Protein 3ERR (pdb70)

Foldseek 3Di:
DLVVCVVDVPLQVVLCQLQVFPADSVVLVVLVVVLVVLVVVLVVLVVVLVVLLVVLVVLLVVLLVLLVPDDPVQLCVLLVDPPDDPLLLLLQQLVCLQLPNPDSRSNVRSPLSPPPCNSVCSVVDDLCPGDVVSLVVCVVPAVPDPSLALVNNCVVGSNSSSSSSNSVSSSSSNVSCVVCVVSVVVSVVSVVVSVVSVVVNVVSVLSRFDRAAPPFQGDAQVRKFFDWWDDDDDDDPADFDFLVVLCVQQVFWDPCVCVVPNFQDTDTDALVVLVQVLLVVLLQVLLVVVVAAEEEDEQKDAPLLCQLVSCPPPVVVFWAADPPDRMIGAQDCCSVVLQPQQPDAAAQVVPKHWHWYKYKGATPCVVVPPPCRDDKAGHGIWIFTKIKIWHAQDPVRLVVVLVVQVVLLVVSCVQQVFIKTKIWGGSNHQDRQFHTKIFIWTDRVVVRGTHTFKIKTWRRQSSQVRRVAWYADPVGDIDGITMIMMTNGIPDNVVSRQLRNQQDNVSWGFGGPSSCVSSVDGTRHSD/DLVVCVVCVPLLVVLCVQQVFDADPVVLNVLVVVLVVLVVVLVVLVVVLVVLLVVLVVLLVVLLVLLVPQPCVLLCVLLVDDDADPLLLLLLQLVCLQVPNHDNDVVVSSVQSPPPCNSVDLSVDALVVGDPVSLVCCVVPAVPDPCLALVSVCVRGVNSSSSSSNSVSSSSSNVSCVVCVVSVVVSVVSVVVSVVSVVVNVLRVLRRFDRAAPVFFTDAQVRKAFDWWFDDDDDDPDDFDFLVVLQVVQVFWDPCVCVVPNFQATGTDDLVVLVQVLLVVLLQVLLVVVVAAEDEDEFKDAPLLCSLQSCPPVVVQFWAADPPDRMTGAQDCSSVVLQVQQPDAAAQVCPKHKHFYKYKGATPCPPPDPPPRDDKAGGGIWIFTKIKIKHALDPVTLVVVLVVQVVLLVVSCVQQVFIKTKIWHGSNYQHRQFHTKIWIFTDQVVVRDTHTWKIWTWRRQSSCVSRVAWYQDPVGDIDGITMIMMTSGMPDNVVSRQLRNQADPVSWGFGRPSSCVSSVDGTDHGD

Secondary structure (P-SEA, 3-state):
caaaaaacaaaaaaaaaaacccccaaaaaaaccaaaaaaaaaaaaaaaaaaaaaacaaaaaaaaaaaaaccaaaaaaaaacccccaaaaaaaaaaaaaacccccccccccccccccaaaaaaaacccccccaaaaaaaaacccccccccaaaaaaccaaaaaaaaaaaaaaaaaaaaaaaaaaaaaaaaaaaaaaaaaaccaaaaaacccccccccccccccccccccccccccccccccccaaaaaaacccccccccccccccbbbbccaaaaaaaaaaaaaaaaaaaacbbbbbbbccccaaaaaaacccccccccccccccccbbbbccaaaaaaaccccccccccccbbbbbbbbbbbbccccccccccccccccccccbbbbbbbbcccaaaaaaaaaaaaaaaaaaaaaaccccbbbbbccccccccccbbbbbbbbbcccccccccbbbbbbcaaaaaaabbbbbcccbbbbbbbbbbbbccccaaaaaaaaaaacccccbbbbcccccccccccccccc/caaaaaacaaaaaaaaaaaccccaaaaaaaaccaaaaaaaaaaaaaaaaaaaaaaccaaaaaaaaaaaaccaaaaaaaaacccccaaaaaaaaaaaaaaccccccaaaaaaaaaccaaaaaaaacccccccaaaaaaaaccccccccccccccccccccaaaaaaaaaaaaaaaaaaaaaaaaaaaaaaaaaaaaaaaaccaaaaaacccccccccccccccccccccccccccccccccccaaaaaaaaccccccccccccccccccccaaaaaaaaaaaaaaaaaaaaccbbbbbbccccaaaaaaacccccccccccccccccbbbbccaaaaaaacccccccccccccbbbbbbbbbbbcccccccccccccccccccccbbbbbbbcccaaaaaaaaaaaaaaaaaaaaaacccccccccccccccccccbbbbbbbbbcccccccccbbbbbbcaaaaaaabbbbbcccbbbbbbbbbbbbccccaaaaaaaaaaacccccbbbbcccccccccccccccc

Sequence (1054 aa):
DLKRLRQEPEVFHRAIREKGVALDLEALLAVDEQLHKQQEVIADKQMSVKEDLDKVEPAVIEAQNAVKSIKKQHLVEVRSMANPPAAVKLALESIALLLGESTTDWKQIRSIIMRENFIPTIVNFSAEEISDAIREKMKKNYMSNPSYNYEIVNRASLAAGPMVKWAIAQLNYADMLKRVEPLRNELQKLEDDAKDNQQKLEALLLQVPLPPWPGAPVGGEEANREIKRVGGPPEFSFPPLDHVALMEKNGWWEPRISQVSGSRSYALKGDLALYELALLRFAMDFMARRGFLPMTLPSYAREKAFLGTGHFPAYRDQVWAIAETDLYLTGTAEVVLNALHSGEILPYEALPLRYAGYAPAFRSEAGSFGKDVRGLMRVHQFHKVEQYVLTEASLEASDRAFQELLENAEEILRLLELPYRLVEVATGDMGPGKWRQVDIEVYLPSEGRYRETHSCSALLDWQARRANLRYRDPEGRVRYAYTLNNTALATPRILAMLLENHQLQDGRVRVPQALIPYMGKEVLEPGDLKRLRQEPEVFHRAIREKGVALDLEALLAVDEQLHKQQEVIADKQMSVKEDLDKVEPAVIEAQNAVKSIKKQHLVEVRSMANPPAAVKLALESIALLLGESTTDWKQIRSIIMRENFIPTIVNFSAEEISDAIREKMKKNYMSNPSYNYEIVNRASLAAGPMVKWAIAQLNYADMLKRVEPLRNELQKLEDDAKDNQQKLEALLLQVPLPPWPGAPVGGEEANREIKRVGGPPEFSFPPLDHVALMEKNGWWEPRISQVSGSRSYALKGDLALYELALLRFAMDFMARRGFLPMTLPSYAREKAFLGTGHFPAYRDQVWAIAETDLYLTGTAEVVLNALHSGEILPYEALPLRYAGYAPAFRSEAGSFGKDVRGLMRVHQFHKVEQYVLTEASLEASDRAFQELLENAEEILRLLELPYRLVEVATGDMGPGKWRQVDIEVYLPSEGRYRETHSCSALLDWQARRANLRYRDPEGRVRYAYTLNNTALATPRILAMLLENHQLQDGRVRVPQALIPYMGKEVLEPG

Organism: Thermus thermophilus (strain ATCC 27634 / DSM 579 / HB8) (NCBI:txid300852)

CATH classification: 1.20.920.60 (+1 more: 3.30.930.10)

Solvent-accessible surface area: 47550 Å² total; per-residue (Å²): 74,47,146,138,1,115,139,76,52,95,51,25,63,126,0,14,202,52,14,69,27,102,16,86,5,104,46,0,34,56,7,26,102,94,6,109,133,44,86,97,66,16,50,85,63,83,120,43,15,135,96,35,29,67,133,18,78,80,44,20,82,100,0,24,74,24,4,97,89,20,120,156,105,38,32,74,90,0,96,83,23,73,125,23,61,85,16,0,60,28,0,1,27,0,0,4,28,13,46,60,64,109,63,108,62,20,127,99,2,51,29,9,2,66,103,164,75,7,56,58,59,0,60,123,37,46,9,129,142,20,57,79,74,30,27,110,115,1,79,162,69,19,69,80,51,114,40,9,43,87,117,64,0,34,180,56,10,98,0,0,0,14,0,0,66,0,1,40,4,3,5,64,44,5,41,16,26,102,178,2,88,88,42,104,76,66,13,93,130,43,59,70,74,8,126,91,16,61,100,119,9,82,47,32,52,53,70,16,2,20,38,14,66,123,31,6,5,105,24,24,118,143,28,39,133,65,82,90,121,61,56,36,64,41,172,41,112,34,113,66,67,59,10,34,32,0,0,101,131,5,31,0,34,7,70,78,4,53,117,7,1,8,84,40,12,17,0,0,36,10,17,0,0,15,2,1,18,2,0,6,29,3,0,0,23,8,0,35,166,93,53,3,52,12,2,3,9,7,0,1,0,78,83,133,5,0,54,0,7,7,44,3,68,67,81,92,98,81,12,17,19,1,30,187,47,94,16,38,0,1,10,8,2,15,0,0,1,1,8,7,14,29,47,48,65,16,61,82,146,40,29,60,24,78,20,0,0,4,2,2,1,0,76,17,32,60,83,8,196,49,106,16,95,136,14,0,6,53,8,22,8,25,7,16,0,6,0,1,0,1,2,52,31,34,86,122,10,2,78,146,6,6,87,36,0,8,102,0,0,18,38,0,0,144,39,0,70,8,14,11,60,8,9,8,0,0,1,33,63,2,16,32,1,42,41,46,20,0,14,0,22,0,32,0,30,59,58,47,133,17,27,61,16,2,31,0,3,2,4,17,29,29,0,0,95,53,5,53,2,69,5,121,18,101,156,36,185,56,119,62,0,31,0,0,15,0,12,0,2,19,0,2,55,3,0,0,0,1,1,0,16,3,7,50,138,79,4,88,0,85,1,0,128,28,0,37,113,54,12,70,54,113,37,0,98,63,89,87,59,167,94,3,85,136,88,62,146,58,28,70,166,1,11,219,34,12,67,44,94,21,89,2,94,46,0,31,58,26,3,109,83,11,102,146,37,74,104,65,13,43,91,70,69,93,52,10,110,91,21,22,83,140,10,69,66,42,15,90,109,0,36,66,26,2,93,82,10,126,139,124,30,38,92,69,6,45,68,43,89,133,19,56,78,18,0,75,34,0,6,25,0,2,4,4,6,50,64,64,57,46,102,67,23,152,77,3,74,51,24,10,82,119,172,79,23,35,63,52,0,29,113,20,48,4,120,120,14,57,94,64,31,26,99,94,0,79,143,84,14,72,84,47,115,41,9,62,55,107,82,0,35,210,59,2,92,4,0,0,13,6,0,67,0,0,49,6,2,3,68,41,6,30,21,27,113,116,0,106,78,71,125,87,73,15,111,145,36,42,62,74,6,123,61,19,66,119,110,12,97,48,42,49,49,67,19,3,20,38,16,69,129,30,7,8,106,28,24,132,154,26,38,122,80,78,96,116,46,53,44,60,40,172,39,130,35,115,68,66,62,13,37,39,0,0,99,150,6,28,1,32,7,67,94,4,45,143,8,1,9,67,10,14,16,0,0,45,10,17,0,0,20,0,1,20,4,0,5,33,2,0,0,22,10,0,33,168,88,52,4,55,10,1,3,10,7,0,1,0,83,69,137,4,0,50,2,6,7,44,2,60,55,102,117,89,47,23,19,31,2,33,190,50,93,14,29,0,0,9,6,2,17,0,0,1,1,9,1,11,23,49,49,68,9,62,76,144,44,27,60,22,82,16,0,0,4,2,1,1,0,77,17,16,46,85,24,125,73,85,26,72,204,7,0,10,60,7,14,6,25,5,19,0,1,0,1,0,1,5,51,36,22,97,113,12,2,77,151,11,6,73,40,0,9,90,0,0,13,46,0,1,124,43,0,65,6,12,7,57,6,11,5,0,0,3,31,57,2,18,29,2,42,44,39,18,0,17,0,25,0,36,1,23,62,66,49,111,20,11,66,17,3,30,0,2,3,6,19,28,27,0,0,82,51,8,56,1,65,4,126,13,88,146,23,139,64,88,66,0,33,0,0,14,0,10,0,2,20,0,2,44,5,0,0,0,0,0,1,17,7,7,52,134,93,10,103,0,82,2,0,130,27,0,33,110,59,12,70,53,102,34,1,99,77,100

Nearest PDB structures (foldseek):
  3err-assembly1_A  TM=1.002E+00  e=4.263E-94  Mus musculus
  1ses-assembly1_A  TM=9.009E-01  e=6.800E-61  Thermus thermophilus
  1ser-assembly1_A  TM=9.810E-01  e=1.463E-56  Thermus thermophilus
  7tzb-assembly1_A  TM=8.431E-01  e=1.395E-31  Homo sapiens
  7tzb-assembly1_B  TM=8.310E-01  e=1.138E-31  Homo sapiens

Structure (mmCIF, N/CA/C/O backbone):
data_3ERR
#
_entry.id   3ERR
#
_cell.length_a   144.302
_cell.length_b   144.302
_cell.length_c   159.946
_cell.angle_alpha   90.00
_cell.angle_beta   90.00
_cell.angle_gamma   120.00
#
_symmetry.space_group_name_H-M   'H 3'
#
loop_
_entity.id
_entity.type
_entity.pdbx_description
1 polymer 'fusion protein of microtubule binding domain from mouse cytoplasmic dynein and seryl-tRNA synthetase from Thermus thermophilus'
2 non-polymer 'ADENOSINE MONOPHOSPHATE'
3 water water
#
loop_
_atom_site.group_PDB
_atom_site.id
_atom_site.type_symbol
_atom_site.label_atom_id
_atom_site.label_alt_id
_atom_site.label_comp_id
_atom_site.label_asym_id
_atom_site.label_entity_id
_atom_site.label_seq_id
_atom_site.pdbx_PDB_ins_code
_atom_site.Cartn_x
_atom_site.Cartn_y
_atom_site.Cartn_z
_atom_site.occupancy
_atom_site.B_iso_or_equiv
_atom_site.auth_seq_id
_atom_site.auth_comp_id
_atom_site.auth_asym_id
_atom_site.auth_atom_id
_atom_site.pdbx_PDB_model_num
ATOM 1 N N . ASP A 1 3 ? 63.798 -27.492 27.777 1.00 84.65 3 ASP A N 1
ATOM 2 C CA . ASP A 1 3 ? 64.884 -28.538 27.875 1.00 89.13 3 ASP A CA 1
ATOM 3 C C . ASP A 1 3 ? 65.328 -29.094 26.490 1.00 86.74 3 ASP A C 1
ATOM 4 O O . ASP A 1 3 ? 64.616 -29.914 25.878 1.00 86.33 3 ASP A O 1
ATOM 9 N N . LEU A 1 4 ? 66.487 -28.654 25.986 1.00 85.62 4 LEU A N 1
ATOM 10 C CA . LEU A 1 4 ? 66.851 -28.980 24.591 1.00 82.04 4 LEU A CA 1
ATOM 11 C C . LEU A 1 4 ? 66.768 -30.479 24.274 1.00 83.91 4 LEU A C 1
ATOM 12 O O . LEU A 1 4 ? 66.049 -30.877 23.359 1.00 81.22 4 LEU A O 1
ATOM 17 N N . LYS A 1 5 ? 67.501 -31.289 25.030 1.00 88.28 5 LYS A N 1
ATOM 18 C CA . LYS A 1 5 ? 67.504 -32.733 24.827 1.00 91.67 5 LYS A CA 1
ATOM 19 C C . LYS A 1 5 ? 66.088 -33.297 24.863 1.00 88.77 5 LYS A C 1
ATOM 20 O O . LYS A 1 5 ? 65.747 -34.195 24.094 1.00 88.51 5 LYS A O 1
ATOM 26 N N . ARG A 1 6 ? 65.267 -32.763 25.762 1.00 86.53 6 ARG A N 1
ATOM 27 C CA . ARG A 1 6 ? 63.886 -33.211 25.899 1.00 84.50 6 ARG A CA 1
ATOM 28 C C . ARG A 1 6 ? 63.045 -32.778 24.702 1.00 77.93 6 ARG A C 1
ATOM 29 O O . ARG A 1 6 ? 62.057 -33.426 24.359 1.00 78.48 6 ARG A O 1
ATOM 37 N N . LEU A 1 7 ? 63.446 -31.680 24.071 1.00 72.13 7 LEU A N 1
ATOM 38 C CA . LEU A 1 7 ? 62.732 -31.159 22.911 1.00 66.57 7 LEU A CA 1
ATOM 39 C C . LEU A 1 7 ? 62.962 -32.035 21.684 1.00 68.02 7 LEU A C 1
ATOM 40 O O . LEU A 1 7 ? 62.097 -32.141 20.814 1.00 65.65 7 LEU A O 1
ATOM 45 N N . ARG A 1 8 ? 64.133 -32.659 21.620 1.00 70.71 8 ARG A N 1
ATOM 46 C CA . ARG A 1 8 ? 64.479 -33.527 20.500 1.00 73.62 8 ARG A CA 1
ATOM 47 C C . ARG A 1 8 ? 63.799 -34.886 20.626 1.00 78.61 8 ARG A C 1
ATOM 48 O O . ARG A 1 8 ? 63.121 -35.339 19.703 1.00 81.33 8 ARG A O 1
ATOM 56 N N . GLN A 1 9 ? 63.985 -35.532 21.772 1.00 81.09 9 GLN A N 1
ATOM 57 C CA . GLN A 1 9 ? 63.389 -36.839 22.020 1.00 86.43 9 GLN A CA 1
ATOM 58 C C . GLN A 1 9 ? 61.866 -36.765 21.998 1.00 83.86 9 GLN A C 1
ATOM 59 O O . GLN A 1 9 ? 61.185 -37.790 21.990 1.00 88.32 9 GLN A O 1
ATOM 65 N N . GLU A 1 10 ? 61.338 -35.546 21.989 1.00 20.00 10 GLU A N 1
ATOM 66 C CA . GLU A 1 10 ? 59.896 -35.335 21.967 1.00 20.00 10 GLU A CA 1
ATOM 67 C C . GLU A 1 10 ? 59.515 -34.221 20.999 1.00 20.00 10 GLU A C 1
ATOM 68 O O . GLU A 1 10 ? 59.372 -33.063 21.394 1.00 65.06 10 GLU A O 1
ATOM 74 N N . PRO A 1 11 ? 59.353 -34.576 19.728 1.00 68.52 11 PRO A N 1
ATOM 75 C CA . PRO A 1 11 ? 58.986 -33.602 18.696 1.00 64.03 11 PRO A CA 1
ATOM 76 C C . PRO A 1 11 ? 57.474 -33.433 18.588 1.00 63.92 11 PRO A C 1
ATOM 77 O O . PRO A 1 11 ? 56.990 -32.316 18.410 1.00 60.03 11 PRO A O 1
ATOM 81 N N . GLU A 1 12 ? 56.742 -34.537 18.696 1.00 68.03 12 GLU A N 1
ATOM 82 C CA . GLU A 1 12 ? 55.287 -34.502 18.610 1.00 69.42 12 GLU A CA 1
ATOM 83 C C . GLU A 1 12 ? 54.685 -33.721 19.774 1.00 66.31 12 GLU A C 1
ATOM 84 O O . GLU A 1 12 ? 54.033 -32.696 19.574 1.00 64.77 12 GLU A O 1
ATOM 90 N N . VAL A 1 13 ? 54.907 -34.213 20.988 1.00 66.78 13 VAL A N 1
ATOM 91 C CA . VAL A 1 13 ? 54.386 -33.560 22.189 1.00 63.54 13 VAL A CA 1
ATOM 92 C C . VAL A 1 13 ? 54.515 -32.028 22.095 1.00 58.20 13 VAL A C 1
ATOM 93 O O . VAL A 1 13 ? 53.580 -31.294 22.440 1.00 55.67 13 VAL A O 1
ATOM 97 N N . PHE A 1 14 ? 55.664 -31.530 21.646 1.00 55.82 14 PHE A N 1
ATOM 98 C CA . PHE A 1 14 ? 55.828 -30.079 21.662 1.00 51.88 14 PHE A CA 1
ATOM 99 C C . PHE A 1 14 ? 55.113 -29.357 20.503 1.00 51.20 14 PHE A C 1
ATOM 100 O O . PHE A 1 14 ? 54.689 -28.186 20.674 1.00 48.09 14 PHE A O 1
ATOM 108 N N . HIS A 1 15 ? 54.979 -30.044 19.352 1.00 51.86 15 HIS A N 1
ATOM 109 C CA . HIS A 1 15 ? 54.236 -29.527 18.217 1.00 52.66 15 HIS A CA 1
ATOM 110 C C . HIS A 1 15 ? 52.767 -29.351 18.646 1.00 53.87 15 HIS A C 1
ATOM 111 O O . HIS A 1 15 ? 52.108 -28.357 18.307 1.00 54.21 15 HIS A O 1
ATOM 118 N N . ARG A 1 16 ? 52.246 -30.387 19.313 1.00 20.00 16 ARG A N 1
ATOM 119 C CA . ARG A 1 16 ? 50.858 -30.394 19.759 1.00 20.00 16 ARG A CA 1
ATOM 120 C C . ARG A 1 16 ? 50.613 -29.320 20.814 1.00 20.00 16 ARG A C 1
ATOM 121 O O . ARG A 1 16 ? 49.648 -28.593 20.737 1.00 50.68 16 ARG A O 1
ATOM 129 N N . ALA A 1 17 ? 51.569 -29.226 21.766 1.00 49.04 17 ALA A N 1
ATOM 130 C CA . ALA A 1 17 ? 51.497 -28.182 22.787 1.00 47.59 17 ALA A CA 1
ATOM 131 C C . ALA A 1 17 ? 51.459 -26.795 22.165 1.00 47.33 17 ALA A C 1
ATOM 132 O O . ALA A 1 17 ? 50.726 -25.928 22.618 1.00 48.93 17 ALA A O 1
ATOM 134 N N . ILE A 1 18 ? 52.280 -26.579 21.146 1.00 48.44 18 ILE A N 1
ATOM 135 C CA . ILE A 1 18 ? 52.404 -25.298 20.441 1.00 47.86 18 ILE A CA 1
ATOM 136 C C . ILE A 1 18 ? 51.147 -24.987 19.684 1.00 50.04 18 ILE A C 1
ATOM 137 O O . ILE A 1 18 ? 50.684 -23.866 19.741 1.00 50.93 18 ILE A O 1
ATOM 142 N N . ARG A 1 19 ? 50.599 -25.966 18.963 1.00 52.69 19 ARG A N 1
ATOM 143 C CA . ARG A 1 19 ? 49.309 -25.766 18.304 1.00 55.94 19 ARG A CA 1
ATOM 144 C C . ARG A 1 19 ? 48.185 -25.491 19.307 1.00 55.48 19 ARG A C 1
ATOM 145 O O . ARG A 1 19 ? 47.408 -24.546 19.124 1.00 57.66 19 ARG A O 1
ATOM 153 N N . GLU A 1 20 ? 48.073 -26.329 20.333 1.00 53.50 20 GLU A N 1
ATOM 154 C CA . GLU A 1 20 ? 47.050 -26.175 21.376 1.00 54.47 20 GLU A CA 1
ATOM 155 C C . GLU A 1 20 ? 47.032 -24.772 21.979 1.00 53.93 20 GLU A C 1
ATOM 156 O O . GLU A 1 20 ? 45.956 -24.204 22.145 1.00 54.72 20 GLU A O 1
ATOM 162 N N . LYS A 1 21 ? 48.209 -24.252 22.342 1.00 51.33 21 LYS A N 1
ATOM 163 C CA . LYS A 1 21 ? 48.285 -22.929 22.925 1.00 53.47 21 LYS A CA 1
ATOM 164 C C . LYS A 1 21 ? 48.270 -21.745 21.933 1.00 56.10 21 LYS A C 1
ATOM 165 O O . LYS A 1 21 ? 48.203 -20.602 22.379 1.00 58.32 21 LYS A O 1
ATOM 171 N N . GLY A 1 22 ? 48.282 -21.990 20.619 1.00 57.87 22 GLY A N 1
ATOM 172 C CA . GLY A 1 22 ? 48.271 -20.886 19.638 1.00 63.14 22 GLY A CA 1
ATOM 173 C C . GLY A 1 22 ? 49.594 -20.135 19.777 1.00 64.70 22 GLY A C 1
ATOM 174 O O . GLY A 1 22 ? 49.695 -18.924 19.630 1.00 68.22 22 GLY A O 1
ATOM 175 N N . VAL A 1 23 ? 50.643 -20.873 20.093 1.00 63.43 23 VAL A N 1
ATOM 176 C CA . VAL A 1 23 ? 51.966 -20.301 20.118 1.00 63.78 23 VAL A CA 1
ATOM 177 C C . VAL A 1 23 ? 52.611 -20.413 18.749 1.00 64.24 23 VAL A C 1
ATOM 178 O O . VAL A 1 23 ? 52.832 -21.494 18.296 1.00 64.43 23 VAL A O 1
ATOM 182 N N . ALA A 1 24 ? 52.925 -19.319 18.070 1.00 66.53 24 ALA A N 1
ATOM 183 C CA . ALA A 1 24 ? 53.745 -19.440 16.870 1.00 65.61 24 ALA A CA 1
ATOM 184 C C . ALA A 1 24 ? 55.196 -19.637 17.272 1.00 62.64 24 ALA A C 1
ATOM 185 O O . ALA A 1 24 ? 55.912 -18.677 17.579 1.00 62.97 24 ALA A O 1
ATOM 187 N N . LEU A 1 25 ? 55.624 -20.893 17.234 1.00 58.79 25 LEU A N 1
ATOM 188 C CA . LEU A 1 25 ? 56.977 -21.247 17.573 1.00 56.23 25 LEU A CA 1
ATOM 189 C C . LEU A 1 25 ? 57.377 -22.309 16.542 1.00 56.29 25 LEU A C 1
ATOM 190 O O . LEU A 1 25 ? 56.716 -23.357 16.452 1.00 53.93 25 LEU A O 1
ATOM 195 N N . ASP A 1 26 ? 58.417 -22.018 15.748 1.00 56.19 26 ASP A N 1
ATOM 196 C CA . ASP A 1 26 ? 58.963 -23.013 14.857 1.00 57.52 26 ASP A CA 1
ATOM 197 C C . ASP A 1 26 ? 60.073 -23.790 15.603 1.00 55.67 26 ASP A C 1
ATOM 198 O O . ASP A 1 26 ? 61.168 -23.281 15.814 1.00 54.46 26 ASP A O 1
ATOM 203 N N . LEU A 1 27 ? 59.766 -25.012 16.019 1.00 55.65 27 LEU A N 1
ATOM 204 C CA . LEU A 1 27 ? 60.651 -25.796 16.875 1.00 56.65 27 LEU A CA 1
ATOM 205 C C . LEU A 1 27 ? 61.904 -26.350 16.158 1.00 59.42 27 LEU A C 1
ATOM 206 O O . LEU A 1 27 ? 62.976 -26.472 16.770 1.00 59.91 27 LEU A O 1
ATOM 211 N N . GLU A 1 28 ? 61.774 -26.674 14.864 1.00 62.19 28 GLU A N 1
ATOM 212 C CA . GLU A 1 28 ? 62.946 -26.992 14.037 1.00 64.80 28 GLU A CA 1
ATOM 213 C C . GLU A 1 28 ? 63.917 -25.813 13.805 1.00 63.49 28 GLU A C 1
ATOM 214 O O . GLU A 1 28 ? 65.099 -26.044 13.637 1.00 64.14 28 GLU A O 1
ATOM 220 N N . ALA A 1 29 ? 63.405 -24.584 13.715 1.00 61.72 29 ALA A N 1
ATOM 221 C CA . ALA A 1 29 ? 64.262 -23.441 13.420 1.00 61.99 29 ALA A CA 1
ATOM 222 C C . ALA A 1 29 ? 65.019 -23.108 14.689 1.00 59.30 29 ALA A C 1
ATOM 223 O O . ALA A 1 29 ? 66.211 -22.739 14.658 1.00 60.80 29 ALA A O 1
ATOM 225 N N . LEU A 1 30 ? 64.327 -23.279 15.808 1.00 55.99 30 LEU A N 1
ATOM 226 C CA . LEU A 1 30 ? 64.949 -23.254 17.122 1.00 54.23 30 LEU A CA 1
ATOM 227 C C . LEU A 1 30 ? 66.138 -24.181 17.313 1.00 54.33 30 LEU A C 1
ATOM 228 O O . LEU A 1 30 ? 67.172 -23.791 17.820 1.00 54.49 30 LEU A O 1
ATOM 233 N N . LEU A 1 31 ? 65.913 -25.456 17.042 1.00 54.19 31 LEU A N 1
ATOM 234 C CA . LEU A 1 31 ? 66.938 -26.466 17.116 1.00 56.24 31 LEU A CA 1
ATOM 235 C C . LEU A 1 31 ? 68.022 -26.216 16.073 1.00 58.00 31 LEU A C 1
ATOM 236 O O . LEU A 1 31 ? 69.161 -26.482 16.334 1.00 59.75 31 LEU A O 1
ATOM 241 N N . ALA A 1 32 ? 67.664 -25.696 14.907 1.00 58.11 32 ALA A N 1
ATOM 242 C CA . ALA A 1 32 ? 68.683 -25.299 13.927 1.00 60.57 32 ALA A CA 1
ATOM 243 C C . ALA A 1 32 ? 69.474 -24.067 14.399 1.00 59.67 32 ALA A C 1
ATOM 244 O O . ALA A 1 32 ? 70.618 -23.960 14.098 1.00 62.85 32 ALA A O 1
ATOM 246 N N . VAL A 1 33 ? 68.889 -23.145 15.153 1.00 58.20 33 VAL A N 1
ATOM 247 C CA . VAL A 1 33 ? 69.728 -22.120 15.790 1.00 59.40 33 VAL A CA 1
ATOM 248 C C . VAL A 1 33 ? 70.721 -22.748 16.768 1.00 59.63 33 VAL A C 1
ATOM 249 O O . VAL A 1 33 ? 71.897 -22.386 16.802 1.00 62.16 33 VAL A O 1
ATOM 253 N N . ASP A 1 34 ? 70.263 -23.724 17.527 1.00 57.72 34 ASP A N 1
ATOM 254 C CA . ASP A 1 34 ? 71.110 -24.343 18.504 1.00 60.56 34 ASP A CA 1
ATOM 255 C C . ASP A 1 34 ? 72.306 -25.068 17.867 1.00 63.69 34 ASP A C 1
ATOM 256 O O . ASP A 1 34 ? 73.488 -24.872 18.263 1.00 66.68 34 ASP A O 1
ATOM 261 N N . GLU A 1 35 ? 72.014 -25.883 16.863 1.00 65.53 3260 GLU A N 1
ATOM 262 C CA . GLU A 1 35 ? 73.055 -26.476 16.051 1.00 64.85 3260 GLU A CA 1
ATOM 263 C C . GLU A 1 35 ? 74.032 -25.492 15.409 1.00 63.44 3260 GLU A C 1
ATOM 264 O O . GLU A 1 35 ? 75.231 -25.725 15.472 1.00 63.26 3260 GLU A O 1
ATOM 270 N N . GLN A 1 36 ? 73.550 -24.433 14.760 1.00 63.93 3261 GLN A N 1
ATOM 271 C CA . GLN A 1 36 ? 74.402 -23.379 14.140 1.00 62.97 3261 GLN A CA 1
ATOM 272 C C . GLN A 1 36 ? 75.296 -22.638 15.154 1.00 61.71 3261 GLN A C 1
ATOM 273 O O . GLN A 1 36 ? 76.502 -22.500 14.953 1.00 59.96 3261 GLN A O 1
ATOM 279 N N . LEU A 1 37 ? 74.697 -22.157 16.246 1.00 62.59 3262 LEU A N 1
ATOM 280 C CA . LEU A 1 37 ? 75.470 -21.632 17.374 1.00 62.11 3262 LEU A CA 1
ATOM 281 C C . LEU A 1 37 ? 76.621 -22.568 17.739 1.00 61.71 3262 LEU A C 1
ATOM 282 O O . LEU A 1 37 ? 77.778 -22.134 17.791 1.00 60.77 3262 LEU A O 1
ATOM 287 N N . HIS A 1 38 ? 76.307 -23.838 18.040 1.00 63.15 3263 HIS A N 1
ATOM 288 C CA . HIS A 1 38 ? 77.352 -24.788 18.438 1.00 62.43 3263 HIS A CA 1
ATOM 289 C C . HIS A 1 38 ? 78.490 -24.815 17.413 1.00 62.01 3263 HIS A C 1
ATOM 290 O O . HIS A 1 38 ? 79.652 -24.835 17.796 1.00 60.22 3263 HIS A O 1
ATOM 297 N N . LYS A 1 39 ? 78.176 -24.767 16.115 1.00 63.47 3264 LYS A N 1
ATOM 298 C CA . LYS A 1 39 ? 79.238 -24.751 15.097 1.00 64.38 3264 LYS A CA 1
ATOM 299 C C . LYS A 1 39 ? 80.042 -23.448 15.046 1.00 62.95 3264 LYS A C 1
ATOM 300 O O . LYS A 1 39 ? 81.246 -23.469 14.827 1.00 62.42 3264 LYS A O 1
ATOM 306 N N . GLN A 1 40 ? 79.362 -22.326 15.227 1.00 63.07 3265 GLN A N 1
ATOM 307 C CA . GLN A 1 40 ? 80.008 -21.037 15.376 1.00 61.37 3265 GLN A CA 1
ATOM 308 C C . GLN A 1 40 ? 80.983 -21.003 16.590 1.00 60.21 3265 GLN A C 1
ATOM 309 O O . GLN A 1 40 ? 82.043 -20.360 16.527 1.00 59.78 3265 GLN A O 1
ATOM 315 N N . GLN A 1 41 ? 80.648 -21.679 17.688 1.00 59.24 3266 GLN A N 1
ATOM 316 C CA . GLN A 1 41 ? 81.460 -21.582 18.902 1.00 57.86 3266 GLN A CA 1
ATOM 317 C C . GLN A 1 41 ? 82.763 -22.377 18.764 1.00 57.38 3266 GLN A C 1
ATOM 318 O O . GLN A 1 41 ? 83.820 -21.993 19.305 1.00 54.96 3266 GLN A O 1
ATOM 324 N N . GLU A 1 42 ? 82.715 -23.447 17.969 1.00 58.33 3267 GLU A N 1
ATOM 325 C CA . GLU A 1 42 ? 83.873 -24.329 17.862 1.00 57.90 3267 GLU A CA 1
ATOM 326 C C . GLU A 1 42 ? 84.866 -23.686 16.965 1.00 57.37 3267 GLU A C 1
ATOM 327 O O . GLU A 1 42 ? 86.079 -23.874 17.132 1.00 56.89 3267 GLU A O 1
ATOM 333 N N . VAL A 1 43 ? 84.359 -22.906 16.009 1.00 57.26 3268 VAL A N 1
ATOM 334 C CA . VAL A 1 43 ? 85.223 -22.243 15.028 1.00 55.52 3268 VAL A CA 1
ATOM 335 C C . VAL A 1 43 ? 85.890 -21.066 15.679 1.00 54.57 3268 VAL A C 1
ATOM 336 O O . VAL A 1 43 ? 87.058 -20.763 15.444 1.00 55.31 3268 VAL A O 1
ATOM 340 N N . ILE A 1 44 ? 85.119 -20.356 16.458 1.00 54.12 3269 ILE A N 1
ATOM 341 C CA . ILE A 1 44 ? 85.643 -19.262 17.235 1.00 54.01 3269 ILE A CA 1
ATOM 342 C C . ILE A 1 44 ? 86.777 -19.720 18.119 1.00 52.78 3269 ILE A C 1
ATOM 343 O O . ILE A 1 44 ? 87.752 -19.032 18.229 1.00 52.42 3269 ILE A O 1
ATOM 348 N N . ALA A 1 45 ? 86.634 -20.885 18.751 1.00 53.65 3270 ALA A N 1
ATOM 349 C CA . ALA A 1 45 ? 87.645 -21.461 19.625 1.00 53.28 3270 ALA A CA 1
ATOM 350 C C . ALA A 1 45 ? 88.931 -21.899 18.864 1.00 53.31 3270 ALA A C 1
ATOM 351 O O . ALA A 1 45 ? 90.026 -21.714 19.356 1.00 52.96 3270 ALA A O 1
ATOM 353 N N . ASP A 1 46 ? 88.813 -22.445 17.664 1.00 54.31 3271 ASP A N 1
ATOM 354 C CA . ASP A 1 46 ? 89.994 -22.778 16.914 1.00 54.96 3271 ASP A CA 1
ATOM 355 C C . ASP A 1 46 ? 90.704 -21.503 16.534 1.00 54.71 3271 ASP A C 1
ATOM 356 O O . ASP A 1 46 ? 91.920 -21.411 16.636 1.00 55.00 3271 ASP A O 1
ATOM 361 N N . LYS A 1 47 ? 89.942 -20.504 16.104 1.00 54.01 3272 LYS A N 1
ATOM 362 C CA . LYS A 1 47 ? 90.538 -19.273 15.690 1.00 52.34 3272 LYS A CA 1
ATOM 363 C C . LYS A 1 47 ? 91.131 -18.473 16.818 1.00 52.05 3272 LYS A C 1
ATOM 364 O O . LYS A 1 47 ? 92.152 -17.848 16.636 1.00 52.64 3272 LYS A O 1
ATOM 370 N N . GLN A 1 48 ? 90.489 -18.427 17.970 1.00 51.75 3273 GLN A N 1
ATOM 371 C CA . GLN A 1 48 ? 91.109 -17.805 19.134 1.00 51.55 3273 GLN A CA 1
ATOM 372 C C . GLN A 1 48 ? 92.472 -18.420 19.483 1.00 52.30 3273 GLN A C 1
ATOM 373 O O . GLN A 1 48 ? 93.380 -17.712 19.946 1.00 50.99 3273 GLN A O 1
ATOM 379 N N . MET A 1 49 ? 92.578 -19.743 19.284 1.00 53.51 3274 MET A N 1
ATOM 380 C CA . MET A 1 49 ? 93.782 -20.520 19.569 1.00 54.95 3274 MET A CA 1
ATOM 381 C C . MET A 1 49 ? 94.894 -20.139 18.620 1.00 55.07 3274 MET A C 1
ATOM 382 O O . MET A 1 49 ? 96.091 -20.062 18.999 1.00 55.25 3274 MET A O 1
ATOM 387 N N . SER A 1 50 ? 94.505 -19.947 17.365 1.00 53.97 3275 SER A N 1
ATOM 388 C CA . SER A 1 50 ? 95.438 -19.513 16.363 1.00 54.27 3275 SER A CA 1
ATOM 389 C C . SER A 1 50 ? 96.041 -18.133 16.727 1.00 52.46 3275 SER A C 1
ATOM 390 O O . SER A 1 50 ? 97.237 -17.978 16.813 1.00 53.16 3275 SER A O 1
ATOM 393 N N . VAL A 1 51 ? 95.212 -17.138 16.995 1.00 52.23 3276 VAL A N 1
ATOM 394 C CA . VAL A 1 51 ? 95.708 -15.843 17.503 1.00 51.37 3276 VAL A CA 1
ATOM 395 C C . VAL A 1 51 ? 96.549 -16.010 18.777 1.00 52.32 3276 VAL A C 1
ATOM 396 O O . VAL A 1 51 ? 97.512 -15.269 18.988 1.00 52.70 3276 VAL A O 1
ATOM 400 N N . LYS A 1 52 ? 96.160 -16.930 19.668 1.00 51.40 3277 LYS A N 1
ATOM 401 C CA . LYS A 1 52 ? 96.839 -17.019 20.933 1.00 50.98 3277 LYS A CA 1
ATOM 402 C C . LYS A 1 52 ? 98.216 -17.629 20.689 1.00 50.96 3277 LYS A C 1
ATOM 403 O O . LYS A 1 52 ? 99.196 -17.173 21.228 1.00 50.30 3277 LYS A O 1
ATOM 409 N N . GLU A 1 53 ? 98.309 -18.614 19.811 1.00 51.38 3278 GLU A N 1
ATOM 410 C CA . GLU A 1 53 ? 99.623 -19.091 19.461 1.00 53.23 3278 GLU A CA 1
ATOM 411 C C . GLU A 1 53 ? 100.565 -18.002 18.915 1.00 52.01 3278 GLU A C 1
ATOM 412 O O . GLU A 1 53 ? 101.739 -18.055 19.170 1.00 51.13 3278 GLU A O 1
ATOM 418 N N . ASP A 1 54 ? 100.048 -17.109 18.066 1.00 51.42 3279 ASP A N 1
ATOM 419 C CA . ASP A 1 54 ? 100.848 -16.095 17.436 1.00 52.16 3279 ASP A CA 1
ATOM 420 C C . ASP A 1 54 ? 101.445 -15.157 18.446 1.00 51.46 3279 ASP A C 1
ATOM 421 O O . ASP A 1 54 ? 102.635 -14.850 18.390 1.00 52.49 3279 ASP A O 1
ATOM 426 N N . LEU A 1 55 ? 100.621 -14.677 19.365 1.00 50.28 3280 LEU A N 1
ATOM 427 C CA . LEU A 1 55 ? 101.094 -13.695 20.310 1.00 49.30 3280 LEU A CA 1
ATOM 428 C C . LEU A 1 55 ? 101.981 -14.323 21.396 1.00 49.15 3280 LEU A C 1
ATOM 429 O O . LEU A 1 55 ? 102.768 -13.633 22.038 1.00 47.13 3280 LEU A O 1
ATOM 434 N N . ASP A 1 56 ? 101.801 -15.632 21.613 1.00 49.70 3281 ASP A N 1
ATOM 435 C CA . ASP A 1 56 ? 102.577 -16.386 22.592 1.00 50.67 3281 ASP A CA 1
ATOM 436 C C . ASP A 1 56 ? 104.025 -16.592 22.062 1.00 52.19 3281 ASP A C 1
ATOM 437 O O . ASP A 1 56 ? 104.954 -16.841 22.820 1.00 52.14 3281 ASP A O 1
ATOM 442 N N . LYS A 1 57 ? 104.174 -16.518 20.742 1.00 52.86 3282 LYS A N 1
ATOM 443 C CA . LYS A 1 57 ? 105.465 -16.591 20.090 1.00 54.50 3282 LYS A CA 1
ATOM 444 C C . LYS A 1 57 ? 106.334 -15.410 20.507 1.00 53.31 3282 LYS A C 1
ATOM 445 O O . LYS A 1 57 ? 107.518 -15.568 20.713 1.00 54.08 3282 LYS A O 1
ATOM 451 N N . VAL A 1 58 ? 105.766 -14.210 20.557 1.00 51.79 3283 VAL A N 1
ATOM 452 C CA . VAL A 1 58 ? 106.605 -13.024 20.675 1.00 51.20 3283 VAL A CA 1
ATOM 453 C C . VAL A 1 58 ? 106.645 -12.459 22.081 1.00 51.13 3283 VAL A C 1
ATOM 454 O O . VAL A 1 58 ? 107.375 -11.522 22.368 1.00 51.64 3283 VAL A O 1
ATOM 458 N N . GLU A 1 59 ? 105.846 -12.999 22.969 1.00 52.04 3284 GLU A N 1
ATOM 459 C CA . GLU A 1 59 ? 105.834 -12.460 24.316 1.00 53.72 3284 GLU A CA 1
ATOM 460 C C . GLU A 1 59 ? 107.083 -12.748 25.135 1.00 54.24 3284 GLU A C 1
ATOM 461 O O . GLU A 1 59 ? 107.551 -11.846 25.855 1.00 55.53 3284 GLU A O 1
ATOM 467 N N . PRO A 1 60 ? 107.630 -13.992 25.060 1.00 53.63 3285 PRO A N 1
ATOM 468 C CA . PRO A 1 60 ? 108.823 -14.272 25.856 1.00 55.20 3285 PRO A CA 1
ATOM 469 C C . PRO A 1 60 ? 110.037 -13.344 25.575 1.00 54.65 3285 PRO A C 1
ATOM 470 O O . PRO A 1 60 ? 110.727 -12.973 26.494 1.00 55.97 3285 PRO A O 1
ATOM 474 N N . ALA A 1 61 ? 110.283 -12.983 24.331 1.00 52.87 3286 ALA A N 1
ATOM 475 C CA . ALA A 1 61 ? 111.376 -12.039 23.994 1.00 52.86 3286 ALA A CA 1
ATOM 476 C C . ALA A 1 61 ? 111.213 -10.651 24.648 1.00 51.75 3286 ALA A C 1
ATOM 477 O O . ALA A 1 61 ? 112.211 -10.052 25.067 1.00 52.16 3286 ALA A O 1
ATOM 479 N N . VAL A 1 62 ? 109.978 -10.135 24.693 1.00 50.57 3287 VAL A N 1
ATOM 480 C CA . VAL A 1 62 ? 109.668 -8.907 25.466 1.00 50.03 3287 VAL A CA 1
ATOM 481 C C . VAL A 1 62 ? 109.991 -9.061 26.961 1.00 52.85 3287 VAL A C 1
ATOM 482 O O . VAL A 1 62 ? 110.632 -8.177 27.562 1.00 54.73 3287 VAL A O 1
ATOM 486 N N . ILE A 1 63 ? 109.633 -10.197 27.558 1.00 53.20 3288 ILE A N 1
ATOM 487 C CA . ILE A 1 63 ? 109.860 -10.345 28.959 1.00 56.03 3288 ILE A CA 1
ATOM 488 C C . ILE A 1 63 ? 111.326 -10.571 29.257 1.00 58.32 3288 ILE A C 1
ATOM 489 O O . ILE A 1 63 ? 111.806 -10.130 30.284 1.00 60.83 3288 ILE A O 1
ATOM 494 N N . GLU A 1 64 ? 112.022 -11.257 28.356 1.00 58.53 3289 GLU A N 1
ATOM 495 C CA . GLU A 1 64 ? 113.465 -11.436 28.457 1.00 61.11 3289 GLU A CA 1
ATOM 496 C C . GLU A 1 64 ? 114.200 -10.098 28.314 1.00 59.49 3289 GLU A C 1
ATOM 497 O O . GLU A 1 64 ? 115.051 -9.772 29.133 1.00 61.30 3289 GLU A O 1
ATOM 503 N N . ALA A 1 65 ? 113.854 -9.306 27.301 1.00 57.11 3290 ALA A N 1
ATOM 504 C CA . ALA A 1 65 ? 114.569 -8.014 27.075 1.00 55.23 3290 ALA A CA 1
ATOM 505 C C . ALA A 1 65 ? 114.302 -7.033 28.216 1.00 55.89 3290 ALA A C 1
ATOM 506 O O . ALA A 1 65 ? 115.196 -6.354 28.689 1.00 58.08 3290 ALA A O 1
ATOM 508 N N . GLN A 1 66 ? 113.071 -7.018 28.681 1.00 56.21 3291 GLN A N 1
ATOM 509 C CA . GLN A 1 66 ? 112.616 -6.155 29.742 1.00 57.31 3291 GLN A CA 1
ATOM 510 C C . GLN A 1 66 ? 113.411 -6.467 31.028 1.00 59.77 3291 GLN A C 1
ATOM 511 O O . GLN A 1 66 ? 113.882 -5.557 31.736 1.00 60.57 3291 GLN A O 1
ATOM 517 N N . ASN A 1 67 ? 113.604 -7.747 31.334 1.00 60.45 3292 ASN A N 1
ATOM 518 C CA . ASN A 1 67 ? 114.490 -8.092 32.476 1.00 63.01 3292 ASN A CA 1
ATOM 519 C C . ASN A 1 67 ? 115.949 -7.760 32.221 1.00 62.04 3292 ASN A C 1
ATOM 520 O O . ASN A 1 67 ? 116.641 -7.383 33.158 1.00 63.46 3292 ASN A O 1
ATOM 525 N N . ALA A 1 68 ? 116.428 -7.921 30.981 1.00 59.42 3293 ALA A N 1
ATOM 526 C CA . ALA A 1 68 ? 117.804 -7.508 30.616 1.00 60.56 3293 ALA A CA 1
ATOM 527 C C . ALA A 1 68 ? 118.054 -6.024 30.754 1.00 60.70 3293 ALA A C 1
ATOM 528 O O . ALA A 1 68 ? 119.161 -5.596 31.095 1.00 62.92 3293 ALA A O 1
ATOM 530 N N . VAL A 1 69 ? 117.078 -5.201 30.392 1.00 59.86 3294 VAL A N 1
ATOM 531 C CA . VAL A 1 69 ? 117.343 -3.782 30.477 1.00 59.64 3294 VAL A CA 1
ATOM 532 C C . VAL A 1 69 ? 117.443 -3.476 31.972 1.00 62.83 3294 VAL A C 1
ATOM 533 O O . VAL A 1 69 ? 118.399 -2.826 32.403 1.00 63.97 3294 VAL A O 1
ATOM 537 N N . LYS A 1 70 ? 116.480 -3.990 32.750 1.00 64.15 3295 LYS A N 1
ATOM 538 C CA . LYS A 1 70 ? 116.402 -3.731 34.199 1.00 69.65 3295 LYS A CA 1
ATOM 539 C C . LYS A 1 70 ? 117.647 -4.161 34.938 1.00 73.47 3295 LYS A C 1
ATOM 540 O O . LYS A 1 70 ? 117.959 -3.603 36.003 1.00 77.25 3295 LYS A O 1
ATOM 546 N N . SER A 1 71 ? 118.348 -5.159 34.402 1.00 73.70 3296 SER A N 1
ATOM 547 C CA . SER A 1 71 ? 119.498 -5.712 35.112 1.00 78.07 3296 SER A CA 1
ATOM 548 C C . SER A 1 71 ? 120.813 -5.017 34.698 1.00 77.13 3296 SER A C 1
ATOM 549 O O . SER A 1 71 ? 121.888 -5.326 35.214 1.00 79.71 3296 SER A O 1
ATOM 552 N N . ILE A 1 72 ? 120.721 -4.037 33.810 1.00 73.37 3297 ILE A N 1
ATOM 553 C CA . ILE A 1 72 ? 121.923 -3.260 33.473 1.00 73.71 3297 ILE A CA 1
ATOM 554 C C . ILE A 1 72 ? 122.425 -2.510 34.703 1.00 77.09 3297 ILE A C 1
ATOM 555 O O . ILE A 1 72 ? 121.659 -1.795 35.336 1.00 77.50 3297 ILE A O 1
ATOM 560 N N . LYS A 1 73 ? 123.703 -2.678 35.027 1.00 80.23 3298 LYS A N 1
ATOM 561 C CA . LYS A 1 73 ? 124.296 -2.008 36.177 1.00 84.74 3298 LYS A CA 1
ATOM 562 C C . LYS A 1 73 ? 124.309 -0.495 35.984 1.00 84.85 3298 LYS A C 1
ATOM 563 O O . LYS A 1 73 ? 124.080 0.002 34.882 1.00 82.58 3298 LYS A O 1
ATOM 569 N N . LYS A 1 74 ? 124.578 0.232 37.064 1.00 88.41 3299 LYS A N 1
ATOM 570 C CA . LYS A 1 74 ? 124.618 1.689 37.015 1.00 89.73 3299 LYS A CA 1
ATOM 571 C C . LYS A 1 74 ? 125.892 2.185 36.339 1.00 89.02 3299 LYS A C 1
ATOM 572 O O . LYS A 1 74 ? 125.877 3.189 35.626 1.00 87.10 3299 LYS A O 1
ATOM 578 N N . GLN A 1 75 ? 126.992 1.476 36.566 1.00 91.94 3300 GLN A N 1
ATOM 579 C CA . GLN A 1 75 ? 128.276 1.844 35.982 1.00 92.08 3300 GLN A CA 1
ATOM 580 C C . GLN A 1 75 ? 128.226 1.793 34.458 1.00 87.85 3300 GLN A C 1
ATOM 581 O O . GLN A 1 75 ? 128.994 2.474 33.779 1.00 86.50 3300 GLN A O 1
ATOM 587 N N . HIS A 1 76 ? 127.316 0.982 33.928 1.00 85.96 3301 HIS A N 1
ATOM 588 C CA . HIS A 1 76 ? 127.164 0.838 32.470 1.00 82.89 3301 HIS A CA 1
ATOM 589 C C . HIS A 1 76 ? 126.282 1.904 31.800 1.00 80.41 3301 HIS A C 1
ATOM 590 O O . HIS A 1 76 ? 126.618 2.399 30.723 1.00 77.98 3301 HIS A O 1
ATOM 597 N N . LEU A 1 77 ? 125.170 2.240 32.447 1.00 81.02 3302 LEU A N 1
ATOM 598 C CA . LEU A 1 77 ? 124.406 3.437 32.123 1.00 81.47 3302 LEU A CA 1
ATOM 599 C C . LEU A 1 77 ? 125.254 4.728 32.153 1.00 84.34 3302 LEU A C 1
ATOM 600 O O . LEU A 1 77 ? 124.999 5.668 31.375 1.00 83.29 3302 LEU A O 1
ATOM 605 N N . VAL A 1 78 ? 126.256 4.780 33.041 1.00 88.33 3303 VAL A N 1
ATOM 606 C CA . VAL A 1 78 ? 127.186 5.930 33.117 1.00 90.97 3303 VAL A CA 1
ATOM 607 C C . VAL A 1 78 ? 128.190 6.042 31.935 1.00 90.41 3303 VAL A C 1
ATOM 608 O O . VAL A 1 78 ? 128.406 7.140 31.404 1.00 89.30 3303 VAL A O 1
ATOM 612 N N . GLU A 1 79 ? 128.808 4.919 31.549 1.00 90.98 3304 GLU A N 1
ATOM 613 C CA . GLU A 1 79 ? 129.725 4.923 30.404 1.00 91.57 3304 GLU A CA 1
ATOM 614 C C . GLU A 1 79 ? 128.983 4.926 29.067 1.00 89.90 3304 GLU A C 1
ATOM 615 O O . GLU A 1 79 ? 129.576 4.745 27.996 1.00 89.66 3304 GLU A O 1
ATOM 621 N N . VAL A 1 80 ? 127.679 5.139 29.113 1.00 89.76 3305 VAL A N 1
ATOM 622 C CA . VAL A 1 80 ? 127.008 5.536 27.888 1.00 88.57 3305 VAL A CA 1
ATOM 623 C C . VAL A 1 80 ? 126.663 7.005 28.028 1.00 90.46 3305 VAL A C 1
ATOM 624 O O . VAL A 1 80 ? 126.805 7.779 27.069 1.00 90.39 3305 VAL A O 1
ATOM 628 N N . ARG A 1 81 ? 126.227 7.397 29.224 1.00 92.65 3306 ARG A N 1
ATOM 629 C CA . ARG A 1 81 ? 125.899 8.801 29.445 1.00 94.89 3306 ARG A CA 1
ATOM 630 C C . ARG A 1 81 ? 127.177 9.646 29.366 1.00 96.89 3306 ARG A C 1
ATOM 631 O O . ARG A 1 81 ? 127.126 10.853 29.080 1.00 97.80 3306 ARG A O 1
ATOM 639 N N . SER A 1 82 ? 128.319 8.989 29.586 1.00 97.74 3307 SER A N 1
ATOM 640 C CA . SER A 1 82 ? 129.637 9.657 29.557 1.00 99.61 3307 SER A CA 1
ATOM 641 C C . SER A 1 82 ? 130.065 10.142 28.184 1.00 98.59 3307 SER A C 1
ATOM 642 O O . SER A 1 82 ? 130.812 11.115 28.078 1.00 100.16 3307 SER A O 1
ATOM 645 N N . MET A 1 83 ? 129.668 9.418 27.145 1.00 95.97 3308 MET A N 1
ATOM 646 C CA . MET A 1 83 ? 130.134 9.734 25.792 1.00 95.69 3308 MET A CA 1
ATOM 647 C C . MET A 1 83 ? 129.492 11.016 25.244 1.00 95.52 3308 MET A C 1
ATOM 648 O O . MET A 1 83 ? 128.286 11.216 25.367 1.00 94.86 3308 MET A O 1
ATOM 653 N N . ALA A 1 84 ? 130.326 11.952 24.756 1.00 20.00 3309 ALA A N 1
ATOM 654 C CA . ALA A 1 84 ? 129.884 13.040 23.891 1.00 20.00 3309 ALA A CA 1
ATOM 655 C C . ALA A 1 84 ? 129.795 12.587 22.438 1.00 20.00 3309 ALA A C 1
ATOM 656 O O . ALA A 1 84 ? 129.001 13.030 21.622 1.00 96.93 3309 ALA A O 1
ATOM 658 N N . ASN A 1 85 ? 130.600 11.490 22.164 1.00 95.51 3310 ASN A N 1
ATOM 659 C CA . ASN A 1 85 ? 131.195 10.987 20.915 1.00 95.24 3310 ASN A CA 1
ATOM 660 C C . ASN A 1 85 ? 130.900 9.494 20.531 1.00 92.60 3310 ASN A C 1
ATOM 661 O O . ASN A 1 85 ? 131.785 8.813 19.993 1.00 92.75 3310 ASN A O 1
ATOM 666 N N . PRO A 1 86 ? 129.677 8.980 20.812 1.00 90.38 3311 PRO A N 1
ATOM 667 C CA . PRO A 1 86 ? 129.356 7.538 20.790 1.00 87.72 3311 PRO A CA 1
ATOM 668 C C . PRO A 1 86 ? 129.920 6.716 19.618 1.00 86.90 3311 PRO A C 1
ATOM 669 O O . PRO A 1 86 ? 129.977 7.218 18.482 1.00 88.54 3311 PRO A O 1
ATOM 673 N N . PRO A 1 87 ? 130.319 5.455 19.882 1.00 85.13 3312 PRO A N 1
ATOM 674 C CA . PRO A 1 87 ? 130.526 4.476 18.804 1.00 84.62 3312 PRO A CA 1
ATOM 675 C C . PRO A 1 87 ? 129.259 4.324 17.966 1.00 82.58 3312 PRO A C 1
ATOM 676 O O . PRO A 1 87 ? 128.150 4.410 18.484 1.00 80.47 3312 PRO A O 1
ATOM 680 N N . ALA A 1 88 ? 129.423 4.107 16.672 1.00 83.08 3313 ALA A N 1
ATOM 681 C CA . ALA A 1 88 ? 128.291 4.203 15.761 1.00 81.99 3313 ALA A CA 1
ATOM 682 C C . ALA A 1 88 ? 127.249 3.134 16.061 1.00 79.43 3313 ALA A C 1
ATOM 683 O O . ALA A 1 88 ? 126.040 3.372 15.938 1.00 78.05 3313 ALA A O 1
ATOM 685 N N . ALA A 1 89 ? 127.707 1.956 16.468 1.00 78.07 3314 ALA A N 1
ATOM 686 C CA . ALA A 1 89 ? 126.755 0.904 16.721 1.00 75.26 3314 ALA A CA 1
ATOM 687 C C . ALA A 1 89 ? 126.070 1.189 18.039 1.00 72.24 3314 ALA A C 1
ATOM 688 O O . ALA A 1 89 ? 124.942 0.762 18.241 1.00 70.70 3314 ALA A O 1
ATOM 690 N N . VAL A 1 90 ? 126.735 1.941 18.914 1.00 70.74 3315 VAL A N 1
ATOM 691 C CA . VAL A 1 90 ? 126.137 2.288 20.208 1.00 68.26 3315 VAL A CA 1
ATOM 692 C C . VAL A 1 90 ? 125.137 3.419 20.067 1.00 67.99 3315 VAL A C 1
ATOM 693 O O . VAL A 1 90 ? 124.118 3.449 20.771 1.00 67.89 3315 VAL A O 1
ATOM 697 N N . LYS A 1 91 ? 125.436 4.348 19.165 1.00 67.77 3316 LYS A N 1
ATOM 698 C CA . LYS A 1 91 ? 124.570 5.509 18.946 1.00 67.63 3316 LYS A CA 1
ATOM 699 C C . LYS A 1 91 ? 123.291 5.099 18.258 1.00 65.46 3316 LYS A C 1
ATOM 700 O O . LYS A 1 91 ? 122.222 5.617 18.577 1.00 64.05 3316 LYS A O 1
ATOM 706 N N . LEU A 1 92 ? 123.415 4.181 17.302 1.00 65.11 3317 LEU A N 1
ATOM 707 C CA . LEU A 1 92 ? 122.249 3.536 16.681 1.00 64.57 3317 LEU A CA 1
ATOM 708 C C . LEU A 1 92 ? 121.255 2.999 17.696 1.00 61.16 3317 LEU A C 1
ATOM 709 O O . LEU A 1 92 ? 120.079 3.297 17.641 1.00 60.54 3317 LEU A O 1
ATOM 714 N N . ALA A 1 93 ? 121.745 2.172 18.605 1.00 60.39 3318 ALA A N 1
ATOM 715 C CA . ALA A 1 93 ? 120.947 1.634 19.732 1.00 57.97 3318 ALA A CA 1
ATOM 716 C C . ALA A 1 93 ? 120.126 2.693 20.510 1.00 57.61 3318 ALA A C 1
ATOM 717 O O . ALA A 1 93 ? 118.888 2.531 20.688 1.00 56.70 3318 ALA A O 1
ATOM 719 N N . LEU A 1 94 ? 120.787 3.768 20.965 1.00 57.86 3319 LEU A N 1
ATOM 720 C CA . LEU A 1 94 ? 120.065 4.772 21.747 1.00 57.29 3319 LEU A CA 1
ATOM 721 C C . LEU A 1 94 ? 119.058 5.520 20.931 1.00 56.78 3319 LEU A C 1
ATOM 722 O O . LEU A 1 94 ? 117.902 5.677 21.360 1.00 56.21 3319 LEU A O 1
ATOM 727 N N . GLU A 1 95 ? 119.457 5.934 19.736 1.00 56.15 3320 GLU A N 1
ATOM 728 C CA . GLU A 1 95 ? 118.495 6.518 18.798 1.00 57.51 3320 GLU A CA 1
ATOM 729 C C . GLU A 1 95 ? 117.189 5.706 18.627 1.00 56.35 3320 GLU A C 1
ATOM 730 O O . GLU A 1 95 ? 116.102 6.311 18.517 1.00 55.62 3320 GLU A O 1
ATOM 736 N N . SER A 1 96 ? 117.271 4.356 18.657 1.00 54.66 3321 SER A N 1
ATOM 737 C CA . SER A 1 96 ? 116.079 3.543 18.377 1.00 54.74 3321 SER A CA 1
ATOM 738 C C . SER A 1 96 ? 115.165 3.559 19.579 1.00 54.89 3321 SER A C 1
ATOM 739 O O . SER A 1 96 ? 113.936 3.607 19.457 1.00 55.11 3321 SER A O 1
ATOM 742 N N . ILE A 1 97 ? 115.779 3.534 20.751 1.00 55.01 3322 ILE A N 1
ATOM 743 C CA . ILE A 1 97 ? 115.068 3.689 22.021 1.00 56.13 3322 ILE A CA 1
ATOM 744 C C . ILE A 1 97 ? 114.409 5.053 22.089 1.00 57.96 3322 ILE A C 1
ATOM 745 O O . ILE A 1 97 ? 113.241 5.143 22.437 1.00 59.83 3322 ILE A O 1
ATOM 750 N N . ALA A 1 98 ? 115.101 6.107 21.699 1.00 58.67 3323 ALA A N 1
ATOM 751 C CA . ALA A 1 98 ? 114.491 7.422 21.724 1.00 61.66 3323 ALA A CA 1
ATOM 752 C C . ALA A 1 98 ? 113.312 7.521 20.739 1.00 62.85 3323 ALA A C 1
ATOM 753 O O . ALA A 1 98 ? 112.248 8.069 21.081 1.00 65.31 3323 ALA A O 1
ATOM 755 N N . LEU A 1 99 ? 113.527 7.009 19.518 1.00 62.93 3324 LEU A N 1
ATOM 756 C CA . LEU A 1 99 ? 112.487 6.808 18.487 1.00 63.75 3324 LEU A CA 1
ATOM 757 C C . LEU A 1 99 ? 111.258 6.079 19.008 1.00 62.69 3324 LEU A C 1
ATOM 758 O O . LEU A 1 99 ? 110.160 6.571 18.941 1.00 65.40 3324 LEU A O 1
ATOM 763 N N . LEU A 1 100 ? 111.451 4.923 19.588 1.00 60.53 3325 LEU A N 1
ATOM 764 C CA . LEU A 1 100 ? 110.349 4.158 20.127 1.00 59.56 3325 LEU A CA 1
ATOM 765 C C . LEU A 1 100 ? 109.647 4.854 21.285 1.00 61.53 3325 LEU A C 1
ATOM 766 O O . LEU A 1 100 ? 108.422 4.799 21.362 1.00 62.34 3325 LEU A O 1
ATOM 771 N N . LEU A 1 101 ? 110.403 5.471 22.194 1.00 62.57 3326 LEU A N 1
ATOM 772 C CA . LEU A 1 101 ? 109.773 6.112 23.351 1.00 65.35 3326 LEU A CA 1
ATOM 773 C C . LEU A 1 101 ? 108.892 7.314 22.983 1.00 68.66 3326 LEU A C 1
ATOM 774 O O . LEU A 1 101 ? 108.316 7.954 23.853 1.00 71.86 3326 LEU A O 1
ATOM 779 N N . GLY A 1 102 ? 108.798 7.633 21.703 1.00 70.05 3327 GLY A N 1
ATOM 780 C CA . GLY A 1 102 ? 108.193 8.909 21.246 1.00 73.98 3327 GLY A CA 1
ATOM 781 C C . GLY A 1 102 ? 109.015 10.185 21.496 1.00 77.05 3327 GLY A C 1
ATOM 782 O O . GLY A 1 102 ? 108.454 11.297 21.612 1.00 80.22 3327 GLY A O 1
ATOM 783 N N . GLU A 1 103 ? 110.335 10.058 21.593 1.00 75.84 3328 GLU A N 1
ATOM 784 C CA . GLU A 1 103 ? 111.117 11.258 21.798 1.00 78.80 3328 GLU A CA 1
ATOM 785 C C . GLU A 1 103 ? 110.909 12.132 20.561 1.00 82.69 3328 GLU A C 1
ATOM 786 O O . GLU A 1 103 ? 110.658 11.609 19.466 1.00 82.51 3328 GLU A O 1
ATOM 792 N N . SER A 1 104 ? 111.010 13.454 20.729 1.00 87.26 3329 SER A N 1
ATOM 793 C CA . SER A 1 104 ? 110.940 14.371 19.587 1.00 91.31 3329 SER A CA 1
ATOM 794 C C . SER A 1 104 ? 112.229 15.155 19.301 1.00 92.78 3329 SER A C 1
ATOM 795 O O . SER A 1 104 ? 112.218 16.310 18.868 1.00 96.72 3329 SER A O 1
ATOM 798 N N . THR A 1 105 ? 113.355 14.496 19.554 1.00 89.84 3330 THR A N 1
ATOM 799 C CA . THR A 1 105 ? 114.646 15.131 19.474 1.00 90.24 3330 THR A CA 1
ATOM 800 C C . THR A 1 105 ? 115.578 13.952 19.119 1.00 86.41 3330 THR A C 1
ATOM 801 O O . THR A 1 105 ? 115.512 12.895 19.747 1.00 82.38 3330 THR A O 1
ATOM 805 N N . THR A 1 106 ? 116.405 14.153 18.118 1.00 86.79 3331 THR A N 1
ATOM 806 C CA . THR A 1 106 ? 117.448 13.191 17.780 1.00 84.22 3331 THR A CA 1
ATOM 807 C C . THR A 1 106 ? 118.866 13.652 18.171 1.00 85.48 3331 THR A C 1
ATOM 808 O O . THR A 1 106 ? 119.863 13.033 17.801 1.00 87.63 3331 THR A O 1
ATOM 812 N N . ASP A 1 107 ? 118.930 14.742 18.928 1.00 84.48 3332 ASP A N 1
ATOM 813 C CA . ASP A 1 107 ? 120.144 15.173 19.612 1.00 82.67 3332 ASP A CA 1
ATOM 814 C C . ASP A 1 107 ? 120.695 14.078 20.521 1.00 78.87 3332 ASP A C 1
ATOM 815 O O . ASP A 1 107 ? 120.017 13.626 21.444 1.00 75.57 3332 ASP A O 1
ATOM 820 N N . TRP A 1 108 ? 121.928 13.659 20.255 1.00 76.53 3333 TRP A N 1
ATOM 821 C CA . TRP A 1 108 ? 122.553 12.672 21.026 1.00 72.53 3333 TRP A CA 1
ATOM 822 C C . TRP A 1 108 ? 122.703 13.040 22.486 1.00 74.54 3333 TRP A C 1
ATOM 823 O O . TRP A 1 108 ? 122.314 12.251 23.378 1.00 73.27 3333 TRP A O 1
ATOM 834 N N . LYS A 1 109 ? 123.294 14.209 22.702 1.00 77.68 3334 LYS A N 1
ATOM 835 C CA . LYS A 1 109 ? 123.375 14.724 24.059 1.00 80.61 3334 LYS A CA 1
ATOM 836 C C . LYS A 1 109 ? 122.021 14.600 24.704 1.00 81.58 3334 LYS A C 1
ATOM 837 O O . LYS A 1 109 ? 121.922 14.204 25.843 1.00 81.16 3334 LYS A O 1
ATOM 843 N N . GLN A 1 110 ? 120.983 14.952 23.969 1.00 84.31 3335 GLN A N 1
ATOM 844 C CA . GLN A 1 110 ? 119.649 15.030 24.537 1.00 87.81 3335 GLN A CA 1
ATOM 845 C C . GLN A 1 110 ? 119.138 13.670 24.889 1.00 86.59 3335 GLN A C 1
ATOM 846 O O . GLN A 1 110 ? 118.449 13.529 25.883 1.00 88.83 3335 GLN A O 1
ATOM 852 N N . ILE A 1 111 ? 119.490 12.653 24.101 1.00 84.75 3336 ILE A N 1
ATOM 853 C CA . ILE A 1 111 ? 118.913 11.342 24.284 1.00 82.75 3336 ILE A CA 1
ATOM 854 C C . ILE A 1 111 ? 119.752 10.421 25.205 1.00 81.47 3336 ILE A C 1
ATOM 855 O O . ILE A 1 111 ? 119.203 9.511 25.811 1.00 79.28 3336 ILE A O 1
ATOM 860 N N . ARG A 1 112 ? 121.042 10.673 25.284 1.00 82.35 3337 ARG A N 1
ATOM 861 C CA . ARG A 1 112 ? 121.899 9.941 26.164 1.00 81.48 3337 ARG A CA 1
ATOM 862 C C . ARG A 1 112 ? 121.406 10.171 27.553 1.00 85.05 3337 ARG A C 1
ATOM 863 O O . ARG A 1 112 ? 121.884 9.564 28.481 1.00 85.83 3337 ARG A O 1
ATOM 871 N N . SER A 1 113 ? 120.454 11.070 27.707 1.00 88.41 3338 SER A N 1
ATOM 872 C CA . SER A 1 113 ? 119.977 11.442 29.020 1.00 91.22 3338 SER A CA 1
ATOM 873 C C . SER A 1 113 ? 118.859 10.653 29.639 1.00 90.79 3338 SER A C 1
ATOM 874 O O . SER A 1 113 ? 118.901 10.278 30.792 1.00 91.47 3338 SER A O 1
ATOM 877 N N . ILE A 1 114 ? 117.833 10.428 28.849 1.00 89.88 3339 ILE A N 1
ATOM 878 C CA . ILE A 1 114 ? 116.700 9.646 29.289 1.00 91.24 3339 ILE A CA 1
ATOM 879 C C . ILE A 1 114 ? 117.079 8.293 29.858 1.00 88.98 3339 ILE A C 1
ATOM 880 O O . ILE A 1 114 ? 116.310 7.666 30.544 1.00 89.41 3339 ILE A O 1
ATOM 885 N N . ILE A 1 115 ? 118.277 7.852 29.564 1.00 87.60 3340 ILE A N 1
ATOM 886 C CA . ILE A 1 115 ? 118.723 6.572 30.018 1.00 86.35 3340 ILE A CA 1
ATOM 887 C C . ILE A 1 115 ? 118.775 6.553 31.535 1.00 89.12 3340 ILE A C 1
ATOM 888 O O . ILE A 1 115 ? 118.545 5.537 32.143 1.00 88.68 3340 ILE A O 1
ATOM 893 N N . MET A 1 116 ? 119.047 7.700 32.145 1.00 20.00 3341 MET A N 1
ATOM 894 C CA . MET A 1 116 ? 119.208 7.734 33.593 1.00 20.00 3341 MET A CA 1
ATOM 895 C C . MET A 1 116 ? 118.072 8.504 34.257 1.00 20.00 3341 MET A C 1
ATOM 896 O O . MET A 1 116 ? 118.135 8.788 35.463 1.00 100.71 3341 MET A O 1
ATOM 901 N N . ARG A 1 117 ? 117.036 8.795 33.549 1.00 98.70 3342 ARG A N 1
ATOM 902 C CA . ARG A 1 117 ? 115.737 9.191 34.043 1.00 101.03 3342 ARG A CA 1
ATOM 903 C C . ARG A 1 117 ? 115.392 8.166 35.109 1.00 101.39 3342 ARG A C 1
ATOM 904 O O . ARG A 1 117 ? 115.442 6.971 34.906 1.00 97.82 3342 ARG A O 1
ATOM 912 N N . GLU A 1 118 ? 114.978 8.673 36.245 1.00 105.62 3343 GLU A N 1
ATOM 913 C CA . GLU A 1 118 ? 114.255 7.949 37.248 1.00 107.10 3343 GLU A CA 1
ATOM 914 C C . GLU A 1 118 ? 113.073 7.231 36.635 1.00 103.97 3343 GLU A C 1
ATOM 915 O O . GLU A 1 118 ? 112.654 6.207 37.136 1.00 102.92 3343 GLU A O 1
ATOM 921 N N . ASN A 1 119 ? 112.521 7.751 35.554 1.00 102.51 3344 ASN A N 1
ATOM 922 C CA . ASN A 1 119 ? 111.335 7.114 35.003 1.00 99.61 3344 ASN A CA 1
ATOM 923 C C . ASN A 1 119 ? 111.589 6.264 33.771 1.00 93.78 3344 ASN A C 1
ATOM 924 O O . ASN A 1 119 ? 110.680 5.701 33.194 1.00 91.93 3344 ASN A O 1
ATOM 929 N N . PHE A 1 120 ? 112.837 6.171 33.373 1.00 90.75 3345 PHE A N 1
ATOM 930 C CA . PHE A 1 120 ? 113.163 5.434 32.158 1.00 85.82 3345 PHE A CA 1
ATOM 931 C C . PHE A 1 120 ? 112.731 3.972 32.111 1.00 83.26 3345 PHE A C 1
ATOM 932 O O . PHE A 1 120 ? 111.930 3.579 31.262 1.00 81.39 3345 PHE A O 1
ATOM 940 N N . ILE A 1 121 ? 113.266 3.173 33.027 1.00 83.80 3346 ILE A N 1
ATOM 941 C CA . ILE A 1 121 ? 112.855 1.781 33.174 1.00 81.69 3346 ILE A CA 1
ATOM 942 C C . ILE A 1 121 ? 111.349 1.670 33.386 1.00 81.59 3346 ILE A C 1
ATOM 943 O O . ILE A 1 121 ? 110.682 0.851 32.752 1.00 79.85 3346 ILE A O 1
ATOM 948 N N . PRO A 1 122 ? 110.819 2.497 34.280 1.00 84.04 3347 PRO A N 1
ATOM 949 C CA . PRO A 1 122 ? 109.384 2.492 34.581 1.00 84.89 3347 PRO A CA 1
ATOM 950 C C . PRO A 1 122 ? 108.540 2.672 33.324 1.00 82.55 3347 PRO A C 1
ATOM 951 O O . PRO A 1 122 ? 107.433 2.138 33.243 1.00 81.55 3347 PRO A O 1
ATOM 955 N N . THR A 1 123 ? 109.062 3.418 32.356 1.00 82.32 3348 THR A N 1
ATOM 956 C CA . THR A 1 123 ? 108.354 3.662 31.118 1.00 80.32 3348 THR A CA 1
ATOM 957 C C . THR A 1 123 ? 108.617 2.513 30.179 1.00 76.19 3348 THR A C 1
ATOM 958 O O . THR A 1 123 ? 107.736 2.061 29.477 1.00 74.80 3348 THR A O 1
ATOM 962 N N . ILE A 1 124 ? 109.832 2.014 30.203 1.00 74.59 3349 ILE A N 1
ATOM 963 C CA . ILE A 1 124 ? 110.167 0.832 29.451 1.00 72.15 3349 ILE A CA 1
ATOM 964 C C . ILE A 1 124 ? 109.333 -0.377 29.845 1.00 72.77 3349 ILE A C 1
ATOM 965 O O . ILE A 1 124 ? 108.835 -1.099 29.008 1.00 70.73 3349 ILE A O 1
ATOM 970 N N . VAL A 1 125 ? 109.193 -0.593 31.141 1.00 76.33 3350 VAL A N 1
ATOM 971 C CA . VAL A 1 125 ? 108.376 -1.700 31.643 1.00 77.73 3350 VAL A CA 1
ATOM 972 C C . VAL A 1 125 ? 106.925 -1.510 31.209 1.00 77.92 3350 VAL A C 1
ATOM 973 O O . VAL A 1 125 ? 106.283 -2.431 30.692 1.00 76.74 3350 VAL A O 1
ATOM 977 N N . ASN A 1 126 ? 106.396 -0.318 31.461 1.00 80.17 3351 ASN A N 1
ATOM 978 C CA . ASN A 1 126 ? 104.992 -0.054 31.175 1.00 80.66 3351 ASN A CA 1
ATOM 979 C C . ASN A 1 126 ? 104.726 -0.019 29.686 1.00 77.49 3351 ASN A C 1
ATOM 980 O O . ASN A 1 126 ? 103.592 -0.208 29.264 1.00 76.84 3351 ASN A O 1
ATOM 985 N N . PHE A 1 127 ? 105.771 0.143 28.891 1.00 75.96 3352 PHE A N 1
ATOM 986 C CA . PHE A 1 127 ? 105.647 0.229 27.442 1.00 73.57 3352 PHE A CA 1
ATOM 987 C C . PHE A 1 127 ? 104.774 -0.830 26.817 1.00 71.35 3352 PHE A C 1
ATOM 988 O O . PHE A 1 127 ? 104.806 -1.969 27.205 1.00 69.93 3352 PHE A O 1
ATOM 996 N N . SER A 1 128 ? 103.993 -0.436 25.833 1.00 71.08 3353 SER A N 1
ATOM 997 C CA . SER A 1 128 ? 103.129 -1.346 25.139 1.00 69.51 3353 SER A CA 1
ATOM 998 C C . SER A 1 128 ? 103.388 -1.233 23.671 1.00 68.59 3353 SER A C 1
ATOM 999 O O . SER A 1 128 ? 103.394 -0.169 23.115 1.00 70.17 3353 SER A O 1
ATOM 1002 N N . ALA A 1 129 ? 103.587 -2.360 23.038 1.00 66.22 3354 ALA A N 1
ATOM 1003 C CA . ALA A 1 129 ? 103.897 -2.389 21.644 1.00 65.61 3354 ALA A CA 1
ATOM 1004 C C . ALA A 1 129 ? 102.677 -2.151 20.789 1.00 67.43 3354 ALA A C 1
ATOM 1005 O O . ALA A 1 129 ? 102.771 -2.072 19.589 1.00 67.49 3354 ALA A O 1
ATOM 1007 N N . GLU A 1 130 ? 101.520 -2.064 21.406 1.00 69.13 3355 GLU A N 1
ATOM 1008 C CA . GLU A 1 130 ? 100.311 -1.886 20.642 1.00 71.37 3355 GLU A CA 1
ATOM 1009 C C . GLU A 1 130 ? 100.211 -0.398 20.362 1.00 73.83 3355 GLU A C 1
ATOM 1010 O O . GLU A 1 130 ? 99.483 0.039 19.501 1.00 73.78 3355 GLU A O 1
ATOM 1016 N N . GLU A 1 131 ? 101.018 0.348 21.097 1.00 74.86 3356 GLU A N 1
ATOM 1017 C CA . GLU A 1 131 ? 101.046 1.778 21.056 1.00 77.79 3356 GLU A CA 1
ATOM 1018 C C . GLU A 1 131 ? 102.124 2.255 20.135 1.00 77.63 3356 GLU A C 1
ATOM 1019 O O . GLU A 1 131 ? 102.544 3.373 20.227 1.00 80.56 3356 GLU A O 1
ATOM 1025 N N . ILE A 1 132 ? 102.600 1.411 19.252 1.00 74.64 3357 ILE A N 1
ATOM 1026 C CA . ILE A 1 132 ? 103.581 1.879 18.318 1.00 74.57 3357 ILE A CA 1
ATOM 1027 C C . ILE A 1 132 ? 102.902 2.169 17.024 1.00 76.64 3357 ILE A C 1
ATOM 1028 O O . ILE A 1 132 ? 102.169 1.352 16.500 1.00 76.29 3357 ILE A O 1
ATOM 1033 N N . SER A 1 133 ? 103.163 3.344 16.495 1.00 78.98 3358 SER A N 1
ATOM 1034 C CA . SER A 1 133 ? 102.537 3.727 15.225 1.00 81.53 3358 SER A CA 1
ATOM 1035 C C . SER A 1 133 ? 103.166 3.005 14.033 1.00 81.01 3358 SER A C 1
ATOM 1036 O O . SER A 1 133 ? 104.199 2.364 14.148 1.00 77.71 3358 SER A O 1
ATOM 1039 N N . ASP A 1 134 ? 102.557 3.114 12.863 1.00 83.57 3359 ASP A N 1
ATOM 1040 C CA . ASP A 1 134 ? 103.125 2.380 11.751 1.00 83.65 3359 ASP A CA 1
ATOM 1041 C C . ASP A 1 134 ? 104.303 3.170 11.214 1.00 84.49 3359 ASP A C 1
ATOM 1042 O O . ASP A 1 134 ? 105.329 2.598 10.853 1.00 83.78 3359 ASP A O 1
ATOM 1047 N N . ALA A 1 135 ? 104.163 4.489 11.244 1.00 85.99 3360 ALA A N 1
ATOM 1048 C CA . ALA A 1 135 ? 105.269 5.400 10.976 1.00 86.61 3360 ALA A CA 1
ATOM 1049 C C . ALA A 1 135 ? 106.539 5.097 11.772 1.00 82.56 3360 ALA A C 1
ATOM 1050 O O . ALA A 1 135 ? 107.628 5.111 11.221 1.00 83.59 3360 ALA A O 1
ATOM 1052 N N . ILE A 1 136 ? 106.432 4.875 13.071 1.00 78.93 3361 ILE A N 1
ATOM 1053 C CA . ILE A 1 136 ? 107.638 4.586 13.835 1.00 75.12 3361 ILE A CA 1
ATOM 1054 C C . ILE A 1 136 ? 108.123 3.168 13.464 1.00 71.86 3361 ILE A C 1
ATOM 1055 O O . ILE A 1 136 ? 109.316 2.905 13.297 1.00 69.30 3361 ILE A O 1
ATOM 1060 N N . ARG A 1 137 ? 107.146 2.297 13.240 1.00 71.87 3362 ARG A N 1
ATOM 1061 C CA . ARG A 1 137 ? 107.341 0.912 12.822 1.00 69.98 3362 ARG A CA 1
ATOM 1062 C C . ARG A 1 137 ? 108.185 0.853 11.537 1.00 71.75 3362 ARG A C 1
ATOM 1063 O O . ARG A 1 137 ? 109.192 0.132 11.478 1.00 70.28 3362 ARG A O 1
ATOM 1071 N N . GLU A 1 138 ? 107.805 1.649 10.531 1.00 73.81 3363 GLU A N 1
ATOM 1072 C CA . GLU A 1 138 ? 108.463 1.608 9.236 1.00 76.43 3363 GLU A CA 1
ATOM 1073 C C . GLU A 1 138 ? 109.794 2.344 9.302 1.00 76.69 3363 GLU A C 1
ATOM 1074 O O . GLU A 1 138 ? 110.717 2.071 8.528 1.00 78.19 3363 GLU A O 1
ATOM 1080 N N . LYS A 1 139 ? 109.865 3.338 10.179 1.00 75.71 3364 LYS A N 1
ATOM 1081 C CA . LYS A 1 139 ? 111.071 4.128 10.355 1.00 75.36 3364 LYS A CA 1
ATOM 1082 C C . LYS A 1 139 ? 112.097 3.228 11.059 1.00 71.77 3364 LYS A C 1
ATOM 1083 O O . LYS A 1 139 ? 113.286 3.266 10.769 1.00 70.89 3364 LYS A O 1
ATOM 1089 N N . MET A 1 140 ? 111.612 2.389 11.961 1.00 69.05 3365 MET A N 1
ATOM 1090 C CA . MET A 1 140 ? 112.478 1.416 12.616 1.00 68.91 3365 MET A CA 1
ATOM 1091 C C . MET A 1 140 ? 113.095 0.391 11.614 1.00 69.31 3365 MET A C 1
ATOM 1092 O O . MET A 1 140 ? 114.275 0.037 11.700 1.00 67.90 3365 MET A O 1
ATOM 1097 N N . LYS A 1 141 ? 112.300 -0.052 10.646 1.00 71.54 3366 LYS A N 1
ATOM 1098 C CA . LYS A 1 141 ? 112.792 -1.002 9.652 1.00 73.48 3366 LYS A CA 1
ATOM 1099 C C . LYS A 1 141 ? 113.713 -0.368 8.665 1.00 76.03 3366 LYS A C 1
ATOM 1100 O O . LYS A 1 141 ? 114.742 -0.929 8.323 1.00 77.29 3366 LYS A O 1
ATOM 1106 N N . LYS A 1 142 ? 113.355 0.811 8.197 1.00 78.28 3367 LYS A N 1
ATOM 1107 C CA . LYS A 1 142 ? 114.198 1.534 7.258 1.00 81.34 3367 LYS A CA 1
ATOM 1108 C C . LYS A 1 142 ? 115.568 1.977 7.809 1.00 80.77 3367 LYS A C 1
ATOM 1109 O O . LYS A 1 142 ? 116.620 1.749 7.183 1.00 82.39 3367 LYS A O 1
ATOM 1115 N N . ASN A 1 143 ? 115.579 2.683 8.954 1.00 20.00 3368 ASN A N 1
ATOM 1116 C CA . ASN A 1 143 ? 116.819 3.243 9.479 1.00 20.00 3368 ASN A CA 1
ATOM 1117 C C . ASN A 1 143 ? 117.693 2.184 10.143 1.00 20.00 3368 ASN A C 1
ATOM 1118 O O . ASN A 1 143 ? 118.846 2.051 9.830 1.00 75.38 3368 ASN A O 1
ATOM 1123 N N . TYR A 1 144 ? 117.085 1.364 11.023 1.00 70.46 3369 TYR A N 1
ATOM 1124 C CA . TYR A 1 144 ? 117.765 0.506 11.999 1.00 67.75 3369 TYR A CA 1
ATOM 1125 C C . TYR A 1 144 ? 117.793 -1.031 11.809 1.00 66.89 3369 TYR A C 1
ATOM 1126 O O . TYR A 1 144 ? 118.834 -1.662 11.930 1.00 67.56 3369 TYR A O 1
ATOM 1135 N N . MET A 1 145 ? 116.666 -1.648 11.531 1.00 65.36 3370 MET A N 1
ATOM 1136 C CA . MET A 1 145 ? 116.732 -3.088 11.239 1.00 65.84 3370 MET A CA 1
ATOM 1137 C C . MET A 1 145 ? 117.617 -3.361 9.998 1.00 68.84 3370 MET A C 1
ATOM 1138 O O . MET A 1 145 ? 118.389 -4.321 9.965 1.00 70.15 3370 MET A O 1
ATOM 1143 N N . SER A 1 146 ? 117.546 -2.474 9.017 1.00 70.46 3371 SER A N 1
ATOM 1144 C CA . S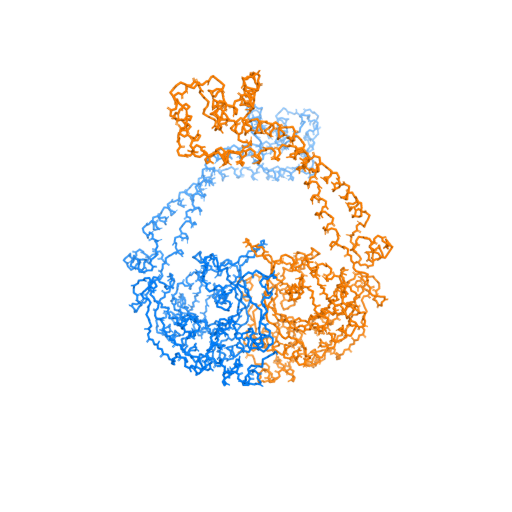ER A 1 146 ? 118.258 -2.646 7.762 1.00 73.90 3371 SER A CA 1
ATOM 1145 C C . SER A 1 146 ? 119.747 -2.354 7.843 1.00 75.18 3371 SER A C 1
ATOM 1146 O O . SER A 1 146 ? 120.422 -2.358 6.819 1.00 78.53 3371 SER A O 1
ATOM 1149 N N . ASN A 1 147 ? 120.248 -2.037 9.039 1.00 72.43 3372 ASN A N 1
ATOM 1150 C CA . ASN A 1 147 ? 121.671 -1.744 9.251 1.00 72.97 3372 ASN A CA 1
ATOM 1151 C C . ASN A 1 147 ? 122.341 -2.968 9.819 1.00 72.80 3372 ASN A C 1
ATOM 1152 O O . ASN A 1 147 ? 121.839 -3.557 10.787 1.00 70.36 3372 ASN A O 1
ATOM 1157 N N . PRO A 1 148 ? 123.468 -3.364 9.225 1.00 75.61 3373 PRO A N 1
ATOM 1158 C CA . PRO A 1 148 ? 124.165 -4.572 9.637 1.00 76.48 3373 PRO A CA 1
ATOM 1159 C C . PRO A 1 148 ? 124.683 -4.501 11.073 1.00 74.57 3373 PRO A C 1
ATOM 1160 O O . PRO A 1 148 ? 124.738 -5.535 11.765 1.00 72.78 3373 PRO A O 1
ATOM 1164 N N . SER A 1 149 ? 125.056 -3.291 11.518 1.00 74.39 3374 SER A N 1
ATOM 1165 C CA . SER A 1 149 ? 125.481 -3.110 12.905 1.00 72.88 3374 SER A CA 1
ATOM 1166 C C . SER A 1 149 ? 124.341 -3.028 13.942 1.00 70.01 3374 SER A C 1
ATOM 1167 O O . SER A 1 149 ? 124.584 -3.108 15.141 1.00 69.31 3374 SER A O 1
ATOM 1170 N N . TYR A 1 150 ? 123.097 -2.905 13.496 1.00 68.58 3375 TYR A N 1
ATOM 1171 C CA . TYR A 1 150 ? 122.023 -2.752 14.437 1.00 66.65 3375 TYR A CA 1
ATOM 1172 C C . TYR A 1 150 ? 121.671 -4.099 14.992 1.00 68.31 3375 TYR A C 1
ATOM 1173 O O . TYR A 1 150 ? 120.655 -4.718 14.621 1.00 68.56 3375 TYR A O 1
ATOM 1182 N N . ASN A 1 151 ? 122.494 -4.568 15.908 1.00 70.46 3376 ASN A N 1
ATOM 1183 C CA . ASN A 1 151 ? 122.460 -5.991 16.214 1.00 72.60 3376 ASN A CA 1
ATOM 1184 C C . ASN A 1 151 ? 122.921 -6.226 17.658 1.00 71.83 3376 ASN A C 1
ATOM 1185 O O . ASN A 1 151 ? 123.832 -5.524 18.151 1.00 72.60 3376 ASN A O 1
ATOM 1190 N N . TYR A 1 152 ? 122.261 -7.149 18.353 1.00 70.63 3377 TYR A N 1
ATOM 1191 C CA . TYR A 1 152 ? 122.618 -7.508 19.728 1.00 70.66 3377 TYR A CA 1
ATOM 1192 C C . TYR A 1 152 ? 124.051 -8.015 19.843 1.00 73.51 3377 TYR A C 1
ATOM 1193 O O . TYR A 1 152 ? 124.792 -7.628 20.742 1.00 74.22 3377 TYR A O 1
ATOM 1202 N N . GLU A 1 153 ? 124.414 -8.911 18.931 1.00 75.76 3378 GLU A N 1
ATOM 1203 C CA . GLU A 1 153 ? 125.747 -9.477 18.867 1.00 78.84 3378 GLU A CA 1
ATOM 1204 C C . GLU A 1 153 ? 126.723 -8.321 18.639 1.00 78.76 3378 GLU A C 1
ATOM 1205 O O . GLU A 1 153 ? 127.649 -8.132 19.423 1.00 79.75 3378 GLU A O 1
ATOM 1211 N N . ILE A 1 154 ? 126.518 -7.530 17.588 1.00 77.30 3379 ILE A N 1
ATOM 1212 C CA . ILE A 1 154 ? 127.475 -6.459 17.313 1.00 77.13 3379 ILE A CA 1
ATOM 1213 C C . ILE A 1 154 ? 127.448 -5.332 18.360 1.00 75.58 3379 ILE A C 1
ATOM 1214 O O . ILE A 1 154 ? 128.503 -4.900 18.792 1.00 76.90 3379 ILE A O 1
ATOM 1219 N N . VAL A 1 155 ? 126.260 -4.852 18.759 1.00 73.20 3380 VAL A N 1
ATOM 1220 C CA . VAL A 1 155 ? 126.158 -3.742 19.744 1.00 71.02 3380 VAL A CA 1
ATOM 1221 C C . VAL A 1 155 ? 126.618 -4.176 21.162 1.00 72.54 3380 VAL A C 1
ATOM 1222 O O . VAL A 1 155 ? 127.297 -3.422 21.876 1.00 73.15 3380 VAL A O 1
ATOM 1226 N N . ASN A 1 156 ? 126.265 -5.394 21.563 1.00 72.73 3381 ASN A N 1
ATOM 1227 C CA . ASN A 1 156 ? 126.678 -5.900 22.881 1.00 73.88 3381 ASN A CA 1
ATOM 1228 C C . ASN A 1 156 ? 128.186 -6.043 23.098 1.00 77.26 3381 ASN A C 1
ATOM 1229 O O . ASN A 1 156 ? 128.667 -5.965 24.248 1.00 78.03 3381 ASN A O 1
ATOM 1234 N N . ARG A 1 157 ? 128.939 -6.241 22.012 1.00 79.40 3382 ARG A N 1
ATOM 1235 C CA . ARG A 1 157 ? 130.403 -6.202 22.104 1.00 83.36 3382 ARG A CA 1
ATOM 1236 C C . ARG A 1 157 ? 130.900 -4.827 22.513 1.00 82.23 3382 ARG A C 1
ATOM 1237 O O . ARG A 1 157 ? 131.922 -4.713 23.183 1.00 84.93 3382 ARG A O 1
ATOM 1245 N N . ALA A 1 158 ? 130.187 -3.780 22.093 1.00 79.29 3383 ALA A N 1
ATOM 1246 C CA . ALA A 1 158 ? 130.634 -2.389 22.337 1.00 78.35 3383 ALA A CA 1
ATOM 1247 C C . ALA A 1 158 ? 130.114 -1.746 23.629 1.00 76.64 3383 ALA A C 1
ATOM 1248 O O . ALA A 1 158 ? 130.725 -0.808 24.152 1.00 77.65 3383 ALA A O 1
ATOM 1250 N N . SER A 1 159 ? 128.960 -2.206 24.100 1.00 74.39 3384 SER A N 1
ATOM 1251 C CA . SER A 1 159 ? 128.365 -1.703 25.332 1.00 73.27 3384 SER A CA 1
ATOM 1252 C C . SER A 1 159 ? 127.418 -2.787 25.789 1.00 71.75 3384 SER A C 1
ATOM 1253 O O . SER A 1 159 ? 126.631 -3.295 24.995 1.00 69.38 3384 SER A O 1
ATOM 1256 N N . LEU A 1 160 ? 127.498 -3.095 27.081 1.00 72.38 3385 LEU A N 1
ATOM 1257 C CA . LEU A 1 160 ? 126.574 -3.961 27.790 1.00 71.37 3385 LEU A CA 1
ATOM 1258 C C . LEU A 1 160 ? 125.409 -3.165 28.346 1.00 69.23 3385 LEU A C 1
ATOM 1259 O O . LEU A 1 160 ? 124.551 -3.730 29.028 1.00 69.12 3385 LEU A O 1
ATOM 1264 N N . ALA A 1 161 ? 125.391 -1.856 28.084 1.00 66.90 3386 ALA A N 1
ATOM 1265 C CA . ALA A 1 161 ? 124.179 -1.073 28.315 1.00 65.54 3386 ALA A CA 1
ATOM 1266 C C . ALA A 1 161 ? 123.347 -1.041 27.024 1.00 63.28 3386 ALA A C 1
ATOM 1267 O O . ALA A 1 161 ? 122.135 -1.267 27.044 1.00 63.35 3386 ALA A O 1
ATOM 1269 N N . ALA A 1 162 ? 123.980 -0.778 25.892 1.00 62.11 3387 ALA A N 1
ATOM 1270 C CA . ALA A 1 162 ? 123.227 -0.658 24.661 1.00 60.09 3387 ALA A CA 1
ATOM 1271 C C . ALA A 1 162 ? 122.817 -2.021 24.111 1.00 59.87 3387 ALA A C 1
ATOM 1272 O O . ALA A 1 162 ? 121.875 -2.099 23.349 1.00 59.17 3387 ALA A O 1
ATOM 1274 N N . GLY A 1 163 ? 123.510 -3.083 24.492 1.00 60.57 3388 GLY A N 1
ATOM 1275 C CA . GLY A 1 163 ? 123.185 -4.416 24.001 1.00 61.33 3388 GLY A CA 1
ATOM 1276 C C . GLY A 1 163 ? 121.765 -4.891 24.332 1.00 60.76 3388 GLY A C 1
ATOM 1277 O O . GLY A 1 163 ? 121.035 -5.376 23.444 1.00 58.31 3388 GLY A O 1
ATOM 1278 N N . PRO A 1 164 ? 121.406 -4.848 25.636 1.00 61.25 3389 PRO A N 1
ATOM 1279 C CA . PRO A 1 164 ? 120.070 -5.059 26.161 1.00 60.63 3389 PRO A CA 1
ATOM 1280 C C . PRO A 1 164 ? 119.012 -4.218 25.481 1.00 58.87 3389 PRO A C 1
ATOM 1281 O O . PRO A 1 164 ? 117.985 -4.736 25.096 1.00 58.70 3389 PRO A O 1
ATOM 1285 N N . MET A 1 165 ? 119.270 -2.933 25.314 1.00 59.35 3390 MET A N 1
ATOM 1286 C CA . MET A 1 165 ? 118.299 -2.011 24.709 1.00 57.78 3390 MET A CA 1
ATOM 1287 C C . MET A 1 165 ? 117.995 -2.334 23.266 1.00 55.82 3390 MET A C 1
ATOM 1288 O O . MET A 1 165 ? 116.868 -2.202 22.818 1.00 53.94 3390 MET A O 1
ATOM 1293 N N . VAL A 1 166 ? 119.005 -2.758 22.528 1.00 56.19 3391 VAL A N 1
ATOM 1294 C CA . VAL A 1 166 ? 118.770 -3.182 21.170 1.00 56.81 3391 VAL A CA 1
ATOM 1295 C C . VAL A 1 166 ? 117.944 -4.483 21.224 1.00 56.67 3391 VAL A C 1
ATOM 1296 O O . VAL A 1 166 ? 117.072 -4.712 20.368 1.00 56.78 3391 VAL A O 1
ATOM 1300 N N . LYS A 1 167 ? 118.229 -5.329 22.225 1.00 56.50 3392 LYS A N 1
ATOM 1301 C CA . LYS A 1 167 ? 117.458 -6.589 22.453 1.00 56.27 3392 LYS A CA 1
ATOM 1302 C C . LYS A 1 167 ? 115.977 -6.229 22.673 1.00 53.21 3392 LYS A C 1
ATOM 1303 O O . LYS A 1 167 ? 115.099 -6.794 22.044 1.00 52.19 3392 LYS A O 1
ATOM 1309 N N . TRP A 1 168 ? 115.739 -5.243 23.541 1.00 52.16 3393 TRP A N 1
ATOM 1310 C CA . TRP A 1 168 ? 114.409 -4.828 23.906 1.00 50.56 3393 TRP A CA 1
ATOM 1311 C C . TRP A 1 168 ? 113.658 -4.182 22.720 1.00 50.07 3393 TRP A C 1
ATOM 1312 O O . TRP A 1 168 ? 112.504 -4.559 22.411 1.00 51.40 3393 TRP A O 1
ATOM 1323 N N . ALA A 1 169 ? 114.295 -3.234 22.042 1.00 48.98 3394 ALA A N 1
ATOM 1324 C CA . ALA A 1 169 ? 113.740 -2.660 20.859 1.00 49.31 3394 ALA A CA 1
ATOM 1325 C C . ALA A 1 169 ? 113.358 -3.676 19.773 1.00 48.95 3394 ALA A C 1
ATOM 1326 O O . ALA A 1 169 ? 112.392 -3.503 19.073 1.00 49.59 3394 ALA A O 1
ATOM 1328 N N . ILE A 1 170 ? 114.160 -4.694 19.582 1.00 49.48 3395 ILE A N 1
ATOM 1329 C CA . ILE A 1 170 ? 113.886 -5.666 18.554 1.00 50.11 3395 ILE A CA 1
ATOM 1330 C C . ILE A 1 170 ? 112.672 -6.524 18.941 1.00 49.90 3395 ILE A C 1
ATOM 1331 O O . ILE A 1 170 ? 111.806 -6.780 18.099 1.00 49.86 3395 ILE A O 1
ATOM 1336 N N . ALA A 1 171 ? 112.594 -6.923 20.221 1.00 49.29 3396 ALA A N 1
ATOM 1337 C CA . ALA A 1 171 ? 111.450 -7.727 20.733 1.00 48.23 3396 ALA A CA 1
ATOM 1338 C C . ALA A 1 171 ? 110.159 -6.953 20.582 1.00 48.36 3396 ALA A C 1
ATOM 1339 O O . ALA A 1 171 ? 109.116 -7.510 20.181 1.00 48.57 3396 ALA A O 1
ATOM 1341 N N . GLN A 1 172 ? 110.219 -5.645 20.872 1.00 49.05 3397 GLN A N 1
ATOM 1342 C CA . GLN A 1 172 ? 109.039 -4.811 20.730 1.00 49.68 3397 GLN A CA 1
ATOM 1343 C C . GLN A 1 172 ? 108.595 -4.759 19.280 1.00 49.63 3397 GLN A C 1
ATOM 1344 O O . GLN A 1 172 ? 107.438 -5.015 18.981 1.00 50.60 3397 GLN A O 1
ATOM 1350 N N . LEU A 1 173 ? 109.511 -4.423 18.383 1.00 50.15 3398 LEU A N 1
ATOM 1351 C CA . LEU A 1 173 ? 109.248 -4.372 16.939 1.00 50.81 3398 LEU A CA 1
ATOM 1352 C C . LEU A 1 173 ? 108.622 -5.680 16.503 1.00 50.62 3398 LEU A C 1
ATOM 1353 O O . LEU A 1 173 ? 107.644 -5.673 15.770 1.00 52.05 3398 LEU A O 1
ATOM 1358 N N . ASN A 1 174 ? 109.188 -6.803 16.931 1.00 49.58 3399 ASN A N 1
ATOM 1359 C CA . ASN A 1 174 ? 108.642 -8.110 16.555 1.00 51.23 3399 ASN A CA 1
ATOM 1360 C C . ASN A 1 174 ? 107.213 -8.345 17.068 1.00 50.14 3399 ASN A C 1
ATOM 1361 O O . ASN A 1 174 ? 106.364 -8.784 16.325 1.00 51.12 3399 ASN A O 1
ATOM 1366 N N . TYR A 1 175 ? 106.983 -8.104 18.357 1.00 50.41 3400 TYR A N 1
ATOM 1367 C CA . TYR A 1 175 ? 105.643 -8.014 18.905 1.00 50.72 3400 TYR A CA 1
ATOM 1368 C C . TYR A 1 175 ? 104.745 -7.101 18.046 1.00 51.39 3400 TYR A C 1
ATOM 1369 O O . TYR A 1 175 ? 103.715 -7.540 17.546 1.00 52.28 3400 TYR A O 1
ATOM 1378 N N . ALA A 1 176 ? 105.134 -5.850 17.872 1.00 52.60 3401 ALA A N 1
ATOM 1379 C CA . ALA A 1 176 ? 104.394 -4.928 16.945 1.00 54.21 3401 ALA A CA 1
ATOM 1380 C C . ALA A 1 176 ? 104.126 -5.519 15.565 1.00 54.59 3401 ALA A C 1
ATOM 1381 O O . ALA A 1 176 ? 103.058 -5.316 14.993 1.00 56.89 3401 ALA A O 1
ATOM 1383 N N . ASP A 1 177 ? 105.071 -6.262 15.009 1.00 54.51 3402 ASP A N 1
ATOM 1384 C CA . ASP A 1 177 ? 104.826 -6.785 13.669 1.00 55.79 3402 ASP A CA 1
ATOM 1385 C C . ASP A 1 177 ? 103.838 -7.958 13.765 1.00 55.34 3402 ASP A C 1
ATOM 1386 O O . ASP A 1 177 ? 103.106 -8.246 12.791 1.00 54.27 3402 ASP A O 1
ATOM 1391 N N . MET A 1 178 ? 103.892 -8.663 14.896 1.00 20.00 3403 MET A N 1
ATOM 1392 C CA . MET A 1 178 ? 102.934 -9.740 15.114 1.00 20.00 3403 MET A CA 1
ATOM 1393 C C . MET A 1 178 ? 101.526 -9.194 15.321 1.00 20.00 3403 MET A C 1
ATOM 1394 O O . MET A 1 178 ? 100.603 -9.718 14.707 1.00 52.84 3403 MET A O 1
ATOM 1399 N N . LEU A 1 179 ? 101.350 -8.196 16.158 1.00 51.85 3404 LEU A N 1
ATOM 1400 C CA . LEU A 1 179 ? 100.075 -7.530 16.265 1.00 53.54 3404 LEU A CA 1
ATOM 1401 C C . LEU A 1 179 ? 99.496 -7.243 14.883 1.00 56.16 3404 LEU A C 1
ATOM 1402 O O . LEU A 1 179 ? 98.331 -7.585 14.581 1.00 56.65 3404 LEU A O 1
ATOM 1407 N N . LYS A 1 180 ? 100.323 -6.619 14.044 1.00 58.05 3405 LYS A N 1
ATOM 1408 C CA . LYS A 1 180 ? 99.923 -6.228 12.707 1.00 62.03 3405 LYS A CA 1
ATOM 1409 C C . LYS A 1 180 ? 99.440 -7.471 11.951 1.00 62.74 3405 LYS A C 1
ATOM 1410 O O . LYS A 1 180 ? 98.388 -7.458 11.344 1.00 63.73 3405 LYS A O 1
ATOM 1416 N N . ARG A 1 181 ? 100.195 -8.555 12.022 1.00 62.64 3406 ARG A N 1
ATOM 1417 C CA . ARG A 1 181 ? 99.843 -9.765 11.279 1.00 65.77 3406 ARG A CA 1
ATOM 1418 C C . ARG A 1 181 ? 98.459 -10.339 11.695 1.00 64.71 3406 ARG A C 1
ATOM 1419 O O . ARG A 1 181 ? 97.687 -10.867 10.893 1.00 65.89 3406 ARG A O 1
ATOM 1427 N N . VAL A 1 182 ? 98.164 -10.164 12.963 1.00 62.79 3407 VAL A N 1
ATOM 1428 C CA . VAL A 1 182 ? 97.123 -10.905 13.662 1.00 62.93 3407 VAL A CA 1
ATOM 1429 C C . VAL A 1 182 ? 95.807 -10.176 13.568 1.00 63.76 3407 VAL A C 1
ATOM 1430 O O . VAL A 1 182 ? 94.746 -10.752 13.733 1.00 64.64 3407 VAL A O 1
ATOM 1434 N N . GLU A 1 183 ? 95.926 -8.895 13.269 1.00 65.22 3408 GLU A N 1
ATOM 1435 C CA . GLU A 1 183 ? 94.821 -7.966 13.118 1.00 66.69 3408 GLU A CA 1
ATOM 1436 C C . GLU A 1 183 ? 93.650 -8.469 12.254 1.00 67.07 3408 GLU A C 1
ATOM 1437 O O . GLU A 1 183 ? 92.517 -8.311 12.644 1.00 67.36 3408 GLU A O 1
ATOM 1443 N N . PRO A 1 184 ? 93.922 -8.996 11.053 1.00 67.91 3409 PRO A N 1
ATOM 1444 C CA . PRO A 1 184 ? 92.783 -9.429 10.220 1.00 69.57 3409 PRO A CA 1
ATOM 1445 C C . PRO A 1 184 ? 92.051 -10.644 10.778 1.00 67.81 3409 PRO A C 1
ATOM 1446 O O . PRO A 1 184 ? 90.842 -10.804 10.528 1.00 68.91 3409 PRO A O 1
ATOM 1450 N N . LEU A 1 185 ? 92.780 -11.519 11.471 1.00 65.57 3410 LEU A N 1
ATOM 1451 C CA . LEU A 1 185 ? 92.152 -12.640 12.149 1.00 63.97 3410 LEU A CA 1
ATOM 1452 C C . LEU A 1 185 ? 91.382 -12.094 13.361 1.00 62.98 3410 LEU A C 1
ATOM 1453 O O . LEU A 1 185 ? 90.263 -12.519 13.662 1.00 62.44 3410 LEU A O 1
ATOM 1458 N N . ARG A 1 186 ? 91.979 -11.141 14.056 1.00 62.01 3411 ARG A N 1
ATOM 1459 C CA . ARG A 1 186 ? 91.310 -10.531 15.182 1.00 62.41 3411 ARG A CA 1
ATOM 1460 C C . ARG A 1 186 ? 90.019 -9.774 14.851 1.00 64.52 3411 ARG A C 1
ATOM 1461 O O . ARG A 1 186 ? 89.063 -9.811 15.607 1.00 64.92 3411 ARG A O 1
ATOM 1469 N N . ASN A 1 187 ? 90.000 -9.092 13.712 1.00 66.79 3412 ASN A N 1
ATOM 1470 C CA . ASN A 1 187 ? 88.824 -8.394 13.234 1.00 69.21 3412 ASN A CA 1
ATOM 1471 C C . ASN A 1 187 ? 87.765 -9.375 12.834 1.00 69.24 3412 ASN A C 1
ATOM 1472 O O . ASN A 1 187 ? 86.588 -9.173 13.124 1.00 70.51 3412 ASN A O 1
ATOM 1477 N N . GLU A 1 188 ? 88.181 -10.421 12.128 1.00 68.04 3413 GLU A N 1
ATOM 1478 C CA . GLU A 1 188 ? 87.265 -11.475 11.799 1.00 68.66 3413 GLU A CA 1
ATOM 1479 C C . GLU A 1 188 ? 86.616 -12.084 13.063 1.00 65.91 3413 GLU A C 1
ATOM 1480 O O . GLU A 1 188 ? 85.399 -12.154 13.169 1.00 65.14 3413 GLU A O 1
ATOM 1486 N N . LEU A 1 189 ? 87.474 -12.561 13.978 1.00 63.07 3414 LEU A N 1
ATOM 1487 C CA . LEU A 1 189 ? 87.053 -13.125 15.235 1.00 61.42 3414 LEU A CA 1
ATOM 1488 C C . LEU A 1 189 ? 86.061 -12.217 15.891 1.00 62.99 3414 LEU A C 1
ATOM 1489 O O . LEU A 1 189 ? 85.156 -12.685 16.576 1.00 62.57 3414 LEU A O 1
ATOM 1494 N N . GLN A 1 190 ? 86.241 -10.918 15.689 1.00 64.24 3415 GLN A N 1
ATOM 1495 C CA . GLN A 1 190 ? 85.335 -9.970 16.294 1.00 66.51 3415 GLN A CA 1
ATOM 1496 C C . GLN A 1 190 ? 83.938 -10.106 15.716 1.00 68.25 3415 GLN A C 1
ATOM 1497 O O . GLN A 1 190 ? 82.964 -10.094 16.455 1.00 69.13 3415 GLN A O 1
ATOM 1503 N N . LYS A 1 191 ? 83.830 -10.243 14.401 1.00 68.94 3416 LYS A N 1
ATOM 1504 C CA . LYS A 1 191 ? 82.516 -10.407 13.775 1.00 71.66 3416 LYS A CA 1
ATOM 1505 C C . LYS A 1 191 ? 81.854 -11.729 14.214 1.00 69.20 3416 LYS A C 1
ATOM 1506 O O . LYS A 1 191 ? 80.690 -11.738 14.620 1.00 70.20 3416 LYS A O 1
ATOM 1512 N N . LEU A 1 192 ? 82.612 -12.825 14.128 1.00 65.57 3417 LEU A N 1
ATOM 1513 C CA . LEU A 1 192 ? 82.133 -14.137 14.527 1.00 63.58 3417 LEU A CA 1
ATOM 1514 C C . LEU A 1 192 ? 81.601 -14.084 15.932 1.00 63.21 3417 LEU A C 1
ATOM 1515 O O . LEU A 1 192 ? 80.465 -14.484 16.183 1.00 63.81 3417 LEU A O 1
ATOM 1520 N N . GLU A 1 193 ? 82.415 -13.579 16.847 1.00 61.99 3418 GLU A N 1
ATOM 1521 C CA . GLU A 1 193 ? 82.000 -13.413 18.227 1.00 63.26 3418 GLU A CA 1
ATOM 1522 C C . GLU A 1 193 ? 80.670 -12.668 18.398 1.00 66.35 3418 GLU A C 1
ATOM 1523 O O . GLU A 1 193 ? 79.903 -12.981 19.316 1.00 66.54 3418 GLU A O 1
ATOM 1529 N N . ASP A 1 194 ? 80.413 -11.691 17.528 1.00 68.58 3419 ASP A N 1
ATOM 1530 C CA . ASP A 1 194 ? 79.188 -10.906 17.582 1.00 73.07 3419 ASP A CA 1
ATOM 1531 C C . ASP A 1 194 ? 78.008 -11.579 16.871 1.00 74.15 3419 ASP A C 1
ATOM 1532 O O . ASP A 1 194 ? 76.877 -11.421 17.299 1.00 75.59 3419 ASP A O 1
ATOM 1537 N N . ASP A 1 195 ? 78.276 -12.273 15.763 1.00 72.91 3420 ASP A N 1
ATOM 1538 C CA . ASP A 1 195 ? 77.302 -13.192 15.197 1.00 73.53 3420 ASP A CA 1
ATOM 1539 C C . ASP A 1 195 ? 76.859 -14.182 16.271 1.00 70.48 3420 ASP A C 1
ATOM 1540 O O . ASP A 1 195 ? 75.672 -14.380 16.480 1.00 72.66 3420 ASP A O 1
ATOM 1545 N N . ALA A 1 196 ? 77.816 -14.779 16.964 1.00 66.84 3421 ALA A N 1
ATOM 1546 C CA . ALA A 1 196 ? 77.514 -15.805 17.976 1.00 64.92 3421 ALA A CA 1
ATOM 1547 C C . ALA A 1 196 ? 76.657 -15.303 19.137 1.00 66.24 3421 ALA A C 1
ATOM 1548 O O . ALA A 1 196 ? 75.716 -15.972 19.518 1.00 66.73 3421 ALA A O 1
ATOM 1550 N N . LYS A 1 197 ? 76.967 -14.117 19.662 1.00 67.29 3422 LYS A N 1
ATOM 1551 C CA . LYS A 1 197 ? 76.228 -13.499 20.772 1.00 69.40 3422 LYS A CA 1
ATOM 1552 C C . LYS A 1 197 ? 74.821 -13.238 20.355 1.00 71.47 3422 LYS A C 1
ATOM 1553 O O . LYS A 1 197 ? 73.873 -13.371 21.138 1.00 72.41 3422 LYS A O 1
ATOM 1559 N N . ASP A 1 198 ? 74.701 -12.815 19.108 1.00 71.83 3423 ASP A N 1
ATOM 1560 C CA . ASP A 1 198 ? 73.401 -12.550 18.518 1.00 74.40 3423 ASP A CA 1
ATOM 1561 C C . ASP A 1 198 ? 72.595 -13.820 18.346 1.00 72.80 3423 ASP A C 1
ATOM 1562 O O . ASP A 1 198 ? 71.408 -13.812 18.545 1.00 75.23 3423 ASP A O 1
ATOM 1567 N N . ASN A 1 199 ? 73.252 -14.921 18.002 1.00 69.57 3424 ASN A N 1
ATOM 1568 C CA . ASN A 1 199 ? 72.611 -16.235 17.949 1.00 68.49 3424 ASN A CA 1
ATOM 1569 C C . ASN A 1 199 ? 72.211 -16.782 19.311 1.00 67.52 3424 ASN A C 1
ATOM 1570 O O . ASN A 1 199 ? 71.208 -17.452 19.446 1.00 69.83 3424 ASN A O 1
ATOM 1575 N N . GLN A 1 200 ? 72.985 -16.487 20.325 1.00 65.99 3425 GLN A N 1
ATOM 1576 C CA . GLN A 1 200 ? 72.677 -16.952 21.652 1.00 66.70 3425 GLN A CA 1
ATOM 1577 C C . GLN A 1 200 ? 71.429 -16.201 22.163 1.00 69.39 3425 GLN A C 1
ATOM 1578 O O . GLN A 1 200 ? 70.582 -16.779 22.851 1.00 69.24 3425 GLN A O 1
ATOM 1584 N N . GLN A 1 201 ? 71.287 -14.933 21.778 1.00 70.45 3426 GLN A N 1
ATOM 1585 C CA . GLN A 1 201 ? 70.139 -14.158 22.213 1.00 74.24 3426 GLN A CA 1
ATOM 1586 C C . GLN A 1 201 ? 68.899 -14.484 21.384 1.00 75.38 3426 GLN A C 1
ATOM 1587 O O . GLN A 1 201 ? 67.763 -14.340 21.862 1.00 76.74 3426 GLN A O 1
ATOM 1593 N N . LYS A 1 202 ? 69.123 -14.914 20.145 1.00 72.82 3427 LYS A N 1
ATOM 1594 C CA . LYS A 1 202 ? 68.039 -15.354 19.297 1.00 73.94 3427 LYS A CA 1
ATOM 1595 C C . LYS A 1 202 ? 67.515 -16.690 19.786 1.00 71.87 3427 LYS A C 1
ATOM 1596 O O . LYS A 1 202 ? 66.345 -16.934 19.763 1.00 74.89 3427 LYS A O 1
ATOM 1602 N N . LEU A 1 203 ? 68.397 -17.559 20.225 1.00 68.93 94 LEU A N 1
ATOM 1603 C CA . LEU A 1 203 ? 68.007 -18.830 20.791 1.00 68.49 94 LEU A CA 1
ATOM 1604 C C . LEU A 1 203 ? 67.363 -18.651 22.144 1.00 72.28 94 LEU A C 1
ATOM 1605 O O . LEU A 1 203 ? 66.238 -19.072 22.352 1.00 73.76 94 LEU A O 1
ATOM 1610 N N . GLU A 1 204 ? 68.058 -18.013 23.081 1.00 60.60 95 GLU A N 1
ATOM 1611 C CA . GLU A 1 204 ? 67.499 -17.871 24.408 1.00 62.66 95 GLU A CA 1
ATOM 1612 C C . GLU A 1 204 ? 66.057 -17.340 24.313 1.00 62.04 95 GLU A C 1
ATOM 1613 O O . GLU A 1 204 ? 65.217 -17.636 25.167 1.00 60.55 95 GLU A O 1
ATOM 1619 N N . ALA A 1 205 ? 65.757 -16.571 23.262 1.00 63.93 96 ALA A N 1
ATOM 1620 C CA . ALA A 1 205 ? 64.433 -15.938 23.180 1.00 62.33 96 ALA A CA 1
ATOM 1621 C C . ALA A 1 205 ? 63.453 -16.893 22.492 1.00 61.18 96 ALA A C 1
ATOM 1622 O O . ALA A 1 205 ? 62.270 -16.851 22.783 1.00 59.20 96 ALA A O 1
ATOM 1624 N N . LEU A 1 206 ? 63.924 -17.778 21.614 1.00 62.92 97 LEU A N 1
ATOM 1625 C CA . LEU A 1 206 ? 63.029 -18.890 21.210 1.00 61.99 97 LEU A CA 1
ATOM 1626 C C . LEU A 1 206 ? 62.671 -19.770 22.395 1.00 61.37 97 LEU A C 1
ATOM 1627 O O . LEU A 1 206 ? 61.516 -20.180 22.551 1.00 60.91 97 LEU A O 1
ATOM 1632 N N . LEU A 1 207 ? 63.662 -20.057 23.242 1.00 61.95 98 LEU A N 1
ATOM 1633 C CA . LEU A 1 207 ? 63.482 -21.002 24.335 1.00 59.84 98 LEU A CA 1
ATOM 1634 C C . LEU A 1 207 ? 62.460 -20.526 25.308 1.00 57.19 98 LEU A C 1
ATOM 1635 O O . LEU A 1 207 ? 61.764 -21.311 25.912 1.00 54.28 98 LEU A O 1
ATOM 1640 N N . LEU A 1 208 ? 62.386 -19.217 25.456 1.00 57.40 99 LEU A N 1
ATOM 1641 C CA . LEU A 1 208 ? 61.556 -18.649 26.445 1.00 55.22 99 LEU A CA 1
ATOM 1642 C C . LEU A 1 208 ? 60.120 -18.581 25.943 1.00 54.02 99 LEU A C 1
ATOM 1643 O O . LEU A 1 208 ? 59.254 -18.010 26.622 1.00 52.25 99 LEU A O 1
ATOM 1648 N N . GLN A 1 209 ? 59.911 -19.082 24.737 1.00 53.97 100 GLN A N 1
ATOM 1649 C CA . GLN A 1 209 ? 58.614 -19.203 24.116 1.00 54.44 100 GLN A CA 1
ATOM 1650 C C . GLN A 1 209 ? 58.031 -20.611 24.205 1.00 53.27 100 GLN A C 1
ATOM 1651 O O . GLN A 1 209 ? 56.834 -20.785 23.934 1.00 53.07 100 GLN A O 1
ATOM 1657 N N . VAL A 1 210 ? 58.873 -21.617 24.459 1.00 51.84 101 VAL A N 1
ATOM 1658 C CA . VAL A 1 210 ? 58.388 -22.978 24.5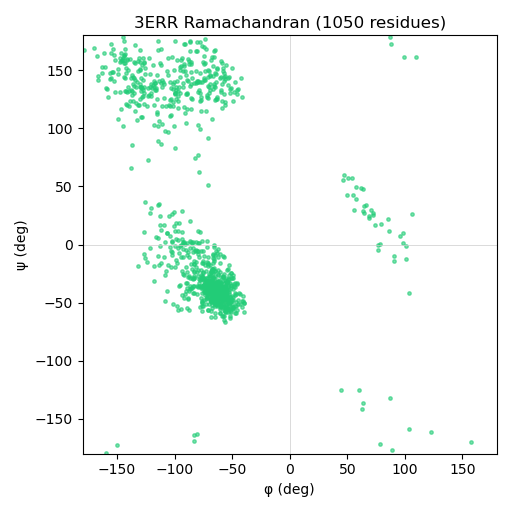82 1.00 50.01 101 VAL A CA 1
ATOM 1659 C C . VAL A 1 210 ? 57.296 -23.127 25.653 1.00 47.86 101 VAL A C 1
ATOM 1660 O O . VAL A 1 210 ? 57.463 -22.723 26.817 1.00 47.31 101 VAL A O 1
ATOM 1664 N N . PRO A 1 211 ? 56.124 -23.626 25.232 1.00 46.23 102 PRO A N 1
ATOM 1665 C CA . PRO A 1 211 ? 54.973 -23.789 26.090 1.00 43.89 102 PRO A CA 1
ATOM 1666 C C . PRO A 1 211 ? 55.092 -25.054 26.905 1.00 44.15 102 PRO A C 1
ATOM 1667 O O . PRO A 1 211 ? 55.697 -26.041 26.445 1.00 45.67 102 PRO A O 1
ATOM 1671 N N . LEU A 1 212 ? 54.529 -25.048 28.104 1.00 42.62 103 LEU A N 1
ATOM 1672 C CA . LEU A 1 212 ? 54.245 -26.330 28.788 1.00 44.13 103 LEU A CA 1
ATOM 1673 C C . LEU A 1 212 ? 53.113 -27.086 28.046 1.00 44.41 103 LEU A C 1
ATOM 1674 O O . LEU A 1 212 ? 52.099 -26.447 27.671 1.00 44.56 103 LEU A O 1
ATOM 1679 N N . PRO A 1 213 ? 53.237 -28.430 27.863 1.00 45.45 104 PRO A N 1
ATOM 1680 C CA . PRO A 1 213 ? 52.010 -29.135 27.458 1.00 45.96 104 PRO A CA 1
ATOM 1681 C C . PRO A 1 213 ? 50.882 -28.968 28.506 1.00 46.02 104 PRO A C 1
ATOM 1682 O O . PRO A 1 213 ? 51.109 -29.068 29.703 1.00 46.38 104 PRO A O 1
ATOM 1686 N N . PRO A 1 214 ? 49.676 -28.593 28.041 1.00 45.46 105 PRO A N 1
ATOM 1687 C CA . PRO A 1 214 ? 48.558 -28.345 28.957 1.00 43.95 105 PRO A CA 1
ATOM 1688 C C . PRO A 1 214 ? 47.979 -29.658 29.488 1.00 45.28 105 PRO A C 1
ATOM 1689 O O . PRO A 1 214 ? 48.062 -30.676 28.807 1.00 47.10 105 PRO A O 1
ATOM 1693 N N . TRP A 1 215 ? 47.308 -29.612 30.640 1.00 45.51 106 TRP A N 1
ATOM 1694 C CA . TRP A 1 215 ? 46.605 -30.756 31.195 1.00 47.75 106 TRP A CA 1
ATOM 1695 C C . TRP A 1 215 ? 45.551 -31.314 30.215 1.00 49.51 106 TRP A C 1
ATOM 1696 O O . TRP A 1 215 ? 44.957 -30.550 29.442 1.00 50.30 106 TRP A O 1
ATOM 1707 N N . PRO A 1 216 ? 45.371 -32.652 30.190 1.00 50.30 107 PRO A N 1
ATOM 1708 C CA . PRO A 1 216 ? 44.522 -33.309 29.154 1.00 51.56 107 PRO A CA 1
ATOM 1709 C C . PRO A 1 216 ? 43.050 -32.938 29.305 1.00 50.54 107 PRO A C 1
ATOM 1710 O O . PRO A 1 216 ? 42.300 -33.041 28.362 1.00 52.31 107 PRO A O 1
ATOM 1714 N N . GLY A 1 217 ? 42.662 -32.495 30.481 1.00 49.58 108 GLY A N 1
ATOM 1715 C CA . GLY A 1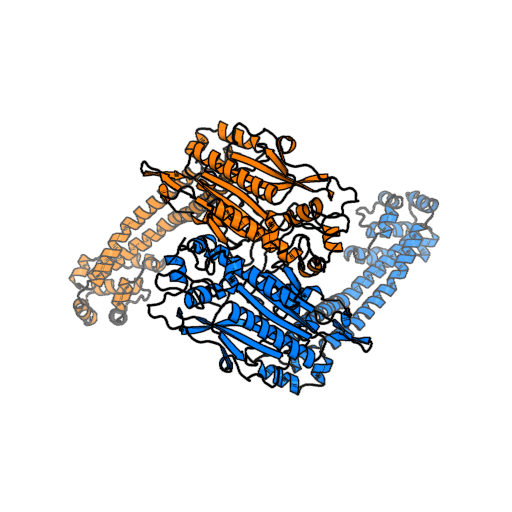 217 ? 41.307 -32.070 30.769 1.00 49.00 108 GLY A CA 1
ATOM 1716 C C . GLY A 1 217 ? 40.943 -30.667 30.363 1.00 48.33 108 GLY A C 1
ATOM 1717 O O . GLY A 1 217 ? 39.782 -30.300 30.484 1.00 47.94 108 GLY A O 1
ATOM 1718 N N . ALA A 1 218 ? 41.906 -29.875 29.873 1.00 46.22 109 ALA A N 1
ATOM 1719 C CA . ALA A 1 218 ? 41.577 -28.499 29.532 1.00 45.85 109 ALA A CA 1
ATOM 1720 C C . ALA A 1 218 ? 40.880 -28.419 28.181 1.00 45.41 109 ALA A C 1
ATOM 1721 O O . ALA A 1 218 ? 41.200 -29.138 27.271 1.00 46.55 109 ALA A O 1
ATOM 1723 N N . PRO A 1 219 ? 39.867 -27.561 28.062 1.00 44.90 110 PRO A N 1
ATOM 1724 C CA . PRO A 1 219 ? 39.258 -27.327 26.743 1.00 44.76 110 PRO A CA 1
ATOM 1725 C C . PRO A 1 219 ? 40.325 -26.928 25.695 1.00 43.32 110 PRO A C 1
ATOM 1726 O O . PRO A 1 219 ? 41.217 -26.145 26.009 1.00 42.20 110 PRO A O 1
ATOM 1730 N N . VAL A 1 220 ? 40.175 -27.387 24.461 1.00 43.55 111 VAL A N 1
ATOM 1731 C CA . VAL A 1 220 ? 41.144 -27.100 23.414 1.00 44.17 111 VAL A CA 1
ATOM 1732 C C . VAL A 1 220 ? 40.569 -25.998 22.463 1.00 44.81 111 VAL A C 1
ATOM 1733 O O . VAL A 1 220 ? 39.616 -26.229 21.771 1.00 45.96 111 VAL A O 1
ATOM 1737 N N . GLY A 1 221 ? 41.140 -24.797 22.488 1.00 44.64 112 GLY A N 1
ATOM 1738 C CA . GLY A 1 221 ? 40.711 -23.706 21.621 1.00 44.66 112 GLY A CA 1
ATOM 1739 C C . GLY A 1 221 ? 41.112 -22.379 22.229 1.00 44.37 112 GLY A C 1
ATOM 1740 O O . GLY A 1 221 ? 41.837 -22.320 23.209 1.00 43.61 112 GLY A O 1
ATOM 1741 N N . GLY A 1 222 ? 40.610 -21.287 21.672 1.00 45.86 113 GLY A N 1
ATOM 1742 C CA . GLY A 1 222 ? 40.864 -19.997 22.242 1.00 44.67 113 GLY A CA 1
ATOM 1743 C C . GLY A 1 222 ? 39.914 -19.798 23.394 1.00 46.80 113 GLY A C 1
ATOM 1744 O O . GLY A 1 222 ? 39.314 -20.750 23.885 1.00 46.95 113 GLY A O 1
ATOM 1745 N N . GLU A 1 223 ? 39.767 -18.545 23.800 1.00 46.51 114 GLU A N 1
ATOM 1746 C CA . GLU A 1 223 ? 38.876 -18.117 24.836 1.00 48.44 114 GLU A CA 1
ATOM 1747 C C . GLU A 1 223 ? 37.387 -18.556 24.668 1.00 48.70 114 GLU A C 1
ATOM 1748 O O . GLU A 1 223 ? 36.665 -18.820 25.649 1.00 47.95 114 GLU A O 1
ATOM 1754 N N . GLU A 1 224 ? 36.944 -18.663 23.432 1.00 49.85 115 GLU A N 1
ATOM 1755 C CA . GLU A 1 224 ? 35.583 -19.042 23.135 1.00 52.16 115 GLU A CA 1
ATOM 1756 C C . GLU A 1 224 ? 35.304 -20.503 23.553 1.00 50.95 115 GLU A C 1
ATOM 1757 O O . GLU A 1 224 ? 34.172 -20.934 23.593 1.00 51.77 115 GLU A O 1
ATOM 1763 N N . ALA A 1 225 ? 36.365 -21.236 23.881 1.00 49.29 116 ALA A N 1
ATOM 1764 C CA . ALA A 1 225 ? 36.269 -22.606 24.394 1.00 47.95 116 ALA A CA 1
ATOM 1765 C C . ALA A 1 225 ? 36.304 -22.691 25.913 1.00 46.94 116 ALA A C 1
ATOM 1766 O O . ALA A 1 225 ? 36.192 -23.781 26.487 1.00 48.44 116 ALA A O 1
ATOM 1768 N N . ASN A 1 226 ? 36.444 -21.552 26.594 1.00 44.51 117 ASN A N 1
ATOM 1769 C CA . ASN A 1 226 ? 36.362 -21.560 28.026 1.00 43.22 117 ASN A CA 1
ATOM 1770 C C . ASN A 1 226 ? 34.997 -22.060 28.471 1.00 45.14 117 ASN A C 1
ATOM 1771 O O . ASN A 1 226 ? 33.985 -21.713 27.861 1.00 45.02 117 ASN A O 1
ATOM 1776 N N . ARG A 1 227 ? 34.925 -22.819 29.553 1.00 45.91 118 ARG A N 1
ATOM 1777 C CA . ARG A 1 227 ? 33.604 -23.309 29.939 1.00 48.05 118 ARG A CA 1
ATOM 1778 C C . ARG A 1 227 ? 33.355 -23.345 31.458 1.00 47.69 118 ARG A C 1
ATOM 1779 O O . ARG A 1 227 ? 34.207 -23.794 32.231 1.00 47.34 118 ARG A O 1
ATOM 1787 N N . GLU A 1 228 ? 32.204 -22.822 31.868 1.00 48.00 119 GLU A N 1
ATOM 1788 C CA . GLU A 1 228 ? 31.755 -22.884 33.269 1.00 48.90 119 GLU A CA 1
ATOM 1789 C C . GLU A 1 228 ? 31.680 -24.305 33.729 1.00 49.81 119 GLU A C 1
ATOM 1790 O O . GLU A 1 228 ? 31.062 -25.083 33.066 1.00 49.83 119 GLU A O 1
ATOM 1796 N N . ILE A 1 229 ? 32.289 -24.610 34.871 1.00 50.57 120 ILE A N 1
ATOM 1797 C CA . ILE A 1 229 ? 32.185 -25.930 35.492 1.00 51.45 120 ILE A CA 1
ATOM 1798 C C . ILE A 1 229 ? 31.344 -25.957 36.777 1.00 52.38 120 ILE A C 1
ATOM 1799 O O . ILE A 1 229 ? 30.949 -27.017 37.228 1.00 53.49 120 ILE A O 1
ATOM 1804 N N . LYS A 1 230 ? 30.992 -24.798 37.313 1.00 51.12 121 LYS A N 1
ATOM 1805 C CA . LYS A 1 230 ? 30.318 -24.766 38.610 1.00 52.58 121 LYS A CA 1
ATOM 1806 C C . LYS A 1 230 ? 29.686 -23.374 38.743 1.00 50.80 121 LYS A C 1
ATOM 1807 O O . LYS A 1 230 ? 30.163 -22.426 38.140 1.00 48.00 121 LYS A O 1
ATOM 1813 N N . ARG A 1 231 ? 28.607 -23.252 39.509 1.00 50.88 122 ARG A N 1
ATOM 1814 C CA . ARG A 1 231 ? 28.235 -21.959 40.020 1.00 50.29 122 ARG A CA 1
ATOM 1815 C C . ARG A 1 231 ? 27.676 -22.119 41.407 1.00 51.69 122 ARG A C 1
ATOM 1816 O O . ARG A 1 231 ? 27.051 -23.144 41.703 1.00 51.57 122 ARG A O 1
ATOM 1824 N N . VAL A 1 232 ? 27.958 -21.138 42.257 1.00 51.79 123 VAL A N 1
ATOM 1825 C CA . VAL A 1 232 ? 27.494 -21.197 43.659 1.00 55.78 123 VAL A CA 1
ATOM 1826 C C . VAL A 1 232 ? 26.849 -19.851 43.996 1.00 56.99 123 VAL A C 1
ATOM 1827 O O . VAL A 1 232 ? 27.458 -18.774 43.805 1.00 55.91 123 VAL A O 1
ATOM 1831 N N . GLY A 1 233 ? 25.561 -19.914 44.364 1.00 60.59 124 GLY A N 1
ATOM 1832 C CA . GLY A 1 233 ? 24.675 -18.737 44.549 1.00 63.48 124 GLY A CA 1
ATOM 1833 C C . GLY A 1 233 ? 24.239 -18.265 43.162 1.00 65.02 124 GLY A C 1
ATOM 1834 O O . GLY A 1 233 ? 24.485 -18.881 42.109 1.00 65.76 124 GLY A O 1
ATOM 1835 N N . GLY A 1 234 ? 23.578 -17.108 43.169 1.00 66.00 125 GLY A N 1
ATOM 1836 C CA . GLY A 1 234 ? 22.893 -16.702 41.955 1.00 68.16 125 GLY A CA 1
ATOM 1837 C C . GLY A 1 234 ? 23.026 -15.203 41.844 1.00 67.52 125 GLY A C 1
ATOM 1838 O O . GLY A 1 234 ? 23.532 -14.533 42.785 1.00 67.37 125 GLY A O 1
ATOM 1839 N N . PRO A 1 235 ? 22.532 -14.643 40.719 1.00 68.23 126 PRO A N 1
ATOM 1840 C CA . PRO A 1 235 ? 22.094 -13.261 40.565 1.00 68.64 126 PRO A CA 1
ATOM 1841 C C . PRO A 1 235 ? 21.136 -12.800 41.673 1.00 70.39 126 PRO A C 1
ATOM 1842 O O . PRO A 1 235 ? 20.130 -13.435 41.905 1.00 73.78 126 PRO A O 1
ATOM 1846 N N . PRO A 1 236 ? 21.473 -11.726 42.382 1.00 69.83 127 PRO A N 1
ATOM 1847 C CA . PRO A 1 236 ? 20.494 -11.255 43.350 1.00 72.32 127 PRO A CA 1
ATOM 1848 C C . PRO A 1 236 ? 19.174 -10.914 42.626 1.00 76.07 127 PRO A C 1
ATOM 1849 O O . PRO A 1 236 ? 19.174 -10.636 41.423 1.00 75.05 127 PRO A O 1
ATOM 1853 N N . GLU A 1 237 ? 18.050 -10.930 43.330 1.00 80.50 128 GLU A N 1
ATOM 1854 C CA . GLU A 1 237 ? 16.886 -10.215 42.808 1.00 83.88 128 GLU A CA 1
ATOM 1855 C C . GLU A 1 237 ? 16.531 -9.064 43.756 1.00 84.49 128 GLU A C 1
ATOM 1856 O O . GLU A 1 237 ? 16.407 -9.243 44.981 1.00 86.13 128 GLU A O 1
ATOM 1862 N N . PHE A 1 238 ? 16.452 -7.853 43.224 1.00 83.56 129 PHE A N 1
ATOM 1863 C CA . PHE A 1 238 ? 16.052 -6.737 44.049 1.00 83.42 129 PHE A CA 1
ATOM 1864 C C . PHE A 1 238 ? 14.591 -6.454 43.761 1.00 86.48 129 PHE A C 1
ATOM 1865 O O . PHE A 1 238 ? 14.114 -6.686 42.651 1.00 87.15 129 PHE A O 1
ATOM 1873 N N . SER A 1 239 ? 13.914 -5.945 44.771 1.00 87.79 130 SER A N 1
ATOM 1874 C CA . SER A 1 239 ? 12.547 -5.533 44.661 1.00 91.58 130 SER A CA 1
ATOM 1875 C C . SER A 1 239 ? 12.530 -4.056 44.428 1.00 91.64 130 SER A C 1
ATOM 1876 O O . SER A 1 239 ? 11.485 -3.481 44.228 1.00 95.76 130 SER A O 1
ATOM 1879 N N . PHE A 1 240 ? 13.701 -3.443 44.434 1.00 88.17 131 PHE A N 1
ATOM 1880 C CA . PHE A 1 240 ? 13.824 -2.059 44.064 1.00 86.31 131 PHE A CA 1
ATOM 1881 C C . PHE A 1 240 ? 14.634 -2.024 42.811 1.00 83.76 131 PHE A C 1
ATOM 1882 O O . PHE A 1 240 ? 15.103 -3.019 42.354 1.00 82.27 131 PHE A O 1
ATOM 1890 N N . PRO A 1 241 ? 14.794 -0.863 42.244 1.00 82.87 132 PRO A N 1
ATOM 1891 C CA . PRO A 1 241 ? 15.600 -0.729 41.049 1.00 80.76 132 PRO A CA 1
ATOM 1892 C C . PRO A 1 241 ? 17.042 -0.432 41.429 1.00 77.45 132 PRO A C 1
ATOM 1893 O O . PRO A 1 241 ? 17.340 0.624 41.965 1.00 76.40 132 PRO A O 1
ATOM 1897 N N . PRO A 1 242 ? 17.912 -1.384 41.146 1.00 73.25 133 PRO A N 1
ATOM 1898 C CA . PRO A 1 242 ? 19.269 -1.389 41.644 1.00 70.12 133 PRO A CA 1
ATOM 1899 C C . PRO A 1 242 ? 20.163 -0.465 40.904 1.00 67.77 133 PRO A C 1
ATOM 1900 O O . PRO A 1 242 ? 19.991 -0.251 39.740 1.00 68.96 133 PRO A O 1
ATOM 1904 N N . LEU A 1 243 ? 21.115 0.080 41.634 1.00 63.75 134 LEU A N 1
ATOM 1905 C CA . LEU A 1 243 ? 22.137 0.968 41.131 1.00 61.63 134 LEU A CA 1
ATOM 1906 C C . LEU A 1 243 ? 23.375 0.168 40.804 1.00 58.58 134 LEU A C 1
ATOM 1907 O O . LEU A 1 243 ? 23.630 -0.939 41.309 1.00 56.90 134 LEU A O 1
ATOM 1912 N N . ASP A 1 244 ? 24.195 0.768 39.944 1.00 57.66 135 ASP A N 1
ATOM 1913 C CA . ASP A 1 244 ? 25.472 0.196 39.632 1.00 55.43 135 ASP A CA 1
ATOM 1914 C C . ASP A 1 244 ? 26.468 0.800 40.643 1.00 53.60 135 ASP A C 1
ATOM 1915 O O . ASP A 1 244 ? 26.124 1.715 41.425 1.00 54.15 135 ASP A O 1
ATOM 1920 N N . HIS A 1 245 ? 27.688 0.303 40.656 1.00 49.93 136 HIS A N 1
ATOM 1921 C CA . HIS A 1 245 ? 28.569 0.644 41.754 1.00 46.76 136 HIS A CA 1
ATOM 1922 C C . HIS A 1 245 ? 28.995 2.087 41.741 1.00 46.27 136 HIS A C 1
ATOM 1923 O O . HIS A 1 245 ? 29.221 2.668 42.795 1.00 44.90 136 HIS A O 1
ATOM 1930 N N . VAL A 1 246 ? 29.023 2.687 40.570 1.00 46.82 137 VAL A N 1
ATOM 1931 C CA . VAL A 1 246 ? 29.494 4.035 40.448 1.00 47.92 137 VAL A CA 1
ATOM 1932 C C . VAL A 1 246 ? 28.434 4.902 41.101 1.00 49.18 137 VAL A C 1
ATOM 1933 O O . VAL A 1 246 ? 28.715 5.714 42.006 1.00 48.22 137 VAL A O 1
ATOM 1937 N N . ALA A 1 247 ? 27.196 4.669 40.671 1.00 50.15 138 ALA A N 1
ATOM 1938 C CA . ALA A 1 247 ? 26.055 5.395 41.177 1.00 51.75 138 ALA A CA 1
ATOM 1939 C C . ALA A 1 247 ? 25.937 5.228 42.708 1.00 50.64 138 ALA A C 1
ATOM 1940 O O . ALA A 1 247 ? 25.642 6.191 43.416 1.00 52.34 138 ALA A O 1
ATOM 1942 N N . LEU A 1 248 ? 26.189 4.026 43.225 1.00 49.18 139 LEU A N 1
ATOM 1943 C CA . LEU A 1 248 ? 26.188 3.831 44.689 1.00 48.75 139 LEU A CA 1
ATOM 1944 C C . LEU A 1 248 ? 27.244 4.682 45.416 1.00 48.01 139 LEU A C 1
ATOM 1945 O O . LEU A 1 248 ? 26.998 5.240 46.514 1.00 49.67 139 LEU A O 1
ATOM 1950 N N . MET A 1 249 ? 28.431 4.757 44.832 1.00 45.90 140 MET A N 1
ATOM 1951 C CA . MET A 1 249 ? 29.526 5.515 45.426 1.00 45.68 140 MET A CA 1
ATOM 1952 C C . MET A 1 249 ? 29.181 7.000 45.362 1.00 48.06 140 MET A C 1
ATOM 1953 O O . MET A 1 249 ? 29.391 7.722 46.308 1.00 48.37 140 MET A O 1
ATOM 1958 N N . GLU A 1 250 ? 28.632 7.447 44.253 1.00 51.35 141 GLU A N 1
ATOM 1959 C CA . GLU A 1 250 ? 28.076 8.812 44.196 1.00 55.87 141 GLU A CA 1
ATOM 1960 C C . GLU A 1 250 ? 26.993 9.130 45.230 1.00 57.57 141 GLU A C 1
ATOM 1961 O O . GLU A 1 250 ? 27.161 9.994 46.113 1.00 57.44 141 GLU A O 1
ATOM 1967 N N . LYS A 1 251 ? 25.864 8.455 45.125 1.00 58.91 142 LYS A N 1
ATOM 1968 C CA . LYS A 1 251 ? 24.838 8.683 46.127 1.00 60.12 142 LYS A CA 1
ATOM 1969 C C . LYS A 1 251 ? 25.496 8.836 47.522 1.00 58.63 142 LYS A C 1
ATOM 1970 O O . LYS A 1 251 ? 25.235 9.809 48.239 1.00 58.53 142 LYS A O 1
ATOM 1976 N N . ASN A 1 252 ? 26.363 7.895 47.895 1.00 55.69 143 ASN A N 1
ATOM 1977 C CA . ASN A 1 252 ? 26.959 7.882 49.245 1.00 54.00 143 ASN A CA 1
ATOM 1978 C C . ASN A 1 252 ? 28.205 8.691 49.555 1.00 52.58 143 ASN A C 1
ATOM 1979 O O . ASN A 1 252 ? 28.731 8.658 50.688 1.00 52.43 143 ASN A O 1
ATOM 1984 N N . GLY A 1 253 ? 28.705 9.440 48.593 1.00 52.21 144 GLY A N 1
ATOM 1985 C CA . GLY A 1 253 ? 29.918 10.215 48.885 1.00 50.46 144 GLY A CA 1
ATOM 1986 C C . GLY A 1 253 ? 31.170 9.363 49.037 1.00 48.43 144 GLY A C 1
ATOM 1987 O O . GLY A 1 253 ? 32.061 9.751 49.786 1.00 47.44 144 GLY A O 1
ATOM 1988 N N . TRP A 1 254 ? 31.248 8.209 48.352 1.00 46.29 145 TRP A N 1
ATOM 1989 C CA . TRP A 1 254 ? 32.364 7.294 48.612 1.00 43.26 145 TRP A CA 1
ATOM 1990 C C . TRP A 1 254 ? 33.434 7.361 47.552 1.00 42.63 145 TRP A C 1
ATOM 1991 O O . TRP A 1 254 ? 34.424 6.626 47.584 1.00 38.90 145 TRP A O 1
ATOM 2002 N N . TRP A 1 255 ? 33.253 8.247 46.607 1.00 44.21 146 TRP A N 1
ATOM 2003 C CA . TRP A 1 255 ? 34.379 8.424 45.813 1.00 45.68 146 TRP A CA 1
ATOM 2004 C C . TRP A 1 255 ? 34.709 9.784 45.275 1.00 46.10 146 TRP A C 1
ATOM 2005 O O . TRP A 1 255 ? 33.916 10.749 45.308 1.00 45.73 146 TRP A O 1
ATOM 2016 N N . GLU A 1 256 ? 35.973 9.852 44.916 1.00 45.17 147 GLU A N 1
ATOM 2017 C CA . GLU A 1 256 ? 36.547 11.090 44.571 1.00 45.85 147 GLU A CA 1
ATOM 2018 C C . GLU A 1 256 ? 36.861 11.071 43.081 1.00 45.65 147 GLU A C 1
ATOM 2019 O O . GLU A 1 256 ? 37.964 10.752 42.661 1.00 42.80 147 GLU A O 1
ATOM 2025 N N . PRO A 1 257 ? 35.853 11.446 42.275 1.00 47.12 148 PRO A N 1
ATOM 2026 C CA . PRO A 1 257 ? 35.973 11.624 40.835 1.00 49.05 148 PRO A CA 1
ATOM 2027 C C . PRO A 1 257 ? 37.126 12.549 40.372 1.00 50.01 148 PRO A C 1
ATOM 2028 O O . PRO A 1 257 ? 37.721 12.346 39.285 1.00 50.41 148 PRO A O 1
ATOM 2032 N N . ARG A 1 258 ? 37.427 13.561 41.171 1.00 50.12 149 ARG A N 1
ATOM 2033 C CA . ARG A 1 258 ? 38.476 14.511 40.842 1.00 50.97 149 ARG A CA 1
ATOM 2034 C C . ARG A 1 258 ? 39.833 13.869 40.611 1.00 48.76 149 ARG A C 1
ATOM 2035 O O . ARG A 1 258 ? 40.772 14.527 40.181 1.00 49.26 149 ARG A O 1
ATOM 2043 N N . ILE A 1 259 ? 39.969 12.598 40.947 1.00 46.03 150 ILE A N 1
ATOM 2044 C CA . ILE A 1 259 ? 41.267 11.952 40.831 1.00 43.94 150 ILE A CA 1
ATOM 2045 C C . ILE A 1 259 ? 41.683 11.910 39.330 1.00 45.75 150 ILE A C 1
ATOM 2046 O O . ILE A 1 259 ? 42.869 11.969 38.984 1.00 46.31 150 ILE A O 1
ATOM 2051 N N . SER A 1 260 ? 40.736 11.793 38.416 1.00 45.49 151 SER A N 1
ATOM 2052 C CA . SER A 1 260 ? 41.195 11.666 37.032 1.00 48.12 151 SER A CA 1
ATOM 2053 C C . SER A 1 260 ? 41.890 12.966 36.538 1.00 49.66 151 SER A C 1
ATOM 2054 O O . SER A 1 260 ? 42.596 12.953 35.545 1.00 50.78 151 SER A O 1
ATOM 2057 N N . GLN A 1 261 ? 41.723 14.078 37.231 1.00 49.55 152 GLN A N 1
ATOM 2058 C CA . GLN A 1 261 ? 42.393 15.292 36.780 1.00 52.55 152 GLN A CA 1
ATOM 2059 C C . GLN A 1 261 ? 43.806 15.328 37.366 1.00 50.68 152 GLN A C 1
ATOM 2060 O O . GLN A 1 261 ? 44.745 15.845 36.770 1.00 52.23 152 GLN A O 1
ATOM 2066 N N . VAL A 1 262 ? 43.956 14.717 38.517 1.00 47.29 153 VAL A N 1
ATOM 2067 C CA . VAL A 1 262 ? 45.240 14.656 39.180 1.00 46.19 153 VAL A CA 1
ATOM 2068 C C . VAL A 1 262 ? 46.142 13.611 38.511 1.00 45.09 153 VAL A C 1
ATOM 2069 O O . VAL A 1 262 ? 47.307 13.912 38.182 1.00 45.62 153 VAL A O 1
ATOM 2073 N N . SER A 1 263 ? 45.576 12.424 38.244 1.00 43.52 154 SER A N 1
ATOM 2074 C CA . SER A 1 263 ? 46.350 11.226 37.927 1.00 41.29 154 SER A CA 1
ATOM 2075 C C . SER A 1 263 ? 46.076 10.579 36.584 1.00 42.76 154 SER A C 1
ATOM 2076 O O . SER A 1 263 ? 46.673 9.524 36.265 1.00 41.93 154 SER A O 1
ATOM 2079 N N . GLY A 1 264 ? 45.102 11.129 35.842 1.00 43.63 155 GLY A N 1
ATOM 2080 C CA . GLY A 1 264 ? 44.707 10.601 34.539 1.00 45.16 155 GLY A CA 1
ATOM 2081 C C . GLY A 1 264 ? 43.629 9.552 34.668 1.00 45.41 155 GLY A C 1
ATOM 2082 O O . GLY A 1 264 ? 43.232 9.213 35.784 1.00 46.44 155 GLY A O 1
ATOM 2083 N N . SER A 1 265 ? 43.225 8.957 33.568 1.00 45.98 156 SER A N 1
ATOM 2084 C CA . SER A 1 265 ? 42.198 7.907 33.579 1.00 45.94 156 SER A CA 1
ATOM 2085 C C . SER A 1 265 ? 42.678 6.572 34.155 1.00 44.02 156 SER A C 1
ATOM 2086 O O . SER A 1 265 ? 43.887 6.416 34.448 1.00 43.67 156 SER A O 1
ATOM 2089 N N . ARG A 1 266 ? 41.715 5.662 34.417 1.00 42.52 157 ARG A N 1
ATOM 2090 C CA . ARG A 1 266 ? 41.938 4.399 35.095 1.00 39.93 157 ARG A CA 1
ATOM 2091 C C . ARG A 1 266 ? 42.539 4.581 36.469 1.00 39.90 157 ARG A C 1
ATOM 2092 O O . ARG A 1 266 ? 43.355 3.793 36.949 1.00 37.71 157 ARG A O 1
ATOM 2100 N N . SER A 1 267 ? 42.069 5.615 37.158 1.00 39.72 158 SER A N 1
ATOM 2101 C CA . SER A 1 267 ? 42.516 5.886 38.516 1.00 39.34 158 SER A CA 1
ATOM 2102 C C . SER A 1 267 ? 41.272 5.878 39.392 1.00 38.50 158 SER A C 1
ATOM 2103 O O . SER A 1 267 ? 40.147 6.078 38.902 1.00 39.49 158 SER A O 1
ATOM 2106 N N . TYR A 1 268 ? 41.466 5.699 40.679 1.00 35.67 159 TYR A N 1
ATOM 2107 C CA . TYR A 1 268 ? 40.344 5.764 41.596 1.00 36.71 159 TYR A CA 1
ATOM 2108 C C . TYR A 1 268 ? 40.794 6.289 42.955 1.00 35.95 159 TYR A C 1
ATOM 2109 O O . TYR A 1 268 ? 41.953 6.125 43.314 1.00 35.04 159 TYR A O 1
ATOM 2118 N N . ALA A 1 269 ? 39.901 6.956 43.699 1.00 35.93 160 ALA A N 1
ATOM 2119 C CA . ALA A 1 269 ? 40.246 7.373 45.071 1.00 36.64 160 ALA A CA 1
ATOM 2120 C C . ALA A 1 269 ? 38.980 7.204 45.938 1.00 37.90 160 ALA A C 1
ATOM 2121 O O . ALA A 1 269 ? 37.909 7.770 45.605 1.00 40.35 160 ALA A O 1
ATOM 2123 N N . LEU A 1 270 ? 39.051 6.394 46.983 1.00 36.60 161 LEU A N 1
ATOM 2124 C CA . LEU A 1 270 ? 37.868 6.085 47.801 1.00 36.77 161 LEU A CA 1
ATOM 2125 C C . LEU A 1 270 ? 37.868 7.060 48.989 1.00 37.25 161 LEU A C 1
ATOM 2126 O O . LEU A 1 270 ? 38.957 7.524 49.374 1.00 36.53 161 LEU A O 1
ATOM 2131 N N . LYS A 1 271 ? 36.692 7.340 49.546 1.00 37.07 162 LYS A N 1
ATOM 2132 C CA . LYS A 1 271 ? 36.457 8.272 50.637 1.00 39.41 162 LYS A CA 1
ATOM 2133 C C . LYS A 1 271 ? 35.621 7.644 51.744 1.00 39.64 162 LYS A C 1
ATOM 2134 O O . LYS A 1 271 ? 34.826 6.803 51.491 1.00 41.16 162 LYS A O 1
ATOM 2140 N N . GLY A 1 272 ? 35.798 8.071 52.975 1.00 39.51 163 GLY A N 1
ATOM 2141 C CA . GLY A 1 272 ? 34.849 7.715 54.050 1.00 38.99 163 GLY A CA 1
ATOM 2142 C C . GLY A 1 272 ? 34.827 6.218 54.288 1.00 38.82 163 GLY A C 1
ATOM 2143 O O . GLY A 1 272 ? 35.834 5.590 54.215 1.00 38.74 163 GLY A O 1
ATOM 2144 N N . ASP A 1 273 ? 33.668 5.641 54.554 1.00 39.82 164 ASP A N 1
ATOM 2145 C CA . ASP A 1 273 ? 33.568 4.223 54.915 1.00 40.07 164 ASP A CA 1
ATOM 2146 C C . ASP A 1 273 ? 34.046 3.226 53.840 1.00 38.97 164 ASP A C 1
ATOM 2147 O O . ASP A 1 273 ? 34.507 2.183 54.203 1.00 38.36 164 ASP A O 1
ATOM 2152 N N . LEU A 1 274 ? 33.887 3.538 52.544 1.00 37.27 165 LEU A N 1
ATOM 2153 C CA . LEU A 1 274 ? 34.435 2.719 51.452 1.00 36.36 165 LEU A CA 1
ATOM 2154 C C . LEU A 1 274 ? 36.005 2.604 51.467 1.00 34.97 165 LEU A C 1
ATOM 2155 O O . LEU A 1 274 ? 36.555 1.539 51.182 1.00 34.05 165 LEU A O 1
ATOM 2160 N N . ALA A 1 275 ? 36.710 3.676 51.804 1.00 33.93 166 ALA A N 1
ATOM 2161 C CA . ALA A 1 275 ? 38.178 3.625 51.929 1.00 33.21 166 ALA A CA 1
ATOM 2162 C C . ALA A 1 275 ? 38.548 2.704 53.053 1.00 34.05 166 ALA A C 1
ATOM 2163 O O . ALA A 1 275 ? 39.399 1.864 52.940 1.00 34.53 166 ALA A O 1
ATOM 2165 N N . LEU A 1 276 ? 37.894 2.889 54.182 1.00 36.09 167 LEU A N 1
ATOM 2166 C CA . LEU A 1 276 ? 38.101 2.010 55.340 1.00 35.90 167 LEU A CA 1
ATOM 2167 C C . LEU A 1 276 ? 37.737 0.559 54.964 1.00 36.64 167 LEU A C 1
ATOM 2168 O O . LEU A 1 276 ? 38.409 -0.381 55.393 1.00 36.40 167 LEU A O 1
ATOM 2173 N N . TYR A 1 277 ? 36.679 0.379 54.158 1.00 36.13 168 TYR A N 1
ATOM 2174 C CA . TYR A 1 277 ? 36.240 -0.982 53.707 1.00 37.61 168 TYR A CA 1
ATOM 2175 C C . TYR A 1 277 ? 37.357 -1.686 52.843 1.00 36.62 168 TYR A C 1
ATOM 2176 O O . TYR A 1 277 ? 37.681 -2.850 53.044 1.00 35.46 168 TYR A O 1
ATOM 2185 N N . GLU A 1 278 ? 38.005 -0.926 51.962 1.00 35.25 169 GLU A N 1
ATOM 2186 C CA . GLU A 1 278 ? 39.044 -1.484 51.137 1.00 34.87 169 GLU A CA 1
ATOM 2187 C C . GLU A 1 278 ? 40.136 -2.055 52.024 1.00 36.09 169 GLU A C 1
ATOM 2188 O O . GLU A 1 278 ? 40.527 -3.224 51.863 1.00 36.24 169 GLU A O 1
ATOM 2194 N N . LEU A 1 279 ? 40.630 -1.262 52.984 1.00 34.80 170 LEU A N 1
ATOM 2195 C CA . LEU A 1 279 ? 41.665 -1.798 53.878 1.00 35.10 170 LEU A CA 1
ATOM 2196 C C . LEU A 1 279 ? 41.181 -2.914 54.787 1.00 34.77 170 LEU A C 1
ATOM 2197 O O . LEU A 1 279 ? 41.973 -3.807 55.107 1.00 34.02 170 LEU A O 1
ATOM 2202 N N . ALA A 1 280 ? 39.903 -2.858 55.210 1.00 34.17 171 ALA A N 1
ATOM 2203 C CA . ALA A 1 280 ? 39.314 -3.959 55.993 1.00 35.88 171 ALA A CA 1
ATOM 2204 C C . ALA A 1 280 ? 39.416 -5.255 55.156 1.00 36.98 171 ALA A C 1
ATOM 2205 O O . ALA A 1 280 ? 39.873 -6.283 55.631 1.00 39.09 171 ALA A O 1
ATOM 2207 N N . LEU A 1 281 ? 39.026 -5.177 53.889 1.00 35.18 172 LEU A N 1
ATOM 2208 C CA . LEU A 1 281 ? 39.055 -6.335 53.002 1.00 36.34 172 LEU A CA 1
ATOM 2209 C C . LEU A 1 281 ? 40.467 -6.925 52.853 1.00 35.94 172 LEU A C 1
ATOM 2210 O O . LEU A 1 281 ? 40.640 -8.127 52.773 1.00 37.19 172 LEU A O 1
ATOM 2215 N N . LEU A 1 282 ? 41.486 -6.099 52.771 1.00 35.92 173 LEU A N 1
ATOM 2216 C CA . LEU A 1 282 ? 42.820 -6.673 52.587 1.00 35.69 173 LEU A CA 1
ATOM 2217 C C . LEU A 1 282 ? 43.256 -7.384 53.847 1.00 37.03 173 LEU A C 1
ATOM 2218 O O . LEU A 1 282 ? 43.761 -8.482 53.836 1.00 37.21 173 LEU A O 1
ATOM 2223 N N . ARG A 1 283 ? 42.966 -6.791 54.974 1.00 37.40 174 ARG A N 1
ATOM 2224 C CA . ARG A 1 283 ? 43.334 -7.497 56.189 1.00 40.43 174 ARG A CA 1
ATOM 2225 C C . ARG A 1 283 ? 42.493 -8.697 56.473 1.00 40.27 174 ARG A C 1
ATOM 2226 O O . ARG A 1 283 ? 42.985 -9.654 56.934 1.00 42.88 174 ARG A O 1
ATOM 2234 N N . PHE A 1 284 ? 41.217 -8.659 56.183 1.00 39.74 175 PHE A N 1
ATOM 2235 C CA . PHE A 1 284 ? 40.423 -9.827 56.342 1.00 41.34 175 PHE A CA 1
ATOM 2236 C C . PHE A 1 284 ? 41.030 -10.984 55.530 1.00 42.18 175 PHE A C 1
ATOM 2237 O O . PHE A 1 284 ? 41.085 -12.120 56.000 1.00 45.09 175 PHE A O 1
ATOM 2245 N N . ALA A 1 285 ? 41.466 -10.703 54.305 1.00 41.18 176 ALA A N 1
ATOM 2246 C CA . ALA A 1 285 ? 41.978 -11.728 53.360 1.00 41.33 176 ALA A CA 1
ATOM 2247 C C . ALA A 1 285 ? 43.318 -12.286 53.837 1.00 41.93 176 ALA A C 1
ATOM 2248 O O . ALA A 1 285 ? 43.547 -13.479 53.750 1.00 43.69 176 ALA A O 1
ATOM 2250 N N . MET A 1 286 ? 44.182 -11.427 54.380 1.00 42.26 177 MET A N 1
ATOM 2251 C CA . MET A 1 286 ? 45.451 -11.855 55.030 1.00 42.57 177 MET A CA 1
ATOM 2252 C C . MET A 1 286 ? 45.279 -12.708 56.266 1.00 44.29 177 MET A C 1
ATOM 2253 O O . MET A 1 286 ? 45.983 -13.696 56.419 1.00 45.21 177 MET A O 1
ATOM 2258 N N . ASP A 1 287 ? 44.387 -12.320 57.177 1.00 44.37 178 ASP A N 1
ATOM 2259 C CA . ASP A 1 287 ? 44.044 -13.198 58.303 1.00 45.92 178 ASP A CA 1
ATOM 2260 C C . ASP A 1 287 ? 43.507 -14.517 57.798 1.00 46.77 178 ASP A C 1
ATOM 2261 O O . ASP A 1 287 ? 43.862 -15.604 58.324 1.00 48.88 178 ASP A O 1
ATOM 2266 N N . PHE A 1 288 ? 42.600 -14.443 56.825 1.00 45.45 179 PHE A N 1
ATOM 2267 C CA . PHE A 1 288 ? 42.012 -15.677 56.320 1.00 46.74 179 PHE A CA 1
ATOM 2268 C C . PHE A 1 288 ? 43.164 -16.621 55.863 1.00 46.96 179 PHE A C 1
ATOM 2269 O O . PHE A 1 288 ? 43.241 -17.773 56.248 1.00 48.07 179 PHE A O 1
ATOM 2277 N N . MET A 1 289 ? 44.039 -16.109 55.007 1.00 44.97 180 MET A N 1
ATOM 2278 C CA . MET A 1 289 ? 45.070 -16.914 54.427 1.00 45.22 180 MET A CA 1
ATOM 2279 C C . MET A 1 289 ? 46.036 -17.436 55.510 1.00 47.13 180 MET A C 1
ATOM 2280 O O . MET A 1 289 ? 46.543 -18.548 55.408 1.00 46.56 180 MET A O 1
ATOM 2285 N N . ALA A 1 290 ? 46.295 -16.622 56.529 1.00 47.69 181 ALA A N 1
ATOM 2286 C CA . ALA A 1 290 ? 47.132 -17.028 57.721 1.00 50.95 181 ALA A CA 1
ATOM 2287 C C . ALA A 1 290 ? 46.564 -18.155 58.585 1.00 54.19 181 ALA A C 1
ATOM 2288 O O . ALA A 1 290 ? 47.332 -18.959 59.158 1.00 57.30 181 ALA A O 1
ATOM 2290 N N . ARG A 1 291 ? 45.234 -18.216 58.693 1.00 55.23 182 ARG A N 1
ATOM 2291 C CA . ARG A 1 291 ? 44.552 -19.259 59.462 1.00 57.72 182 ARG A CA 1
ATOM 2292 C C . ARG A 1 291 ? 44.674 -20.529 58.655 1.00 58.16 182 ARG A C 1
ATOM 2293 O O . ARG A 1 291 ? 44.662 -21.630 59.196 1.00 59.48 182 ARG A O 1
ATOM 2301 N N . ARG A 1 292 ? 44.754 -20.364 57.340 1.00 55.45 183 ARG A N 1
ATOM 2302 C CA . ARG A 1 292 ? 44.883 -21.493 56.414 1.00 55.97 183 ARG A CA 1
ATOM 2303 C C . ARG A 1 292 ? 46.312 -22.087 56.292 1.00 55.82 183 ARG A C 1
ATOM 2304 O O . ARG A 1 292 ? 46.589 -22.895 55.439 1.00 55.80 183 ARG A O 1
ATOM 2312 N N . GLY A 1 293 ? 47.214 -21.709 57.184 1.00 56.74 184 GLY A N 1
ATOM 2313 C CA . GLY A 1 293 ? 48.602 -22.159 57.089 1.00 57.61 184 GLY A CA 1
ATOM 2314 C C . GLY A 1 293 ? 49.394 -21.583 55.913 1.00 56.11 184 GLY A C 1
ATOM 2315 O O . GLY A 1 293 ? 50.294 -22.234 55.446 1.00 58.77 184 GLY A O 1
ATOM 2316 N N . PHE A 1 294 ? 49.036 -20.418 55.370 1.00 51.92 185 PHE A N 1
ATOM 2317 C CA . PHE A 1 294 ? 49.877 -19.771 54.340 1.00 50.33 185 PHE A CA 1
ATOM 2318 C C . PHE A 1 294 ? 50.618 -18.676 55.096 1.00 50.26 185 PHE A C 1
ATOM 2319 O O . PHE A 1 294 ? 50.020 -18.014 55.942 1.00 49.67 185 PHE A O 1
ATOM 2327 N N . LEU A 1 295 ? 51.908 -18.506 54.827 1.00 50.73 186 LEU A N 1
ATOM 2328 C CA . LEU A 1 295 ? 52.701 -17.484 55.514 1.00 50.16 186 LEU A CA 1
ATOM 2329 C C . LEU A 1 295 ? 52.448 -16.027 54.961 1.00 47.61 186 LEU A C 1
ATOM 2330 O O . LEU A 1 295 ? 52.770 -15.708 53.801 1.00 45.65 186 LEU A O 1
ATOM 2335 N N . PRO A 1 296 ? 51.876 -15.145 55.828 1.00 46.72 187 PRO A N 1
ATOM 2336 C CA . PRO A 1 296 ? 51.668 -13.751 55.422 1.00 44.23 187 PRO A CA 1
ATOM 2337 C C . PRO A 1 296 ? 52.996 -13.022 55.015 1.00 44.26 187 PRO A C 1
ATOM 2338 O O . PRO A 1 296 ? 54.025 -13.188 55.629 1.00 44.49 187 PRO A O 1
ATOM 2342 N N . MET A 1 297 ? 52.953 -12.237 53.954 1.00 42.49 188 MET A N 1
ATOM 2343 C CA . MET A 1 297 ? 54.070 -11.360 53.618 1.00 42.70 188 MET A CA 1
ATOM 2344 C C . MET A 1 297 ? 53.606 -10.015 53.070 1.00 40.80 188 MET A C 1
ATOM 2345 O O . MET A 1 297 ? 52.610 -9.953 52.369 1.00 40.31 188 MET A O 1
ATOM 2350 N N . THR A 1 298 ? 54.353 -8.945 53.330 1.00 39.93 189 THR A N 1
ATOM 2351 C CA . THR A 1 298 ? 54.097 -7.700 52.638 1.00 38.28 189 THR A CA 1
ATOM 2352 C C . THR A 1 298 ? 55.324 -7.385 51.791 1.00 39.98 189 THR A C 1
ATOM 2353 O O . THR A 1 298 ? 56.442 -7.456 52.286 1.00 41.00 189 THR A O 1
ATOM 2357 N N . LEU A 1 299 ? 55.147 -7.026 50.513 1.00 38.29 190 LEU A N 1
ATOM 2358 C CA . LEU A 1 299 ? 56.276 -7.027 49.578 1.00 37.49 190 LEU A CA 1
ATOM 2359 C C . LEU A 1 299 ? 56.308 -5.723 48.808 1.00 36.80 190 LEU A C 1
ATOM 2360 O O . LEU A 1 299 ? 55.302 -5.030 48.740 1.00 35.57 190 LEU A O 1
ATOM 2365 N N . PRO A 1 300 ? 57.472 -5.352 48.264 1.00 36.67 191 PRO A N 1
ATOM 2366 C CA . PRO A 1 300 ? 57.512 -4.239 47.367 1.00 36.53 191 PRO A CA 1
ATOM 2367 C C . PRO A 1 300 ? 56.759 -4.571 46.061 1.00 37.22 191 PRO A C 1
ATOM 2368 O O . PRO A 1 300 ? 56.541 -5.740 45.719 1.00 38.57 191 PRO A O 1
ATOM 2372 N N . SER A 1 301 ? 56.389 -3.531 45.324 1.00 35.89 192 SER A N 1
ATOM 2373 C CA . SER A 1 301 ? 55.778 -3.641 44.049 1.00 33.72 192 SER A CA 1
ATOM 2374 C C . SER A 1 301 ? 56.699 -3.414 42.905 1.00 35.36 192 SER A C 1
ATOM 2375 O O . SER A 1 301 ? 56.243 -2.942 41.894 1.00 37.33 192 SER A O 1
ATOM 2378 N N . TYR A 1 302 ? 57.980 -3.675 43.039 1.00 36.37 193 TYR A N 1
ATOM 2379 C CA . TYR A 1 302 ? 58.895 -3.503 41.937 1.00 38.99 193 TYR A CA 1
ATOM 2380 C C . TYR A 1 302 ? 59.959 -4.598 42.050 1.00 40.66 193 TYR A C 1
ATOM 2381 O O . TYR A 1 302 ? 60.189 -5.150 43.134 1.00 38.17 193 TYR A O 1
ATOM 2390 N N . ALA A 1 303 ? 60.627 -4.885 40.916 1.00 41.71 194 ALA A N 1
ATOM 2391 C CA . ALA A 1 303 ? 61.535 -6.001 40.818 1.00 42.58 194 ALA A CA 1
ATOM 2392 C C . ALA A 1 303 ? 62.374 -5.711 39.637 1.00 45.60 194 ALA A C 1
ATOM 2393 O O . ALA A 1 303 ? 62.029 -4.854 38.839 1.00 46.02 194 ALA A O 1
ATOM 2395 N N . ARG A 1 304 ? 63.490 -6.425 39.506 1.00 47.99 195 ARG A N 1
ATOM 2396 C CA . ARG A 1 304 ? 64.290 -6.342 38.288 1.00 49.07 195 ARG A CA 1
ATOM 2397 C C . ARG A 1 304 ? 63.799 -7.308 37.231 1.00 48.27 195 ARG A C 1
ATOM 2398 O O . ARG A 1 304 ? 62.878 -8.138 37.488 1.00 46.75 195 ARG A O 1
ATOM 2406 N N . GLU A 1 305 ? 64.278 -7.113 36.026 1.00 47.74 196 GLU A N 1
ATOM 2407 C CA . GLU A 1 305 ? 63.870 -7.891 34.894 1.00 49.63 196 GLU A CA 1
ATOM 2408 C C . GLU A 1 305 ? 63.884 -9.374 35.170 1.00 49.28 196 GLU A C 1
ATOM 2409 O O . GLU A 1 305 ? 62.959 -10.050 34.757 1.00 47.35 196 GLU A O 1
ATOM 2415 N N . LYS A 1 306 ? 64.924 -9.867 35.865 1.00 51.28 197 LYS A N 1
ATOM 2416 C CA . LYS A 1 306 ? 65.136 -11.311 36.059 1.00 52.62 197 LYS A CA 1
ATOM 2417 C C . LYS A 1 306 ? 63.916 -11.978 36.681 1.00 50.59 197 LYS A C 1
ATOM 2418 O O . LYS A 1 306 ? 63.594 -13.106 36.361 1.00 51.62 197 LYS A O 1
ATOM 2424 N N . ALA A 1 307 ? 63.187 -11.272 37.523 1.00 48.09 198 ALA A N 1
ATOM 2425 C CA . ALA A 1 307 ? 62.109 -11.930 38.232 1.00 46.25 198 ALA A CA 1
ATOM 2426 C C . ALA A 1 307 ? 60.867 -11.974 37.367 1.00 44.84 198 ALA A C 1
ATOM 2427 O O . ALA A 1 307 ? 60.062 -12.872 37.530 1.00 44.74 198 ALA A O 1
ATOM 2429 N N . PHE A 1 308 ? 60.686 -11.008 36.458 1.00 44.73 199 PHE A N 1
ATOM 2430 C CA . PHE A 1 308 ? 59.602 -11.069 35.410 1.00 44.33 199 PHE A CA 1
ATOM 2431 C C . PHE A 1 308 ? 59.892 -12.141 34.365 1.00 44.94 199 PHE A C 1
ATOM 2432 O O . PHE A 1 308 ? 58.984 -12.790 33.903 1.00 45.11 199 PHE A O 1
ATOM 2440 N N . LEU A 1 309 ? 61.164 -12.316 34.026 1.00 46.01 200 LEU A N 1
ATOM 2441 C CA . LEU A 1 309 ? 61.609 -13.418 33.185 1.00 47.09 200 LEU A CA 1
ATOM 2442 C C . LEU A 1 309 ? 61.287 -14.791 33.768 1.00 46.92 200 LEU A C 1
ATOM 2443 O O . LEU A 1 309 ? 60.888 -15.660 33.038 1.00 47.16 200 LEU A O 1
ATOM 2448 N N . GLY A 1 310 ? 61.369 -14.948 35.087 1.00 47.42 201 GLY A N 1
ATOM 2449 C CA . GLY A 1 310 ? 61.244 -16.243 35.745 1.00 47.09 201 GLY A CA 1
ATOM 2450 C C . GLY A 1 310 ? 59.828 -16.695 35.876 1.00 47.08 201 GLY A C 1
ATOM 2451 O O . GLY A 1 310 ? 59.552 -17.878 35.865 1.00 48.08 201 GLY A O 1
ATOM 2452 N N . THR A 1 311 ? 58.902 -15.753 36.050 1.00 46.84 202 THR A N 1
ATOM 2453 C CA . THR A 1 311 ? 57.467 -16.102 36.060 1.00 44.42 202 THR A CA 1
ATOM 2454 C C . THR A 1 311 ? 56.843 -16.256 34.694 1.00 43.01 202 THR A C 1
ATOM 2455 O O . THR A 1 311 ? 55.787 -16.834 34.584 1.00 41.82 202 THR A O 1
ATOM 2459 N N . GLY A 1 312 ? 57.470 -15.704 33.665 1.00 44.00 203 GLY A N 1
ATOM 2460 C CA . GLY A 1 312 ? 56.878 -15.710 32.337 1.00 44.22 203 GLY A CA 1
ATOM 2461 C C . GLY A 1 312 ? 56.175 -14.397 31.973 1.00 44.49 203 GLY A C 1
ATOM 2462 O O . GLY A 1 312 ? 55.652 -14.258 30.856 1.00 45.44 203 GLY A O 1
ATOM 2463 N N . HIS A 1 313 ? 56.197 -13.404 32.866 1.00 43.97 204 HIS A N 1
ATOM 2464 C CA . HIS A 1 313 ? 55.573 -12.095 32.560 1.00 43.79 204 HIS A CA 1
ATOM 2465 C C . HIS A 1 313 ? 56.335 -11.411 31.469 1.00 45.62 204 HIS A C 1
ATOM 2466 O O . HIS A 1 313 ? 55.723 -10.832 30.571 1.00 45.78 204 HIS A O 1
ATOM 2473 N N . PHE A 1 314 ? 57.662 -11.545 31.508 1.00 46.03 205 PHE A N 1
ATOM 2474 C CA . PHE A 1 314 ? 58.509 -11.162 30.389 1.00 48.27 205 PHE A CA 1
ATOM 2475 C C . PHE A 1 314 ? 59.001 -12.422 29.679 1.00 50.13 205 PHE A C 1
ATOM 2476 O O . PHE A 1 314 ? 59.304 -13.422 30.302 1.00 50.82 205 PHE A O 1
ATOM 2484 N N . PRO A 1 315 ? 59.155 -12.362 28.371 1.00 52.56 206 PRO A N 1
ATOM 2485 C CA . PRO A 1 315 ? 58.917 -11.216 27.497 1.00 54.45 206 PRO A CA 1
ATOM 2486 C C . PRO A 1 315 ? 57.472 -11.177 26.987 1.00 54.93 206 PRO A C 1
ATOM 2487 O O . PRO A 1 315 ? 57.060 -10.159 26.430 1.00 56.17 206 PRO A O 1
ATOM 2491 N N . ALA A 1 316 ? 56.700 -12.231 27.228 1.00 54.72 207 ALA A N 1
ATOM 2492 C CA . ALA A 1 316 ? 55.345 -12.324 26.672 1.00 56.78 207 ALA A CA 1
ATOM 2493 C C . ALA A 1 316 ? 54.342 -11.161 26.978 1.00 57.02 207 ALA A C 1
ATOM 2494 O O . ALA A 1 316 ? 53.550 -10.740 26.104 1.00 58.53 207 ALA A O 1
ATOM 2496 N N . TYR A 1 317 ? 54.349 -10.675 28.218 1.00 55.89 208 TYR A N 1
ATOM 2497 C CA . TYR A 1 317 ? 53.328 -9.755 28.705 1.00 53.43 208 TYR A CA 1
ATOM 2498 C C . TYR A 1 317 ? 54.013 -8.494 29.142 1.00 52.71 208 TYR A C 1
ATOM 2499 O O . TYR A 1 317 ? 53.596 -7.815 30.050 1.00 51.59 208 TYR A O 1
ATOM 2508 N N . ARG A 1 318 ? 55.141 -8.234 28.527 1.00 52.94 209 ARG A N 1
ATOM 2509 C CA . ARG A 1 318 ? 55.903 -7.051 28.770 1.00 53.57 209 ARG A CA 1
ATOM 2510 C C . ARG A 1 318 ? 55.100 -5.768 28.639 1.00 52.54 209 ARG A C 1
ATOM 2511 O O . ARG A 1 318 ? 55.440 -4.731 29.202 1.00 51.99 209 ARG A O 1
ATOM 2519 N N . ASP A 1 319 ? 54.045 -5.780 27.858 1.00 53.16 210 ASP A N 1
ATOM 2520 C CA . ASP A 1 319 ? 53.459 -4.477 27.568 1.00 54.52 210 ASP A CA 1
ATOM 2521 C C . ASP A 1 319 ? 52.427 -4.074 28.644 1.00 52.19 210 ASP A C 1
ATOM 2522 O O . ASP A 1 319 ? 52.015 -2.909 28.709 1.00 52.90 210 ASP A O 1
ATOM 2527 N N . GLN A 1 320 ? 52.081 -5.035 29.496 1.00 49.52 211 GLN A N 1
ATOM 2528 C CA . GLN A 1 320 ? 51.248 -4.812 30.675 1.00 48.83 211 GLN A CA 1
ATOM 2529 C C . GLN A 1 320 ? 51.971 -4.224 31.880 1.00 46.50 211 GLN A C 1
ATOM 2530 O O . GLN A 1 320 ? 51.344 -3.966 32.868 1.00 45.41 211 GLN A O 1
ATOM 2536 N N . VAL A 1 321 ? 53.271 -3.949 31.746 1.00 45.73 212 VAL A N 1
ATOM 2537 C CA . VAL A 1 321 ? 54.114 -3.599 32.851 1.00 43.79 212 VAL A CA 1
ATOM 2538 C C . VAL A 1 321 ? 54.653 -2.194 32.665 1.00 44.81 212 VAL A C 1
ATOM 2539 O O . VAL A 1 321 ? 55.035 -1.793 31.575 1.00 45.46 212 VAL A O 1
ATOM 2543 N N . TRP A 1 322 ? 54.560 -1.411 33.742 1.00 43.79 213 TRP A N 1
ATOM 2544 C CA . TRP A 1 322 ? 55.114 -0.083 33.826 1.00 43.79 213 TRP A CA 1
ATOM 2545 C C . TRP A 1 322 ? 56.593 -0.187 34.236 1.00 44.62 213 TRP A C 1
ATOM 2546 O O . TRP A 1 322 ? 56.897 -0.797 35.231 1.00 45.05 213 TRP A O 1
ATOM 2557 N N . ALA A 1 323 ? 57.508 0.397 33.468 1.00 46.12 214 ALA A N 1
ATOM 2558 C CA . ALA A 1 323 ? 58.902 0.516 33.863 1.00 48.09 214 ALA A CA 1
ATOM 2559 C C . ALA A 1 323 ? 59.099 1.789 34.728 1.00 49.23 214 ALA A C 1
ATOM 2560 O O . ALA A 1 323 ? 58.337 2.746 34.626 1.00 49.16 214 ALA A O 1
ATOM 2562 N N . ILE A 1 324 ? 60.125 1.785 35.568 1.00 49.76 215 ILE A N 1
ATOM 2563 C CA . ILE A 1 324 ? 60.494 2.967 36.326 1.00 50.50 215 ILE A CA 1
ATOM 2564 C C . ILE A 1 324 ? 61.729 3.517 35.580 1.00 52.90 215 ILE A C 1
ATOM 2565 O O . ILE A 1 324 ? 62.798 2.881 35.552 1.00 54.03 215 ILE A O 1
ATOM 2570 N N . ALA A 1 325 ? 61.520 4.682 34.945 1.00 54.77 216 ALA A N 1
ATOM 2571 C CA . ALA A 1 325 ? 62.493 5.367 34.071 1.00 57.58 216 ALA A CA 1
ATOM 2572 C C . ALA A 1 325 ? 63.794 5.640 34.782 1.00 60.12 216 ALA A C 1
ATOM 2573 O O . ALA A 1 325 ? 63.817 5.975 35.997 1.00 59.56 216 ALA A O 1
ATOM 2575 N N . GLU A 1 326 ? 64.903 5.496 34.036 1.00 64.21 217 GLU A N 1
ATOM 2576 C CA . GLU A 1 326 ? 66.202 5.851 34.567 1.00 66.97 217 GLU A CA 1
ATOM 2577 C C . GLU A 1 326 ? 66.549 4.939 35.745 1.00 65.25 217 GLU A C 1
ATOM 2578 O O . GLU A 1 326 ? 67.248 5.342 36.686 1.00 66.38 217 GLU A O 1
ATOM 2584 N N . THR A 1 327 ? 65.969 3.728 35.694 1.00 62.68 218 THR A N 1
ATOM 2585 C CA . THR A 1 327 ? 66.045 2.678 36.683 1.00 59.83 218 THR A CA 1
ATOM 2586 C C . THR A 1 327 ? 66.086 1.315 35.932 1.00 59.08 218 THR A C 1
ATOM 2587 O O . THR A 1 327 ? 65.624 1.213 34.761 1.00 59.69 218 THR A O 1
ATOM 2591 N N . ASP A 1 328 ? 66.627 0.256 36.562 1.00 58.54 219 ASP A N 1
ATOM 2592 C CA . ASP A 1 328 ? 66.393 -1.101 36.005 1.00 58.62 219 ASP A CA 1
ATOM 2593 C C . ASP A 1 328 ? 65.218 -1.838 36.601 1.00 56.12 219 ASP A C 1
ATOM 2594 O O . ASP A 1 328 ? 65.238 -3.070 36.670 1.00 55.23 219 ASP A O 1
ATOM 2599 N N . LEU A 1 329 ? 64.204 -1.101 37.062 1.00 52.63 220 LEU A N 1
ATOM 2600 C CA . LEU A 1 329 ? 63.162 -1.673 37.830 1.00 49.62 220 LEU A CA 1
ATOM 2601 C C . LEU A 1 329 ? 61.821 -1.507 37.114 1.00 47.52 220 LEU A C 1
ATOM 2602 O O . LEU A 1 329 ? 61.621 -0.574 36.353 1.00 46.59 220 LEU A O 1
ATOM 2607 N N . TYR A 1 330 ? 60.898 -2.403 37.412 1.00 45.01 221 TYR A N 1
ATOM 2608 C CA . TYR A 1 330 ? 59.620 -2.419 36.783 1.00 43.36 221 TYR A CA 1
ATOM 2609 C C . TYR A 1 330 ? 58.664 -2.638 37.893 1.00 42.43 221 TYR A C 1
ATOM 2610 O O . TYR A 1 330 ? 58.997 -3.317 38.869 1.00 43.53 221 TYR A O 1
ATOM 2619 N N . LEU A 1 331 ? 57.483 -2.015 37.803 1.00 40.83 222 LEU A N 1
ATOM 2620 C CA . LEU A 1 331 ? 56.466 -2.199 38.815 1.00 38.06 222 LEU A CA 1
ATOM 2621 C C . LEU A 1 331 ? 55.833 -3.521 38.430 1.00 38.34 222 LEU A C 1
ATOM 2622 O O . LEU A 1 331 ? 55.634 -3.793 37.218 1.00 39.16 222 LEU A O 1
ATOM 2627 N N . THR A 1 332 ? 55.529 -4.332 39.444 1.00 37.23 223 THR A N 1
ATOM 2628 C CA . THR A 1 332 ? 54.930 -5.645 39.300 1.00 36.52 223 THR A CA 1
ATOM 2629 C C . THR A 1 332 ? 53.407 -5.509 39.305 1.00 35.97 223 THR A C 1
ATOM 2630 O O . THR A 1 332 ? 52.851 -4.722 40.093 1.00 33.43 223 THR A O 1
ATOM 2634 N N . GLY A 1 333 ? 52.752 -6.321 38.451 1.00 36.30 224 GLY A N 1
ATOM 2635 C CA . GLY A 1 333 ? 51.325 -6.437 38.367 1.00 35.55 224 GLY A CA 1
ATOM 2636 C C . GLY A 1 333 ? 50.746 -7.363 39.438 1.00 36.71 224 GLY A C 1
ATOM 2637 O O . GLY A 1 333 ? 49.515 -7.376 39.672 1.00 36.72 224 GLY A O 1
ATOM 2638 N N . THR A 1 334 ? 51.598 -8.147 40.066 1.00 34.79 225 THR A N 1
ATOM 2639 C CA . THR A 1 334 ? 51.143 -9.121 41.065 1.00 36.24 225 THR A CA 1
ATOM 2640 C C . THR A 1 334 ? 52.372 -9.482 41.925 1.00 36.57 225 THR A C 1
ATOM 2641 O O . THR A 1 334 ? 53.506 -9.398 41.475 1.00 36.37 225 THR A O 1
ATOM 2645 N N . ALA A 1 335 ? 52.128 -9.868 43.165 1.00 37.34 226 ALA A N 1
ATOM 2646 C CA . ALA A 1 335 ? 53.192 -10.224 44.093 1.00 38.53 226 ALA A CA 1
ATOM 2647 C C . ALA A 1 335 ? 53.783 -11.523 43.683 1.00 39.71 226 ALA A C 1
ATOM 2648 O O . ALA A 1 335 ? 54.823 -11.868 44.129 1.00 42.11 226 ALA A O 1
ATOM 2650 N N . GLU A 1 336 ? 53.113 -12.268 42.818 1.00 40.27 227 GLU A N 1
ATOM 2651 C CA . GLU A 1 336 ? 53.722 -13.515 42.323 1.00 40.68 227 GLU A CA 1
ATOM 2652 C C . GLU A 1 336 ? 55.118 -13.323 41.758 1.00 40.03 227 GLU A C 1
ATOM 2653 O O . GLU A 1 336 ? 55.942 -14.209 41.841 1.00 42.66 227 GLU A O 1
ATOM 2659 N N . VAL A 1 337 ? 55.413 -12.164 41.207 1.00 38.71 228 VAL A N 1
ATOM 2660 C CA . VAL A 1 337 ? 56.736 -11.927 40.593 1.00 38.82 228 VAL A CA 1
ATOM 2661 C C . VAL A 1 337 ? 57.862 -11.855 41.606 1.00 40.80 228 VAL A C 1
ATOM 2662 O O . VAL A 1 337 ? 59.047 -12.343 41.381 1.00 41.42 228 VAL A O 1
ATOM 2666 N N . VAL A 1 338 ? 57.524 -11.246 42.750 1.00 40.47 229 VAL A N 1
ATOM 2667 C CA . VAL A 1 338 ? 58.484 -11.153 43.814 1.00 42.23 229 VAL A CA 1
ATOM 2668 C C . VAL A 1 338 ? 58.604 -12.510 44.494 1.00 42.18 229 VAL A C 1
ATOM 2669 O O . VAL A 1 338 ? 59.666 -13.022 44.677 1.00 43.99 229 VAL A O 1
ATOM 2673 N N . LEU A 1 339 ? 57.476 -13.043 44.900 1.00 42.27 230 LEU A N 1
ATOM 2674 C CA . LEU A 1 339 ? 57.367 -14.374 45.525 1.00 42.32 230 LEU A CA 1
ATOM 2675 C C . LEU A 1 339 ? 58.105 -15.461 44.721 1.00 44.01 230 LEU A C 1
ATOM 2676 O O . LEU A 1 339 ? 58.961 -16.228 45.267 1.00 44.49 230 LEU A O 1
ATOM 2681 N N . ASN A 1 340 ? 57.766 -15.555 43.435 1.00 41.40 231 ASN A N 1
ATOM 2682 C CA . ASN A 1 340 ? 58.463 -16.532 42.598 1.00 44.19 231 ASN A CA 1
ATOM 2683 C C . ASN A 1 340 ? 59.977 -16.353 42.631 1.00 45.94 231 ASN A C 1
ATOM 2684 O O . ASN A 1 340 ? 60.723 -17.358 42.591 1.00 49.18 231 ASN A O 1
ATOM 2689 N N . ALA A 1 341 ? 60.452 -15.101 42.709 1.00 44.14 232 ALA A N 1
ATOM 2690 C CA . ALA A 1 341 ? 61.887 -14.849 42.609 1.00 44.59 232 ALA A CA 1
ATOM 2691 C C . ALA A 1 341 ? 62.646 -15.042 43.933 1.00 47.09 232 ALA A C 1
ATOM 2692 O O . ALA A 1 341 ? 63.859 -15.153 43.927 1.00 48.00 232 ALA A O 1
ATOM 2694 N N . LEU A 1 342 ? 61.962 -15.068 45.073 1.00 46.59 233 LEU A N 1
ATOM 2695 C CA . LEU A 1 342 ? 62.714 -15.054 46.360 1.00 48.41 233 LEU A CA 1
ATOM 2696 C C . LEU A 1 342 ? 63.773 -16.135 46.450 1.00 50.91 233 LEU A C 1
ATOM 2697 O O . LEU A 1 342 ? 64.871 -15.882 46.911 1.00 53.23 233 LEU A O 1
ATOM 2702 N N . HIS A 1 343 ? 63.432 -17.334 46.000 1.00 51.89 234 HIS A N 1
ATOM 2703 C CA . HIS A 1 343 ? 64.313 -18.512 46.078 1.00 54.79 234 HIS A CA 1
ATOM 2704 C C . HIS A 1 343 ? 65.087 -18.921 44.857 1.00 55.31 234 HIS A C 1
ATOM 2705 O O . HIS A 1 343 ? 65.586 -20.021 44.852 1.00 55.10 234 HIS A O 1
ATOM 2712 N N . SER A 1 344 ? 65.133 -18.086 43.820 1.00 55.43 235 SER A N 1
ATOM 2713 C CA . SER A 1 344 ? 65.947 -18.409 42.646 1.00 59.08 235 SER A CA 1
ATOM 2714 C C . SER A 1 344 ? 67.351 -18.759 43.112 1.00 61.55 235 SER A C 1
ATOM 2715 O O . SER A 1 344 ? 67.908 -18.054 43.940 1.00 61.92 235 SER A O 1
ATOM 2718 N N . GLY A 1 345 ? 67.915 -19.841 42.573 1.00 63.60 236 GLY A N 1
ATOM 2719 C CA . GLY A 1 345 ? 69.315 -20.173 42.765 1.00 65.63 236 GLY A CA 1
ATOM 2720 C C . GLY A 1 345 ? 69.578 -21.059 43.966 1.00 67.78 236 GLY A C 1
ATOM 2721 O O . GLY A 1 345 ? 70.685 -21.529 44.128 1.00 69.50 236 GLY A O 1
ATOM 2722 N N . GLU A 1 346 ? 68.563 -21.267 44.807 1.00 66.90 237 GLU A N 1
ATOM 2723 C CA . GLU A 1 346 ? 68.662 -22.108 45.998 1.00 69.49 237 GLU A CA 1
ATOM 2724 C C . GLU A 1 346 ? 68.238 -23.537 45.733 1.00 70.09 237 GLU A C 1
ATOM 2725 O O . GLU A 1 346 ? 67.351 -23.801 44.901 1.00 68.14 237 GLU A O 1
ATOM 2731 N N . ILE A 1 347 ? 68.852 -24.462 46.474 1.00 73.19 238 ILE A N 1
ATOM 2732 C CA . ILE A 1 347 ? 68.324 -25.818 46.579 1.00 74.35 238 ILE A CA 1
ATOM 2733 C C . ILE A 1 347 ? 67.587 -25.929 47.908 1.00 73.46 238 ILE A C 1
ATOM 2734 O O . ILE A 1 347 ? 68.195 -26.116 48.929 1.00 76.05 238 ILE A O 1
ATOM 2739 N N . LEU A 1 348 ? 66.274 -25.860 47.875 1.00 20.00 239 LEU A N 1
ATOM 2740 C CA . LEU A 1 348 ? 65.417 -26.076 49.035 1.00 20.00 239 LEU A CA 1
ATOM 2741 C C . LEU A 1 348 ? 65.496 -27.519 49.520 1.00 20.00 239 LEU A C 1
ATOM 2742 O O . LEU A 1 348 ? 65.443 -28.473 48.743 1.00 75.99 239 LEU A O 1
ATOM 2747 N N . PRO A 1 349 ? 65.556 -27.699 50.881 1.00 76.94 240 PRO A N 1
ATOM 2748 C CA . PRO A 1 349 ? 65.431 -2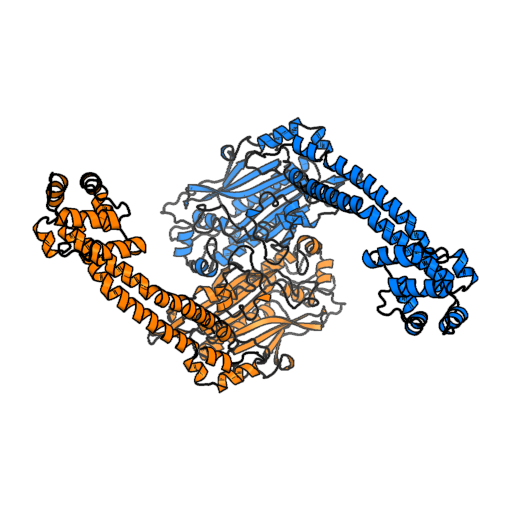9.035 51.457 1.00 79.67 240 PRO A CA 1
ATOM 2749 C C . PRO A 1 349 ? 63.993 -29.540 51.257 1.00 78.80 240 PRO A C 1
ATOM 2750 O O . PRO A 1 349 ? 63.037 -28.823 51.532 1.00 75.94 240 PRO A O 1
ATOM 2754 N N . TYR A 1 350 ? 63.853 -30.770 50.789 1.00 80.72 241 TYR A N 1
ATOM 2755 C CA . TYR A 1 350 ? 62.545 -31.346 50.554 1.00 80.42 241 TYR A CA 1
ATOM 2756 C C . TYR A 1 350 ? 61.579 -31.167 51.754 1.00 80.13 241 TYR A C 1
ATOM 2757 O O . TYR A 1 350 ? 60.350 -30.995 51.568 1.00 77.86 241 TYR A O 1
ATOM 2766 N N . GLU A 1 351 ? 62.117 -31.239 52.976 1.00 82.82 242 GLU A N 1
ATOM 2767 C CA . GLU A 1 351 ? 61.280 -31.099 54.178 1.00 83.16 242 GLU A CA 1
ATOM 2768 C C . GLU A 1 351 ? 60.603 -29.735 54.296 1.00 79.54 242 GLU A C 1
ATOM 2769 O O . GLU A 1 351 ? 59.601 -29.584 55.018 1.00 79.09 242 GLU A O 1
ATOM 2775 N N . ALA A 1 352 ? 61.158 -28.729 53.619 1.00 76.73 243 ALA A N 1
ATOM 2776 C CA . ALA A 1 352 ? 60.532 -27.424 53.628 1.00 72.35 243 ALA A CA 1
ATOM 2777 C C . ALA A 1 352 ? 59.271 -27.477 52.809 1.00 69.61 243 ALA A C 1
ATOM 2778 O O . ALA A 1 352 ? 58.438 -26.598 52.947 1.00 67.27 243 ALA A O 1
ATOM 2780 N N . LEU A 1 353 ? 59.118 -28.506 51.969 1.00 69.80 244 LEU A N 1
ATOM 2781 C CA . LEU A 1 353 ? 58.029 -28.504 50.988 1.00 67.33 244 LEU A CA 1
ATOM 2782 C C . LEU A 1 353 ? 56.616 -28.862 51.539 1.00 66.91 244 LEU A C 1
ATOM 2783 O O . LEU A 1 353 ? 56.478 -29.698 52.402 1.00 69.44 244 LEU A O 1
ATOM 2788 N N . PRO A 1 354 ? 55.560 -28.166 51.082 1.00 64.31 245 PRO A N 1
ATOM 2789 C CA . PRO A 1 354 ? 55.568 -27.052 50.155 1.00 60.40 245 PRO A CA 1
ATOM 2790 C C . PRO A 1 354 ? 55.609 -25.692 50.849 1.00 58.56 245 PRO A C 1
ATOM 2791 O O . PRO A 1 354 ? 55.238 -25.546 52.018 1.00 58.06 245 PRO A O 1
ATOM 2795 N N . LEU A 1 355 ? 56.026 -24.694 50.080 1.00 56.27 246 LEU A N 1
ATOM 2796 C CA . LEU A 1 355 ? 56.050 -23.315 50.510 1.00 53.96 246 LEU A CA 1
ATOM 2797 C C . LEU A 1 355 ? 54.687 -22.719 50.244 1.00 51.75 246 LEU A C 1
ATOM 2798 O O . LEU A 1 355 ? 54.172 -22.790 49.109 1.00 49.58 246 LEU A O 1
ATOM 2803 N N . ARG A 1 356 ? 54.080 -22.140 51.273 1.00 50.99 247 ARG A N 1
ATOM 2804 C CA . ARG A 1 356 ? 52.777 -21.537 51.070 1.00 49.81 247 ARG A CA 1
ATOM 2805 C C . ARG A 1 356 ? 52.735 -20.142 51.575 1.00 48.73 247 ARG A C 1
ATOM 2806 O O . ARG A 1 356 ? 52.722 -19.907 52.796 1.00 48.94 247 ARG A O 1
ATOM 2814 N N . TYR A 1 357 ? 52.663 -19.229 50.600 1.00 46.48 248 TYR A N 1
ATOM 2815 C CA . TYR A 1 357 ? 52.811 -17.821 50.834 1.00 45.00 248 TYR A CA 1
ATOM 2816 C C . TYR A 1 357 ? 51.524 -17.067 50.482 1.00 43.33 248 TYR A C 1
ATOM 2817 O O . TYR A 1 357 ? 50.893 -17.368 49.445 1.00 40.18 248 TYR A O 1
ATOM 2826 N N . ALA A 1 358 ? 51.171 -16.081 51.341 1.00 41.60 249 ALA A N 1
ATOM 2827 C CA . ALA A 1 358 ? 50.112 -15.156 51.048 1.00 39.92 249 ALA A CA 1
ATOM 2828 C C . ALA A 1 358 ? 50.761 -13.788 51.005 1.00 39.36 249 ALA A C 1
ATOM 2829 O O . ALA A 1 358 ? 51.081 -13.196 52.036 1.00 39.52 249 ALA A O 1
ATOM 2831 N N . GLY A 1 359 ? 50.972 -13.294 49.801 1.00 39.39 250 GLY A N 1
ATOM 2832 C CA . GLY A 1 359 ? 51.755 -12.097 49.589 1.00 37.26 250 GLY A CA 1
ATOM 2833 C C . GLY A 1 359 ? 50.894 -10.900 49.273 1.00 36.32 250 GLY A C 1
ATOM 2834 O O . GLY A 1 359 ? 50.189 -10.912 48.288 1.00 36.40 250 GLY A O 1
ATOM 2835 N N . TYR A 1 360 ? 50.966 -9.853 50.105 1.00 36.15 251 TYR A N 1
ATOM 2836 C CA . TYR A 1 360 ? 50.308 -8.614 49.850 1.00 34.87 251 TYR A CA 1
ATOM 2837 C C . TYR A 1 360 ? 51.285 -7.599 49.200 1.00 34.75 251 TYR A C 1
ATOM 2838 O O . TYR A 1 360 ? 52.386 -7.417 49.701 1.00 34.40 251 TYR A O 1
ATOM 2847 N N . ALA A 1 361 ? 50.872 -6.924 48.114 1.00 32.56 252 ALA A N 1
ATOM 2848 C CA . ALA A 1 361 ? 51.664 -5.810 47.566 1.00 32.42 252 ALA A CA 1
ATOM 2849 C C . ALA A 1 361 ? 50.665 -4.923 46.811 1.00 31.48 252 ALA A C 1
ATOM 2850 O O . ALA A 1 361 ? 49.690 -5.441 46.312 1.00 28.46 252 ALA A O 1
ATOM 2852 N N . PRO A 1 362 ? 50.830 -3.582 46.854 1.00 30.78 253 PRO A N 1
ATOM 2853 C CA . PRO A 1 362 ? 50.161 -2.819 45.825 1.00 31.53 253 PRO A CA 1
ATOM 2854 C C . PRO A 1 362 ? 50.488 -3.423 44.416 1.00 32.74 253 PRO A C 1
ATOM 2855 O O . PRO A 1 362 ? 51.632 -3.974 44.187 1.00 34.81 253 PRO A O 1
ATOM 2859 N N . ALA A 1 363 ? 49.576 -3.259 43.462 1.00 31.52 254 ALA A N 1
ATOM 2860 C CA . ALA A 1 363 ? 49.788 -3.827 42.097 1.00 31.58 254 ALA A CA 1
ATOM 2861 C C . ALA A 1 363 ? 49.585 -2.803 40.992 1.00 31.77 254 ALA A C 1
ATOM 2862 O O . ALA A 1 363 ? 48.758 -1.893 41.127 1.00 32.42 254 ALA A O 1
ATOM 2864 N N . PHE A 1 364 ? 50.402 -2.894 39.938 1.00 32.79 255 PHE A N 1
ATOM 2865 C CA . PHE A 1 364 ? 50.407 -1.878 38.888 1.00 34.41 255 PHE A CA 1
ATOM 2866 C C . PHE A 1 364 ? 50.278 -2.525 37.549 1.00 35.90 255 PHE A C 1
ATOM 2867 O O . PHE A 1 364 ? 51.002 -3.458 37.308 1.00 38.29 255 PHE A O 1
ATOM 2875 N N . ARG A 1 365 ? 49.421 -1.979 36.670 1.00 36.01 256 ARG A N 1
ATOM 2876 C CA . ARG A 1 365 ? 49.194 -2.478 35.337 1.00 36.00 256 ARG A CA 1
ATOM 2877 C C . ARG A 1 365 ? 49.158 -1.331 34.333 1.00 37.62 256 ARG A C 1
ATOM 2878 O O . ARG A 1 365 ? 48.436 -0.365 34.553 1.00 36.91 256 ARG A O 1
ATOM 2886 N N . SER A 1 366 ? 49.905 -1.420 33.233 1.00 35.96 257 SER A N 1
ATOM 2887 C CA . SER A 1 366 ? 49.786 -0.377 32.240 1.00 39.19 257 SER A CA 1
ATOM 2888 C C . SER A 1 366 ? 48.358 -0.314 31.592 1.00 39.76 257 SER A C 1
ATOM 2889 O O . SER A 1 366 ? 47.912 0.756 31.214 1.00 40.77 257 SER A O 1
ATOM 2892 N N . GLU A 1 367 ? 47.685 -1.450 31.447 1.00 41.35 258 GLU A N 1
ATOM 2893 C CA . GLU A 1 367 ? 46.365 -1.515 30.781 1.00 44.02 258 GLU A CA 1
ATOM 2894 C C . GLU A 1 367 ? 46.466 -0.930 29.390 1.00 47.93 258 GLU A C 1
ATOM 2895 O O . GLU A 1 367 ? 45.493 -0.389 28.892 1.00 49.03 258 GLU A O 1
ATOM 2901 N N . ALA A 1 368 ? 47.659 -1.039 28.774 1.00 49.39 259 ALA A N 1
ATOM 2902 C CA . ALA A 1 368 ? 47.876 -0.712 27.373 1.00 53.58 259 ALA A CA 1
ATOM 2903 C C . ALA A 1 368 ? 47.059 -1.670 26.502 1.00 53.31 259 ALA A C 1
ATOM 2904 O O . ALA A 1 368 ? 46.954 -2.823 26.807 1.00 54.96 259 ALA A O 1
ATOM 2906 N N . GLY A 1 369 ? 46.424 -1.292 25.423 1.00 54.71 260 GLY A N 1
ATOM 2907 C CA . GLY A 1 369 ? 45.650 -2.440 24.836 1.00 52.58 260 GLY A CA 1
ATOM 2908 C C . GLY A 1 369 ? 44.324 -2.873 25.487 1.00 51.02 260 GLY A C 1
ATOM 2909 O O . GLY A 1 369 ? 43.639 -3.777 24.998 1.00 50.26 260 GLY A O 1
ATOM 2910 N N . SER A 1 370 ? 43.926 -2.191 26.572 1.00 48.89 261 SER A N 1
ATOM 2911 C CA . SER A 1 370 ? 42.589 -2.291 27.117 1.00 47.92 261 SER A CA 1
ATOM 2912 C C . SER A 1 370 ? 41.580 -1.269 26.644 1.00 47.89 261 SER A C 1
ATOM 2913 O O . SER A 1 370 ? 40.513 -1.161 27.236 1.00 47.95 261 SER A O 1
ATOM 2916 N N . PHE A 1 371 ? 41.894 -0.496 25.620 1.00 48.41 262 PHE A N 1
ATOM 2917 C CA . PHE A 1 371 ? 40.962 0.506 25.174 1.00 49.62 262 PHE A CA 1
ATOM 2918 C C . PHE A 1 371 ? 39.536 -0.026 25.078 1.00 50.37 262 PHE A C 1
ATOM 2919 O O . PHE A 1 371 ? 39.307 -1.113 24.532 1.00 48.25 262 PHE A O 1
ATOM 2927 N N . GLY A 1 372 ? 38.594 0.748 25.599 1.00 50.59 263 GLY A N 1
ATOM 2928 C CA . GLY A 1 372 ? 37.180 0.447 25.476 1.00 53.09 263 GLY A CA 1
ATOM 2929 C C . GLY A 1 372 ? 36.663 -0.630 26.430 1.00 52.04 263 GLY A C 1
ATOM 2930 O O . GLY A 1 372 ? 35.490 -1.018 26.354 1.00 53.10 263 GLY A O 1
ATOM 2931 N N . LYS A 1 373 ? 37.559 -1.159 27.256 1.00 50.07 264 LYS A N 1
ATOM 2932 C CA . LYS A 1 373 ? 37.218 -2.159 28.246 1.00 50.55 264 LYS A CA 1
ATOM 2933 C C . LYS A 1 373 ? 37.046 -1.506 29.616 1.00 49.26 264 LYS A C 1
ATOM 2934 O O . LYS A 1 373 ? 37.929 -0.782 30.068 1.00 45.37 264 LYS A O 1
ATOM 2940 N N . ASP A 1 374 ? 35.896 -1.718 30.244 1.00 49.86 265 ASP A N 1
ATOM 2941 C CA . ASP A 1 374 ? 35.703 -1.259 31.608 1.00 50.08 265 ASP A CA 1
ATOM 2942 C C . ASP A 1 374 ? 36.141 0.163 31.809 1.00 52.10 265 ASP A C 1
ATOM 2943 O O . ASP A 1 374 ? 37.042 0.426 32.614 1.00 50.91 265 ASP A O 1
ATOM 2948 N N . VAL A 1 375 ? 35.541 1.095 31.089 1.00 55.63 266 VAL A N 1
ATOM 2949 C CA . VAL A 1 375 ? 36.099 2.442 31.077 1.00 57.88 266 VAL A CA 1
ATOM 2950 C C . VAL A 1 375 ? 35.776 3.216 32.367 1.00 58.42 266 VAL A C 1
ATOM 2951 O O . VAL A 1 375 ? 36.487 4.158 32.714 1.00 59.06 266 VAL A O 1
ATOM 2955 N N . ARG A 1 376 ? 34.810 2.718 33.132 1.00 58.54 267 ARG A N 1
ATOM 2956 C CA . ARG A 1 376 ? 34.251 3.452 34.258 1.00 59.91 267 ARG A CA 1
ATOM 2957 C C . ARG A 1 376 ? 34.207 2.647 35.563 1.00 57.19 267 ARG A C 1
ATOM 2958 O O . ARG A 1 376 ? 33.889 1.426 35.598 1.00 59.01 267 ARG A O 1
ATOM 2966 N N . GLY A 1 377 ? 34.614 3.314 36.625 1.00 53.25 268 GLY A N 1
ATOM 2967 C CA . GLY A 1 377 ? 34.571 2.741 37.942 1.00 49.36 268 GLY A CA 1
ATOM 2968 C C . GLY A 1 377 ? 35.763 1.923 38.399 1.00 46.03 268 GLY A C 1
ATOM 2969 O O . GLY A 1 377 ? 36.919 2.327 38.206 1.00 46.02 268 GLY A O 1
ATOM 2970 N N . LEU A 1 378 ? 35.490 0.739 38.955 1.00 42.45 269 LEU A N 1
ATOM 2971 C CA . LEU A 1 378 ? 36.512 0.077 39.790 1.00 40.85 269 LEU A CA 1
ATOM 2972 C C . LEU A 1 378 ? 36.978 -1.240 39.210 1.00 38.85 269 LEU A C 1
ATOM 2973 O O . LEU A 1 378 ? 37.770 -1.920 39.798 1.00 38.15 269 LEU A O 1
ATOM 2978 N N . MET A 1 379 ? 36.541 -1.553 38.023 1.00 37.46 270 MET A N 1
ATOM 2979 C CA . MET A 1 379 ? 36.867 -2.811 37.429 1.00 37.32 270 MET A CA 1
ATOM 2980 C C . MET A 1 379 ? 38.279 -2.919 36.925 1.00 36.60 270 MET A C 1
ATOM 2981 O O . MET A 1 379 ? 38.889 -3.928 37.045 1.00 34.80 270 MET A O 1
ATOM 2986 N N . ARG A 1 380 ? 38.779 -1.869 36.333 1.00 37.12 271 ARG A N 1
ATOM 2987 C CA . ARG A 1 380 ? 40.028 -1.950 35.650 1.00 35.67 271 ARG A CA 1
ATOM 2988 C C . ARG A 1 380 ? 40.756 -0.650 35.839 1.00 35.65 271 ARG A C 1
ATOM 2989 O O . ARG A 1 380 ? 40.456 0.303 35.201 1.00 37.84 271 ARG A O 1
ATOM 2997 N N . VAL A 1 381 ? 41.720 -0.647 36.737 1.00 34.95 272 VAL A N 1
ATOM 2998 C CA . VAL A 1 381 ? 42.474 0.535 37.090 1.00 34.06 272 VAL A CA 1
ATOM 2999 C C . VAL A 1 381 ? 43.947 0.237 37.030 1.00 33.96 272 VAL A C 1
ATOM 3000 O O . VAL A 1 381 ? 44.322 -0.887 36.940 1.00 34.83 272 VAL A O 1
ATOM 3004 N N . HIS A 1 382 ? 44.763 1.268 37.076 1.00 34.20 273 HIS A N 1
ATOM 3005 C CA . HIS A 1 382 ? 46.196 1.137 36.966 1.00 35.82 273 HIS A CA 1
ATOM 3006 C C . HIS A 1 382 ? 46.895 0.585 38.185 1.00 35.12 273 HIS A C 1
ATOM 3007 O O . HIS A 1 382 ? 47.833 -0.102 38.058 1.00 37.60 273 HIS A O 1
ATOM 3014 N N . GLN A 1 383 ? 46.418 0.898 39.366 1.00 35.01 274 GLN A N 1
ATOM 3015 C CA . GLN A 1 383 ? 47.090 0.522 40.575 1.00 33.91 274 GLN A CA 1
ATOM 3016 C C . GLN A 1 383 ? 46.003 0.052 41.522 1.00 33.91 274 GLN A C 1
ATOM 3017 O O . GLN A 1 383 ? 44.975 0.686 41.600 1.00 34.02 274 GLN A O 1
ATOM 3023 N N . PHE A 1 384 ? 46.200 -1.087 42.179 1.00 33.08 275 PHE A N 1
ATOM 3024 C CA . PHE A 1 384 ? 45.193 -1.636 43.040 1.00 32.98 275 PHE A CA 1
ATOM 3025 C C . PHE A 1 384 ? 45.931 -2.582 43.956 1.00 32.70 275 PHE A C 1
ATOM 3026 O O . PHE A 1 384 ? 47.111 -2.668 43.842 1.00 34.16 275 PHE A O 1
ATOM 3034 N N . HIS A 1 385 ? 45.262 -3.256 44.872 1.00 31.18 276 HIS A N 1
ATOM 3035 C CA . HIS A 1 385 ? 45.894 -3.923 45.985 1.00 32.24 276 HIS A CA 1
ATOM 3036 C C . HIS A 1 385 ? 45.464 -5.366 45.879 1.00 33.35 276 HIS A C 1
ATOM 3037 O O . HIS A 1 385 ? 44.296 -5.624 45.678 1.00 34.73 276 HIS A O 1
ATOM 3044 N N . LYS A 1 386 ? 46.381 -6.299 46.031 1.00 33.89 277 LYS A N 1
ATOM 3045 C CA . LYS A 1 386 ? 46.050 -7.688 45.958 1.00 34.88 277 LYS A CA 1
ATOM 3046 C C . LYS A 1 386 ? 46.770 -8.502 47.048 1.00 34.69 277 LYS A C 1
ATOM 3047 O O . LYS A 1 386 ? 47.927 -8.240 47.353 1.00 33.87 277 LYS A O 1
ATOM 3053 N N . VAL A 1 387 ? 46.093 -9.517 47.592 1.00 34.72 278 VAL A N 1
ATOM 3054 C CA . VAL A 1 387 ? 46.731 -10.630 48.302 1.00 34.29 278 VAL A CA 1
ATOM 3055 C C . VAL A 1 387 ? 46.751 -11.907 47.428 1.00 36.70 278 VAL A C 1
ATOM 3056 O O . VAL A 1 387 ? 45.705 -12.376 46.971 1.00 35.71 278 VAL A O 1
ATOM 3060 N N . GLU A 1 388 ? 47.941 -12.467 47.224 1.00 37.85 279 GLU A N 1
ATOM 3061 C CA . GLU A 1 388 ? 48.183 -13.531 46.287 1.00 39.97 279 GLU A CA 1
ATOM 3062 C C . GLU A 1 388 ? 48.491 -14.782 47.051 1.00 40.18 279 GLU A C 1
ATOM 3063 O O . GLU A 1 388 ? 49.311 -14.758 47.947 1.00 42.66 279 GLU A O 1
ATOM 3069 N N . GLN A 1 389 ? 47.907 -15.891 46.645 1.00 40.10 280 GLN A N 1
ATOM 3070 C CA . GLN A 1 389 ? 48.356 -17.220 47.120 1.00 41.30 280 GLN A CA 1
ATOM 3071 C C . GLN A 1 389 ? 49.464 -17.798 46.187 1.00 41.51 280 GLN A C 1
ATOM 3072 O O . GLN A 1 389 ? 49.346 -17.751 44.992 1.00 42.12 280 GLN A O 1
ATOM 3078 N N . TYR A 1 390 ? 50.561 -18.259 46.741 1.00 42.51 281 TYR A N 1
ATOM 3079 C CA . TYR A 1 390 ? 51.650 -18.752 45.936 1.00 42.56 281 TYR A CA 1
ATOM 3080 C C . TYR A 1 390 ? 52.108 -20.001 46.592 1.00 44.81 281 TYR A C 1
ATOM 3081 O O . TYR A 1 390 ? 52.317 -20.042 47.812 1.00 44.53 281 TYR A O 1
ATOM 3090 N N . VAL A 1 391 ? 52.199 -21.048 45.776 1.00 45.92 282 VAL A N 1
ATOM 3091 C CA . VAL A 1 391 ? 52.577 -22.328 46.262 1.00 48.01 282 VAL A CA 1
ATOM 3092 C C . VAL A 1 391 ? 53.750 -22.925 45.461 1.00 49.02 282 VAL A C 1
ATOM 3093 O O . VAL A 1 391 ? 53.711 -23.010 44.251 1.00 48.97 282 VAL A O 1
ATOM 3097 N N . LEU A 1 392 ? 54.778 -23.333 46.172 1.00 50.88 283 LEU A N 1
ATOM 3098 C CA . LEU A 1 392 ? 55.866 -24.103 45.601 1.00 52.83 283 LEU A CA 1
ATOM 3099 C C . LEU A 1 392 ? 55.815 -25.532 46.193 1.00 54.72 283 LEU A C 1
ATOM 3100 O O . LEU A 1 392 ? 55.641 -25.722 47.412 1.00 55.73 283 LEU A O 1
ATOM 3105 N N . THR A 1 393 ? 56.046 -26.524 45.338 1.00 56.13 284 THR A N 1
ATOM 3106 C CA . THR A 1 393 ? 55.650 -27.875 45.615 1.00 57.77 284 THR A CA 1
ATOM 3107 C C . THR A 1 393 ? 56.724 -28.818 45.075 1.00 59.18 284 THR A C 1
ATOM 3108 O O . THR A 1 393 ? 57.483 -28.474 44.182 1.00 58.33 284 THR A O 1
ATOM 3112 N N . GLU A 1 394 ? 56.824 -30.013 45.619 1.00 60.99 285 GLU A N 1
ATOM 3113 C CA . GLU A 1 394 ? 57.705 -30.990 45.003 1.00 62.75 285 GLU A CA 1
ATOM 3114 C C . GLU A 1 394 ? 57.163 -31.368 43.608 1.00 61.77 285 GLU A C 1
ATOM 3115 O O . GLU A 1 394 ? 56.011 -31.045 43.238 1.00 60.00 285 GLU A O 1
ATOM 3121 N N . ALA A 1 395 ? 57.989 -32.033 42.828 1.00 62.10 286 ALA A N 1
ATOM 3122 C CA . ALA A 1 395 ? 57.611 -32.373 41.477 1.00 60.63 286 ALA A CA 1
ATOM 3123 C C . ALA A 1 395 ? 56.672 -33.573 41.342 1.00 61.43 286 ALA A C 1
ATOM 3124 O O . ALA A 1 395 ? 57.053 -34.537 40.709 1.00 62.15 286 ALA A O 1
ATOM 3126 N N . SER A 1 396 ? 55.446 -33.531 41.881 1.00 60.14 287 SER A N 1
ATOM 3127 C CA . SER A 1 396 ? 54.469 -34.547 41.457 1.00 61.30 287 SER A CA 1
ATOM 3128 C C . SER A 1 396 ? 53.108 -33.969 41.031 1.00 59.12 287 SER A C 1
ATOM 3129 O O . SER A 1 396 ? 52.713 -32.922 41.521 1.00 56.67 287 SER A O 1
ATOM 3132 N N . LEU A 1 397 ? 52.398 -34.620 40.112 1.00 58.91 288 LEU A N 1
ATOM 3133 C CA . LEU A 1 397 ? 51.017 -34.194 39.854 1.00 58.92 288 LEU A CA 1
ATOM 3134 C C . LEU A 1 397 ? 50.097 -34.204 41.101 1.00 59.25 288 LEU A C 1
ATOM 3135 O O . LEU A 1 397 ? 49.160 -33.391 41.225 1.00 56.28 288 LEU A O 1
ATOM 3140 N N . GLU A 1 398 ? 50.329 -35.198 41.954 1.00 62.45 289 GLU A N 1
ATOM 3141 C CA . GLU A 1 398 ? 49.581 -35.423 43.179 1.00 64.37 289 GLU A CA 1
ATOM 3142 C C . GLU A 1 398 ? 49.707 -34.227 44.106 1.00 62.39 289 GLU A C 1
ATOM 3143 O O . GLU A 1 398 ? 48.695 -33.608 44.488 1.00 62.26 289 GLU A O 1
ATOM 3149 N N . ALA A 1 399 ? 50.939 -33.892 44.484 1.00 61.39 290 ALA A N 1
ATOM 3150 C CA . ALA A 1 399 ? 51.186 -32.663 45.238 1.00 60.24 290 ALA A CA 1
ATOM 3151 C C . ALA A 1 399 ? 50.550 -31.437 44.586 1.00 56.76 290 ALA A C 1
ATOM 3152 O O . ALA A 1 399 ? 49.915 -30.608 45.250 1.00 56.57 290 ALA A O 1
ATOM 3154 N N . SER A 1 400 ? 50.784 -31.286 43.293 1.00 55.05 291 SER A N 1
ATOM 3155 C CA . SER A 1 400 ? 50.279 -30.130 42.556 1.00 52.75 291 SER A CA 1
ATOM 3156 C C . SER A 1 400 ? 48.753 -30.132 42.394 1.00 51.98 291 SER A C 1
ATOM 3157 O O . SER A 1 400 ? 48.124 -29.072 42.462 1.00 50.64 291 SER A O 1
ATOM 3160 N N . ASP A 1 401 ? 48.144 -31.309 42.218 1.00 53.14 292 ASP A N 1
ATOM 3161 C CA . ASP A 1 401 ? 46.672 -31.389 42.102 1.00 53.26 292 ASP A CA 1
ATOM 3162 C C . ASP A 1 401 ? 46.021 -30.946 43.416 1.00 52.85 292 ASP A C 1
ATOM 3163 O O . ASP A 1 401 ? 44.983 -30.301 43.425 1.00 50.45 292 ASP A O 1
ATOM 3168 N N . ARG A 1 402 ? 46.667 -31.349 44.505 1.00 55.20 293 ARG A N 1
ATOM 3169 C CA . ARG A 1 402 ? 46.331 -31.055 45.888 1.00 57.48 293 ARG A CA 1
ATOM 3170 C C . ARG A 1 402 ? 46.425 -29.568 46.185 1.00 55.33 293 ARG A C 1
ATOM 3171 O O . ARG A 1 402 ? 45.491 -28.934 46.735 1.00 55.54 293 ARG A O 1
ATOM 3179 N N . ALA A 1 403 ? 47.549 -28.967 45.842 1.00 53.91 294 ALA A N 1
ATOM 3180 C CA . ALA A 1 403 ? 47.678 -27.546 46.184 1.00 50.41 294 ALA A CA 1
ATOM 3181 C C . ALA A 1 403 ? 46.703 -26.726 45.289 1.00 49.02 294 ALA A C 1
ATOM 3182 O O . ALA A 1 403 ? 46.149 -25.741 45.728 1.00 47.62 294 ALA A O 1
ATOM 3184 N N . PHE A 1 404 ? 46.488 -27.140 44.045 1.00 48.72 295 PHE A N 1
ATOM 3185 C CA . PHE A 1 404 ? 45.527 -26.445 43.157 1.00 47.66 295 PHE A CA 1
ATOM 3186 C C . PHE A 1 404 ? 44.118 -26.483 43.786 1.00 49.10 295 PHE A C 1
ATOM 3187 O O . PHE A 1 404 ? 43.396 -25.491 43.799 1.00 48.11 295 PHE A O 1
ATOM 3195 N N . GLN A 1 405 ? 43.717 -27.629 44.318 1.00 52.16 296 GLN A N 1
ATOM 3196 C CA . GLN A 1 405 ? 42.416 -27.740 44.999 1.00 53.90 296 GLN A CA 1
ATOM 3197 C C . GLN A 1 405 ? 42.333 -26.794 46.184 1.00 52.43 296 GLN A C 1
ATOM 3198 O O . GLN A 1 405 ? 41.349 -26.093 46.373 1.00 52.77 296 GLN A O 1
ATOM 3204 N N . GLU A 1 406 ? 43.347 -26.797 47.014 1.00 52.29 297 GLU A N 1
ATOM 3205 C CA . GLU A 1 406 ? 43.363 -25.902 48.162 1.00 52.63 297 GLU A CA 1
ATOM 3206 C C . GLU A 1 406 ? 43.295 -24.426 47.778 1.00 49.29 297 GLU A C 1
ATOM 3207 O O . GLU A 1 406 ? 42.566 -23.667 48.399 1.00 49.34 297 GLU A O 1
ATOM 3213 N N . LEU A 1 407 ? 44.082 -24.018 46.787 1.00 46.76 298 LEU A N 1
ATOM 3214 C CA . LEU A 1 407 ? 44.112 -22.660 46.333 1.00 44.94 298 LEU A CA 1
ATOM 3215 C C . LEU A 1 407 ? 42.719 -22.252 45.855 1.00 44.12 298 LEU A C 1
ATOM 3216 O O . LEU A 1 407 ? 42.274 -21.161 46.109 1.00 42.85 298 LEU A O 1
ATOM 3221 N N . LEU A 1 408 ? 42.037 -23.131 45.147 1.00 44.29 299 LEU A N 1
ATOM 3222 C CA . LEU A 1 408 ? 40.712 -22.832 44.653 1.00 44.50 299 LEU A CA 1
ATOM 3223 C C . LEU A 1 408 ? 39.641 -22.731 45.810 1.00 46.03 299 LEU A C 1
ATOM 3224 O O . LEU A 1 408 ? 38.867 -21.739 45.905 1.00 44.49 299 LEU A O 1
ATOM 3229 N N . GLU A 1 409 ? 39.647 -23.702 46.723 1.00 47.22 300 GLU A N 1
ATOM 3230 C CA . GLU A 1 409 ? 38.752 -23.706 47.893 1.00 49.08 300 GLU A CA 1
ATOM 3231 C C . GLU A 1 409 ? 38.934 -22.477 48.802 1.00 47.59 300 GLU A C 1
ATOM 3232 O O . GLU A 1 409 ? 37.971 -21.938 49.383 1.00 47.28 300 GLU A O 1
ATOM 3238 N N . ASN A 1 410 ? 40.179 -22.053 48.941 1.00 46.05 301 ASN A N 1
ATOM 3239 C CA . ASN A 1 410 ? 40.515 -20.837 49.669 1.00 44.60 301 ASN A CA 1
ATOM 3240 C C . ASN A 1 410 ? 39.771 -19.629 49.008 1.00 43.15 301 ASN A C 1
ATOM 3241 O O . ASN A 1 410 ? 39.090 -18.875 49.693 1.00 43.77 301 ASN A O 1
ATOM 3246 N N . ALA A 1 411 ? 39.882 -19.451 47.690 1.00 40.72 302 ALA A N 1
ATOM 3247 C CA . ALA A 1 411 ? 39.221 -18.304 47.082 1.00 41.00 302 ALA A CA 1
ATOM 3248 C C . ALA A 1 411 ? 37.713 -18.389 47.191 1.00 42.62 302 ALA A C 1
ATOM 3249 O O . ALA A 1 411 ? 37.062 -17.396 47.441 1.00 44.92 302 ALA A O 1
ATOM 3251 N N . GLU A 1 412 ? 37.170 -19.587 47.028 1.00 44.74 303 GLU A N 1
ATOM 3252 C CA . GLU A 1 412 ? 35.759 -19.862 47.209 1.00 46.79 303 GLU A CA 1
ATOM 3253 C C . GLU A 1 412 ? 35.202 -19.613 48.608 1.00 47.64 303 GLU A C 1
ATOM 3254 O O . GLU A 1 412 ? 34.044 -19.167 48.747 1.00 49.46 303 GLU A O 1
ATOM 3260 N N . GLU A 1 413 ? 35.965 -20.006 49.623 1.00 46.83 304 GLU A N 1
ATOM 3261 C CA . GLU A 1 413 ? 35.572 -19.819 51.012 1.00 47.66 304 GLU A CA 1
ATOM 3262 C C . GLU A 1 413 ? 35.601 -18.324 51.354 1.00 46.84 304 GLU A C 1
ATOM 3263 O O . GLU A 1 413 ? 34.700 -17.807 52.007 1.00 48.16 304 GLU A O 1
ATOM 3269 N N . ILE A 1 414 ? 36.619 -17.629 50.883 1.00 44.50 305 ILE A N 1
ATOM 3270 C CA . ILE A 1 414 ? 36.619 -16.183 50.937 1.00 43.56 305 ILE A CA 1
ATOM 3271 C C . ILE A 1 414 ? 35.375 -15.493 50.296 1.00 43.35 305 ILE A C 1
ATOM 3272 O O . ILE A 1 414 ? 34.830 -14.553 50.860 1.00 43.26 305 ILE A O 1
ATOM 3277 N N . LEU A 1 415 ? 34.959 -15.946 49.116 1.00 43.12 306 LEU A N 1
ATOM 3278 C CA . LEU A 1 415 ? 33.754 -15.421 48.447 1.00 42.62 306 LEU A CA 1
ATOM 3279 C C . LEU A 1 415 ? 32.425 -15.788 49.148 1.00 45.78 306 LEU A C 1
ATOM 3280 O O . LEU A 1 415 ? 31.440 -15.009 49.118 1.00 46.99 306 LEU A O 1
ATOM 3285 N N . ARG A 1 416 ? 32.390 -16.983 49.749 1.00 47.02 307 ARG A N 1
ATOM 3286 C CA . ARG A 1 416 ? 31.292 -17.404 50.591 1.00 47.72 307 ARG A CA 1
ATOM 3287 C C . ARG A 1 416 ? 31.174 -16.494 51.827 1.00 48.78 307 ARG A C 1
ATOM 3288 O O . ARG A 1 416 ? 30.088 -16.003 52.140 1.00 50.01 307 ARG A O 1
ATOM 3296 N N . LEU A 1 417 ? 32.269 -16.326 52.570 1.00 47.74 308 LEU A N 1
ATOM 3297 C CA . LEU A 1 417 ? 32.374 -15.346 53.656 1.00 47.79 308 LEU A CA 1
ATOM 3298 C C . LEU A 1 417 ? 32.009 -13.892 53.240 1.00 46.70 308 LEU A C 1
ATOM 3299 O O . LEU A 1 417 ? 31.440 -13.139 54.020 1.00 48.64 308 LEU A O 1
ATOM 3304 N N . LEU A 1 418 ? 32.334 -13.498 52.018 1.00 44.81 309 LEU A N 1
ATOM 3305 C CA . LEU A 1 418 ? 31.949 -12.193 51.484 1.00 44.03 309 LEU A CA 1
ATOM 3306 C C . LEU A 1 418 ? 30.472 -12.227 50.996 1.00 46.26 309 LEU A C 1
ATOM 3307 O O . LEU A 1 418 ? 29.875 -11.181 50.669 1.00 46.74 309 LEU A O 1
ATOM 3312 N N . GLU A 1 419 ? 29.862 -13.410 51.023 1.00 47.45 310 GLU A N 1
ATOM 3313 C CA . GLU A 1 419 ? 28.465 -13.601 50.650 1.00 47.87 310 GLU A CA 1
ATOM 3314 C C . GLU A 1 419 ? 28.218 -13.127 49.244 1.00 46.71 310 GLU A C 1
ATOM 3315 O O . GLU A 1 419 ? 27.303 -12.375 48.977 1.00 46.45 310 GLU A O 1
ATOM 3321 N N . LEU A 1 420 ? 29.063 -13.580 48.324 1.00 45.57 311 LEU A N 1
ATOM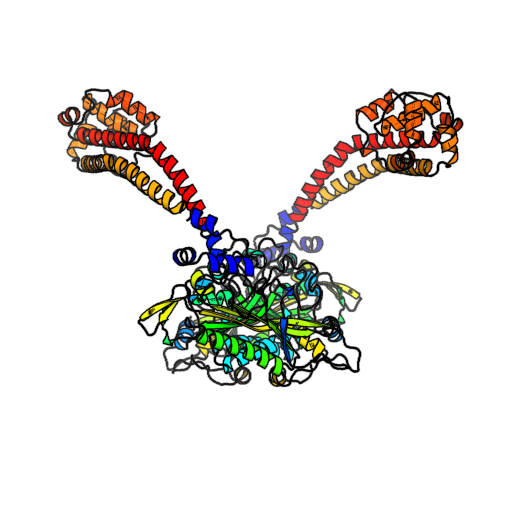 3322 C CA . LEU A 1 420 ? 28.925 -13.203 46.904 1.00 45.10 311 LEU A CA 1
ATOM 3323 C C . LEU A 1 420 ? 28.666 -14.441 46.047 1.00 46.52 311 LEU A C 1
ATOM 3324 O O . LEU A 1 420 ? 29.230 -15.498 46.323 1.00 47.34 311 LEU A O 1
ATOM 3329 N N . PRO A 1 421 ? 27.778 -14.319 45.031 1.00 48.51 312 PRO A N 1
ATOM 3330 C CA . PRO A 1 421 ? 27.554 -15.423 44.121 1.00 49.05 312 PRO A CA 1
ATOM 3331 C C . PRO A 1 421 ? 28.658 -15.461 43.034 1.00 47.44 312 PRO A C 1
ATOM 3332 O O . PRO A 1 421 ? 29.075 -14.442 42.476 1.00 46.20 312 PRO A O 1
ATOM 3336 N N . TYR A 1 422 ? 29.114 -16.663 42.719 1.00 46.52 313 TYR A N 1
ATOM 3337 C CA . TYR A 1 422 ? 30.203 -16.822 41.818 1.00 43.16 313 TYR A CA 1
ATOM 3338 C C . TYR A 1 422 ? 30.063 -18.084 40.923 1.00 43.86 313 TYR A C 1
ATOM 3339 O O . TYR A 1 422 ? 29.108 -18.859 41.064 1.00 43.62 313 TYR A O 1
ATOM 3348 N N . ARG A 1 423 ? 31.039 -18.278 40.021 1.00 41.63 314 ARG A N 1
ATOM 3349 C CA . ARG A 1 423 ? 31.105 -19.512 39.233 1.00 42.46 314 ARG A CA 1
ATOM 3350 C C . ARG A 1 423 ? 32.558 -19.838 38.950 1.00 41.69 314 ARG A C 1
ATOM 3351 O O . ARG A 1 423 ? 33.424 -18.944 39.089 1.00 39.73 314 ARG A O 1
ATOM 3359 N N . LEU A 1 424 ? 32.840 -21.106 38.603 1.00 42.14 315 LEU A N 1
ATOM 3360 C CA . LEU A 1 424 ? 34.161 -21.508 38.127 1.00 42.08 315 LEU A CA 1
ATOM 3361 C C . LEU A 1 424 ? 34.136 -21.706 36.629 1.00 42.38 315 LEU A C 1
ATOM 3362 O O . LEU A 1 424 ? 33.178 -22.290 36.114 1.00 42.55 315 LEU A O 1
ATOM 3367 N N . VAL A 1 425 ? 35.208 -21.262 35.963 1.00 41.07 316 VAL A N 1
ATOM 3368 C CA . VAL A 1 425 ? 35.393 -21.404 34.527 1.00 41.43 316 VAL A CA 1
ATOM 3369 C C . VAL A 1 425 ? 36.706 -22.118 34.216 1.00 42.12 316 VAL A C 1
ATOM 3370 O O . VAL A 1 425 ? 37.774 -21.662 34.611 1.00 39.47 316 VAL A O 1
ATOM 3374 N N . GLU A 1 426 ? 36.612 -23.267 33.546 1.00 43.52 317 GLU A N 1
ATOM 3375 C CA . GLU A 1 426 ? 37.795 -23.933 32.967 1.00 44.40 317 GLU A CA 1
ATOM 3376 C C . GLU A 1 426 ? 38.293 -23.159 31.790 1.00 42.38 317 GLU A C 1
ATOM 3377 O O . GLU A 1 426 ? 37.556 -22.948 30.824 1.00 42.79 317 GLU A O 1
ATOM 3383 N N . VAL A 1 427 ? 39.566 -22.822 31.823 1.00 40.63 318 VAL A N 1
ATOM 3384 C CA . VAL A 1 427 ? 40.156 -22.039 30.768 1.00 39.27 318 VAL A CA 1
ATOM 3385 C C . VAL A 1 427 ? 40.781 -22.940 29.688 1.00 39.78 318 VAL A C 1
ATOM 3386 O O . VAL A 1 427 ? 41.435 -23.928 29.989 1.00 40.00 318 VAL A O 1
ATOM 3390 N N . ALA A 1 428 ? 40.590 -22.553 28.439 1.00 39.16 319 ALA A N 1
ATOM 3391 C CA . ALA A 1 428 ? 41.056 -23.287 27.316 1.00 40.72 319 ALA A CA 1
ATOM 3392 C C . ALA A 1 428 ? 42.582 -23.177 27.116 1.00 41.34 319 ALA A C 1
ATOM 3393 O O . ALA A 1 428 ? 43.240 -22.228 27.574 1.00 40.91 319 ALA A O 1
ATOM 3395 N N . THR A 1 429 ? 43.143 -24.170 26.453 1.00 43.01 320 THR A N 1
ATOM 3396 C CA . THR A 1 429 ? 44.569 -24.245 26.182 1.00 43.89 320 THR A CA 1
ATOM 3397 C C . THR A 1 429 ? 45.066 -22.968 25.501 1.00 44.98 320 THR A C 1
ATOM 3398 O O . THR A 1 429 ? 46.181 -22.484 25.776 1.00 45.15 320 THR A O 1
ATOM 3402 N N . GLY A 1 430 ? 44.238 -22.392 24.632 1.00 45.98 321 GLY A N 1
ATOM 3403 C CA . GLY A 1 430 ? 44.654 -21.181 23.870 1.00 46.00 321 GLY A CA 1
ATOM 3404 C C . GLY A 1 430 ? 44.448 -19.863 24.610 1.00 45.07 321 GLY A C 1
ATOM 3405 O O . GLY A 1 430 ? 44.723 -18.798 24.073 1.00 45.52 321 GLY A O 1
ATOM 3406 N N . ASP A 1 431 ? 43.962 -19.921 25.839 1.00 44.88 322 ASP A N 1
ATOM 3407 C CA . ASP A 1 431 ? 43.646 -18.716 26.615 1.00 44.99 322 ASP A CA 1
ATOM 3408 C C . ASP A 1 431 ? 44.388 -18.790 27.955 1.00 44.34 322 ASP A C 1
ATOM 3409 O O . ASP A 1 431 ? 44.424 -17.842 28.736 1.00 44.05 322 ASP A O 1
ATOM 3414 N N . MET A 1 432 ? 44.930 -19.952 28.239 1.00 44.72 323 MET A N 1
ATOM 3415 C CA . MET A 1 432 ? 45.607 -20.278 29.498 1.00 44.71 323 MET A CA 1
ATOM 3416 C C . MET A 1 432 ? 46.972 -19.523 29.655 1.00 44.48 323 MET A C 1
ATOM 3417 O O . MET A 1 432 ? 47.400 -19.257 30.760 1.00 43.29 323 MET A O 1
ATOM 3422 N N . GLY A 1 433 ? 47.666 -19.267 28.546 1.00 43.87 324 GLY A N 1
ATOM 3423 C CA . GLY A 1 433 ? 49.014 -18.774 28.620 1.00 44.99 324 GLY A CA 1
ATOM 3424 C C . GLY A 1 433 ? 49.990 -19.917 28.423 1.00 46.62 324 GLY A C 1
ATOM 3425 O O . GLY A 1 433 ? 49.624 -21.084 28.560 1.00 46.87 324 GLY A O 1
ATOM 3426 N N . PRO A 1 434 ? 51.253 -19.593 28.088 1.00 46.96 325 PRO A N 1
ATOM 3427 C CA . PRO A 1 434 ? 52.177 -20.627 27.605 1.00 47.09 325 PRO A CA 1
ATOM 3428 C C . PRO A 1 434 ? 52.708 -21.525 28.721 1.00 46.18 325 PRO A C 1
ATOM 3429 O O . PRO A 1 434 ? 52.993 -22.708 28.495 1.00 47.78 325 PRO A O 1
ATOM 3433 N N . GLY A 1 435 ? 52.768 -21.012 29.936 1.00 44.56 326 GLY A N 1
ATOM 3434 C CA . GLY A 1 435 ? 53.393 -21.796 30.993 1.00 44.36 326 GLY A CA 1
ATOM 3435 C C . GLY A 1 435 ? 52.428 -22.662 31.809 1.00 42.64 326 GLY A C 1
ATOM 3436 O O . GLY A 1 435 ? 52.845 -23.335 32.746 1.00 42.51 326 GLY A O 1
ATOM 3437 N N . LYS A 1 436 ? 51.150 -22.642 31.452 1.00 40.24 327 LYS A N 1
ATOM 3438 C CA . LYS A 1 436 ? 50.126 -23.235 32.285 1.00 39.97 327 LYS A CA 1
ATOM 3439 C C . LYS A 1 436 ? 49.874 -24.699 32.006 1.00 41.52 327 LYS A C 1
ATOM 3440 O O . LYS A 1 436 ? 49.823 -25.134 30.860 1.00 39.87 327 LYS A O 1
ATOM 3446 N N . TRP A 1 437 ? 49.653 -25.432 33.082 1.00 42.00 328 TRP A N 1
ATOM 3447 C CA . TRP A 1 437 ? 49.105 -26.762 33.020 1.00 42.57 328 TRP A CA 1
ATOM 3448 C C . TRP A 1 437 ? 47.580 -26.663 33.032 1.00 42.62 328 TRP A C 1
ATOM 3449 O O . TRP A 1 437 ? 46.930 -27.203 32.124 1.00 44.00 328 TRP A O 1
ATOM 3460 N N . ARG A 1 438 ? 47.018 -26.010 34.071 1.00 41.81 329 ARG A N 1
ATOM 3461 C CA . ARG A 1 438 ? 45.566 -25.851 34.284 1.00 42.73 329 ARG A CA 1
ATOM 3462 C C . ARG A 1 438 ? 45.396 -24.411 34.712 1.00 41.85 329 ARG A C 1
ATOM 3463 O O . ARG A 1 438 ? 46.230 -23.901 35.382 1.00 40.32 329 ARG A O 1
ATOM 3471 N N . GLN A 1 439 ? 44.287 -23.769 34.326 1.00 43.25 330 GLN A N 1
ATOM 3472 C CA . GLN A 1 439 ? 43.854 -22.501 34.923 1.00 41.66 330 GLN A CA 1
ATOM 3473 C C . GLN A 1 439 ? 42.344 -22.605 35.133 1.00 41.35 330 GLN A C 1
ATOM 3474 O O . GLN A 1 439 ? 41.634 -23.037 34.270 1.00 42.03 330 GLN A O 1
ATOM 3480 N N . VAL A 1 440 ? 41.859 -22.249 36.307 1.00 41.62 331 VAL A N 1
ATOM 3481 C CA . VAL A 1 440 ? 40.453 -22.048 36.531 1.00 39.79 331 VAL A CA 1
ATOM 3482 C C . VAL A 1 440 ? 40.240 -20.592 37.045 1.00 39.80 331 VAL A C 1
ATOM 3483 O O . VAL A 1 440 ? 40.860 -20.145 38.007 1.00 38.89 331 VAL A O 1
ATOM 3487 N N . ASP A 1 441 ? 39.329 -19.866 36.414 1.00 40.70 332 ASP A N 1
ATOM 3488 C CA . ASP A 1 441 ? 38.974 -18.530 36.837 1.00 39.93 332 ASP A CA 1
ATOM 3489 C C . ASP A 1 441 ? 37.742 -18.568 37.701 1.00 40.64 332 ASP A C 1
ATOM 3490 O O . ASP A 1 441 ? 36.773 -19.207 37.340 1.00 42.60 332 ASP A O 1
ATOM 3495 N N . ILE A 1 442 ? 37.744 -17.824 38.808 1.00 39.25 333 ILE A N 1
ATOM 3496 C CA . ILE A 1 442 ? 36.559 -17.589 39.558 1.00 39.23 333 ILE A CA 1
ATOM 3497 C C . ILE A 1 442 ? 36.000 -16.240 39.203 1.00 39.45 333 ILE A C 1
ATOM 3498 O O . ILE A 1 442 ? 36.761 -15.251 39.090 1.00 40.83 333 ILE A O 1
ATOM 3503 N N . GLU A 1 443 ? 34.683 -16.197 39.014 1.00 40.26 334 GLU A N 1
ATOM 3504 C CA . GLU A 1 443 ? 33.998 -14.996 38.583 1.00 40.21 334 GLU A CA 1
ATOM 3505 C C . GLU A 1 443 ? 32.840 -14.643 39.496 1.00 40.59 334 GLU A C 1
ATOM 3506 O O . GLU A 1 443 ? 32.165 -15.553 39.932 1.00 42.62 334 GLU A O 1
ATOM 3512 N N . VAL A 1 444 ? 32.611 -13.350 39.769 1.00 39.23 335 VAL A N 1
ATOM 3513 C CA . VAL A 1 444 ? 31.514 -12.911 40.602 1.00 40.33 335 VAL A CA 1
ATOM 3514 C C . VAL A 1 444 ? 30.393 -12.198 39.799 1.00 42.53 335 VAL A C 1
ATOM 3515 O O . VAL A 1 444 ? 30.641 -11.398 38.871 1.00 42.29 335 VAL A O 1
ATOM 3519 N N . TYR A 1 445 ? 29.152 -12.507 40.124 1.00 43.72 336 TYR A N 1
ATOM 3520 C CA . TYR A 1 445 ? 28.091 -11.893 39.393 1.00 45.37 336 TYR A CA 1
ATOM 3521 C C . TYR A 1 445 ? 28.051 -10.367 39.590 1.00 45.56 336 TYR A C 1
ATOM 3522 O O . TYR A 1 445 ? 27.944 -9.830 40.740 1.00 46.41 336 TYR A O 1
ATOM 3531 N N . LEU A 1 446 ? 28.077 -9.644 38.475 1.00 45.90 337 LEU A N 1
ATOM 3532 C CA . LEU A 1 446 ? 27.960 -8.172 38.536 1.00 45.34 337 LEU A CA 1
ATOM 3533 C C . LEU A 1 446 ? 26.615 -7.661 37.851 1.00 46.66 337 LEU A C 1
ATOM 3534 O O . LEU A 1 446 ? 26.522 -7.520 36.626 1.00 45.51 337 LEU A O 1
ATOM 3539 N N . PRO A 1 447 ? 25.618 -7.317 38.681 1.00 46.82 338 PRO A N 1
ATOM 3540 C CA . PRO A 1 447 ? 24.291 -7.021 38.171 1.00 49.83 338 PRO A CA 1
ATOM 3541 C C . PRO A 1 447 ? 24.284 -5.933 37.124 1.00 50.97 338 PRO A C 1
ATOM 3542 O O . PRO A 1 447 ? 23.592 -6.092 36.129 1.00 52.29 338 PRO A O 1
ATOM 3546 N N . SER A 1 448 ? 25.037 -4.844 37.316 1.00 50.29 339 SER A N 1
ATOM 3547 C CA . SER A 1 448 ? 25.033 -3.730 36.342 1.00 51.23 339 SER A CA 1
ATOM 3548 C C . SER A 1 448 ? 25.451 -4.170 34.912 1.00 51.78 339 SER A C 1
ATOM 3549 O O . SER A 1 448 ? 24.973 -3.597 33.939 1.00 52.28 339 SER A O 1
ATOM 3552 N N . GLU A 1 449 ? 26.269 -5.208 34.783 1.00 50.64 340 GLU A N 1
ATOM 3553 C CA . GLU A 1 449 ? 26.598 -5.718 33.436 1.00 52.76 340 GLU A CA 1
ATOM 3554 C C . GLU A 1 449 ? 25.878 -7.001 33.095 1.00 54.69 340 GLU A C 1
ATOM 3555 O O . GLU A 1 449 ? 25.997 -7.544 31.962 1.00 55.53 340 GLU A O 1
ATOM 3561 N N . GLY A 1 450 ? 25.097 -7.494 34.057 1.00 55.89 341 GLY A N 1
ATOM 3562 C CA . GLY A 1 450 ? 24.287 -8.674 33.773 1.00 56.61 341 GLY A CA 1
ATOM 3563 C C . GLY A 1 450 ? 25.202 -9.837 33.482 1.00 55.29 341 GLY A C 1
ATOM 3564 O O . GLY A 1 450 ? 24.827 -10.736 32.789 1.00 56.62 341 GLY A O 1
ATOM 3565 N N . ARG A 1 451 ? 26.406 -9.875 34.037 1.00 52.91 342 ARG A N 1
ATOM 3566 C CA . ARG A 1 451 ? 27.215 -11.084 33.826 1.00 51.17 342 ARG A CA 1
ATOM 3567 C C . ARG A 1 451 ? 28.213 -11.318 34.947 1.00 47.80 342 ARG A C 1
ATOM 3568 O O . ARG A 1 451 ? 28.431 -10.419 35.804 1.00 46.42 342 ARG A O 1
ATOM 3576 N N . TYR A 1 452 ? 28.810 -12.515 34.966 1.00 44.80 343 TYR A N 1
ATOM 3577 C CA . TYR A 1 452 ? 29.951 -12.780 35.863 1.00 43.29 343 TYR A CA 1
ATOM 3578 C C . TYR A 1 452 ? 31.231 -12.099 35.355 1.00 43.69 343 TYR A C 1
ATOM 3579 O O . TYR A 1 452 ? 31.471 -12.068 34.136 1.00 43.86 343 TYR A O 1
ATOM 3588 N N . ARG A 1 453 ? 32.053 -11.594 36.297 1.00 42.25 344 ARG A N 1
ATOM 3589 C CA . ARG A 1 453 ? 33.334 -10.951 36.039 1.00 40.52 344 ARG A CA 1
ATOM 3590 C C . ARG A 1 453 ? 34.465 -11.571 36.929 1.00 38.64 344 ARG A C 1
ATOM 3591 O O . ARG A 1 453 ? 34.295 -11.812 38.111 1.00 36.54 344 ARG A O 1
ATOM 3599 N N . GLU A 1 454 ? 35.594 -11.896 36.308 1.00 39.46 345 GLU A N 1
ATOM 3600 C CA . GLU A 1 454 ? 36.665 -12.609 37.031 1.00 39.79 345 GLU A CA 1
ATOM 3601 C C . GLU A 1 454 ? 37.131 -11.777 38.220 1.00 39.30 345 GLU A C 1
ATOM 3602 O O . GLU A 1 454 ? 37.208 -10.552 38.136 1.00 40.04 345 GLU A O 1
ATOM 3608 N N . THR A 1 455 ? 37.466 -12.483 39.281 1.00 38.99 346 THR A N 1
ATOM 3609 C CA . THR A 1 455 ? 38.057 -11.957 40.473 1.00 37.43 346 THR A CA 1
ATOM 3610 C C . THR A 1 455 ? 39.266 -12.776 40.895 1.00 37.78 346 THR A C 1
ATOM 3611 O O . THR A 1 455 ? 40.050 -12.322 41.663 1.00 38.34 346 THR A O 1
ATOM 3615 N N . HIS A 1 456 ? 39.390 -13.993 40.401 1.00 39.13 347 HIS A N 1
ATOM 3616 C CA . HIS A 1 456 ? 40.495 -14.882 40.717 1.00 38.52 347 HIS A CA 1
ATOM 3617 C C . HIS A 1 456 ? 40.919 -15.714 39.536 1.00 39.49 347 HIS A C 1
ATOM 3618 O O . HIS A 1 456 ? 40.113 -16.165 38.795 1.00 40.82 347 HIS A O 1
ATOM 3625 N N . SER A 1 457 ? 42.199 -15.960 39.399 1.00 39.71 348 SER A N 1
ATOM 3626 C CA . SER A 1 457 ? 42.662 -16.952 38.475 1.00 41.00 348 SER A CA 1
ATOM 3627 C C . SER A 1 457 ? 43.640 -17.897 39.112 1.00 40.85 348 SER A C 1
ATOM 3628 O O . SER A 1 457 ? 44.675 -17.510 39.559 1.00 39.77 348 SER A O 1
ATOM 3631 N N . CYS A 1 458 ? 43.274 -19.157 39.109 1.00 41.34 349 CYS A N 1
ATOM 3632 C CA . CYS A 1 458 ? 44.011 -20.213 39.718 1.00 42.16 349 CYS A CA 1
ATOM 3633 C C . CYS A 1 458 ? 44.741 -21.009 38.671 1.00 43.13 349 CYS A C 1
ATOM 3634 O O . CYS A 1 458 ? 44.163 -21.497 37.753 1.00 42.97 349 CYS A O 1
ATOM 3637 N N . SER A 1 459 ? 46.034 -21.135 38.846 1.00 42.43 350 SER A N 1
ATOM 3638 C CA . SER A 1 459 ? 46.935 -21.652 37.803 1.00 41.12 350 SER A CA 1
ATOM 3639 C C . SER A 1 459 ? 47.867 -22.687 38.435 1.00 41.26 350 SER A C 1
ATOM 3640 O O . SER A 1 459 ? 48.419 -22.436 39.502 1.00 40.56 350 SER A O 1
ATOM 3643 N N . ALA A 1 460 ? 48.072 -23.822 37.765 1.00 40.82 351 ALA A N 1
ATOM 3644 C CA . ALA A 1 460 ? 49.196 -24.710 38.090 1.00 42.31 351 ALA A CA 1
ATOM 3645 C C . ALA A 1 460 ? 50.157 -24.595 36.932 1.00 42.01 351 ALA A C 1
ATOM 3646 O O . ALA A 1 460 ? 49.716 -24.584 35.789 1.00 42.58 351 ALA A O 1
ATOM 3648 N N . LEU A 1 461 ? 51.455 -24.563 37.181 1.00 42.15 352 LEU A N 1
ATOM 3649 C CA . LEU A 1 461 ? 52.437 -24.357 36.074 1.00 41.92 352 LEU A CA 1
ATOM 3650 C C . LEU A 1 461 ? 53.287 -25.610 35.804 1.00 43.71 352 LEU A C 1
ATOM 3651 O O . LEU A 1 461 ? 53.965 -25.672 34.780 1.00 43.70 352 LEU A O 1
ATOM 3656 N N . LEU A 1 462 ? 53.313 -26.570 36.734 1.00 43.95 353 LEU A N 1
ATOM 3657 C CA . LEU A 1 462 ? 54.352 -27.590 36.923 1.00 44.84 353 LEU A CA 1
ATOM 3658 C C . LEU A 1 462 ? 55.728 -27.034 37.221 1.00 45.39 353 LEU A C 1
ATOM 3659 O O . LEU A 1 462 ? 55.903 -26.203 38.159 1.00 44.53 353 LEU A O 1
ATOM 3664 N N . ASP A 1 463 ? 56.712 -27.424 36.429 1.00 46.62 354 ASP A N 1
ATOM 3665 C CA . ASP A 1 463 ? 58.037 -26.812 36.543 1.00 48.62 354 ASP A CA 1
ATOM 3666 C C . ASP A 1 463 ? 58.430 -25.746 35.492 1.00 48.43 354 ASP A C 1
ATOM 3667 O O . ASP A 1 463 ? 59.625 -25.566 35.195 1.00 50.74 354 ASP A O 1
ATOM 3672 N N . TRP A 1 464 ? 57.463 -25.062 34.910 1.00 45.34 355 TRP A N 1
ATOM 3673 C CA . TRP A 1 464 ? 57.788 -24.210 33.790 1.00 44.60 355 TRP A CA 1
ATOM 3674 C C . TRP A 1 464 ? 58.354 -22.880 34.298 1.00 44.23 355 TRP A C 1
ATOM 3675 O O . TRP A 1 464 ? 59.322 -22.385 33.791 1.00 44.65 355 TRP A O 1
ATOM 3686 N N . GLN A 1 465 ? 57.760 -22.297 35.335 1.00 45.34 356 GLN A N 1
ATOM 3687 C CA . GLN A 1 465 ? 58.432 -21.170 36.068 1.00 45.29 356 GLN A CA 1
ATOM 3688 C C . GLN A 1 465 ? 59.711 -21.620 36.772 1.00 47.86 356 GLN A C 1
ATOM 3689 O O . GLN A 1 465 ? 60.761 -20.944 36.728 1.00 49.60 356 GLN A O 1
ATOM 3695 N N . ALA A 1 466 ? 59.646 -22.785 37.405 1.00 49.20 357 ALA A N 1
ATOM 3696 C CA . ALA A 1 466 ? 60.788 -23.292 38.137 1.00 50.96 357 ALA A CA 1
ATOM 3697 C C . ALA A 1 466 ? 62.036 -23.334 37.254 1.00 53.50 357 ALA A C 1
ATOM 3698 O O . ALA A 1 466 ? 63.092 -22.897 37.692 1.00 54.49 357 ALA A O 1
ATOM 3700 N N . ARG A 1 467 ? 61.938 -23.865 36.035 1.00 54.29 358 ARG A N 1
ATOM 3701 C CA . ARG A 1 467 ? 63.101 -23.905 35.126 1.00 56.96 358 ARG A CA 1
ATOM 3702 C C . ARG A 1 467 ? 63.631 -22.535 34.668 1.00 56.69 358 ARG A C 1
ATOM 3703 O O . ARG A 1 467 ? 64.812 -22.414 34.348 1.00 60.09 358 ARG A O 1
ATOM 3711 N N . ARG A 1 468 ? 62.760 -21.526 34.638 1.00 53.59 359 ARG A N 1
ATOM 3712 C CA . ARG A 1 468 ? 63.058 -20.174 34.152 1.00 51.87 359 ARG A CA 1
ATOM 3713 C C . ARG A 1 468 ? 63.657 -19.313 35.267 1.00 50.53 359 ARG A C 1
ATOM 3714 O O . ARG A 1 468 ? 64.579 -18.523 35.033 1.00 51.04 359 ARG A O 1
ATOM 3722 N N . ALA A 1 469 ? 63.137 -19.504 36.481 1.00 48.62 360 ALA A N 1
ATOM 3723 C CA . ALA A 1 469 ? 63.616 -18.844 37.687 1.00 48.00 360 ALA A CA 1
ATOM 3724 C C . ALA A 1 469 ? 64.671 -19.683 38.488 1.00 51.33 360 ALA A C 1
ATOM 3725 O O . ALA A 1 469 ? 65.205 -19.222 39.511 1.00 52.81 360 ALA A O 1
ATOM 3727 N N . ASN A 1 470 ? 65.012 -20.874 38.005 1.00 51.90 361 ASN A N 1
ATOM 3728 C CA . ASN A 1 470 ? 65.953 -21.724 38.697 1.00 54.45 361 ASN A CA 1
ATOM 3729 C C . ASN A 1 470 ? 65.474 -21.937 40.148 1.00 53.88 361 ASN A C 1
ATOM 3730 O O . ASN A 1 470 ? 66.192 -21.664 41.121 1.00 54.60 361 ASN A O 1
ATOM 3735 N N . LEU A 1 471 ? 64.270 -22.456 40.272 1.00 52.76 362 LEU A N 1
ATOM 3736 C CA . LEU A 1 471 ? 63.752 -22.918 41.549 1.00 53.40 362 LEU A CA 1
ATOM 3737 C C . LEU A 1 471 ? 63.867 -24.453 41.585 1.00 56.65 362 LEU A C 1
ATOM 3738 O O . LEU A 1 471 ? 63.330 -25.181 40.716 1.00 56.82 362 LEU A O 1
ATOM 3743 N N . ARG A 1 472 ? 64.639 -24.940 42.554 1.00 59.56 363 ARG A N 1
ATOM 3744 C CA . ARG A 1 472 ? 65.051 -26.366 42.634 1.00 62.13 363 ARG A CA 1
ATOM 3745 C C . ARG A 1 472 ? 64.874 -26.843 44.075 1.00 63.49 363 ARG A C 1
ATOM 3746 O O . ARG A 1 472 ? 64.894 -26.038 44.977 1.00 63.23 363 ARG A O 1
ATOM 3754 N N . TYR A 1 473 ? 64.727 -28.141 44.296 1.00 65.96 364 TYR A N 1
ATOM 3755 C CA . TYR A 1 473 ? 64.740 -28.695 45.661 1.00 67.85 364 TYR A CA 1
ATOM 3756 C C . TYR A 1 473 ? 65.453 -30.082 45.715 1.00 72.56 364 TYR A C 1
ATOM 3757 O O . TYR A 1 473 ? 65.634 -30.729 44.670 1.00 73.68 364 TYR A O 1
ATOM 3766 N N . ARG A 1 474 ? 65.841 -30.566 46.904 1.00 76.40 365 ARG A N 1
ATOM 3767 C CA . ARG A 1 474 ? 66.512 -31.925 46.980 1.00 82.16 365 ARG A CA 1
ATOM 3768 C C . ARG A 1 474 ? 65.433 -32.977 47.346 1.00 82.87 365 ARG A C 1
ATOM 3769 O O . ARG A 1 474 ? 64.788 -32.842 48.385 1.00 84.13 365 ARG A O 1
ATOM 3777 N N . ASP A 1 475 ? 65.283 -34.005 46.523 1.00 84.42 366 ASP A N 1
ATOM 3778 C CA . ASP A 1 475 ? 64.293 -35.013 46.829 1.00 86.36 366 ASP A CA 1
ATOM 3779 C C . ASP A 1 475 ? 64.803 -36.027 47.857 1.00 91.11 366 ASP A C 1
ATOM 3780 O O . ASP A 1 475 ? 66.050 -36.081 48.169 1.00 93.42 366 ASP A O 1
ATOM 3785 N N . PRO A 1 476 ? 63.856 -36.824 48.400 1.00 92.55 367 PRO A N 1
ATOM 3786 C CA . PRO A 1 476 ? 64.144 -37.777 49.486 1.00 96.88 367 PRO A CA 1
ATOM 3787 C C . PRO A 1 476 ? 65.245 -38.795 49.090 1.00 101.19 367 PRO A C 1
ATOM 3788 O O . PRO A 1 476 ? 65.964 -39.314 49.956 1.00 103.94 367 PRO A O 1
ATOM 3792 N N . GLU A 1 477 ? 65.351 -39.047 47.778 1.00 101.08 368 GLU A N 1
ATOM 3793 C CA . GLU A 1 477 ? 66.352 -39.906 47.164 1.00 105.00 368 GLU A CA 1
ATOM 3794 C C . GLU A 1 477 ? 67.761 -39.300 47.125 1.00 105.89 368 GLU A C 1
ATOM 3795 O O . GLU A 1 477 ? 68.753 -40.035 46.898 1.00 108.70 368 GLU A O 1
ATOM 3801 N N . GLY A 1 478 ? 67.826 -37.974 47.296 1.00 102.97 369 GLY A N 1
ATOM 3802 C CA . GLY A 1 478 ? 69.086 -37.220 47.258 1.00 103.85 369 GLY A CA 1
ATOM 3803 C C . GLY A 1 478 ? 69.630 -36.475 45.914 1.00 101.95 369 GLY A C 1
ATOM 3804 O O . GLY A 1 478 ? 70.583 -35.710 45.855 1.00 102.93 369 GLY A O 1
ATOM 3805 N N . ARG A 1 479 ? 68.724 -36.509 44.946 1.00 98.86 370 ARG A N 1
ATOM 3806 C CA . ARG A 1 479 ? 68.823 -35.681 43.751 1.00 95.73 370 ARG A CA 1
ATOM 3807 C C . ARG A 1 479 ? 68.065 -34.337 43.755 1.00 90.04 370 ARG A C 1
ATOM 3808 O O . ARG A 1 479 ? 67.054 -34.160 44.407 1.00 89.28 370 ARG A O 1
ATOM 3816 N N . VAL A 1 480 ? 68.586 -33.405 42.979 1.00 20.00 371 VAL A N 1
ATOM 3817 C CA . VAL A 1 480 ? 68.030 -32.089 42.828 1.00 20.00 371 VAL A CA 1
ATOM 3818 C C . VAL A 1 480 ? 67.169 -32.010 41.580 1.00 20.00 371 VAL A C 1
ATOM 3819 O O . VAL A 1 480 ? 67.604 -32.351 40.497 1.00 80.16 371 VAL A O 1
ATOM 3823 N N . ARG A 1 481 ? 65.944 -31.546 41.761 1.00 75.12 372 ARG A N 1
ATOM 3824 C CA . ARG A 1 481 ? 64.950 -31.452 40.724 1.00 71.53 372 ARG A CA 1
ATOM 3825 C C . ARG A 1 481 ? 64.355 -30.067 40.748 1.00 67.87 372 ARG A C 1
ATOM 3826 O O . ARG A 1 481 ? 64.406 -29.389 41.742 1.00 67.67 372 ARG A O 1
ATOM 3834 N N . TYR A 1 482 ? 63.733 -29.658 39.666 1.00 64.61 373 TYR A N 1
ATOM 3835 C CA . TYR A 1 482 ? 63.027 -28.411 39.673 1.00 60.99 373 TYR A CA 1
ATOM 3836 C C . TYR A 1 482 ? 61.690 -28.621 40.329 1.00 59.38 373 TYR A C 1
ATOM 3837 O O . TYR A 1 482 ? 61.073 -29.616 40.112 1.00 59.42 373 TYR A O 1
ATOM 3846 N N . ALA A 1 483 ? 61.261 -27.658 41.128 1.00 56.82 374 ALA A N 1
ATOM 3847 C CA . ALA A 1 483 ? 60.003 -27.678 41.853 1.00 54.22 374 ALA A CA 1
ATOM 3848 C C . ALA A 1 483 ? 58.852 -27.425 40.888 1.00 51.60 374 ALA A C 1
ATOM 3849 O O . ALA A 1 483 ? 59.094 -26.945 39.775 1.00 51.19 374 ALA A O 1
ATOM 3851 N N . TYR A 1 484 ? 57.621 -27.761 41.302 1.00 49.50 375 TYR A N 1
ATOM 3852 C CA . TYR A 1 484 ? 56.381 -27.221 40.703 1.00 47.64 375 TYR A CA 1
ATOM 3853 C C . TYR A 1 484 ? 55.912 -25.948 41.418 1.00 46.74 375 TYR A C 1
ATOM 3854 O O . TYR A 1 484 ? 56.145 -25.786 42.613 1.00 47.37 375 TYR A O 1
ATOM 3863 N N . THR A 1 485 ? 55.253 -25.044 40.688 1.00 45.70 376 THR A N 1
ATOM 3864 C CA . THR A 1 485 ? 54.654 -23.875 41.289 1.00 44.18 376 THR A CA 1
ATOM 3865 C C . THR A 1 485 ? 53.161 -23.772 40.904 1.00 43.98 376 THR A C 1
ATOM 3866 O O . THR A 1 485 ? 52.735 -24.343 39.925 1.00 43.57 376 THR A O 1
ATOM 3870 N N . LEU A 1 486 ? 52.382 -23.076 41.735 1.00 43.18 377 LEU A N 1
ATOM 3871 C CA . LEU A 1 486 ? 51.020 -22.647 41.443 1.00 41.82 377 LEU A CA 1
ATOM 3872 C C . LEU A 1 486 ? 50.801 -21.269 42.085 1.00 41.84 377 LEU A C 1
ATOM 3873 O O . LEU A 1 486 ? 51.575 -20.848 42.960 1.00 42.85 377 LEU A O 1
ATOM 3878 N N . ASN A 1 487 ? 49.760 -20.569 41.647 1.00 41.17 378 ASN A N 1
ATOM 3879 C CA . ASN A 1 487 ? 49.327 -19.343 42.298 1.00 40.16 378 ASN A CA 1
ATOM 3880 C C . ASN A 1 487 ? 47.847 -19.118 42.110 1.00 38.82 378 ASN A C 1
ATOM 3881 O O . ASN A 1 487 ? 47.257 -19.624 41.179 1.00 39.71 378 ASN A O 1
ATOM 3886 N N . ASN A 1 488 ? 47.248 -18.316 42.981 1.00 37.80 379 ASN A N 1
ATOM 3887 C CA . ASN A 1 488 ? 45.852 -17.885 42.763 1.00 38.00 379 ASN A CA 1
ATOM 3888 C C . ASN A 1 488 ? 45.664 -16.566 43.487 1.00 36.38 379 ASN A C 1
ATOM 3889 O O . ASN A 1 488 ? 46.326 -16.358 44.473 1.00 37.25 379 ASN A O 1
ATOM 3894 N N . THR A 1 489 ? 44.811 -15.657 43.015 1.00 36.55 380 THR A N 1
ATOM 3895 C CA . THR A 1 489 ? 44.456 -14.498 43.873 1.00 37.32 380 THR A CA 1
ATOM 3896 C C . THR A 1 489 ? 43.838 -15.017 45.217 1.00 38.52 380 THR A C 1
ATOM 3897 O O . THR A 1 489 ? 43.177 -16.104 45.235 1.00 39.71 380 THR A O 1
ATOM 3901 N N . ALA A 1 490 ? 44.015 -14.291 46.330 1.00 37.09 381 ALA A N 1
ATOM 3902 C CA . ALA A 1 490 ? 43.130 -14.486 47.512 1.00 36.83 381 ALA A CA 1
ATOM 3903 C C . ALA A 1 490 ? 42.084 -13.416 47.433 1.00 36.78 381 ALA A C 1
ATOM 3904 O O . ALA A 1 490 ? 40.912 -13.694 47.499 1.00 38.38 381 ALA A O 1
ATOM 3906 N N . LEU A 1 491 ? 42.492 -12.167 47.306 1.00 36.12 382 LEU A N 1
ATOM 3907 C CA . LEU A 1 491 ? 41.530 -11.111 47.236 1.00 36.07 382 LEU A CA 1
ATOM 3908 C C . LEU A 1 491 ? 42.188 -9.896 46.611 1.00 35.70 382 LEU A C 1
ATOM 3909 O O . LEU A 1 491 ? 43.319 -9.569 47.000 1.00 35.16 382 LEU A O 1
ATOM 3914 N N . ALA A 1 492 ? 41.507 -9.224 45.661 1.00 33.46 383 ALA A N 1
ATOM 3915 C CA . ALA A 1 492 ? 42.047 -7.964 45.111 1.00 33.15 383 ALA A CA 1
ATOM 3916 C C . ALA A 1 492 ? 40.979 -6.855 45.224 1.00 34.37 383 ALA A C 1
ATOM 3917 O O . ALA A 1 492 ? 39.798 -7.098 44.924 1.00 34.21 383 ALA A O 1
ATOM 3919 N N . THR A 1 493 ? 41.382 -5.654 45.660 1.00 34.10 384 THR A N 1
ATOM 3920 C CA . THR A 1 493 ? 40.476 -4.500 45.616 1.00 33.87 384 THR A CA 1
ATOM 3921 C C . THR A 1 493 ? 41.093 -3.580 44.563 1.00 33.68 384 THR A C 1
ATOM 3922 O O . THR A 1 493 ? 42.241 -3.647 44.289 1.00 30.69 384 THR A O 1
ATOM 3926 N N . PRO A 1 494 ? 40.300 -2.725 43.923 1.00 34.53 385 PRO A N 1
ATOM 3927 C CA . PRO A 1 494 ? 38.918 -2.429 44.263 1.00 34.75 385 PRO A CA 1
ATOM 3928 C C . PRO A 1 494 ? 37.876 -3.148 43.439 1.00 35.83 385 PRO A C 1
ATOM 3929 O O . PRO A 1 494 ? 36.698 -2.863 43.625 1.00 37.09 385 PRO A O 1
ATOM 3933 N N . ARG A 1 495 ? 38.264 -4.045 42.544 1.00 34.78 386 ARG A N 1
ATOM 3934 C CA . ARG A 1 495 ? 37.272 -4.694 41.745 1.00 35.36 386 ARG A CA 1
ATOM 3935 C C . ARG A 1 495 ? 36.290 -5.472 42.596 1.00 35.90 386 ARG A C 1
ATOM 3936 O O . ARG A 1 495 ? 35.123 -5.460 42.301 1.00 36.45 386 ARG A O 1
ATOM 3944 N N . ILE A 1 496 ? 36.717 -6.194 43.637 1.00 35.62 387 ILE A N 1
ATOM 3945 C CA . ILE A 1 496 ? 35.684 -6.889 44.436 1.00 35.76 387 ILE A CA 1
ATOM 3946 C C . ILE A 1 496 ? 34.666 -5.876 45.073 1.00 36.51 387 ILE A C 1
ATOM 3947 O O . ILE A 1 496 ? 33.506 -6.198 45.344 1.00 37.19 387 ILE A O 1
ATOM 3952 N N . LEU A 1 497 ? 35.086 -4.628 45.251 1.00 35.92 388 LEU A N 1
ATOM 3953 C CA . LEU A 1 497 ? 34.204 -3.600 45.799 1.00 36.38 388 LEU A CA 1
ATOM 3954 C C . LEU A 1 497 ? 33.104 -3.333 44.834 1.00 38.97 388 LEU A C 1
ATOM 3955 O O . LEU A 1 497 ? 31.974 -3.059 45.269 1.00 42.37 388 LEU A O 1
ATOM 3960 N N . ALA A 1 498 ? 33.356 -3.475 43.521 1.00 38.33 389 ALA A N 1
ATOM 3961 C CA . ALA A 1 498 ? 32.262 -3.291 42.591 1.00 40.95 389 ALA A CA 1
ATOM 3962 C C . ALA A 1 498 ? 31.127 -4.328 42.842 1.00 42.37 389 ALA A C 1
ATOM 3963 O O . ALA A 1 498 ? 29.912 -4.010 42.748 1.00 43.22 389 ALA A O 1
ATOM 3965 N N . MET A 1 499 ? 31.551 -5.556 43.147 1.00 40.94 390 MET A N 1
ATOM 3966 C CA . MET A 1 499 ? 30.624 -6.623 43.283 1.00 42.56 390 MET A CA 1
ATOM 3967 C C . MET A 1 499 ? 29.936 -6.522 44.590 1.00 41.61 390 MET A C 1
ATOM 3968 O O . MET A 1 499 ? 28.753 -6.836 44.702 1.00 44.49 390 MET A O 1
ATOM 3973 N N . LEU A 1 500 ? 30.668 -6.112 45.591 1.00 39.88 391 LEU A N 1
ATOM 3974 C CA . LEU A 1 500 ? 30.087 -5.982 46.937 1.00 40.60 391 LEU A CA 1
ATOM 3975 C C . LEU A 1 500 ? 29.078 -4.829 46.969 1.00 41.58 391 LEU A C 1
ATOM 3976 O O . LEU A 1 500 ? 28.010 -4.987 47.431 1.00 44.96 391 LEU A O 1
ATOM 3981 N N . LEU A 1 501 ? 29.424 -3.657 46.482 1.00 41.69 392 LEU A N 1
ATOM 3982 C CA . LEU A 1 501 ? 28.460 -2.580 46.388 1.00 43.21 392 LEU A CA 1
ATOM 3983 C C . LEU A 1 501 ? 27.163 -2.968 45.714 1.00 45.05 392 LEU A C 1
ATOM 3984 O O . LEU A 1 501 ? 26.083 -2.725 46.251 1.00 47.17 392 LEU A O 1
ATOM 3989 N N . GLU A 1 502 ? 27.234 -3.568 44.535 1.00 45.38 393 GLU A N 1
ATOM 3990 C CA . GLU A 1 502 ? 26.009 -3.888 43.783 1.00 44.92 393 GLU A CA 1
ATOM 3991 C C . GLU A 1 502 ? 25.215 -5.062 44.348 1.00 46.23 393 GLU A C 1
ATOM 3992 O O . GLU A 1 502 ? 23.956 -5.038 44.336 1.00 47.86 393 GLU A O 1
ATOM 3998 N N . ASN A 1 503 ? 25.905 -6.114 44.801 1.00 44.41 394 ASN A N 1
ATOM 3999 C CA . ASN A 1 503 ? 25.171 -7.262 45.446 1.00 46.59 394 ASN A CA 1
ATOM 4000 C C . ASN A 1 503 ? 24.542 -6.998 46.826 1.00 48.40 394 ASN A C 1
ATOM 4001 O O . ASN A 1 503 ? 23.538 -7.578 47.213 1.00 50.54 394 ASN A O 1
ATOM 4006 N N . HIS A 1 504 ? 25.174 -6.131 47.598 1.00 49.20 395 HIS A N 1
ATOM 4007 C CA . HIS A 1 504 ? 24.750 -5.866 49.000 1.00 50.20 395 HIS A CA 1
ATOM 4008 C C . HIS A 1 504 ? 24.182 -4.432 49.182 1.00 51.90 395 HIS A C 1
ATOM 4009 O O . HIS A 1 504 ? 23.931 -3.988 50.343 1.00 53.14 395 HIS A O 1
ATOM 4016 N N . GLN A 1 505 ? 23.835 -3.785 48.069 1.00 53.64 396 GLN A N 1
ATOM 4017 C CA . GLN A 1 505 ? 23.065 -2.535 48.127 1.00 56.41 396 GLN A CA 1
ATOM 4018 C C . GLN A 1 505 ? 21.626 -2.745 48.697 1.00 58.34 396 GLN A C 1
ATOM 4019 O O . GLN A 1 505 ? 20.965 -3.736 48.379 1.00 60.52 396 GLN A O 1
ATOM 4025 N N . LEU A 1 506 ? 21.253 -1.837 49.550 1.00 60.23 397 LEU A N 1
ATOM 4026 C CA . LEU A 1 506 ? 19.982 -1.907 50.177 1.00 63.89 397 LEU A CA 1
ATOM 4027 C C . LEU A 1 506 ? 19.067 -0.930 49.408 1.00 66.79 397 LEU A C 1
ATOM 4028 O O . LEU A 1 506 ? 19.538 -0.266 48.456 1.00 64.85 397 LEU A O 1
ATOM 4033 N N . GLN A 1 507 ? 17.764 -0.896 49.771 1.00 70.50 398 GLN A N 1
ATOM 4034 C CA . GLN A 1 507 ? 16.751 -0.158 49.013 1.00 73.99 398 GLN A CA 1
ATOM 4035 C C . GLN A 1 507 ? 16.897 1.366 49.084 1.00 74.20 398 GLN A C 1
ATOM 4036 O O . GLN A 1 507 ? 16.636 2.063 48.104 1.00 75.39 398 GLN A O 1
ATOM 4042 N N . ASP A 1 508 ? 17.396 1.857 50.216 1.00 74.08 399 ASP A N 1
ATOM 4043 C CA . ASP A 1 508 ? 17.618 3.285 50.417 1.00 75.12 399 ASP A CA 1
ATOM 4044 C C . ASP A 1 508 ? 19.002 3.728 49.884 1.00 72.85 399 ASP A C 1
ATOM 4045 O O . ASP A 1 508 ? 19.532 4.792 50.279 1.00 73.72 399 ASP A O 1
ATOM 4050 N N . GLY A 1 509 ? 19.612 2.934 48.990 1.00 70.69 400 GLY A N 1
ATOM 4051 C CA . GLY A 1 509 ? 20.925 3.279 48.437 1.00 66.75 400 GLY A CA 1
ATOM 4052 C C . GLY A 1 509 ? 22.105 3.046 49.342 1.00 62.96 400 GLY A C 1
ATOM 4053 O O . GLY A 1 509 ? 23.290 3.205 48.910 1.00 61.43 400 GLY A O 1
ATOM 4054 N N . ARG A 1 510 ? 21.831 2.648 50.586 1.00 61.42 401 ARG A N 1
ATOM 4055 C CA . ARG A 1 510 ? 22.942 2.259 51.484 1.00 59.04 401 ARG A CA 1
ATOM 4056 C C . ARG A 1 510 ? 23.442 0.853 51.156 1.00 55.59 401 ARG A C 1
ATOM 4057 O O . ARG A 1 510 ? 22.871 0.124 50.368 1.00 56.22 401 ARG A O 1
ATOM 4065 N N . VAL A 1 511 ? 24.501 0.437 51.802 1.00 54.00 402 VAL A N 1
ATOM 4066 C CA . VAL A 1 511 ? 25.152 -0.832 51.435 1.00 52.22 402 VAL A CA 1
ATOM 4067 C C . VAL A 1 511 ? 25.467 -1.669 52.667 1.00 52.10 402 VAL A C 1
ATOM 4068 O O . VAL A 1 511 ? 26.182 -1.229 53.499 1.00 51.41 402 VAL A O 1
ATOM 4072 N N . ARG A 1 512 ? 24.933 -2.887 52.730 1.00 53.68 403 ARG A N 1
ATOM 4073 C CA . ARG A 1 512 ? 25.233 -3.848 53.785 1.00 54.89 403 ARG A CA 1
ATOM 4074 C C . ARG A 1 512 ? 26.697 -4.346 53.866 1.00 52.01 403 ARG A C 1
ATOM 4075 O O . ARG A 1 512 ? 27.352 -4.519 52.850 1.00 51.19 403 ARG A O 1
ATOM 4083 N N . VAL A 1 513 ? 27.194 -4.631 55.059 1.00 51.81 404 VAL A N 1
ATOM 4084 C CA . VAL A 1 513 ? 28.528 -5.285 55.210 1.00 49.80 404 VAL A CA 1
ATOM 4085 C C . VAL A 1 513 ? 28.305 -6.753 55.492 1.00 51.26 404 VAL A C 1
ATOM 4086 O O . VAL A 1 513 ? 27.452 -7.066 56.309 1.00 52.62 404 VAL A O 1
ATOM 4090 N N . PRO A 1 514 ? 29.040 -7.690 54.819 1.00 50.24 405 PRO A N 1
ATOM 4091 C CA . PRO A 1 514 ? 28.744 -9.109 55.130 1.00 50.88 405 PRO A CA 1
ATOM 4092 C C . PRO A 1 514 ? 29.189 -9.538 56.542 1.00 52.42 405 PRO A C 1
ATOM 4093 O O . PRO A 1 514 ? 30.148 -8.992 57.055 1.00 50.85 405 PRO A O 1
ATOM 4097 N N . GLN A 1 515 ? 28.496 -10.493 57.169 1.00 56.55 406 GLN A N 1
ATOM 4098 C CA . GLN A 1 515 ? 28.779 -10.891 58.564 1.00 58.97 406 GLN A CA 1
ATOM 4099 C C . GLN A 1 515 ? 30.284 -11.039 58.889 1.00 57.38 406 GLN A C 1
ATOM 4100 O O . GLN A 1 515 ? 30.724 -10.609 59.937 1.00 57.28 406 GLN A O 1
ATOM 4106 N N . ALA A 1 516 ? 31.062 -11.643 58.005 1.00 56.47 407 ALA A N 1
ATOM 4107 C CA . ALA A 1 516 ? 32.502 -11.831 58.257 1.00 55.95 407 ALA A CA 1
ATOM 4108 C C . ALA A 1 516 ? 33.327 -10.534 58.280 1.00 54.40 407 ALA A C 1
ATOM 4109 O O . ALA A 1 516 ? 34.466 -10.460 58.802 1.00 55.08 407 ALA A O 1
ATOM 4111 N N . LEU A 1 517 ? 32.780 -9.506 57.665 1.00 52.60 408 LEU A N 1
ATOM 4112 C CA . LEU A 1 517 ? 33.437 -8.214 57.697 1.00 49.42 408 LEU A CA 1
ATOM 4113 C C . LEU A 1 517 ? 32.983 -7.277 58.831 1.00 50.16 408 LEU A C 1
ATOM 4114 O O . LEU A 1 517 ? 33.651 -6.266 59.121 1.00 50.47 408 LEU A O 1
ATOM 4119 N N . ILE A 1 518 ? 31.913 -7.632 59.520 1.00 50.63 409 ILE A N 1
ATOM 4120 C CA . ILE A 1 518 ? 31.453 -6.763 60.610 1.00 53.22 409 ILE A CA 1
ATOM 4121 C C . ILE A 1 518 ? 32.538 -6.512 61.728 1.00 54.01 409 ILE A C 1
ATOM 4122 O O . ILE A 1 518 ? 32.820 -5.345 62.120 1.00 54.17 409 ILE A O 1
ATOM 4127 N N . PRO A 1 519 ? 33.214 -7.581 62.190 1.00 55.29 410 PRO A N 1
ATOM 4128 C CA . PRO A 1 519 ? 34.322 -7.334 63.168 1.00 55.43 410 PRO A CA 1
ATOM 4129 C C . PRO A 1 519 ? 35.371 -6.362 62.607 1.00 53.20 410 PRO A C 1
ATOM 4130 O O . PRO A 1 519 ? 36.004 -5.631 63.346 1.00 52.78 410 PRO A O 1
ATOM 4134 N N . TYR A 1 520 ? 35.561 -6.351 61.295 1.00 51.80 411 TYR A N 1
ATOM 4135 C CA . TYR A 1 520 ? 36.567 -5.467 60.724 1.00 49.19 411 TYR A CA 1
ATOM 4136 C C . TYR A 1 520 ? 36.071 -4.029 60.576 1.00 49.80 411 TYR A C 1
ATOM 4137 O O . TYR A 1 520 ? 36.877 -3.117 60.508 1.00 51.03 411 TYR A O 1
ATOM 4146 N N . MET A 1 521 ? 34.759 -3.820 60.502 1.00 51.36 412 MET A N 1
ATOM 4147 C CA . MET A 1 521 ? 34.205 -2.515 60.118 1.00 50.06 412 MET A CA 1
ATOM 4148 C C . MET A 1 521 ? 33.545 -1.762 61.276 1.00 51.79 412 MET A C 1
ATOM 4149 O O . MET A 1 521 ? 33.500 -0.538 61.282 1.00 50.71 412 MET A O 1
ATOM 4154 N N . GLY A 1 522 ? 33.062 -2.508 62.265 1.00 54.91 413 GLY A N 1
ATOM 4155 C CA . GLY A 1 522 ? 32.470 -1.917 63.485 1.00 56.65 413 GLY A CA 1
ATOM 4156 C C . GLY A 1 522 ? 30.987 -1.595 63.276 1.00 58.95 413 GLY A C 1
ATOM 4157 O O . GLY A 1 522 ? 30.414 -0.760 63.954 1.00 59.80 413 GLY A O 1
ATOM 4158 N N . LYS A 1 523 ? 30.363 -2.254 62.310 1.00 59.14 414 LYS A N 1
ATOM 4159 C CA . LYS A 1 523 ? 29.054 -1.854 61.865 1.00 59.72 414 LYS A CA 1
ATOM 4160 C C . LYS A 1 523 ? 28.609 -2.825 60.787 1.00 59.60 414 LYS A C 1
ATOM 4161 O O . LYS A 1 523 ? 29.400 -3.598 60.264 1.00 59.05 414 LYS A O 1
ATOM 4167 N N . GLU A 1 524 ? 27.342 -2.772 60.444 1.00 60.12 415 GLU A N 1
ATOM 4168 C CA . GLU A 1 524 ? 26.765 -3.769 59.602 1.00 60.67 415 GLU A CA 1
ATOM 4169 C C . GLU A 1 524 ? 26.373 -3.101 58.287 1.00 59.10 415 GLU A C 1
ATOM 4170 O O . GLU A 1 524 ? 25.873 -3.763 57.411 1.00 58.58 415 GLU A O 1
ATOM 4176 N N . VAL A 1 525 ? 26.437 -1.773 58.238 1.00 57.83 416 VAL A N 1
ATOM 4177 C CA . VAL A 1 525 ? 26.022 -1.022 57.055 1.00 57.16 416 VAL A CA 1
ATOM 4178 C C . VAL A 1 525 ? 27.008 0.124 56.880 1.00 56.40 416 VAL A C 1
ATOM 4179 O O . VAL A 1 525 ? 27.354 0.862 57.840 1.00 54.68 416 VAL A O 1
ATOM 4183 N N . LEU A 1 526 ? 27.500 0.261 55.647 1.00 54.78 417 LEU A N 1
ATOM 4184 C CA . LEU A 1 526 ? 28.363 1.406 55.313 1.00 54.45 417 LEU A CA 1
ATOM 4185 C C . LEU A 1 526 ? 27.568 2.709 55.479 1.00 57.78 417 LEU A C 1
ATOM 4186 O O . LEU A 1 526 ? 26.506 2.850 54.881 1.00 60.53 417 LEU A O 1
ATOM 4191 N N . GLU A 1 527 ? 28.087 3.634 56.279 1.00 59.44 418 GLU A N 1
ATOM 4192 C CA . GLU A 1 527 ? 27.421 4.911 56.508 1.00 61.87 418 GLU A CA 1
ATOM 4193 C C . GLU A 1 527 ? 27.478 5.792 55.264 1.00 61.53 418 GLU A C 1
ATOM 4194 O O . GLU A 1 527 ? 28.519 5.901 54.616 1.00 59.13 418 GLU A O 1
ATOM 4200 N N . PRO A 1 528 ? 26.353 6.418 54.936 1.00 63.40 419 PRO A N 1
ATOM 4201 C CA . PRO A 1 528 ? 26.272 7.294 53.763 1.00 63.99 419 PRO A CA 1
ATOM 4202 C C . PRO A 1 528 ? 27.053 8.588 53.968 1.00 63.64 419 PRO A C 1
ATOM 4203 O O . PRO A 1 528 ? 26.511 9.674 53.759 1.00 66.57 419 PRO A O 1
ATOM 4207 N N . GLY A 1 529 ? 28.313 8.467 54.373 1.00 63.32 420 GLY A N 1
ATOM 4208 C CA . GLY A 1 529 ? 29.155 9.627 54.601 1.00 61.81 420 GLY A CA 1
ATOM 4209 C C . GLY A 1 529 ? 28.598 10.883 53.962 1.00 62.45 420 GLY A C 1
ATOM 4210 O O . GLY A 1 529 ? 27.683 11.511 54.496 1.00 61.35 420 GLY A O 1
ATOM 4211 N N . ASP B 1 3 ? 53.254 36.424 43.130 1.00 111.46 3 ASP B N 1
ATOM 4212 C CA . ASP B 1 3 ? 52.741 37.775 42.941 1.00 117.44 3 ASP B CA 1
ATOM 4213 C C . ASP B 1 3 ? 53.855 38.737 42.542 1.00 114.46 3 ASP B C 1
ATOM 4214 O O . ASP B 1 3 ? 54.761 39.014 43.328 1.00 109.90 3 ASP B O 1
ATOM 4219 N N . LEU B 1 4 ? 53.781 39.245 41.316 1.00 118.04 4 LEU B N 1
ATOM 4220 C CA . LEU B 1 4 ? 54.782 40.177 40.811 1.00 116.34 4 LEU B CA 1
ATOM 4221 C C . LEU B 1 4 ? 54.712 41.512 41.544 1.00 122.14 4 LEU B C 1
ATOM 4222 O O . LEU B 1 4 ? 55.666 41.915 42.211 1.00 119.94 4 LEU B O 1
ATOM 4227 N N . LYS B 1 5 ? 53.579 42.193 41.417 1.00 130.95 5 LYS B N 1
ATOM 4228 C CA . LYS B 1 5 ? 53.383 43.484 42.067 1.00 138.35 5 LYS B CA 1
ATOM 4229 C C . LYS B 1 5 ? 53.698 43.404 43.557 1.00 135.66 5 LYS B C 1
ATOM 4230 O O . LYS B 1 5 ? 54.599 44.085 44.048 1.00 131.70 5 LYS B O 1
ATOM 4236 N N . ARG B 1 6 ? 52.951 42.569 44.271 1.00 138.71 6 ARG B N 1
ATOM 4237 C CA . ARG B 1 6 ? 53.149 42.399 45.705 1.00 136.34 6 ARG B CA 1
ATOM 4238 C C . ARG B 1 6 ? 54.609 42.103 46.030 1.00 126.90 6 ARG B C 1
ATOM 4239 O O . ARG B 1 6 ? 55.177 42.675 46.960 1.00 127.01 6 ARG B O 1
ATOM 4247 N N . LEU B 1 7 ? 55.212 41.206 45.256 1.00 119.86 7 LEU B N 1
ATOM 4248 C CA . LEU B 1 7 ? 56.606 40.832 45.460 1.00 112.70 7 LEU B CA 1
ATOM 4249 C C . LEU B 1 7 ? 57.518 42.053 45.408 1.00 116.65 7 LEU B C 1
ATOM 4250 O O . LEU B 1 7 ? 58.238 42.343 46.363 1.00 119.11 7 LEU B O 1
ATOM 4255 N N . ARG B 1 8 ? 57.463 42.766 44.299 1.00 117.76 8 ARG B N 1
ATOM 4256 C CA . ARG B 1 8 ? 58.286 43.956 44.120 1.00 122.40 8 ARG B CA 1
ATOM 4257 C C . ARG B 1 8 ? 57.991 44.997 45.195 1.00 127.96 8 ARG B C 1
ATOM 4258 O O . ARG B 1 8 ? 58.892 45.696 45.660 1.00 129.70 8 ARG B O 1
ATOM 4266 N N . GLN B 1 9 ? 56.745 45.094 45.572 1.00 131.76 9 GLN B N 1
ATOM 4267 C CA . GLN B 1 9 ? 56.329 46.049 46.592 1.00 139.03 9 GLN B CA 1
ATOM 4268 C C . GLN B 1 9 ? 57.148 45.885 47.868 1.00 136.07 9 GLN B C 1
ATOM 4269 O O . GLN B 1 9 ? 57.234 46.803 48.684 1.00 143.70 9 GLN B O 1
ATOM 4275 N N . GLU B 1 10 ? 57.748 44.711 48.033 1.00 125.34 10 GLU B N 1
ATOM 4276 C CA . GLU B 1 10 ? 58.560 44.424 49.210 1.00 122.07 10 GLU B CA 1
ATOM 4277 C C . GLU B 1 10 ? 59.838 43.683 48.831 1.00 113.19 10 GLU B C 1
ATOM 4278 O O . GLU B 1 10 ? 60.024 42.522 49.195 1.00 108.63 10 GLU B O 1
ATOM 4284 N N . PRO B 1 11 ? 60.714 44.361 48.098 1.00 112.08 11 PRO B N 1
ATOM 4285 C CA . PRO B 1 11 ? 61.983 43.766 47.667 1.00 104.92 11 PRO B CA 1
ATOM 4286 C C . PRO B 1 11 ? 62.875 43.414 48.852 1.00 102.51 11 PRO B C 1
ATOM 4287 O O . PRO B 1 11 ? 63.919 42.787 48.674 1.00 96.82 11 PRO B O 1
ATOM 4291 N N . GLU B 1 12 ? 62.462 43.816 50.050 1.00 107.91 12 GLU B N 1
ATOM 4292 C CA . GLU B 1 12 ? 63.229 43.539 51.258 1.00 107.04 12 GLU B CA 1
ATOM 4293 C C . GLU B 1 12 ? 62.709 42.294 51.968 1.00 99.31 12 GLU B C 1
ATOM 4294 O O . GLU B 1 12 ? 63.482 41.523 52.537 1.00 93.76 12 GLU B O 1
ATOM 4300 N N . VAL B 1 13 ? 61.394 42.103 51.929 1.00 99.38 13 VAL B N 1
ATOM 4301 C CA . VAL B 1 13 ? 60.768 40.951 52.567 1.00 93.79 13 VAL B CA 1
ATOM 4302 C C . VAL B 1 13 ? 61.213 39.648 51.910 1.00 86.64 13 VAL B C 1
ATOM 4303 O O . VAL B 1 13 ? 61.588 38.694 52.592 1.00 83.18 13 VAL B O 1
ATOM 4307 N N . PHE B 1 14 ? 61.167 39.616 50.582 1.00 85.05 14 PHE B N 1
ATOM 4308 C CA . PHE B 1 14 ? 61.566 38.432 49.831 1.00 79.63 14 PHE B CA 1
ATOM 4309 C C . PHE B 1 14 ? 63.067 38.188 49.943 1.00 78.41 14 PHE B C 1
ATOM 4310 O O . PHE B 1 14 ? 63.513 37.047 50.060 1.00 74.45 14 PHE B O 1
ATOM 4318 N N . HIS B 1 15 ? 63.841 39.268 49.906 1.00 82.00 15 HIS B N 1
ATOM 4319 C CA . HIS B 1 15 ? 65.293 39.173 50.005 1.00 84.13 15 HIS B CA 1
ATOM 4320 C C . HIS B 1 15 ? 65.714 38.560 51.336 1.00 82.30 15 HIS B C 1
ATOM 4321 O O . HIS B 1 15 ? 66.690 37.813 51.406 1.00 80.91 15 HIS B O 1
ATOM 4328 N N . ARG B 1 16 ? 64.972 38.881 52.391 1.00 83.88 16 ARG B N 1
ATOM 4329 C CA . ARG B 1 16 ? 65.264 38.360 53.721 1.00 82.32 16 ARG B CA 1
ATOM 4330 C C . ARG B 1 16 ? 64.874 36.890 53.833 1.00 76.21 16 ARG B C 1
ATOM 4331 O O . ARG B 1 16 ? 65.549 36.108 54.501 1.00 75.13 16 ARG B O 1
ATOM 4339 N N . ALA B 1 17 ? 63.780 36.522 53.174 1.00 72.98 17 ALA B N 1
ATOM 4340 C CA . ALA B 1 17 ? 63.305 35.162 53.194 1.00 69.33 17 ALA B CA 1
ATOM 4341 C C . ALA B 1 17 ? 64.294 34.270 52.510 1.00 67.60 17 ALA B C 1
ATOM 4342 O O . ALA B 1 17 ? 64.508 33.155 52.922 1.00 66.77 17 ALA B O 1
ATOM 4344 N N . ILE B 1 18 ? 64.900 34.786 51.458 1.00 68.54 18 ILE B N 1
ATOM 4345 C CA . ILE B 1 18 ? 65.866 34.043 50.687 1.00 69.29 18 ILE B CA 1
ATOM 4346 C C . ILE B 1 18 ? 67.136 33.741 51.451 1.00 72.23 18 ILE B C 1
ATOM 4347 O O . ILE B 1 18 ? 67.583 32.612 51.454 1.00 72.35 18 ILE B O 1
ATOM 4352 N N . ARG B 1 19 ? 67.742 34.726 52.097 1.00 75.07 19 ARG B N 1
ATOM 4353 C CA . ARG B 1 19 ? 68.889 34.343 52.952 1.00 79.45 19 ARG B CA 1
ATOM 4354 C C . ARG B 1 19 ? 68.515 33.488 54.176 1.00 77.86 19 ARG B C 1
ATOM 4355 O O . ARG B 1 19 ? 69.265 32.589 54.554 1.00 79.81 19 ARG B O 1
ATOM 4363 N N . GLU B 1 20 ? 67.344 33.750 54.760 1.00 75.41 20 GLU B N 1
ATOM 4364 C CA . GLU B 1 20 ? 66.916 33.026 55.950 1.00 74.57 20 GLU B CA 1
ATOM 4365 C C . GLU B 1 20 ? 66.780 31.560 55.643 1.00 74.00 20 GLU B C 1
ATOM 4366 O O . GLU B 1 20 ? 67.225 30.717 56.422 1.00 74.80 20 GLU B O 1
ATOM 4372 N N . LYS B 1 21 ? 66.231 31.258 54.472 1.00 72.78 21 LYS B N 1
ATOM 4373 C CA . LYS B 1 21 ? 66.046 29.872 54.103 1.00 74.32 21 LYS B CA 1
ATOM 4374 C C . LYS B 1 21 ? 67.256 29.202 53.421 1.00 78.78 21 LYS B C 1
ATOM 4375 O O . LYS B 1 21 ? 67.240 28.001 53.174 1.00 81.55 21 LYS B O 1
ATOM 4381 N N . GLY B 1 22 ? 68.326 29.965 53.180 1.00 81.34 22 GLY B N 1
ATOM 4382 C CA . GLY B 1 22 ? 69.571 29.402 52.627 1.00 87.69 22 GLY B CA 1
ATOM 4383 C C . GLY B 1 22 ? 69.386 29.035 51.169 1.00 89.40 22 GLY B C 1
ATOM 4384 O O . GLY B 1 22 ? 70.053 28.140 50.628 1.00 95.02 22 GLY B O 1
ATOM 4385 N N . VAL B 1 23 ? 68.471 29.744 50.554 1.00 85.73 23 VAL B N 1
ATOM 4386 C CA . VAL B 1 23 ? 68.046 29.419 49.206 1.00 87.12 23 VAL B CA 1
ATOM 4387 C C . VAL B 1 23 ? 68.818 30.256 48.165 1.00 89.35 23 VAL B C 1
ATOM 4388 O O . VAL B 1 23 ? 69.242 31.384 48.449 1.00 88.71 23 VAL B O 1
ATOM 4392 N N . ALA B 1 24 ? 69.028 29.710 46.936 1.00 93.19 24 ALA B N 1
ATOM 4393 C CA . ALA B 1 24 ? 69.831 30.388 45.905 1.00 96.33 24 ALA B CA 1
ATOM 4394 C C . ALA B 1 24 ? 68.779 30.844 44.866 1.00 93.57 24 ALA B C 1
ATOM 4395 O O . ALA B 1 24 ? 68.345 30.088 43.979 1.00 96.22 24 ALA B O 1
ATOM 4397 N N . LEU B 1 25 ? 68.388 32.103 44.971 1.00 89.07 25 LEU B N 1
ATOM 4398 C CA . LEU B 1 25 ? 67.580 32.715 43.953 1.00 86.66 25 LEU B CA 1
ATOM 4399 C C . LEU B 1 25 ? 67.923 34.194 43.820 1.00 87.03 25 LEU B C 1
ATOM 4400 O O . LEU B 1 25 ? 67.752 34.972 44.763 1.00 85.82 25 LEU B O 1
ATOM 4405 N N . ASP B 1 26 ? 68.427 34.567 42.644 1.00 89.90 26 ASP B N 1
ATOM 4406 C CA . ASP B 1 26 ? 68.690 35.965 42.339 1.00 91.61 26 ASP B CA 1
ATOM 4407 C C . ASP B 1 26 ? 67.383 36.628 41.942 1.00 88.02 26 ASP B C 1
ATOM 4408 O O . ASP B 1 26 ? 66.904 36.440 40.810 1.00 87.48 26 ASP B O 1
ATOM 4413 N N . LEU B 1 27 ? 66.821 37.393 42.884 1.00 85.99 27 LEU B N 1
ATOM 4414 C CA . LEU B 1 27 ? 65.537 38.082 42.722 1.00 84.42 27 LEU B CA 1
ATOM 4415 C C . LEU B 1 27 ? 65.554 39.242 41.695 1.00 87.88 27 LEU B C 1
ATOM 4416 O O . LEU B 1 27 ? 64.511 39.628 41.147 1.00 87.60 27 LEU B O 1
ATOM 4421 N N . GLU B 1 28 ? 66.742 39.782 41.446 1.00 91.66 28 GLU B N 1
ATOM 4422 C CA . GLU B 1 28 ? 66.902 40.872 40.490 1.00 96.07 28 GLU B CA 1
ATOM 4423 C C . GLU B 1 28 ? 66.748 40.369 39.059 1.00 94.73 28 GLU B C 1
ATOM 4424 O O . GLU B 1 28 ? 66.037 40.968 38.252 1.00 96.26 28 GLU B O 1
ATOM 4430 N N . ALA B 1 29 ? 67.419 39.263 38.751 1.00 92.86 29 ALA B N 1
ATOM 4431 C CA . ALA B 1 29 ? 67.353 38.672 37.420 1.00 92.77 29 ALA B CA 1
ATOM 4432 C C . ALA B 1 29 ? 65.920 38.293 37.060 1.00 88.68 29 ALA B C 1
ATOM 4433 O O . ALA B 1 29 ? 65.456 38.565 35.953 1.00 89.45 29 ALA B O 1
ATOM 4435 N N . LEU B 1 30 ? 65.225 37.665 38.002 1.00 84.99 30 LEU B N 1
ATOM 4436 C CA . LEU B 1 30 ? 63.842 37.256 37.788 1.00 83.33 30 LEU B CA 1
ATOM 4437 C C . LEU B 1 30 ? 62.969 38.452 37.428 1.00 85.45 30 LEU B C 1
ATOM 4438 O O . LEU B 1 30 ? 62.185 38.399 36.480 1.00 87.00 30 LEU B O 1
ATOM 4443 N N . LEU B 1 31 ? 63.112 39.531 38.191 1.00 86.83 31 LEU B N 1
ATOM 4444 C CA . LEU B 1 31 ? 62.350 40.749 37.943 1.00 90.49 31 LEU B CA 1
ATOM 4445 C C . LEU B 1 31 ? 62.690 41.331 36.576 1.00 93.77 31 LEU B C 1
ATOM 4446 O O . LEU B 1 31 ? 61.806 41.763 35.837 1.00 95.91 31 LEU B O 1
ATOM 4451 N N . ALA B 1 32 ? 63.978 41.336 36.245 1.00 94.21 32 ALA B N 1
ATOM 4452 C CA . ALA B 1 32 ? 64.435 41.847 34.959 1.00 97.63 32 ALA B CA 1
ATOM 4453 C C . ALA B 1 32 ? 63.789 41.078 33.813 1.00 95.18 32 ALA B C 1
ATOM 4454 O O . ALA B 1 32 ? 63.391 41.663 32.806 1.00 98.10 32 ALA B O 1
ATOM 4456 N N . VAL B 1 33 ? 63.686 39.762 33.974 1.00 91.04 33 VAL B N 1
ATOM 4457 C CA . VAL B 1 33 ? 63.071 38.912 32.963 1.00 89.73 33 VAL B CA 1
ATOM 4458 C C . VAL B 1 33 ? 61.581 39.214 32.839 1.00 89.93 33 VAL B C 1
ATOM 4459 O O . VAL B 1 33 ? 61.035 39.252 31.736 1.00 91.96 33 VAL B O 1
ATOM 4463 N N . ASP B 1 34 ? 60.931 39.429 33.978 1.00 87.89 34 ASP B N 1
ATOM 4464 C CA . ASP B 1 34 ? 59.508 39.746 33.998 1.00 89.03 34 ASP B CA 1
ATOM 4465 C C . ASP B 1 34 ? 59.241 41.075 33.302 1.00 93.68 34 ASP B C 1
ATOM 4466 O O . ASP B 1 34 ? 58.339 41.183 32.471 1.00 96.42 34 ASP B O 1
ATOM 4471 N N . GLU B 1 35 ? 60.034 42.086 33.645 1.00 155.58 3260 GLU B N 1
ATOM 4472 C CA . GLU B 1 35 ? 59.899 43.405 33.039 1.00 155.55 3260 GLU B CA 1
ATOM 4473 C C . GLU B 1 35 ? 60.244 43.353 31.555 1.00 149.71 3260 GLU B C 1
ATOM 4474 O O . GLU B 1 35 ? 59.565 43.963 30.728 1.00 148.07 3260 GLU B O 1
ATOM 4480 N N . GLN B 1 36 ? 61.302 42.621 31.225 1.00 146.34 3261 GLN B N 1
ATOM 4481 C CA . GLN B 1 36 ? 61.729 42.472 29.840 1.00 140.51 3261 GLN B CA 1
ATOM 4482 C C . GLN B 1 36 ? 60.689 41.699 29.036 1.00 134.01 3261 GLN B C 1
ATOM 4483 O O . GLN B 1 36 ? 60.421 42.020 27.878 1.00 130.71 3261 GLN B O 1
ATOM 4489 N N . LEU B 1 37 ? 60.105 40.681 29.659 1.00 131.87 3262 LEU B N 1
ATOM 4490 C CA . LEU B 1 37 ? 59.081 39.872 29.010 1.00 125.95 3262 LEU B CA 1
ATOM 4491 C C . LEU B 1 37 ? 57.880 40.728 28.626 1.00 125.73 3262 LEU B C 1
ATOM 4492 O O . LEU B 1 37 ? 57.289 40.545 27.562 1.00 121.44 3262 LEU B O 1
ATOM 4497 N N . HIS B 1 38 ? 57.525 41.664 29.500 1.00 130.66 3263 HIS B N 1
ATOM 4498 C CA . HIS B 1 38 ? 56.405 42.563 29.247 1.00 131.52 3263 HIS B CA 1
ATOM 4499 C C . HIS B 1 38 ? 56.628 43.378 27.977 1.00 129.49 3263 HIS B C 1
ATOM 4500 O O . HIS B 1 38 ? 55.674 43.782 27.313 1.00 128.02 3263 HIS B O 1
ATOM 4507 N N . LYS B 1 39 ? 57.893 43.616 27.647 1.00 129.84 3264 LYS B N 1
ATOM 4508 C CA . LYS B 1 39 ? 58.245 44.387 26.450 1.00 128.68 3264 LYS B CA 1
ATOM 4509 C C . LYS B 1 39 ? 58.065 43.559 25.201 1.00 122.36 3264 LYS B C 1
ATOM 4510 O O . LYS B 1 39 ? 57.472 44.023 24.228 1.00 120.48 3264 LYS B O 1
ATOM 4516 N N . GLN B 1 40 ? 58.610 42.346 25.217 1.00 119.80 3265 GLN B N 1
ATOM 4517 C CA . GLN B 1 40 ? 58.474 41.435 24.085 1.00 114.22 3265 GLN B CA 1
ATOM 4518 C C . GLN B 1 40 ? 57.008 41.187 23.785 1.00 111.77 3265 GLN B C 1
ATOM 4519 O O . GLN B 1 40 ? 56.629 40.986 22.634 1.00 107.74 3265 GLN B O 1
ATOM 4525 N N . GLN B 1 41 ? 56.191 41.184 24.838 1.00 114.81 3266 GLN B N 1
ATOM 4526 C CA . GLN B 1 41 ? 54.756 40.937 24.719 1.00 113.67 3266 GLN B CA 1
ATOM 4527 C C . GLN B 1 41 ? 53.987 42.065 24.050 1.00 114.78 3266 GLN B C 1
ATOM 4528 O O . GLN B 1 41 ? 52.962 41.827 23.405 1.00 112.05 3266 GLN B O 1
ATOM 4534 N N . GLU B 1 42 ? 54.476 43.289 24.224 1.00 119.43 3267 GLU B N 1
ATOM 4535 C CA . GLU B 1 42 ? 53.925 44.432 23.523 1.00 121.19 3267 GLU B CA 1
ATOM 4536 C C . GLU B 1 42 ? 54.407 44.412 22.089 1.00 117.32 3267 GLU B C 1
ATOM 4537 O O . GLU B 1 42 ? 53.602 44.486 21.157 1.00 114.72 3267 GLU B O 1
ATOM 4543 N N . VAL B 1 43 ? 55.724 44.321 21.918 1.00 117.55 3268 VAL B N 1
ATOM 4544 C CA . VAL B 1 43 ? 56.326 44.212 20.588 1.00 113.97 3268 VAL B CA 1
ATOM 4545 C C . VAL B 1 43 ? 55.584 43.180 19.733 1.00 108.29 3268 VAL B C 1
ATOM 4546 O O . VAL B 1 43 ? 55.483 43.327 18.515 1.00 105.35 3268 VAL B O 1
ATOM 4550 N N . ILE B 1 44 ? 55.065 42.143 20.386 1.00 107.04 3269 ILE B N 1
ATOM 4551 C CA . ILE B 1 44 ? 54.305 41.092 19.714 1.00 102.55 3269 ILE B CA 1
ATOM 4552 C C . ILE B 1 44 ? 52.809 41.433 19.547 1.00 102.95 3269 ILE B C 1
ATOM 4553 O O . ILE B 1 44 ? 52.211 41.113 18.516 1.00 99.50 3269 ILE B O 1
ATOM 4558 N N . ALA B 1 45 ? 52.213 42.094 20.541 1.00 107.66 3270 ALA B N 1
ATOM 4559 C CA . ALA B 1 45 ? 50.842 42.609 20.416 1.00 109.31 3270 ALA B CA 1
ATOM 4560 C C . ALA B 1 45 ? 50.693 43.476 19.163 1.00 108.75 3270 ALA B C 1
ATOM 4561 O O . ALA B 1 45 ? 49.788 43.270 18.349 1.00 105.84 3270 ALA B O 1
ATOM 4563 N N . ASP B 1 46 ? 51.622 44.420 19.022 1.00 111.79 3271 ASP B N 1
ATOM 4564 C CA . ASP B 1 46 ? 51.644 45.393 17.940 1.00 112.63 3271 ASP B CA 1
ATOM 4565 C C . ASP B 1 46 ? 51.748 44.765 16.580 1.00 108.11 3271 ASP B C 1
ATOM 4566 O O . ASP B 1 46 ? 50.895 44.988 15.725 1.00 106.80 3271 ASP B O 1
ATOM 4571 N N . LYS B 1 47 ? 52.816 43.998 16.380 1.00 106.85 3272 LYS B N 1
ATOM 4572 C CA . LYS B 1 47 ? 53.097 43.362 15.094 1.00 103.11 3272 LYS B CA 1
ATOM 4573 C C . LYS B 1 47 ? 51.978 42.416 14.667 1.00 100.00 3272 LYS B C 1
ATOM 4574 O O . LYS B 1 47 ? 51.653 42.346 13.489 1.00 97.26 3272 LYS B O 1
ATOM 4580 N N . GLN B 1 48 ? 51.395 41.690 15.620 1.00 101.37 3273 GLN B N 1
ATOM 4581 C CA . GLN B 1 48 ? 50.201 40.880 15.343 1.00 99.71 3273 GLN B CA 1
ATOM 4582 C C . GLN B 1 48 ? 49.057 41.775 14.855 1.00 101.24 3273 GLN B C 1
ATOM 4583 O O . GLN B 1 48 ? 48.314 41.404 13.944 1.00 98.74 3273 GLN B O 1
ATOM 4589 N N . MET B 1 49 ? 48.923 42.952 15.460 1.00 105.99 3274 MET B N 1
ATOM 4590 C CA . MET B 1 49 ? 47.884 43.881 15.059 1.00 108.56 3274 MET B CA 1
ATOM 4591 C C . MET B 1 49 ? 48.133 44.442 13.672 1.00 107.15 3274 MET B C 1
ATOM 4592 O O . MET B 1 49 ? 47.229 44.455 12.843 1.00 105.74 3274 MET B O 1
ATOM 4597 N N . SER B 1 50 ? 49.352 44.910 13.423 1.00 108.27 3275 SER B N 1
ATOM 4598 C CA . SER B 1 50 ? 49.739 45.378 12.094 1.00 107.16 3275 SER B CA 1
ATOM 4599 C C . SER B 1 50 ? 49.426 44.354 10.977 1.00 102.78 3275 SER B C 1
ATOM 4600 O O . SER B 1 50 ? 49.253 44.737 9.810 1.00 101.79 3275 SER B O 1
ATOM 4603 N N . VAL B 1 51 ? 49.353 43.069 11.340 1.00 100.75 3276 VAL B N 1
ATOM 4604 C CA . VAL B 1 51 ? 49.053 41.982 10.396 1.00 96.93 3276 VAL B CA 1
ATOM 4605 C C . VAL B 1 51 ? 47.558 41.641 10.230 1.00 96.54 3276 VAL B C 1
ATOM 4606 O O . VAL B 1 51 ? 47.138 41.253 9.136 1.00 93.72 3276 VAL B O 1
ATOM 4610 N N . LYS B 1 52 ? 46.755 41.774 11.291 1.00 99.46 3277 LYS B N 1
ATOM 4611 C CA . LYS B 1 52 ? 45.297 41.632 11.146 1.00 99.90 3277 LYS B CA 1
ATOM 4612 C C . LYS B 1 52 ? 44.732 42.757 10.272 1.00 100.84 3277 LYS B C 1
ATOM 4613 O O . LYS B 1 52 ? 43.843 42.528 9.441 1.00 99.60 3277 LYS B O 1
ATOM 4619 N N . GLU B 1 53 ? 45.251 43.967 10.473 1.00 103.67 3278 GLU B N 1
ATOM 4620 C CA . GLU B 1 53 ? 44.835 45.141 9.721 1.00 105.78 3278 GLU B CA 1
ATOM 4621 C C . GLU B 1 53 ? 45.009 44.933 8.217 1.00 102.57 3278 GLU B C 1
ATOM 4622 O O . GLU B 1 53 ? 44.150 45.307 7.405 1.00 102.03 3278 GLU B O 1
ATOM 4628 N N . ASP B 1 54 ? 46.146 44.341 7.864 1.00 100.62 3279 ASP B N 1
ATOM 4629 C CA . ASP B 1 54 ? 46.505 44.038 6.481 1.00 97.97 3279 ASP B CA 1
ATOM 4630 C C . ASP B 1 54 ? 45.674 42.898 5.883 1.00 94.96 3279 ASP B C 1
ATOM 4631 O O . ASP B 1 54 ? 45.279 42.966 4.728 1.00 93.34 3279 ASP B O 1
ATOM 4636 N N . LEU B 1 55 ? 45.391 41.863 6.666 1.00 94.96 3280 LEU B N 1
ATOM 4637 C CA . LEU B 1 55 ? 44.495 40.810 6.198 1.00 93.29 3280 LEU B CA 1
ATOM 4638 C C . LEU B 1 55 ? 43.010 41.197 6.313 1.00 95.50 3280 LEU B C 1
ATOM 4639 O O . LEU B 1 55 ? 42.147 40.471 5.810 1.00 94.02 3280 LEU B O 1
ATOM 4644 N N . ASP B 1 56 ? 42.737 42.336 6.969 1.00 99.39 3281 ASP B N 1
ATOM 4645 C CA . ASP B 1 56 ? 41.381 42.915 7.123 1.00 102.57 3281 ASP B CA 1
ATOM 4646 C C . ASP B 1 56 ? 40.889 43.749 5.939 1.00 102.91 3281 ASP B C 1
ATOM 4647 O O . ASP B 1 56 ? 39.676 43.894 5.723 1.00 104.28 3281 ASP B O 1
ATOM 4652 N N . LYS B 1 57 ? 41.833 44.332 5.208 1.00 102.30 3282 LYS B N 1
ATOM 4653 C CA . LYS B 1 57 ? 41.524 45.011 3.961 1.00 102.25 3282 LYS B CA 1
ATOM 4654 C C . LYS B 1 57 ? 41.091 44.004 2.887 1.00 98.81 3282 LYS B C 1
ATOM 4655 O O . LYS B 1 57 ? 40.206 44.295 2.076 1.00 98.81 3282 LYS B O 1
ATOM 4661 N N . VAL B 1 58 ? 41.712 42.822 2.881 1.00 96.01 3283 VAL B N 1
ATOM 4662 C CA . VAL B 1 58 ? 41.467 41.843 1.807 1.00 93.44 3283 VAL B CA 1
ATOM 4663 C C . VAL B 1 58 ? 40.533 40.654 2.125 1.00 92.56 3283 VAL B C 1
ATOM 4664 O O . VAL B 1 58 ? 40.152 39.911 1.214 1.00 90.40 3283 VAL B O 1
ATOM 4668 N N . GLU B 1 59 ? 40.167 40.494 3.401 1.00 94.75 3284 GLU B N 1
ATOM 4669 C CA . GLU B 1 59 ? 39.287 39.408 3.888 1.00 94.90 3284 GLU B CA 1
ATOM 4670 C C . GLU B 1 59 ? 37.809 39.640 3.546 1.00 96.10 3284 GLU B C 1
ATOM 4671 O O . GLU B 1 59 ? 37.147 38.757 3.005 1.00 94.77 3284 GLU B O 1
ATOM 4677 N N . PRO B 1 60 ? 37.282 40.837 3.867 1.00 98.78 3285 PRO B N 1
ATOM 4678 C CA . PRO B 1 60 ? 35.847 41.046 3.645 1.00 100.80 3285 PRO B CA 1
ATOM 4679 C C . PRO B 1 60 ? 35.464 40.924 2.162 1.00 98.34 3285 PRO B C 1
ATOM 4680 O O . PRO B 1 60 ? 34.407 40.378 1.849 1.00 99.03 3285 PRO B O 1
ATOM 4684 N N . ALA B 1 61 ? 36.322 41.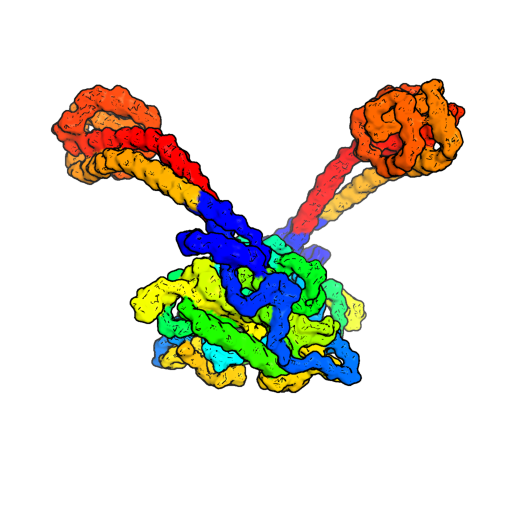407 1.262 1.00 95.72 3286 ALA B N 1
ATOM 4685 C CA . ALA B 1 61 ? 36.023 41.356 -0.169 1.00 93.48 3286 ALA B CA 1
ATOM 4686 C C . ALA B 1 61 ? 36.014 39.925 -0.711 1.00 90.22 3286 ALA B C 1
ATOM 4687 O O . ALA B 1 61 ? 35.270 39.626 -1.650 1.00 90.07 3286 ALA B O 1
ATOM 4689 N N . VAL B 1 62 ? 36.835 39.045 -0.123 1.00 88.06 3287 VAL B N 1
ATOM 4690 C CA . VAL B 1 62 ? 36.934 37.633 -0.563 1.00 84.88 3287 VAL B CA 1
ATOM 4691 C C . VAL B 1 62 ? 35.692 36.848 -0.146 1.00 86.68 3287 VAL B C 1
ATOM 4692 O O . VAL B 1 62 ? 35.218 36.003 -0.914 1.00 85.74 3287 VAL B O 1
ATOM 4696 N N . ILE B 1 63 ? 35.155 37.169 1.045 1.00 89.35 3288 ILE B N 1
ATOM 4697 C CA . ILE B 1 63 ? 33.909 36.574 1.574 1.00 91.84 3288 ILE B CA 1
ATOM 4698 C C . ILE B 1 63 ? 32.658 36.974 0.777 1.00 93.91 3288 ILE B C 1
ATOM 4699 O O . ILE B 1 63 ? 31.901 36.097 0.329 1.00 94.55 3288 ILE B O 1
ATOM 4704 N N . GLU B 1 64 ? 32.439 38.284 0.620 1.00 94.82 3289 GLU B N 1
ATOM 4705 C CA . GLU B 1 64 ? 31.389 38.818 -0.251 1.00 96.44 3289 GLU B CA 1
ATOM 4706 C C . GLU B 1 64 ? 31.370 38.154 -1.631 1.00 93.36 3289 GLU B C 1
ATOM 4707 O O . GLU B 1 64 ? 30.313 37.696 -2.081 1.00 94.20 3289 GLU B O 1
ATOM 4713 N N . ALA B 1 65 ? 32.534 38.136 -2.298 1.00 89.57 3290 ALA B N 1
ATOM 4714 C CA . ALA B 1 65 ? 32.713 37.470 -3.618 1.00 86.89 3290 ALA B CA 1
ATOM 4715 C C . ALA B 1 65 ? 32.397 35.962 -3.564 1.00 86.10 3290 ALA B C 1
ATOM 4716 O O . ALA B 1 65 ? 31.719 35.427 -4.446 1.00 85.83 3290 ALA B O 1
ATOM 4718 N N . GLN B 1 66 ? 32.891 35.298 -2.520 1.00 85.66 3291 GLN B N 1
ATOM 4719 C CA . GLN B 1 66 ? 32.537 33.911 -2.223 1.00 86.50 3291 GLN B CA 1
ATOM 4720 C C . GLN B 1 66 ? 31.009 33.717 -2.059 1.00 90.21 3291 GLN B C 1
ATOM 4721 O O . GLN B 1 66 ? 30.462 32.703 -2.489 1.00 90.87 3291 GLN B O 1
ATOM 4727 N N . ASN B 1 67 ? 30.334 34.679 -1.431 1.00 92.64 3292 ASN B N 1
ATOM 4728 C CA . ASN B 1 67 ? 28.865 34.661 -1.323 1.00 97.18 3292 ASN B CA 1
ATOM 4729 C C . ASN B 1 67 ? 28.133 35.035 -2.612 1.00 97.65 3292 ASN B C 1
ATOM 4730 O O . ASN B 1 67 ? 27.072 34.479 -2.901 1.00 100.45 3292 ASN B O 1
ATOM 4735 N N . ALA B 1 68 ? 28.696 35.982 -3.363 1.00 95.61 3293 ALA B N 1
ATOM 4736 C CA . ALA B 1 68 ? 28.230 36.340 -4.710 1.00 95.65 3293 ALA B CA 1
ATOM 4737 C C . ALA B 1 68 ? 28.222 35.171 -5.727 1.00 94.41 3293 ALA B C 1
ATOM 4738 O O . ALA B 1 68 ? 27.240 34.988 -6.449 1.00 96.80 3293 ALA B O 1
ATOM 4740 N N . VAL B 1 69 ? 29.305 34.398 -5.804 1.00 91.18 3294 VAL B N 1
ATOM 4741 C CA . VAL B 1 69 ? 29.335 33.207 -6.675 1.00 91.15 3294 VAL B CA 1
ATOM 4742 C C . VAL B 1 69 ? 28.424 32.064 -6.143 1.00 94.00 3294 VAL B C 1
ATOM 4743 O O . VAL B 1 69 ? 27.756 31.387 -6.922 1.00 95.59 3294 VAL B O 1
ATOM 4747 N N . LYS B 1 70 ? 28.427 31.840 -4.826 1.00 95.07 3295 LYS B N 1
ATOM 4748 C CA . LYS B 1 70 ? 27.467 30.942 -4.168 1.00 98.82 3295 LYS B CA 1
ATOM 4749 C C . LYS B 1 70 ? 26.039 31.322 -4.514 1.00 102.29 3295 LYS B C 1
ATOM 4750 O O . LYS B 1 70 ? 25.170 30.462 -4.532 1.00 105.43 3295 LYS B O 1
ATOM 4756 N N . SER B 1 71 ? 25.806 32.613 -4.767 1.00 102.01 3296 SER B N 1
ATOM 4757 C CA . SER B 1 71 ? 24.458 33.164 -4.951 1.00 106.11 3296 SER B CA 1
ATOM 4758 C C . SER B 1 71 ? 24.063 33.471 -6.398 1.00 106.51 3296 SER B C 1
ATOM 4759 O O . SER B 1 71 ? 23.014 34.065 -6.639 1.00 109.57 3296 SER B O 1
ATOM 4762 N N . ILE B 1 72 ? 24.912 33.080 -7.348 1.00 103.54 3297 ILE B N 1
ATOM 4763 C CA . ILE B 1 72 ? 24.588 33.084 -8.777 1.00 104.42 3297 ILE B CA 1
ATOM 4764 C C . ILE B 1 72 ? 23.365 32.202 -9.038 1.00 109.32 3297 ILE B C 1
ATOM 4765 O O . ILE B 1 72 ? 23.374 31.029 -8.683 1.00 110.26 3297 ILE B O 1
ATOM 4770 N N . LYS B 1 73 ? 22.313 32.755 -9.642 1.00 113.25 3298 LYS B N 1
ATOM 4771 C CA . LYS B 1 73 ? 21.150 31.929 -9.955 1.00 118.51 3298 LYS B CA 1
ATOM 4772 C C . LYS B 1 73 ? 21.644 30.760 -10.793 1.00 117.64 3298 LYS B C 1
ATOM 4773 O O . LYS B 1 73 ? 22.672 30.868 -11.459 1.00 113.87 3298 LYS B O 1
ATOM 4779 N N . LYS B 1 74 ? 20.909 29.651 -10.750 1.00 122.29 3299 LYS B N 1
ATOM 4780 C CA . LYS B 1 74 ? 21.282 28.400 -11.421 1.00 122.81 3299 LYS B CA 1
ATOM 4781 C C . LYS B 1 74 ? 20.983 28.387 -12.932 1.00 123.83 3299 LYS B C 1
ATOM 4782 O O . LYS B 1 74 ? 21.213 27.385 -13.614 1.00 124.08 3299 LYS B O 1
ATOM 4788 N N . GLN B 1 75 ? 20.462 29.499 -13.446 1.00 124.87 3300 GLN B N 1
ATOM 4789 C CA . GLN B 1 75 ? 20.067 29.596 -14.848 1.00 126.43 3300 GLN B CA 1
ATOM 4790 C C . GLN B 1 75 ? 21.034 30.477 -15.636 1.00 122.42 3300 GLN B C 1
ATOM 4791 O O . GLN B 1 75 ? 21.121 30.369 -16.863 1.00 122.03 3300 GLN B O 1
ATOM 4797 N N . HIS B 1 76 ? 21.732 31.362 -14.919 1.00 119.92 3301 HIS B N 1
ATOM 4798 C CA . HIS B 1 76 ? 22.872 32.099 -15.461 1.00 116.19 3301 HIS B CA 1
ATOM 4799 C C . HIS B 1 76 ? 23.953 31.063 -15.740 1.00 114.06 3301 HIS B C 1
ATOM 4800 O O . HIS B 1 76 ? 24.933 31.320 -16.443 1.00 110.97 3301 HIS B O 1
ATOM 4807 N N . LEU B 1 77 ? 23.741 29.879 -15.175 1.00 116.57 3302 LEU B N 1
ATOM 4808 C CA . LEU B 1 77 ? 24.614 28.736 -15.379 1.00 116.04 3302 LEU B CA 1
ATOM 4809 C C . LEU B 1 77 ? 24.359 28.119 -16.763 1.00 118.47 3302 LEU B C 1
ATOM 4810 O O . LEU B 1 77 ? 25.284 28.026 -17.575 1.00 116.20 3302 LEU B O 1
ATOM 4815 N N . VAL B 1 78 ? 23.116 27.718 -17.042 1.00 123.59 3303 VAL B N 1
ATOM 4816 C CA . VAL B 1 78 ? 22.792 27.201 -18.377 1.00 126.72 3303 VAL B CA 1
ATOM 4817 C C . VAL B 1 78 ? 23.062 28.240 -19.476 1.00 125.48 3303 VAL B C 1
ATOM 4818 O O . VAL B 1 78 ? 23.548 27.885 -20.550 1.00 125.27 3303 VAL B O 1
ATOM 4822 N N . GLU B 1 79 ? 22.746 29.511 -19.203 1.00 125.52 3304 GLU B N 1
ATOM 4823 C CA . GLU B 1 79 ? 22.905 30.617 -20.178 1.00 125.10 3304 GLU B CA 1
ATOM 4824 C C . GLU B 1 79 ? 24.330 30.762 -20.742 1.00 121.56 3304 GLU B C 1
ATOM 4825 O O . GLU B 1 79 ? 24.531 31.032 -21.932 1.00 121.30 3304 GLU B O 1
ATOM 4831 N N . VAL B 1 80 ? 25.312 30.607 -19.867 1.00 119.21 3305 VAL B N 1
ATOM 4832 C CA . VAL B 1 80 ? 26.699 30.800 -20.236 1.00 116.62 3305 VAL B CA 1
ATOM 4833 C C . VAL B 1 80 ? 27.303 29.495 -20.755 1.00 117.37 3305 VAL B C 1
ATOM 4834 O O . VAL B 1 80 ? 28.156 29.500 -21.644 1.00 115.82 3305 VAL B O 1
ATOM 4838 N N . ARG B 1 81 ? 26.841 28.379 -20.198 1.00 120.44 3306 ARG B N 1
ATOM 4839 C CA . ARG B 1 81 ? 27.382 27.060 -20.532 1.00 122.40 3306 ARG B CA 1
ATOM 4840 C C . ARG B 1 81 ? 26.593 26.362 -21.649 1.00 126.75 3306 ARG B C 1
ATOM 4841 O O . ARG B 1 81 ? 26.868 25.202 -21.976 1.00 128.56 3306 ARG B O 1
ATOM 4849 N N . SER B 1 82 ? 25.610 27.065 -22.214 1.00 128.92 3307 SER B N 1
ATOM 4850 C CA . SER B 1 82 ? 24.870 26.571 -23.377 1.00 133.31 3307 SER B CA 1
ATOM 4851 C C . SER B 1 82 ? 25.076 27.518 -24.553 1.00 132.60 3307 SER B C 1
ATOM 4852 O O . SER B 1 82 ? 24.846 27.156 -25.705 1.00 135.06 3307 SER B O 1
ATOM 4855 N N . MET B 1 83 ? 25.507 28.736 -24.250 1.00 129.87 3308 MET B N 1
ATOM 4856 C CA . MET B 1 83 ? 25.905 29.678 -25.289 1.00 129.28 3308 MET B CA 1
ATOM 4857 C C . MET B 1 83 ? 27.015 29.060 -26.132 1.00 128.41 3308 MET B C 1
ATOM 4858 O O . MET B 1 83 ? 27.961 28.466 -25.599 1.00 126.74 3308 MET B O 1
ATOM 4863 N N . ALA B 1 84 ? 26.953 29.292 -27.434 1.00 20.00 3309 ALA B N 1
ATOM 4864 C CA . ALA B 1 84 ? 27.885 28.662 -28.362 1.00 20.00 3309 ALA B CA 1
ATOM 4865 C C . ALA B 1 84 ? 29.081 29.566 -28.640 1.00 20.00 3309 ALA B C 1
ATOM 4866 O O . ALA B 1 84 ? 30.253 28.944 -28.678 1.00 122.85 3309 ALA B O 1
ATOM 4868 N N . ASN B 1 85 ? 28.935 30.734 -29.069 1.00 124.75 3310 ASN B N 1
ATOM 4869 C CA . ASN B 1 85 ? 29.917 31.812 -29.064 1.00 121.32 3310 ASN B CA 1
ATOM 4870 C C . ASN B 1 85 ? 29.443 32.957 -28.169 1.00 119.11 3310 ASN B C 1
ATOM 4871 O O . ASN B 1 85 ? 28.428 33.601 -28.476 1.00 120.76 3310 ASN B O 1
ATOM 4876 N N . PRO B 1 86 ? 30.145 33.184 -27.034 1.00 115.59 3311 PRO B N 1
ATOM 4877 C CA . PRO B 1 86 ? 29.886 34.306 -26.119 1.00 113.38 3311 PRO B CA 1
ATOM 4878 C C . PRO B 1 86 ? 30.571 35.590 -26.585 1.00 111.42 3311 PRO B C 1
ATOM 4879 O O . PRO B 1 86 ? 31.022 35.652 -27.730 1.00 112.17 3311 PRO B O 1
ATOM 4883 N N . PRO B 1 87 ? 30.603 36.620 -25.713 1.00 109.19 3312 PRO B N 1
ATOM 4884 C CA . PRO B 1 87 ? 31.420 37.821 -25.885 1.00 107.27 3312 PRO B CA 1
ATOM 4885 C C . PRO B 1 87 ? 32.842 37.612 -25.349 1.00 103.59 3312 PRO B C 1
ATOM 4886 O O . PRO B 1 87 ? 33.060 36.741 -24.499 1.00 101.91 3312 PRO B O 1
ATOM 4890 N N . ALA B 1 88 ? 33.786 38.413 -25.853 1.00 101.88 3313 ALA B N 1
ATOM 4891 C CA . ALA B 1 88 ? 35.208 38.282 -25.531 1.00 98.79 3313 ALA B CA 1
ATOM 4892 C C . ALA B 1 88 ? 35.528 38.644 -24.081 1.00 96.03 3313 ALA B C 1
ATOM 4893 O O . ALA B 1 88 ? 36.530 38.200 -23.519 1.00 94.26 3313 ALA B O 1
ATOM 4895 N N . ALA B 1 89 ? 34.672 39.454 -23.474 1.00 95.48 3314 ALA B N 1
ATOM 4896 C CA . ALA B 1 89 ? 34.846 39.823 -22.071 1.00 93.00 3314 ALA B CA 1
ATOM 4897 C C . ALA B 1 89 ? 34.484 38.656 -21.126 1.00 90.93 3314 ALA B C 1
ATOM 4898 O O . ALA B 1 89 ? 35.150 38.432 -20.106 1.00 88.99 3314 ALA B O 1
ATOM 4900 N N . VAL B 1 90 ? 33.430 37.916 -21.470 1.00 91.14 3315 VAL B N 1
ATOM 4901 C CA . VAL B 1 90 ? 33.070 36.677 -20.753 1.00 89.77 3315 VAL B CA 1
ATOM 4902 C C . VAL B 1 90 ? 34.119 35.559 -20.951 1.00 87.31 3315 VAL B C 1
ATOM 4903 O O . VAL B 1 90 ? 34.475 34.854 -19.999 1.00 85.81 3315 VAL B O 1
ATOM 4907 N N . LYS B 1 91 ? 34.613 35.406 -22.178 1.00 86.67 3316 LYS B N 1
ATOM 4908 C CA . LYS B 1 91 ? 35.705 34.477 -22.416 1.00 85.60 3316 LYS B CA 1
ATOM 4909 C C . LYS B 1 91 ? 36.847 34.778 -21.445 1.00 82.63 3316 LYS B C 1
ATOM 4910 O O . LYS B 1 91 ? 37.336 33.895 -20.726 1.00 81.25 3316 LYS B O 1
ATOM 4916 N N . LEU B 1 92 ? 37.248 36.046 -21.432 1.00 81.01 3317 LEU B N 1
ATOM 4917 C CA . LEU B 1 92 ? 38.312 36.547 -20.573 1.00 78.49 3317 LEU B CA 1
ATOM 4918 C C . LEU B 1 92 ? 38.062 36.240 -19.119 1.00 76.17 3317 LEU B C 1
ATOM 4919 O O . LEU B 1 92 ? 38.963 35.784 -18.414 1.00 75.20 3317 LEU B O 1
ATOM 4924 N N . ALA B 1 93 ? 36.841 36.511 -18.672 1.00 75.53 3318 ALA B N 1
ATOM 4925 C CA . ALA B 1 93 ? 36.443 36.305 -17.280 1.00 74.06 3318 ALA B CA 1
ATOM 4926 C C . ALA B 1 93 ? 36.626 34.842 -16.832 1.00 72.93 3318 ALA B C 1
ATOM 4927 O O . ALA B 1 93 ? 37.301 34.566 -15.825 1.00 71.70 3318 ALA B O 1
ATOM 4929 N N . LEU B 1 94 ? 36.026 33.922 -17.599 1.00 72.99 3319 LEU B N 1
ATOM 4930 C CA . LEU B 1 94 ? 35.999 32.489 -17.291 1.00 72.62 3319 LEU B CA 1
ATOM 4931 C C . LEU B 1 94 ? 37.398 31.954 -17.439 1.00 71.31 3319 LEU B C 1
ATOM 4932 O O . LEU B 1 94 ? 37.833 31.095 -16.694 1.00 69.97 3319 LEU B O 1
ATOM 4937 N N . GLU B 1 95 ? 38.085 32.465 -18.449 1.00 71.17 3320 GLU B N 1
ATOM 4938 C CA . GLU B 1 95 ? 39.498 32.211 -18.630 1.00 70.62 3320 GLU B CA 1
ATOM 4939 C C . GLU B 1 95 ? 40.323 32.451 -17.327 1.00 68.08 3320 GLU B C 1
ATOM 4940 O O . GLU B 1 95 ? 41.121 31.587 -16.926 1.00 67.03 3320 GLU B O 1
ATOM 4946 N N . SER B 1 96 ? 40.101 33.592 -16.660 1.00 65.62 3321 SER B N 1
ATOM 4947 C CA . SER B 1 96 ? 40.926 33.978 -15.520 1.00 63.64 3321 SER B CA 1
ATOM 4948 C C . SER B 1 96 ? 40.781 32.925 -14.444 1.00 63.76 3321 SER B C 1
ATOM 4949 O O . SER B 1 96 ? 41.750 32.583 -13.757 1.00 64.05 3321 SER B O 1
ATOM 4952 N N . ILE B 1 97 ? 39.579 32.362 -14.363 1.00 63.92 3322 ILE B N 1
ATOM 4953 C CA . ILE B 1 97 ? 39.195 31.418 -13.326 1.00 63.98 3322 ILE B CA 1
ATOM 4954 C C . ILE B 1 97 ? 39.807 30.019 -13.522 1.00 64.49 3322 ILE B C 1
ATOM 4955 O O . ILE B 1 97 ? 40.241 29.383 -12.551 1.00 63.48 3322 ILE B O 1
ATOM 4960 N N . ALA B 1 98 ? 39.832 29.551 -14.775 1.00 65.42 3323 ALA B N 1
ATOM 4961 C CA . ALA B 1 98 ? 40.591 28.343 -15.144 1.00 67.04 3323 ALA B CA 1
ATOM 4962 C C . ALA B 1 98 ? 42.067 28.535 -14.741 1.00 66.68 3323 ALA B C 1
ATOM 4963 O O . ALA B 1 98 ? 42.706 27.606 -14.250 1.00 67.40 3323 ALA B O 1
ATOM 4965 N N . LEU B 1 99 ? 42.590 29.749 -14.970 1.00 66.58 3324 LEU B N 1
ATOM 4966 C CA . LEU B 1 99 ? 43.963 30.171 -14.564 1.00 66.38 3324 LEU B CA 1
ATOM 4967 C C . LEU B 1 99 ? 44.180 30.032 -13.028 1.00 65.52 3324 LEU B C 1
ATOM 4968 O O . LEU B 1 99 ? 45.076 29.281 -12.573 1.00 64.82 3324 LEU B O 1
ATOM 4973 N N . LEU B 1 100 ? 43.371 30.776 -12.249 1.00 63.82 3325 LEU B N 1
ATOM 4974 C CA . LEU B 1 100 ? 43.396 30.667 -10.788 1.00 63.34 3325 LEU B CA 1
ATOM 4975 C C . LEU B 1 100 ? 43.278 29.209 -10.237 1.00 65.05 3325 LEU B C 1
ATOM 4976 O O . LEU B 1 100 ? 43.937 28.882 -9.249 1.00 64.54 3325 LEU B O 1
ATOM 4981 N N . LEU B 1 101 ? 42.462 28.311 -10.857 1.00 20.00 3326 LEU B N 1
ATOM 4982 C CA . LEU B 1 101 ? 42.247 26.950 -10.379 1.00 20.00 3326 LEU B CA 1
ATOM 4983 C C . LEU B 1 101 ? 43.314 26.002 -10.914 1.00 20.00 3326 LEU B C 1
ATOM 4984 O O . LEU B 1 101 ? 43.194 24.785 -10.637 1.00 72.29 3326 LEU B O 1
ATOM 4989 N N . GLY B 1 102 ? 44.270 26.506 -11.636 1.00 69.56 3327 GLY B N 1
ATOM 4990 C CA . GLY B 1 102 ? 45.434 25.718 -12.009 1.00 71.25 3327 GLY B CA 1
ATOM 4991 C C . GLY B 1 102 ? 45.227 24.898 -13.277 1.00 74.28 3327 GLY B C 1
ATOM 4992 O O . GLY B 1 102 ? 46.039 24.042 -13.609 1.00 74.94 3327 GLY B O 1
ATOM 4993 N N . GLU B 1 103 ? 44.147 25.179 -14.003 1.00 75.39 3328 GLU B N 1
ATOM 4994 C CA . GLU B 1 103 ? 43.934 24.556 -15.320 1.00 78.75 3328 GLU B CA 1
ATOM 4995 C C . GLU B 1 103 ? 43.789 25.779 -16.262 1.00 79.04 3328 GLU B C 1
ATOM 4996 O O . GLU B 1 103 ? 42.677 26.089 -16.720 1.00 79.09 3328 GLU B O 1
ATOM 5002 N N . SER B 1 104 ? 44.885 26.477 -16.549 1.00 79.19 3329 SER B N 1
ATOM 5003 C CA . SER B 1 104 ? 44.764 27.563 -17.526 1.00 81.00 3329 SER B CA 1
ATOM 5004 C C . SER B 1 104 ? 44.760 27.074 -18.986 1.00 84.75 3329 SER B C 1
ATOM 5005 O O . SER B 1 104 ? 45.611 26.261 -19.368 1.00 86.26 3329 SER B O 1
ATOM 5008 N N . THR B 1 105 ? 43.785 27.567 -19.773 1.00 86.60 3330 THR B N 1
ATOM 5009 C CA . THR B 1 105 ? 43.706 27.362 -21.238 1.00 90.96 3330 THR B CA 1
ATOM 5010 C C . THR B 1 105 ? 42.971 28.512 -21.930 1.00 91.25 3330 THR B C 1
ATOM 5011 O O . THR B 1 105 ? 42.218 29.282 -21.291 1.00 89.70 3330 THR B O 1
ATOM 5015 N N . THR B 1 106 ? 43.151 28.592 -23.242 1.00 94.40 3331 THR B N 1
ATOM 5016 C CA . THR B 1 106 ? 42.414 29.534 -24.069 1.00 95.38 3331 THR B CA 1
ATOM 5017 C C . THR B 1 106 ? 41.434 28.932 -25.062 1.00 97.98 3331 THR B C 1
ATOM 5018 O O . THR B 1 106 ? 41.227 29.453 -26.141 1.00 99.73 3331 THR B O 1
ATOM 5022 N N . ASP B 1 107 ? 40.816 27.836 -24.677 1.00 98.84 3332 ASP B N 1
ATOM 5023 C CA . ASP B 1 107 ? 39.994 27.066 -25.569 1.00 101.51 3332 ASP B CA 1
ATOM 5024 C C . ASP B 1 107 ? 38.710 27.305 -24.834 1.00 100.69 3332 ASP B C 1
ATOM 5025 O O . ASP B 1 107 ? 38.536 26.862 -23.722 1.00 101.20 3332 ASP B O 1
ATOM 5030 N N . TRP B 1 108 ? 37.797 28.014 -25.457 1.00 99.92 3333 TRP B N 1
ATOM 5031 C CA . TRP B 1 108 ? 36.474 28.123 -24.909 1.00 99.71 3333 TRP B CA 1
ATOM 5032 C C . TRP B 1 108 ? 35.847 26.767 -24.666 1.00 101.89 3333 TRP B C 1
ATOM 5033 O O . TRP B 1 108 ? 34.999 26.603 -23.807 1.00 101.60 3333 TRP B O 1
ATOM 5044 N N . LYS B 1 109 ? 36.251 25.796 -25.455 1.00 104.80 3334 LYS B N 1
ATOM 5045 C CA . LYS B 1 109 ? 35.641 24.486 -25.396 1.00 107.49 3334 LYS B CA 1
ATOM 5046 C C . LYS B 1 109 ? 35.948 23.909 -24.053 1.00 106.57 3334 LYS B C 1
ATOM 5047 O O . LYS B 1 109 ? 35.064 23.604 -23.272 1.00 106.76 3334 LYS B O 1
ATOM 5053 N N . GLN B 1 110 ? 37.235 23.802 -23.788 1.00 105.49 3335 GLN B N 1
ATOM 5054 C CA . GLN B 1 110 ? 37.719 23.350 -22.517 1.00 104.16 3335 GLN B CA 1
ATOM 5055 C C . GLN B 1 110 ? 37.085 24.150 -21.413 1.00 101.23 3335 GLN B C 1
ATOM 5056 O O . GLN B 1 110 ? 36.553 23.587 -20.470 1.00 101.46 3335 GLN B O 1
ATOM 5062 N N . ILE B 1 111 ? 37.125 25.466 -21.535 1.00 98.51 3336 ILE B N 1
ATOM 5063 C CA . ILE B 1 111 ? 36.436 26.306 -20.575 1.00 96.70 3336 ILE B CA 1
ATOM 5064 C C . ILE B 1 111 ? 35.010 25.839 -20.559 1.00 99.14 3336 ILE B C 1
ATOM 5065 O O . ILE B 1 111 ? 34.471 25.447 -19.546 1.00 99.02 3336 ILE B O 1
ATOM 5070 N N . ARG B 1 112 ? 34.401 25.851 -21.719 1.00 101.99 3337 ARG B N 1
ATOM 5071 C CA . ARG B 1 112 ? 33.095 25.281 -21.825 1.00 105.20 3337 ARG B CA 1
ATOM 5072 C C . ARG B 1 112 ? 33.062 24.017 -20.993 1.00 106.70 3337 ARG B C 1
ATOM 5073 O O . ARG B 1 112 ? 32.274 23.882 -20.062 1.00 107.13 3337 ARG B O 1
ATOM 5081 N N . SER B 1 113 ? 33.956 23.098 -21.321 1.00 107.61 3338 SER B N 1
ATOM 5082 C CA . SER B 1 113 ? 34.048 21.836 -20.609 1.00 109.62 3338 SER B CA 1
ATOM 5083 C C . SER B 1 113 ? 34.124 22.029 -19.120 1.00 106.99 3338 SER B C 1
ATOM 5084 O O . SER B 1 113 ? 33.320 21.518 -18.389 1.00 108.74 3338 SER B O 1
ATOM 5087 N N . ILE B 1 114 ? 35.111 22.762 -18.658 1.00 103.24 3339 ILE B N 1
ATOM 5088 C CA . ILE B 1 114 ? 35.289 22.866 -17.230 1.00 101.21 3339 ILE B CA 1
ATOM 5089 C C . ILE B 1 114 ? 34.119 23.508 -16.531 1.00 100.07 3339 ILE B C 1
ATOM 5090 O O . ILE B 1 114 ? 33.666 23.026 -15.512 1.00 100.67 3339 ILE B O 1
ATOM 5095 N N . ILE B 1 115 ? 33.638 24.612 -17.066 1.00 99.26 3340 ILE B N 1
ATOM 5096 C CA . ILE B 1 115 ? 32.647 25.383 -16.344 1.00 98.92 3340 ILE B CA 1
ATOM 5097 C C . ILE B 1 115 ? 31.426 24.558 -16.107 1.00 101.65 3340 ILE B C 1
ATOM 5098 O O . ILE B 1 115 ? 30.612 24.886 -15.275 1.00 101.21 3340 ILE B O 1
ATOM 5103 N N . MET B 1 116 ? 31.318 23.465 -16.837 1.00 104.75 3341 MET B N 1
ATOM 5104 C CA . MET B 1 116 ? 30.163 22.592 -16.736 1.00 108.69 3341 MET B CA 1
ATOM 5105 C C . MET B 1 116 ? 30.223 21.579 -15.578 1.00 109.32 3341 MET B C 1
ATOM 5106 O O . MET B 1 116 ? 29.208 21.184 -15.038 1.00 112.15 3341 MET B O 1
ATOM 5111 N N . ARG B 1 117 ? 31.423 21.181 -15.199 1.00 107.15 3342 ARG B N 1
ATOM 5112 C CA . ARG B 1 117 ? 31.637 20.140 -14.209 1.00 108.27 3342 ARG B CA 1
ATOM 5113 C C . ARG B 1 117 ? 30.705 20.393 -13.003 1.00 108.65 3342 ARG B C 1
ATOM 5114 O O . ARG B 1 117 ? 30.589 21.530 -12.507 1.00 105.94 3342 ARG B O 1
ATOM 5122 N N . GLU B 1 118 ? 30.020 19.346 -12.551 1.00 112.10 3343 GLU B N 1
ATOM 5123 C CA . GLU B 1 118 ? 29.239 19.466 -11.341 1.00 112.93 3343 GLU B CA 1
ATOM 5124 C C . GLU B 1 118 ? 30.044 20.285 -10.324 1.00 108.54 3343 GLU B C 1
ATOM 5125 O O . GLU B 1 118 ? 29.535 21.217 -9.719 1.00 107.61 3343 GLU B O 1
ATOM 5131 N N . ASN B 1 119 ? 31.310 19.921 -10.147 1.00 106.51 3344 ASN B N 1
ATOM 5132 C CA . ASN B 1 119 ? 32.207 20.522 -9.143 1.00 102.68 3344 ASN B CA 1
ATOM 5133 C C . ASN B 1 119 ? 32.670 21.945 -9.435 1.00 98.03 3344 ASN B C 1
ATOM 5134 O O . ASN B 1 119 ? 33.497 22.489 -8.697 1.00 94.75 3344 ASN B O 1
ATOM 5139 N N . PHE B 1 120 ? 32.176 22.533 -10.519 1.00 97.55 3345 PHE B N 1
ATOM 5140 C CA . PHE B 1 120 ? 32.677 23.831 -10.930 1.00 93.88 3345 PHE B CA 1
ATOM 5141 C C . PHE B 1 120 ? 32.471 24.851 -9.806 1.00 91.57 3345 PHE B C 1
ATOM 5142 O O . PHE B 1 120 ? 33.441 25.373 -9.262 1.00 88.91 3345 PHE B O 1
ATOM 5150 N N . ILE B 1 121 ? 31.222 25.105 -9.420 1.00 92.98 3346 ILE B N 1
ATOM 5151 C CA . ILE B 1 121 ? 30.966 26.101 -8.378 1.00 91.27 3346 ILE B CA 1
ATOM 5152 C C . ILE B 1 121 ? 31.563 25.709 -7.019 1.00 90.60 3346 ILE B C 1
ATOM 5153 O O . ILE B 1 121 ? 32.283 26.498 -6.411 1.00 87.69 3346 ILE B O 1
ATOM 5158 N N . PRO B 1 122 ? 31.282 24.475 -6.556 1.00 93.34 3347 PRO B N 1
ATOM 5159 C CA . PRO B 1 122 ? 31.775 24.004 -5.254 1.00 93.65 3347 PRO B CA 1
ATOM 5160 C C . PRO B 1 122 ? 33.272 24.311 -5.026 1.00 90.36 3347 PRO B C 1
ATOM 5161 O O . PRO B 1 122 ? 33.669 24.596 -3.894 1.00 89.81 3347 PRO B O 1
ATOM 5165 N N . THR B 1 123 ? 34.087 24.273 -6.086 1.00 88.35 3348 THR B N 1
ATOM 5166 C CA . THR B 1 123 ? 35.543 24.410 -5.944 1.00 85.48 3348 THR B CA 1
ATOM 5167 C C . THR B 1 123 ? 36.055 25.866 -6.005 1.00 82.03 3348 THR B C 1
ATOM 5168 O O . THR B 1 123 ? 37.115 26.166 -5.478 1.00 79.61 3348 THR B O 1
ATOM 5172 N N . ILE B 1 124 ? 35.318 26.774 -6.626 1.00 81.92 3349 ILE B N 1
ATOM 5173 C CA . ILE B 1 124 ? 35.714 28.172 -6.495 1.00 80.44 3349 ILE B CA 1
ATOM 5174 C C . ILE B 1 124 ? 35.286 28.707 -5.095 1.00 81.45 3349 ILE B C 1
ATOM 5175 O O . ILE B 1 124 ? 35.996 29.513 -4.455 1.00 80.16 3349 ILE B O 1
ATOM 5180 N N . VAL B 1 125 ? 34.140 28.234 -4.612 1.00 84.04 3350 VAL B N 1
ATOM 5181 C CA . VAL B 1 125 ? 33.666 28.617 -3.296 1.00 85.80 3350 VAL B CA 1
ATOM 5182 C C . VAL B 1 125 ? 34.575 28.028 -2.215 1.00 86.05 3350 VAL B C 1
ATOM 5183 O O . VAL B 1 125 ? 34.666 28.543 -1.097 1.00 86.15 3350 VAL B O 1
ATOM 5187 N N . ASN B 1 126 ? 35.267 26.944 -2.555 1.00 86.37 3351 ASN B N 1
ATOM 5188 C CA . ASN B 1 126 ? 36.151 26.292 -1.599 1.00 86.52 3351 ASN B CA 1
ATOM 5189 C C . ASN B 1 126 ? 37.633 26.612 -1.859 1.00 83.39 3351 ASN B C 1
ATOM 5190 O O . ASN B 1 126 ? 38.505 26.242 -1.076 1.00 83.19 3351 ASN B O 1
ATOM 5195 N N . PHE B 1 127 ? 37.922 27.321 -2.940 1.00 81.15 3352 PHE B N 1
ATOM 5196 C CA . PHE B 1 127 ? 39.321 27.642 -3.266 1.00 79.39 3352 PHE B CA 1
ATOM 5197 C C . PHE B 1 127 ? 39.920 28.649 -2.250 1.00 78.32 3352 PHE B C 1
ATOM 5198 O O . PHE B 1 127 ? 39.210 29.538 -1.787 1.00 78.90 3352 PHE B O 1
ATOM 5206 N N . SER B 1 128 ? 41.217 28.517 -1.924 1.00 77.42 3353 SER B N 1
ATOM 5207 C CA . SER B 1 128 ? 41.910 29.454 -1.008 1.00 76.28 3353 SER B CA 1
ATOM 5208 C C . SER B 1 128 ? 43.118 30.171 -1.640 1.00 75.19 3353 SER B C 1
ATOM 5209 O O . SER B 1 128 ? 43.994 29.518 -2.207 1.00 75.66 3353 SER B O 1
ATOM 5212 N N . ALA B 1 129 ? 43.181 31.496 -1.507 1.00 74.41 3354 ALA B N 1
ATOM 5213 C CA . ALA B 1 129 ? 44.233 32.316 -2.102 1.00 73.35 3354 ALA B CA 1
ATOM 5214 C C . ALA B 1 129 ? 45.630 31.783 -1.813 1.00 73.71 3354 ALA B C 1
ATOM 5215 O O . ALA B 1 129 ? 46.564 32.043 -2.569 1.00 73.29 3354 ALA B O 1
ATOM 5217 N N . GLU B 1 130 ? 45.799 31.054 -0.697 1.00 20.00 3355 GLU B N 1
ATOM 5218 C CA . GLU B 1 130 ? 47.079 30.414 -0.420 1.00 20.00 3355 GLU B CA 1
ATOM 5219 C C . GLU B 1 130 ? 47.483 29.474 -1.550 1.00 20.00 3355 GLU B C 1
ATOM 5220 O O . GLU B 1 130 ? 48.668 29.194 -1.763 1.00 76.85 3355 GLU B O 1
ATOM 5226 N N . GLU B 1 131 ? 46.507 28.950 -2.301 1.00 75.14 3356 GLU B N 1
ATOM 5227 C CA . GLU B 1 131 ? 46.855 27.975 -3.339 1.00 75.60 3356 GLU B CA 1
ATOM 5228 C C . GLU B 1 131 ? 47.489 28.640 -4.570 1.00 74.50 3356 GLU B C 1
ATOM 5229 O O . GLU B 1 131 ? 48.138 27.963 -5.388 1.00 76.01 3356 GLU B O 1
ATOM 5235 N N . ILE B 1 132 ? 47.338 29.959 -4.678 1.00 71.59 3357 ILE B N 1
ATOM 5236 C CA . ILE B 1 132 ? 47.780 30.689 -5.859 1.00 70.29 3357 ILE B CA 1
ATOM 5237 C C . ILE B 1 132 ? 49.292 30.921 -5.907 1.00 70.26 3357 ILE B C 1
ATOM 5238 O O . ILE B 1 132 ? 49.858 31.487 -4.980 1.00 71.09 3357 ILE B O 1
ATOM 5243 N N . SER B 1 133 ? 49.943 30.548 -7.009 1.00 69.26 3358 SER B N 1
ATOM 5244 C CA . SER B 1 133 ? 51.388 30.585 -7.036 1.00 68.41 3358 SER B CA 1
ATOM 5245 C C . SER B 1 133 ? 51.905 31.924 -7.575 1.00 68.26 3358 SER B C 1
ATOM 5246 O O . SER B 1 133 ? 51.124 32.758 -8.060 1.00 66.57 3358 SER B O 1
ATOM 5249 N N . ASP B 1 134 ? 53.225 32.111 -7.493 1.00 68.58 3359 ASP B N 1
ATOM 5250 C CA . ASP B 1 134 ? 53.895 33.290 -8.053 1.00 69.72 3359 ASP B CA 1
ATOM 5251 C C . ASP B 1 134 ? 53.571 33.521 -9.526 1.00 68.39 3359 ASP B C 1
ATOM 5252 O O . ASP B 1 134 ? 53.105 34.592 -9.892 1.00 68.41 3359 ASP B O 1
ATOM 5257 N N . ALA B 1 135 ? 53.808 32.531 -10.356 1.00 68.09 3360 ALA B N 1
ATOM 5258 C CA . ALA B 1 135 ? 53.531 32.677 -11.756 1.00 67.17 3360 ALA B CA 1
ATOM 5259 C C . ALA B 1 135 ? 52.086 33.050 -12.011 1.00 64.77 3360 ALA B C 1
ATOM 5260 O O . ALA B 1 135 ? 51.799 33.779 -12.917 1.00 64.45 3360 ALA B O 1
ATOM 5262 N N . ILE B 1 136 ? 51.172 32.532 -11.217 1.00 63.82 3361 ILE B N 1
ATOM 5263 C CA . ILE B 1 136 ? 49.782 32.817 -11.458 1.00 63.51 3361 ILE B CA 1
ATOM 5264 C C . ILE B 1 136 ? 49.515 34.249 -11.120 1.00 64.37 3361 ILE B C 1
ATOM 5265 O O . ILE B 1 136 ? 48.881 34.929 -11.850 1.00 65.47 3361 ILE B O 1
ATOM 5270 N N . ARG B 1 137 ? 50.019 34.711 -10.004 1.00 65.05 3362 ARG B N 1
ATOM 5271 C CA . ARG B 1 137 ? 49.796 36.081 -9.644 1.00 66.32 3362 ARG B CA 1
ATOM 5272 C C . ARG B 1 137 ? 50.285 36.964 -10.764 1.00 68.77 3362 ARG B C 1
ATOM 5273 O O . ARG B 1 137 ? 49.540 37.797 -11.275 1.00 67.88 3362 ARG B O 1
ATOM 5281 N N . GLU B 1 138 ? 51.544 36.759 -11.146 1.00 71.53 3363 GLU B N 1
ATOM 5282 C CA . GLU B 1 138 ? 52.173 37.512 -12.224 1.00 75.79 3363 GLU B CA 1
ATOM 5283 C C . GLU B 1 138 ? 51.264 37.522 -13.432 1.00 75.33 3363 GLU B C 1
ATOM 5284 O O . GLU B 1 138 ? 50.908 38.553 -13.935 1.00 75.37 3363 GLU B O 1
ATOM 5290 N N . LYS B 1 139 ? 50.892 36.342 -13.889 1.00 75.72 3364 LYS B N 1
ATOM 5291 C CA . LYS B 1 139 ? 50.098 36.189 -15.087 1.00 76.10 3364 LYS B CA 1
ATOM 5292 C C . LYS B 1 139 ? 48.765 36.885 -14.993 1.00 74.51 3364 LYS B C 1
ATOM 5293 O O . LYS B 1 139 ? 48.373 37.543 -15.896 1.00 74.66 3364 LYS B O 1
ATOM 5299 N N . MET B 1 140 ? 48.083 36.715 -13.865 1.00 72.87 3365 MET B N 1
ATOM 5300 C CA . MET B 1 140 ? 46.779 37.335 -13.656 1.00 72.23 3365 MET B CA 1
ATOM 5301 C C . MET B 1 140 ? 46.896 38.853 -13.572 1.00 73.20 3365 MET B C 1
ATOM 5302 O O . MET B 1 140 ? 45.889 39.561 -13.527 1.00 73.38 3365 MET B O 1
ATOM 5307 N N . LYS B 1 141 ? 48.093 39.371 -13.518 1.00 73.81 3366 LYS B N 1
ATOM 5308 C CA . LYS B 1 141 ? 48.219 40.798 -13.501 1.00 75.93 3366 LYS B CA 1
ATOM 5309 C C . LYS B 1 141 ? 48.593 41.262 -14.890 1.00 77.46 3366 LYS B C 1
ATOM 5310 O O . LYS B 1 141 ? 47.952 42.122 -15.446 1.00 77.84 3366 LYS B O 1
ATOM 5316 N N . LYS B 1 142 ? 49.622 40.653 -15.454 1.00 78.27 3367 LYS B N 1
ATOM 5317 C CA . LYS B 1 142 ? 50.050 40.993 -16.786 1.00 80.44 3367 LYS B CA 1
ATOM 5318 C C . LYS B 1 142 ? 48.987 40.710 -17.810 1.00 80.27 3367 LYS B C 1
ATOM 5319 O O . LYS B 1 142 ? 48.841 41.455 -18.759 1.00 81.59 3367 LYS B O 1
ATOM 5325 N N . ASN B 1 143 ? 48.263 39.621 -17.644 1.00 78.08 3368 ASN B N 1
ATOM 5326 C CA . ASN B 1 143 ? 47.369 39.185 -18.685 1.00 78.19 3368 ASN B CA 1
ATOM 5327 C C . ASN B 1 143 ? 46.018 39.786 -18.465 1.00 77.19 3368 ASN B C 1
ATOM 5328 O O . ASN B 1 143 ? 45.403 40.214 -19.405 1.00 77.73 3368 ASN B O 1
ATOM 5333 N N . TYR B 1 144 ? 45.532 39.807 -17.237 1.00 75.94 3369 TYR B N 1
ATOM 5334 C CA . TYR B 1 144 ? 44.122 40.063 -16.998 1.00 75.54 3369 TYR B CA 1
ATOM 5335 C C . TYR B 1 144 ? 43.639 41.262 -16.209 1.00 76.19 3369 TYR B C 1
ATOM 5336 O O . TYR B 1 144 ? 42.592 41.798 -16.468 1.00 76.63 3369 TYR B O 1
ATOM 5345 N N . MET B 1 145 ? 44.421 41.691 -15.252 1.00 76.86 3370 MET B N 1
ATOM 5346 C CA . MET B 1 145 ? 44.177 42.954 -14.608 1.00 78.51 3370 MET B CA 1
ATOM 5347 C C . MET B 1 145 ? 44.439 44.055 -15.603 1.00 80.67 3370 MET B C 1
ATOM 5348 O O . MET B 1 145 ? 43.861 45.113 -15.486 1.00 81.89 3370 MET B O 1
ATOM 5353 N N . SER B 1 146 ? 45.310 43.790 -16.582 1.00 80.86 3371 SER B N 1
ATOM 5354 C CA . SER B 1 146 ? 45.792 44.803 -17.514 1.00 82.22 3371 SER B CA 1
ATOM 5355 C C . SER B 1 146 ? 44.741 45.123 -18.572 1.00 82.30 3371 SER B C 1
ATOM 5356 O O . SER B 1 146 ? 44.705 46.230 -19.109 1.00 84.74 3371 SER B O 1
ATOM 5359 N N . ASN B 1 147 ? 43.881 44.160 -18.834 1.00 79.34 3372 ASN B N 1
ATOM 5360 C CA . ASN B 1 147 ? 42.834 44.326 -19.802 1.00 79.35 3372 ASN B CA 1
ATOM 5361 C C . ASN B 1 147 ? 41.731 45.208 -19.277 1.00 80.22 3372 ASN B C 1
ATOM 5362 O O . ASN B 1 147 ? 41.386 45.141 -18.120 1.00 78.66 3372 ASN B O 1
ATOM 5367 N N . PRO B 1 148 ? 41.178 46.042 -20.140 1.00 82.38 3373 PRO B N 1
ATOM 5368 C CA . PRO B 1 148 ? 40.152 46.988 -19.729 1.00 84.58 3373 PRO B CA 1
ATOM 5369 C C . PRO B 1 148 ? 38.768 46.385 -19.748 1.00 84.06 3373 PRO B C 1
ATOM 5370 O O . PRO B 1 148 ? 37.857 46.911 -19.156 1.00 84.64 3373 PRO B O 1
ATOM 5374 N N . SER B 1 149 ? 38.616 45.268 -20.422 1.00 83.64 3374 SER B N 1
ATOM 5375 C CA . SER B 1 149 ? 37.346 44.593 -20.406 1.00 84.40 3374 SER B CA 1
ATOM 5376 C C . SER B 1 149 ? 37.293 43.636 -19.240 1.00 82.99 3374 SER B C 1
ATOM 5377 O O . SER B 1 149 ? 36.284 43.051 -18.945 1.00 82.90 3374 SER B O 1
ATOM 5380 N N . TYR B 1 150 ? 38.398 43.492 -18.552 1.00 20.00 3375 TYR B N 1
ATOM 5381 C CA . TYR B 1 150 ? 38.387 42.664 -17.396 1.00 20.00 3375 TYR B CA 1
ATOM 5382 C C . TYR B 1 150 ? 37.853 43.500 -16.282 1.00 20.00 3375 TYR B C 1
ATOM 5383 O O . TYR B 1 150 ? 38.589 43.928 -15.427 1.00 83.89 3375 TYR B O 1
ATOM 5392 N N . ASN B 1 151 ? 36.554 43.732 -16.301 1.00 86.16 3376 ASN B N 1
ATOM 5393 C CA . ASN B 1 151 ? 35.918 44.556 -15.294 1.00 88.46 3376 ASN B CA 1
ATOM 5394 C C . ASN B 1 151 ? 34.571 44.029 -14.862 1.00 88.66 3376 ASN B C 1
ATOM 5395 O O . ASN B 1 151 ? 33.778 43.643 -15.680 1.00 89.04 3376 ASN B O 1
ATOM 5400 N N . TYR B 1 152 ? 34.311 44.021 -13.568 1.00 88.39 3377 TYR B N 1
ATOM 5401 C CA . TYR B 1 152 ? 33.073 43.479 -13.066 1.00 88.99 3377 TYR B CA 1
ATOM 5402 C C . TYR B 1 152 ? 31.865 44.056 -13.760 1.00 91.78 3377 TYR B C 1
ATOM 5403 O O . TYR B 1 152 ? 31.111 43.347 -14.400 1.00 91.99 3377 TYR B O 1
ATOM 5412 N N . GLU B 1 153 ? 31.677 45.358 -13.612 1.00 94.27 3378 GLU B N 1
ATOM 5413 C CA . GLU B 1 153 ? 30.571 46.044 -14.269 1.00 97.31 3378 GLU B CA 1
ATOM 5414 C C . GLU B 1 153 ? 30.613 45.841 -15.780 1.00 95.86 3378 GLU B C 1
ATOM 5415 O O . GLU B 1 153 ? 29.581 45.628 -16.416 1.00 97.38 3378 GLU B O 1
ATOM 5421 N N . ILE B 1 154 ? 31.813 45.908 -16.348 1.00 93.28 3379 ILE B N 1
ATOM 5422 C CA . ILE B 1 154 ? 31.991 45.733 -17.785 1.00 92.32 3379 ILE B CA 1
ATOM 5423 C C . ILE B 1 154 ? 31.534 44.349 -18.235 1.00 90.70 3379 ILE B C 1
ATOM 5424 O O . ILE B 1 154 ? 31.065 44.176 -19.359 1.00 91.59 3379 ILE B O 1
ATOM 5429 N N . VAL B 1 155 ? 31.674 43.368 -17.350 1.00 88.90 3380 VAL B N 1
ATOM 5430 C CA . VAL B 1 155 ? 31.278 41.999 -17.655 1.00 88.27 3380 VAL B CA 1
ATOM 5431 C C . VAL B 1 155 ? 30.108 41.384 -16.894 1.00 89.61 3380 VAL B C 1
ATOM 5432 O O . VAL B 1 155 ? 29.533 40.384 -17.324 1.00 90.11 3380 VAL B O 1
ATOM 5436 N N . ASN B 1 156 ? 29.760 41.989 -15.763 1.00 90.19 3381 ASN B N 1
ATOM 5437 C CA . ASN B 1 156 ? 28.512 41.724 -15.058 1.00 92.03 3381 ASN B CA 1
ATOM 5438 C C . ASN B 1 156 ? 27.290 42.118 -15.880 1.00 95.08 3381 ASN B C 1
ATOM 5439 O O . ASN B 1 156 ? 26.153 41.876 -15.476 1.00 98.08 3381 ASN B O 1
ATOM 5444 N N . ARG B 1 157 ? 27.532 42.727 -17.037 1.00 95.21 3382 ARG B N 1
ATOM 5445 C CA . ARG B 1 157 ? 26.452 43.155 -17.918 1.00 98.05 3382 ARG B CA 1
ATOM 5446 C C . ARG B 1 157 ? 26.135 42.089 -18.961 1.00 97.31 3382 ARG B C 1
ATOM 5447 O O . ARG B 1 157 ? 24.969 41.801 -19.233 1.00 99.35 3382 ARG B O 1
ATOM 5455 N N . ALA B 1 158 ? 27.179 41.507 -19.542 1.00 94.06 3383 ALA B N 1
ATOM 5456 C CA . ALA B 1 158 ? 27.013 40.473 -20.555 1.00 93.64 3383 ALA B CA 1
ATOM 5457 C C . ALA B 1 158 ? 26.520 39.168 -19.938 1.00 93.32 3383 ALA B C 1
ATOM 5458 O O . ALA B 1 158 ? 25.631 38.511 -20.478 1.00 94.58 3383 ALA B O 1
ATOM 5460 N N . SER B 1 159 ? 27.104 38.800 -18.802 1.00 92.19 3384 SER B N 1
ATOM 5461 C CA . SER B 1 159 ? 26.726 37.574 -18.109 1.00 91.66 3384 SER B CA 1
ATOM 5462 C C . SER B 1 159 ? 26.659 37.791 -16.601 1.00 91.04 3384 SER B C 1
ATOM 5463 O O . SER B 1 159 ? 27.633 38.220 -15.982 1.00 88.40 3384 SER B O 1
ATOM 5466 N N . LEU B 1 160 ? 25.504 37.492 -16.016 1.00 93.27 3385 LEU B N 1
ATOM 5467 C CA . LEU B 1 160 ? 25.308 37.654 -14.580 1.00 92.99 3385 LEU B CA 1
ATOM 5468 C C . LEU B 1 160 ? 26.008 36.547 -13.800 1.00 90.36 3385 LEU B C 1
ATOM 5469 O O . LEU B 1 160 ? 26.051 36.572 -12.570 1.00 90.66 3385 LEU B O 1
ATOM 5474 N N . ALA B 1 161 ? 26.557 35.576 -14.523 1.00 87.52 3386 ALA B N 1
ATOM 5475 C CA . ALA B 1 161 ? 27.257 34.459 -13.900 1.00 85.15 3386 ALA B CA 1
ATOM 5476 C C . ALA B 1 161 ? 28.759 34.712 -13.843 1.00 81.40 3386 ALA B C 1
ATOM 5477 O O . ALA B 1 161 ? 29.430 34.314 -12.890 1.00 78.59 3386 ALA B O 1
ATOM 5479 N N . ALA B 1 162 ? 29.282 35.377 -14.868 1.00 80.23 3387 ALA B N 1
ATOM 5480 C CA . ALA B 1 162 ? 30.707 35.685 -14.936 1.00 77.53 3387 ALA B CA 1
ATOM 5481 C C . ALA B 1 162 ? 31.088 36.986 -14.183 1.00 76.94 3387 ALA B C 1
ATOM 5482 O O . ALA B 1 162 ? 32.247 37.140 -13.778 1.00 74.96 3387 ALA B O 1
ATOM 5484 N N . GLY B 1 163 ? 30.120 37.879 -13.952 1.00 79.02 3388 GLY B N 1
ATOM 5485 C CA . GLY B 1 163 ? 30.357 39.098 -13.154 1.00 79.21 3388 GLY B CA 1
ATOM 5486 C C . GLY B 1 163 ? 30.937 38.843 -11.758 1.00 78.50 3388 GLY B C 1
ATOM 5487 O O . GLY B 1 163 ? 31.981 39.388 -11.400 1.00 76.65 3388 GLY B O 1
ATOM 5488 N N . PRO B 1 164 ? 30.254 38.017 -10.945 1.00 79.64 3389 PRO B N 1
ATOM 5489 C CA . PRO B 1 164 ? 30.709 37.642 -9.599 1.00 79.25 3389 PRO B CA 1
ATOM 5490 C C . PRO B 1 164 ? 32.003 36.811 -9.607 1.00 76.38 3389 PRO B C 1
ATOM 5491 O O . PRO B 1 164 ? 32.781 36.816 -8.646 1.00 75.31 3389 PRO B O 1
ATOM 5495 N N . MET B 1 165 ? 32.199 36.071 -10.688 1.00 75.69 3390 MET B N 1
ATOM 5496 C CA . MET B 1 165 ? 33.433 35.364 -10.918 1.00 73.32 3390 MET B CA 1
ATOM 5497 C C . MET B 1 165 ? 34.651 36.288 -11.050 1.00 71.18 3390 MET B C 1
ATOM 5498 O O . MET B 1 165 ? 35.746 35.912 -10.610 1.00 69.18 3390 MET B O 1
ATOM 5503 N N . VAL B 1 166 ? 34.492 37.492 -11.619 1.00 71.01 3391 VAL B N 1
ATOM 5504 C CA . VAL B 1 166 ? 35.669 38.372 -11.694 1.00 69.85 3391 VAL B CA 1
ATOM 5505 C C . VAL B 1 166 ? 35.912 39.166 -10.422 1.00 70.25 3391 VAL B C 1
ATOM 5506 O O . VAL B 1 166 ? 37.041 39.497 -10.121 1.00 67.87 3391 VAL B O 1
ATOM 5510 N N . LYS B 1 167 ? 34.851 39.478 -9.685 1.00 73.60 3392 LYS B N 1
ATOM 5511 C CA . LYS B 1 167 ? 34.967 40.007 -8.331 1.00 75.69 3392 LYS B CA 1
ATOM 5512 C C . LYS B 1 167 ? 35.710 38.929 -7.474 1.00 74.37 3392 LYS B C 1
ATOM 5513 O O . LYS B 1 167 ? 36.627 39.223 -6.689 1.00 73.71 3392 LYS B O 1
ATOM 5519 N N . TRP B 1 168 ? 35.329 37.673 -7.631 1.00 74.20 3393 TRP B N 1
ATOM 5520 C CA . TRP B 1 168 ? 35.986 36.641 -6.839 1.00 74.07 3393 TRP B CA 1
ATOM 5521 C C . TRP B 1 168 ? 37.473 36.514 -7.243 1.00 72.23 3393 TRP B C 1
ATOM 5522 O O . TRP B 1 168 ? 38.348 36.432 -6.387 1.00 71.75 3393 TRP B O 1
ATOM 5533 N N . ALA B 1 169 ? 37.748 36.492 -8.547 1.00 71.78 3394 ALA B N 1
ATOM 5534 C CA . ALA B 1 169 ? 39.128 36.448 -9.053 1.00 70.36 3394 ALA B CA 1
ATOM 5535 C C . ALA B 1 169 ? 39.999 37.658 -8.604 1.00 70.26 3394 ALA B C 1
ATOM 5536 O O . ALA B 1 169 ? 41.106 37.462 -8.071 1.00 69.95 3394 ALA B O 1
ATOM 5538 N N . ILE B 1 170 ? 39.525 38.883 -8.815 1.00 70.48 3395 ILE B N 1
ATOM 5539 C CA . ILE B 1 170 ? 40.224 40.071 -8.274 1.00 70.96 3395 ILE B CA 1
ATOM 5540 C C . ILE B 1 170 ? 40.450 40.015 -6.736 1.00 71.15 3395 ILE B C 1
ATOM 5541 O O . ILE B 1 170 ? 41.594 40.104 -6.270 1.00 70.14 3395 ILE B O 1
ATOM 5546 N N . ALA B 1 171 ? 39.375 39.879 -5.951 1.00 72.59 3396 ALA B N 1
ATOM 5547 C CA . ALA B 1 171 ? 39.503 39.675 -4.495 1.00 73.19 3396 ALA B CA 1
ATOM 5548 C C . ALA B 1 171 ? 40.596 38.619 -4.125 1.00 72.03 3396 ALA B C 1
ATOM 5549 O O . ALA B 1 171 ? 41.447 38.875 -3.258 1.00 71.85 3396 ALA B O 1
ATOM 5551 N N . GLN B 1 172 ? 40.587 37.456 -4.796 1.00 71.12 3397 GLN B N 1
ATOM 5552 C CA . GLN B 1 172 ? 41.522 36.361 -4.464 1.00 70.79 3397 GLN B CA 1
ATOM 5553 C C . GLN B 1 172 ? 42.967 36.735 -4.767 1.00 70.51 3397 GLN B C 1
ATOM 5554 O O . GLN B 1 172 ? 43.908 36.192 -4.160 1.00 69.74 3397 GLN B O 1
ATOM 5560 N N . LEU B 1 173 ? 43.130 37.676 -5.703 1.00 71.66 3398 LEU B N 1
ATOM 5561 C CA . LEU B 1 173 ? 44.455 38.104 -6.209 1.00 72.37 3398 LEU B CA 1
ATOM 5562 C C . LEU B 1 173 ? 45.080 39.146 -5.262 1.00 73.43 3398 LEU B C 1
ATOM 5563 O O . LEU B 1 173 ? 46.283 39.085 -4.967 1.00 73.14 3398 LEU B O 1
ATOM 5568 N N . ASN B 1 174 ? 44.249 40.076 -4.793 1.00 74.29 3399 ASN B N 1
ATOM 5569 C CA . ASN B 1 174 ? 44.649 41.067 -3.814 1.00 76.84 3399 ASN B CA 1
ATOM 5570 C C . ASN B 1 174 ? 45.010 40.375 -2.499 1.00 76.93 3399 ASN B C 1
ATOM 5571 O O . ASN B 1 174 ? 45.934 40.784 -1.794 1.00 77.60 3399 ASN B O 1
ATOM 5576 N N . TYR B 1 175 ? 44.261 39.326 -2.177 1.00 76.80 3400 TYR B N 1
ATOM 5577 C CA . TYR B 1 175 ? 44.481 38.552 -0.951 1.00 78.12 3400 TYR B CA 1
ATOM 5578 C C . TYR B 1 175 ? 45.804 37.817 -1.021 1.00 76.81 3400 TYR B C 1
ATOM 5579 O O . TYR B 1 175 ? 46.625 37.918 -0.117 1.00 77.21 3400 TYR B O 1
ATOM 5588 N N . ALA B 1 176 ? 45.995 37.077 -2.104 1.00 76.37 3401 ALA B N 1
ATOM 5589 C CA . ALA B 1 176 ? 47.276 36.423 -2.376 1.00 76.56 3401 ALA B CA 1
ATOM 5590 C C . ALA B 1 176 ? 48.411 37.431 -2.313 1.00 78.46 3401 ALA B C 1
ATOM 5591 O O . ALA B 1 176 ? 49.491 37.125 -1.811 1.00 79.39 3401 ALA B O 1
ATOM 5593 N N . ASP B 1 177 ? 48.171 38.635 -2.818 1.00 80.30 3402 ASP B N 1
ATOM 5594 C CA . ASP B 1 177 ? 49.185 39.691 -2.763 1.00 83.32 3402 ASP B CA 1
ATOM 5595 C C . ASP B 1 177 ? 49.408 40.140 -1.315 1.00 85.24 3402 ASP B C 1
ATOM 5596 O O . ASP B 1 177 ? 50.529 40.381 -0.908 1.00 86.55 3402 ASP B O 1
ATOM 5601 N N . MET B 1 178 ? 48.348 40.199 -0.524 1.00 86.39 3403 MET B N 1
ATOM 5602 C CA . MET B 1 178 ? 48.502 40.601 0.871 1.00 89.49 3403 MET B CA 1
ATOM 5603 C C . MET B 1 178 ? 49.341 39.601 1.679 1.00 89.98 3403 MET B C 1
ATOM 5604 O O . MET B 1 178 ? 50.291 39.984 2.361 1.00 91.82 3403 MET B O 1
ATOM 5609 N N . LEU B 1 179 ? 48.972 38.323 1.597 1.00 88.98 3404 LEU B N 1
ATOM 5610 C CA . LEU B 1 179 ? 49.727 37.213 2.172 1.00 89.49 3404 LEU B CA 1
ATOM 5611 C C . LEU B 1 179 ? 51.213 37.258 1.847 1.00 90.86 3404 LEU B C 1
ATOM 5612 O O . LEU B 1 179 ? 52.044 36.821 2.642 1.00 91.86 3404 LEU B O 1
ATOM 5617 N N . LYS B 1 180 ? 51.535 37.758 0.660 1.00 91.28 3405 LYS B N 1
ATOM 5618 C CA . LYS B 1 180 ? 52.895 37.803 0.180 1.00 92.93 3405 LYS B CA 1
ATOM 5619 C C . LYS B 1 180 ? 53.742 38.843 0.934 1.00 96.27 3405 LYS B C 1
ATOM 5620 O O . LYS B 1 180 ? 54.888 38.560 1.268 1.00 97.46 3405 LYS B O 1
ATOM 5626 N N . ARG B 1 181 ? 53.197 40.031 1.213 1.00 98.59 3406 ARG B N 1
ATOM 5627 C CA . ARG B 1 181 ? 53.966 41.098 1.906 1.00 102.84 3406 ARG B CA 1
ATOM 5628 C C . ARG B 1 181 ? 53.955 40.924 3.436 1.00 104.46 3406 ARG B C 1
ATOM 5629 O O . ARG B 1 181 ? 54.925 41.241 4.137 1.00 107.42 3406 ARG B O 1
ATOM 5637 N N . VAL B 1 182 ? 52.822 40.453 3.937 1.00 103.17 3407 VAL B N 1
ATOM 5638 C CA . VAL B 1 182 ? 52.679 39.997 5.300 1.00 103.70 3407 VAL B CA 1
ATOM 5639 C C . VAL B 1 182 ? 53.606 38.805 5.520 1.00 103.29 3407 VAL B C 1
ATOM 5640 O O . VAL B 1 182 ? 53.708 38.274 6.624 1.00 103.76 3407 VAL B O 1
ATOM 5644 N N . GLU B 1 183 ? 54.275 38.379 4.459 1.00 102.74 3408 GLU B N 1
ATOM 5645 C CA . GLU B 1 183 ? 55.149 37.211 4.524 1.00 103.20 3408 GLU B CA 1
ATOM 5646 C C . GLU B 1 183 ? 56.219 37.365 5.611 1.00 105.58 3408 GLU B C 1
ATOM 5647 O O . GLU B 1 183 ? 56.195 36.637 6.618 1.00 105.54 3408 GLU B O 1
ATOM 5653 N N . PRO B 1 184 ? 57.145 38.332 5.418 1.00 107.62 3409 PRO B N 1
ATOM 5654 C CA . PRO B 1 184 ? 58.264 38.662 6.327 1.00 110.54 3409 PRO B CA 1
ATOM 5655 C C . PRO B 1 184 ? 57.762 39.268 7.646 1.00 111.64 3409 PRO B C 1
ATOM 5656 O O . PRO B 1 184 ? 58.457 39.265 8.664 1.00 113.68 3409 PRO B O 1
ATOM 5660 N N . LEU B 1 185 ? 56.550 39.797 7.603 1.00 110.20 3410 LEU B N 1
ATOM 5661 C CA . LEU B 1 185 ? 55.904 40.325 8.788 1.00 111.10 3410 LEU B CA 1
ATOM 5662 C C . LEU B 1 185 ? 55.545 39.186 9.763 1.00 109.66 3410 LEU B C 1
ATOM 5663 O O . LEU B 1 185 ? 55.956 39.196 10.930 1.00 111.46 3410 LEU B O 1
ATOM 5668 N N . ARG B 1 186 ? 54.768 38.218 9.273 1.00 106.16 3411 ARG B N 1
ATOM 5669 C CA . ARG B 1 186 ? 54.317 37.051 10.045 1.00 104.98 3411 ARG B CA 1
ATOM 5670 C C . ARG B 1 186 ? 55.487 36.133 10.404 1.00 105.22 3411 ARG B C 1
ATOM 5671 O O . ARG B 1 186 ? 55.351 35.182 11.189 1.00 105.07 3411 ARG B O 1
ATOM 5679 N N . ASN B 1 187 ? 56.638 36.457 9.826 1.00 105.59 3412 ASN B N 1
ATOM 5680 C CA . ASN B 1 187 ? 57.868 35.675 9.925 1.00 106.14 3412 ASN B CA 1
ATOM 5681 C C . ASN B 1 187 ? 58.706 36.096 11.138 1.00 108.72 3412 ASN B C 1
ATOM 5682 O O . ASN B 1 187 ? 59.336 35.266 11.802 1.00 109.43 3412 ASN B O 1
ATOM 5687 N N . GLU B 1 188 ? 58.706 37.403 11.398 1.00 109.68 3413 GLU B N 1
ATOM 5688 C CA . GLU B 1 188 ? 59.313 37.982 12.582 1.00 112.42 3413 GLU B CA 1
ATOM 5689 C C . GLU B 1 188 ? 58.578 37.505 13.849 1.00 111.81 3413 GLU B C 1
ATOM 5690 O O . GLU B 1 188 ? 59.205 37.231 14.879 1.00 113.54 3413 GLU B O 1
ATOM 5696 N N . LEU B 1 189 ? 57.251 37.400 13.747 1.00 108.93 3414 LEU B N 1
ATOM 5697 C CA . LEU B 1 189 ? 56.389 36.974 14.855 1.00 108.72 3414 LEU B CA 1
ATOM 5698 C C . LEU B 1 189 ? 56.807 35.626 15.429 1.00 108.01 3414 LEU B C 1
ATOM 5699 O O . LEU B 1 189 ? 56.988 35.489 16.636 1.00 110.24 3414 LEU B O 1
ATOM 5704 N N . GLN B 1 190 ? 56.952 34.639 14.553 1.00 105.10 3415 GLN B N 1
ATOM 5705 C CA . GLN B 1 190 ? 57.326 33.295 14.957 1.00 104.94 3415 GLN B CA 1
ATOM 5706 C C . GLN B 1 190 ? 58.541 33.299 15.896 1.00 107.67 3415 GLN B C 1
ATOM 5707 O O . GLN B 1 190 ? 58.527 32.623 16.920 1.00 109.04 3415 GLN B O 1
ATOM 5713 N N . LYS B 1 191 ? 59.579 34.066 15.570 1.00 108.61 3416 LYS B N 1
ATOM 5714 C CA . LYS B 1 191 ? 60.747 34.188 16.459 1.00 111.54 3416 LYS B CA 1
ATOM 5715 C C . LYS B 1 191 ? 60.457 34.991 17.730 1.00 113.62 3416 LYS B C 1
ATOM 5716 O O . LYS B 1 191 ? 60.674 34.499 18.831 1.00 115.70 3416 LYS B O 1
ATOM 5722 N N . LEU B 1 192 ? 59.985 36.228 17.574 1.00 113.56 3417 LEU B N 1
ATOM 5723 C CA . LEU B 1 192 ? 59.610 37.065 18.715 1.00 115.93 3417 LEU B CA 1
ATOM 5724 C C . LEU B 1 192 ? 58.811 36.248 19.716 1.00 115.58 3417 LEU B C 1
ATOM 5725 O O . LEU B 1 192 ? 58.999 36.369 20.925 1.00 118.63 3417 LEU B O 1
ATOM 5730 N N . GLU B 1 193 ? 57.910 35.418 19.205 1.00 111.88 3418 GLU B N 1
ATOM 5731 C CA . GLU B 1 193 ? 57.019 34.644 20.058 1.00 111.93 3418 GLU B CA 1
ATOM 5732 C C . GLU B 1 193 ? 57.709 33.491 20.760 1.00 112.26 3418 GLU B C 1
ATOM 5733 O O . GLU B 1 193 ? 57.337 33.123 21.876 1.00 114.05 3418 GLU B O 1
ATOM 5739 N N . ASP B 1 194 ? 58.710 32.921 20.097 1.00 110.49 3419 ASP B N 1
ATOM 5740 C CA . ASP B 1 194 ? 59.490 31.835 20.683 1.00 111.11 3419 ASP B CA 1
ATOM 5741 C C . ASP B 1 194 ? 60.406 32.370 21.763 1.00 114.08 3419 ASP B C 1
ATOM 5742 O O . ASP B 1 194 ? 60.594 31.734 22.799 1.00 116.23 3419 ASP B O 1
ATOM 5747 N N . ASP B 1 195 ? 60.984 33.539 21.501 1.00 114.10 3420 ASP B N 1
ATOM 5748 C CA . ASP B 1 195 ? 61.770 34.261 22.491 1.00 117.11 3420 ASP B CA 1
ATOM 5749 C C . ASP B 1 195 ? 60.883 34.736 23.634 1.00 118.65 3420 ASP B C 1
ATOM 5750 O O . ASP B 1 195 ? 61.354 34.909 24.748 1.00 122.21 3420 ASP B O 1
ATOM 5755 N N . ALA B 1 196 ? 59.603 34.957 23.341 1.00 116.08 3421 ALA B N 1
ATOM 5756 C CA . ALA B 1 196 ? 58.623 35.312 24.362 1.00 117.70 3421 ALA B CA 1
ATOM 5757 C C . ALA B 1 196 ? 58.285 34.122 25.253 1.00 118.27 3421 ALA B C 1
ATOM 5758 O O . ALA B 1 196 ? 58.228 34.262 26.471 1.00 121.40 3421 ALA B O 1
ATOM 5760 N N . LYS B 1 197 ? 58.035 32.965 24.641 1.00 115.37 3422 LYS B N 1
ATOM 5761 C CA . LYS B 1 197 ? 57.724 31.756 25.403 1.00 116.60 3422 LYS B CA 1
ATOM 5762 C C . LYS B 1 197 ? 58.929 31.328 26.223 1.00 119.08 3422 LYS B C 1
ATOM 5763 O O . LYS B 1 197 ? 58.780 30.829 27.342 1.00 121.46 3422 LYS B O 1
ATOM 5769 N N . ASP B 1 198 ? 60.117 31.536 25.660 1.00 118.38 3423 ASP B N 1
ATOM 5770 C CA . ASP B 1 198 ? 61.355 31.219 26.356 1.00 121.03 3423 ASP B CA 1
ATOM 5771 C C . ASP B 1 198 ? 61.420 31.894 27.711 1.00 124.96 3423 ASP B C 1
ATOM 5772 O O . ASP B 1 198 ? 61.764 31.265 28.714 1.00 127.61 3423 ASP B O 1
ATOM 5777 N N . ASN B 1 199 ? 61.098 33.178 27.731 1.00 125.37 3424 ASN B N 1
ATOM 5778 C CA . ASN B 1 199 ? 61.079 33.924 28.971 1.00 129.49 3424 ASN B CA 1
ATOM 5779 C C . ASN B 1 199 ? 59.922 33.584 29.923 1.00 130.80 3424 ASN B C 1
ATOM 5780 O O . ASN B 1 199 ? 60.087 33.683 31.129 1.00 134.80 3424 ASN B O 1
ATOM 5785 N N . GLN B 1 200 ? 58.762 33.192 29.399 1.00 127.99 3425 GLN B N 1
ATOM 5786 C CA . GLN B 1 200 ? 57.704 32.681 30.268 1.00 129.83 3425 GLN B CA 1
ATOM 5787 C C . GLN B 1 200 ? 58.289 31.523 31.055 1.00 132.17 3425 GLN B C 1
ATOM 5788 O O . GLN B 1 200 ? 58.296 31.552 32.269 1.00 135.77 3425 GLN B O 1
ATOM 5794 N N . GLN B 1 201 ? 58.788 30.514 30.345 1.00 130.65 3426 GLN B N 1
ATOM 5795 C CA . GLN B 1 201 ? 59.542 29.405 30.943 1.00 133.60 3426 GLN B CA 1
ATOM 5796 C C . GLN B 1 201 ? 60.641 29.731 31.936 1.00 138.83 3426 GLN B C 1
ATOM 5797 O O . GLN B 1 201 ? 60.604 29.265 33.062 1.00 142.79 3426 GLN B O 1
ATOM 5803 N N . LYS B 1 202 ? 61.633 30.512 31.513 1.00 140.05 3427 LYS B N 1
ATOM 5804 C CA . LYS B 1 202 ? 62.684 30.992 32.417 1.00 145.90 3427 LYS B CA 1
ATOM 5805 C C . LYS B 1 202 ? 62.119 31.731 33.640 1.00 150.66 3427 LYS B C 1
ATOM 5806 O O . LYS B 1 202 ? 62.632 31.574 34.750 1.00 154.76 3427 LYS B O 1
ATOM 5812 N N . LEU B 1 203 ? 61.069 32.530 33.426 1.00 150.98 94 LEU B N 1
ATOM 5813 C CA . LEU B 1 203 ? 60.450 33.342 34.480 1.00 156.46 94 LEU B CA 1
ATOM 5814 C C . LEU B 1 203 ? 59.642 32.533 35.485 1.00 160.21 94 LEU B C 1
ATOM 5815 O O . LEU B 1 203 ? 59.815 32.682 36.686 1.00 164.93 94 LEU B O 1
ATOM 5820 N N . GLU B 1 204 ? 58.741 31.701 34.987 1.00 95.04 95 GLU B N 1
ATOM 5821 C CA . GLU B 1 204 ? 57.914 30.858 35.827 1.00 93.60 95 GLU B CA 1
ATOM 5822 C C . GLU B 1 204 ? 58.766 29.760 36.466 1.00 91.90 95 GLU B C 1
ATOM 5823 O O . GLU B 1 204 ? 58.431 29.240 37.548 1.00 88.71 95 GLU B O 1
ATOM 5829 N N . ALA B 1 205 ? 59.879 29.427 35.799 1.00 93.85 96 ALA B N 1
ATOM 5830 C CA . ALA B 1 205 ? 60.887 28.519 36.379 1.00 92.53 96 ALA B CA 1
ATOM 5831 C C . ALA B 1 205 ? 61.460 29.116 37.693 1.00 92.32 96 ALA B C 1
ATOM 5832 O O . ALA B 1 205 ? 61.735 28.377 38.661 1.00 89.54 96 ALA B O 1
ATOM 5834 N N . LEU B 1 206 ? 61.619 30.446 37.701 1.00 94.34 97 LEU B N 1
ATOM 5835 C CA . LEU B 1 206 ? 62.216 31.163 38.814 1.00 94.44 97 LEU B CA 1
ATOM 5836 C C . LEU B 1 206 ? 61.221 31.541 39.893 1.00 92.54 97 LEU B C 1
ATOM 5837 O O . LEU B 1 206 ? 61.577 31.538 41.079 1.00 91.63 97 LEU B O 1
ATOM 5842 N N . LEU B 1 207 ? 59.993 31.888 39.493 1.00 92.43 98 LEU B N 1
ATOM 5843 C CA . LEU B 1 207 ? 58.894 32.097 40.458 1.00 90.27 98 LEU B CA 1
ATOM 5844 C C . LEU B 1 207 ? 58.711 30.877 41.352 1.00 86.77 98 LEU B C 1
ATOM 5845 O O . LEU B 1 207 ? 58.303 30.996 42.492 1.00 85.69 98 LEU B O 1
ATOM 5850 N N . LEU B 1 208 ? 59.000 29.700 40.812 1.00 85.65 99 LEU B N 1
ATOM 5851 C CA . LEU B 1 208 ? 58.833 28.447 41.523 1.00 82.75 99 LEU B CA 1
ATOM 5852 C C . LEU B 1 208 ? 59.926 28.241 42.573 1.00 82.11 99 LEU B C 1
ATOM 5853 O O . LEU B 1 208 ? 59.863 27.303 43.383 1.00 78.48 99 LEU B O 1
ATOM 5858 N N . GLN B 1 209 ? 60.934 29.113 42.519 1.00 84.71 100 GLN B N 1
ATOM 5859 C CA . GLN B 1 209 ? 62.048 29.140 43.484 1.00 84.92 100 GLN B CA 1
ATOM 5860 C C . GLN B 1 209 ? 61.806 30.119 44.643 1.00 84.40 100 GLN B C 1
ATOM 5861 O O . GLN B 1 209 ? 62.398 29.973 45.713 1.00 84.61 100 GLN B O 1
ATOM 5867 N N . VAL B 1 210 ? 60.943 31.114 44.427 1.00 83.93 101 VAL B N 1
ATOM 5868 C CA . VAL B 1 210 ? 60.542 32.033 45.476 1.00 81.92 101 VAL B CA 1
ATOM 5869 C C . VAL B 1 210 ? 60.043 31.286 46.733 1.00 78.16 101 VAL B C 1
ATOM 5870 O O . VAL B 1 210 ? 59.214 30.347 46.664 1.00 75.01 101 VAL B O 1
ATOM 5874 N N . PRO B 1 211 ? 60.580 31.684 47.896 1.00 77.34 102 PRO B N 1
ATOM 5875 C CA . PRO B 1 211 ? 60.195 31.072 49.156 1.00 73.41 102 PRO B CA 1
ATOM 5876 C C . PRO B 1 211 ? 59.232 31.929 49.968 1.00 71.81 102 PRO B C 1
ATOM 5877 O O . PRO B 1 211 ? 59.097 33.142 49.743 1.00 73.36 102 PRO B O 1
ATOM 5881 N N . LEU B 1 212 ? 58.578 31.260 50.906 1.00 67.57 103 LEU B N 1
ATOM 5882 C CA . LEU B 1 212 ? 57.697 31.882 51.871 1.00 66.53 103 LEU B CA 1
ATOM 5883 C C . LEU B 1 212 ? 58.551 32.429 53.019 1.00 67.68 103 LEU B C 1
ATOM 5884 O O . LEU B 1 212 ? 59.498 31.757 53.472 1.00 67.46 103 LEU B O 1
ATOM 5889 N N . PRO B 1 213 ? 58.220 33.641 53.505 1.00 68.92 104 PRO B N 1
ATOM 5890 C CA . PRO B 1 213 ? 58.847 34.104 54.733 1.00 69.88 104 PRO B CA 1
ATOM 5891 C C . PRO B 1 213 ? 58.400 33.250 55.909 1.00 67.60 104 PRO B C 1
ATOM 5892 O O . PRO B 1 213 ? 57.219 32.945 56.049 1.00 66.20 104 PRO B O 1
ATOM 5896 N N . PRO B 1 214 ? 59.359 32.838 56.738 1.00 67.86 105 PRO B N 1
ATOM 5897 C CA . PRO B 1 214 ? 59.105 31.942 57.848 1.00 66.24 105 PRO B CA 1
ATOM 5898 C C . PRO B 1 214 ? 58.406 32.697 58.963 1.00 66.28 105 PRO B C 1
ATOM 5899 O O . PRO B 1 214 ? 58.538 33.908 59.059 1.00 69.52 105 PRO B O 1
ATOM 5903 N N . TRP B 1 215 ? 57.663 31.995 59.799 1.00 64.49 106 TRP B N 1
ATOM 5904 C CA . TRP B 1 215 ? 56.989 32.646 60.905 1.00 64.60 106 TRP B CA 1
ATOM 5905 C C . TRP B 1 215 ? 58.018 33.156 61.894 1.00 66.22 106 TRP B C 1
ATOM 5906 O O . TRP B 1 215 ? 59.034 32.529 62.096 1.00 66.40 106 TRP B O 1
ATOM 5917 N N . PRO B 1 216 ? 57.742 34.295 62.509 1.00 68.20 107 PRO B N 1
ATOM 5918 C CA . PRO B 1 216 ? 58.679 35.021 63.393 1.00 70.97 107 PRO B CA 1
ATOM 5919 C C . PRO B 1 216 ? 59.215 34.252 64.630 1.00 70.62 107 PRO B C 1
ATOM 5920 O O . PRO B 1 216 ? 60.148 34.726 65.293 1.00 72.65 107 PRO B O 1
ATOM 5924 N N . GLY B 1 217 ? 58.666 33.080 64.939 1.00 68.46 108 GLY B N 1
ATOM 5925 C CA . GLY B 1 217 ? 59.148 32.347 66.105 1.00 68.15 108 GLY B CA 1
ATOM 5926 C C . GLY B 1 217 ? 59.922 31.094 65.765 1.00 67.65 108 GLY B C 1
ATOM 5927 O O . GLY B 1 217 ? 60.099 30.233 66.617 1.00 67.62 108 GLY B O 1
ATOM 5928 N N . ALA B 1 218 ? 60.362 30.991 64.514 1.00 68.30 109 ALA B N 1
ATOM 5929 C CA . ALA B 1 218 ? 61.220 29.896 64.037 1.00 68.86 109 ALA B CA 1
ATOM 5930 C C . ALA B 1 218 ? 62.695 30.257 64.223 1.00 72.55 109 ALA B C 1
ATOM 5931 O O . ALA B 1 218 ? 63.140 31.359 63.826 1.00 74.83 109 ALA B O 1
ATOM 5933 N N . PRO B 1 219 ? 63.466 29.340 64.843 1.00 73.36 110 PRO B N 1
ATOM 5934 C CA . PRO B 1 219 ? 64.882 29.705 65.062 1.00 75.70 110 PRO B CA 1
ATOM 5935 C C . PRO B 1 219 ? 65.524 30.034 63.722 1.00 77.12 110 PRO B C 1
ATOM 5936 O O . PRO B 1 219 ? 65.144 29.449 62.721 1.00 75.89 110 PRO B O 1
ATOM 5940 N N . VAL B 1 220 ? 66.478 30.964 63.706 1.00 79.92 111 VAL B N 1
ATOM 5941 C CA . VAL B 1 220 ? 67.222 31.382 62.484 1.00 81.53 111 VAL B CA 1
ATOM 5942 C C . VAL B 1 220 ? 68.549 30.586 62.298 1.00 82.35 111 VAL B C 1
ATOM 5943 O O . VAL B 1 220 ? 69.325 30.388 63.242 1.00 83.16 111 VAL B O 1
ATOM 5947 N N . GLY B 1 221 ? 68.814 30.136 61.074 1.00 82.26 112 GLY B N 1
ATOM 5948 C CA . GLY B 1 221 ? 70.079 29.483 60.801 1.00 83.54 112 GLY B CA 1
ATOM 5949 C C . GLY B 1 221 ? 69.858 28.105 60.263 1.00 81.08 112 GLY B C 1
ATOM 5950 O O . GLY B 1 221 ? 68.783 27.808 59.779 1.00 79.03 112 GLY B O 1
ATOM 5951 N N . GLY B 1 222 ? 70.883 27.269 60.329 1.00 82.11 113 GLY B N 1
ATOM 5952 C CA . GLY B 1 222 ? 70.796 25.923 59.759 1.00 80.96 113 GLY B CA 1
ATOM 5953 C C . GLY B 1 222 ? 70.134 24.911 60.688 1.00 78.95 113 GLY B C 1
ATOM 5954 O O . GLY B 1 222 ? 69.498 25.276 61.673 1.00 77.24 113 GLY B O 1
ATOM 5955 N N . GLU B 1 223 ? 70.322 23.635 60.367 1.00 79.00 114 GLU B N 1
ATOM 5956 C CA . GLU B 1 223 ? 69.941 22.512 61.218 1.00 78.46 114 GLU B CA 1
ATOM 5957 C C . GLU B 1 223 ? 70.484 22.661 62.643 1.00 79.00 114 GLU B C 1
ATOM 5958 O O . GLU B 1 223 ? 69.833 22.293 63.618 1.00 77.26 114 GLU B O 1
ATOM 5964 N N . GLU B 1 224 ? 71.680 23.229 62.774 1.00 81.64 115 GLU B N 1
ATOM 5965 C CA . GLU B 1 224 ? 72.282 23.305 64.098 1.00 82.02 115 GLU B CA 1
ATOM 5966 C C . GLU B 1 224 ? 71.453 24.219 65.021 1.00 79.92 115 GLU B C 1
ATOM 5967 O O . GLU B 1 224 ? 71.715 24.325 66.232 1.00 79.07 115 GLU B O 1
ATOM 5973 N N . ALA B 1 225 ? 70.474 24.910 64.441 1.00 76.93 116 ALA B N 1
ATOM 5974 C CA . ALA B 1 225 ? 69.683 25.873 65.205 1.00 74.68 116 ALA B CA 1
ATOM 5975 C C . ALA B 1 225 ? 68.232 25.344 65.462 1.00 69.82 116 ALA B C 1
ATOM 5976 O O . ALA B 1 225 ? 67.399 26.010 66.059 1.00 68.48 116 ALA B O 1
ATOM 5978 N N . ASN B 1 226 ? 67.952 24.136 65.019 1.00 67.20 117 ASN B N 1
ATOM 5979 C CA . ASN B 1 226 ? 66.683 23.479 65.401 1.00 63.46 117 ASN B CA 1
ATOM 5980 C C . ASN B 1 226 ? 66.590 23.324 66.930 1.00 63.84 117 ASN B C 1
ATOM 5981 O O . ASN B 1 226 ? 67.590 22.922 67.556 1.00 66.49 117 ASN B O 1
ATOM 5986 N N . ARG B 1 227 ? 65.451 23.675 67.546 1.00 61.88 118 ARG B N 1
ATOM 5987 C CA . ARG B 1 227 ? 65.296 23.605 69.032 1.00 62.05 118 ARG B CA 1
ATOM 5988 C C . ARG B 1 227 ? 64.347 22.469 69.533 1.00 59.04 118 ARG B C 1
ATOM 5989 O O . ARG B 1 227 ? 63.187 22.414 69.138 1.00 56.73 118 ARG B O 1
ATOM 5997 N N . GLU B 1 228 ? 64.819 21.608 70.436 1.00 58.58 119 GLU B N 1
ATOM 5998 C CA . GLU B 1 228 ? 63.930 20.713 71.143 1.00 57.28 119 GLU B CA 1
ATOM 5999 C C . GLU B 1 228 ? 62.848 21.510 71.925 1.00 56.99 119 GLU B C 1
ATOM 6000 O O . GLU B 1 228 ? 63.160 22.220 72.875 1.00 56.61 119 GLU B O 1
ATOM 6006 N N . ILE B 1 229 ? 61.573 21.323 71.588 1.00 54.72 120 ILE B N 1
ATOM 6007 C CA . ILE B 1 229 ? 60.579 22.056 72.334 1.00 55.19 120 ILE B CA 1
ATOM 6008 C C . ILE B 1 229 ? 59.791 21.197 73.324 1.00 54.27 120 ILE B C 1
ATOM 6009 O O . ILE B 1 229 ? 59.213 21.736 74.244 1.00 55.31 120 ILE B O 1
ATOM 6014 N N . LYS B 1 230 ? 59.807 19.877 73.180 1.00 51.83 121 LYS B N 1
ATOM 6015 C CA . LYS B 1 230 ? 59.038 19.053 74.108 1.00 51.37 121 LYS B CA 1
ATOM 6016 C C . LYS B 1 230 ? 59.520 17.615 74.042 1.00 50.62 121 LYS B C 1
ATOM 6017 O O . LYS B 1 230 ? 59.874 17.148 72.994 1.00 50.45 121 LYS B O 1
ATOM 6023 N N . ARG B 1 231 ? 59.463 16.892 75.149 1.00 50.58 122 ARG B N 1
ATOM 6024 C CA . ARG B 1 231 ? 59.810 15.489 75.108 1.00 50.51 122 ARG B CA 1
ATOM 6025 C C . ARG B 1 231 ? 58.772 14.714 75.905 1.00 49.80 122 ARG B C 1
ATOM 6026 O O . ARG B 1 231 ? 58.436 15.133 76.973 1.00 49.89 122 ARG B O 1
ATOM 6034 N N . VAL B 1 232 ? 58.296 13.581 75.399 1.00 48.52 123 VAL B N 1
ATOM 6035 C CA . VAL B 1 232 ? 57.362 12.766 76.139 1.00 49.52 123 VAL B CA 1
ATOM 6036 C C . VAL B 1 232 ? 57.812 11.302 76.226 1.00 52.21 123 VAL B C 1
ATOM 6037 O O . VAL B 1 232 ? 58.056 10.684 75.195 1.00 50.14 123 VAL B O 1
ATOM 6041 N N . GLY B 1 233 ? 57.884 10.735 77.434 1.00 54.64 124 GLY B N 1
ATOM 6042 C CA . GLY B 1 233 ? 58.330 9.368 77.566 1.00 58.03 124 GLY B CA 1
ATOM 6043 C C . GLY B 1 233 ? 59.837 9.455 77.692 1.00 62.91 124 GLY B C 1
ATOM 6044 O O . GLY B 1 233 ? 60.439 10.543 77.591 1.00 63.52 124 GLY B O 1
ATOM 6045 N N . GLY B 1 234 ? 60.465 8.336 77.970 1.00 65.45 125 GLY B N 1
ATOM 6046 C CA . GLY B 1 234 ? 61.880 8.341 78.031 1.00 69.37 125 GLY B CA 1
ATOM 6047 C C . GLY B 1 234 ? 62.538 7.281 77.196 1.00 70.94 125 GLY B C 1
ATOM 6048 O O . GLY B 1 234 ? 61.945 6.227 76.932 1.00 70.18 125 GLY B O 1
ATOM 6049 N N . PRO B 1 235 ? 63.794 7.544 76.793 1.00 73.46 126 PRO B N 1
ATOM 6050 C CA . PRO B 1 235 ? 64.645 6.465 76.315 1.00 75.04 126 PRO B CA 1
ATOM 6051 C C . PRO B 1 235 ? 64.491 5.213 77.189 1.00 77.34 126 PRO B C 1
ATOM 6052 O O . PRO B 1 235 ? 64.641 5.299 78.391 1.00 79.13 126 PRO B O 1
ATOM 6056 N N . PRO B 1 236 ? 64.206 4.043 76.582 1.00 77.72 127 PRO B N 1
ATOM 6057 C CA . PRO B 1 236 ? 64.032 2.855 77.421 1.00 80.08 127 PRO B CA 1
ATOM 6058 C C . PRO B 1 236 ? 65.327 2.413 78.123 1.00 84.05 127 PRO B C 1
ATOM 6059 O O . PRO B 1 236 ? 66.428 2.712 77.648 1.00 83.90 127 PRO B O 1
ATOM 6063 N N . GLU B 1 237 ? 65.175 1.737 79.257 1.00 87.04 128 GLU B N 1
ATOM 6064 C CA . GLU B 1 237 ? 66.285 0.975 79.855 1.00 92.62 128 GLU B CA 1
ATOM 6065 C C . GLU B 1 237 ? 65.906 -0.511 79.962 1.00 93.52 128 GLU B C 1
ATOM 6066 O O . GLU B 1 237 ? 64.793 -0.856 80.361 1.00 93.78 128 GLU B O 1
ATOM 6072 N N . PHE B 1 238 ? 66.819 -1.386 79.569 1.00 94.61 129 PHE B N 1
ATOM 6073 C CA . PHE B 1 238 ? 66.550 -2.814 79.615 1.00 94.77 129 PHE B CA 1
ATOM 6074 C C . PHE B 1 238 ? 67.491 -3.457 80.623 1.00 98.14 129 PHE B C 1
ATOM 6075 O O . PHE B 1 238 ? 68.636 -3.002 80.776 1.00 99.45 129 PHE B O 1
ATOM 6083 N N . SER B 1 239 ? 67.015 -4.497 81.315 1.00 99.31 130 SER B N 1
ATOM 6084 C CA . SER B 1 239 ? 67.913 -5.276 82.200 1.00 103.34 130 SER B CA 1
ATOM 6085 C C . SER B 1 239 ? 68.669 -6.351 81.369 1.00 103.43 130 SER B C 1
ATOM 6086 O O . SER B 1 239 ? 69.558 -7.049 81.877 1.00 106.89 130 SER B O 1
ATOM 6089 N N . PHE B 1 240 ? 68.331 -6.423 80.077 1.00 99.36 131 PHE B N 1
ATOM 6090 C CA . PHE B 1 240 ? 69.084 -7.212 79.098 1.00 98.85 131 PHE B CA 1
ATOM 6091 C C . PHE B 1 240 ? 69.820 -6.313 78.052 1.00 96.67 131 PHE B C 1
ATOM 6092 O O . PHE B 1 240 ? 69.573 -5.098 78.060 1.00 94.45 131 PHE B O 1
ATOM 6100 N N . PRO B 1 241 ? 70.757 -6.902 77.225 1.00 97.77 132 PRO B N 1
ATOM 6101 C CA . PRO B 1 241 ? 71.342 -6.389 75.987 1.00 95.34 132 PRO B CA 1
ATOM 6102 C C . PRO B 1 241 ? 70.268 -6.314 74.874 1.00 91.33 132 PRO B C 1
ATOM 6103 O O . PRO B 1 241 ? 69.839 -7.366 74.348 1.00 90.13 132 PRO B O 1
ATOM 6107 N N . PRO B 1 242 ? 69.855 -5.046 74.526 1.00 87.38 133 PRO B N 1
ATOM 6108 C CA . PRO B 1 242 ? 68.839 -4.786 73.506 1.00 83.56 133 PRO B CA 1
ATOM 6109 C C . PRO B 1 242 ? 69.386 -5.083 72.111 1.00 82.06 133 PRO B C 1
ATOM 6110 O O . PRO B 1 242 ? 70.582 -4.839 71.818 1.00 83.91 133 PRO B O 1
ATOM 6114 N N . LEU B 1 243 ? 68.555 -5.749 71.308 1.00 77.83 134 LEU B N 1
ATOM 6115 C CA . LEU B 1 243 ? 68.939 -6.075 69.974 1.00 76.11 134 LEU B CA 1
ATOM 6116 C C . LEU B 1 243 ? 68.455 -4.939 69.095 1.00 72.18 134 LEU B C 1
ATOM 6117 O O . LEU B 1 243 ? 67.503 -4.245 69.440 1.00 69.75 134 LEU B O 1
ATOM 6122 N N . ASP B 1 244 ? 69.121 -4.735 67.972 1.00 70.83 135 ASP B N 1
ATOM 6123 C CA . ASP B 1 244 ? 68.648 -3.765 67.035 1.00 68.47 135 ASP B CA 1
ATOM 6124 C C . ASP B 1 244 ? 67.512 -4.377 66.191 1.00 65.97 135 ASP B C 1
ATOM 6125 O O . ASP B 1 244 ? 67.275 -5.607 66.241 1.00 67.23 135 ASP B O 1
ATOM 6130 N N . HIS B 1 245 ? 66.775 -3.554 65.465 1.00 62.44 136 HIS B N 1
ATOM 6131 C CA . HIS B 1 245 ? 65.570 -4.087 64.829 1.00 60.33 136 HIS B CA 1
ATOM 6132 C C . HIS B 1 245 ? 65.837 -5.152 63.792 1.00 60.27 136 HIS B C 1
ATOM 6133 O O . HIS B 1 245 ? 65.097 -6.105 63.703 1.00 59.45 136 HIS B O 1
ATOM 6140 N N . VAL B 1 246 ? 66.916 -4.996 63.042 1.00 61.27 137 VAL B N 1
ATOM 6141 C CA . VAL B 1 246 ? 67.221 -5.995 62.048 1.00 61.70 137 VAL B CA 1
ATOM 6142 C C . VAL B 1 246 ? 67.498 -7.365 62.693 1.00 63.76 137 VAL B C 1
ATOM 6143 O O . VAL B 1 246 ? 67.031 -8.378 62.191 1.00 63.44 137 VAL B O 1
ATOM 6147 N N . ALA B 1 247 ? 68.216 -7.366 63.817 1.00 64.93 138 ALA B N 1
ATOM 6148 C CA . ALA B 1 247 ? 68.449 -8.606 64.581 1.00 67.32 138 ALA B CA 1
ATOM 6149 C C . ALA B 1 247 ? 67.225 -9.166 65.313 1.00 66.55 138 ALA B C 1
ATOM 6150 O O . ALA B 1 247 ? 67.129 -10.377 65.522 1.00 69.16 138 ALA B O 1
ATOM 6152 N N . LEU B 1 248 ? 66.317 -8.318 65.777 1.00 64.77 139 LEU B N 1
ATOM 6153 C CA . LEU B 1 248 ? 65.043 -8.835 66.279 1.00 64.72 139 LEU B CA 1
ATOM 6154 C C . LEU B 1 248 ? 64.209 -9.458 65.160 1.00 63.19 139 LEU B C 1
ATOM 6155 O O . LEU B 1 248 ? 63.606 -10.531 65.336 1.00 64.38 139 LEU B O 1
ATOM 6160 N N . MET B 1 249 ? 64.165 -8.787 64.007 1.00 61.70 140 MET B N 1
ATOM 6161 C CA . MET B 1 249 ? 63.434 -9.346 62.861 1.00 60.50 140 MET B CA 1
ATOM 6162 C C . MET B 1 249 ? 64.028 -10.679 62.417 1.00 62.98 140 MET B C 1
ATOM 6163 O O . MET B 1 249 ? 63.320 -11.635 62.082 1.00 63.35 140 MET B O 1
ATOM 6168 N N . GLU B 1 250 ? 65.349 -10.716 62.383 1.00 66.09 141 GLU B N 1
ATOM 6169 C CA . GLU B 1 250 ? 66.142 -11.927 62.162 1.00 69.92 141 GLU B CA 1
ATOM 6170 C C . GLU B 1 250 ? 65.874 -13.054 63.208 1.00 71.78 141 GLU B C 1
ATOM 6171 O O . GLU B 1 250 ? 65.625 -14.193 62.851 1.00 71.85 141 GLU B O 1
ATOM 6177 N N . LYS B 1 251 ? 65.941 -12.737 64.503 1.00 73.33 142 LYS B N 1
ATOM 6178 C CA . LYS B 1 251 ? 65.582 -13.716 65.541 1.00 75.22 142 LYS B CA 1
ATOM 6179 C C . LYS B 1 251 ? 64.198 -14.355 65.331 1.00 73.16 142 LYS B C 1
ATOM 6180 O O . LYS B 1 251 ? 64.030 -15.559 65.460 1.00 74.18 142 LYS B O 1
ATOM 6186 N N . ASN B 1 252 ? 63.200 -13.545 65.006 1.00 70.33 143 ASN B N 1
ATOM 6187 C CA . ASN B 1 252 ? 61.814 -14.026 65.014 1.00 68.33 143 ASN B CA 1
ATOM 6188 C C . ASN B 1 252 ? 61.289 -14.575 63.685 1.00 66.50 143 ASN B C 1
ATOM 6189 O O . ASN B 1 252 ? 60.125 -14.981 63.606 1.00 65.91 143 ASN B O 1
ATOM 6194 N N . GLY B 1 253 ? 62.151 -14.607 62.664 1.00 65.42 144 GLY B N 1
ATOM 6195 C CA . GLY B 1 253 ? 61.770 -14.954 61.284 1.00 62.10 144 GLY B CA 1
ATOM 6196 C C . GLY B 1 253 ? 60.783 -13.972 60.643 1.00 58.71 144 GLY B C 1
ATOM 6197 O O . GLY B 1 253 ? 59.762 -14.387 60.057 1.00 56.19 144 GLY B O 1
ATOM 6198 N N . TRP B 1 254 ? 61.060 -12.673 60.756 1.00 56.86 145 TRP B N 1
ATOM 6199 C CA . TRP B 1 254 ? 60.057 -11.718 60.327 1.00 53.85 145 TRP B CA 1
ATOM 6200 C C . TRP B 1 254 ? 60.518 -10.940 59.161 1.00 53.51 145 TRP B C 1
ATOM 6201 O O . TRP B 1 254 ? 59.843 -10.019 58.733 1.00 50.85 145 TRP B O 1
ATOM 6212 N N . TRP B 1 255 ? 61.671 -11.271 58.622 1.00 55.85 146 TRP B N 1
ATOM 6213 C CA . TRP B 1 255 ? 61.886 -10.688 57.319 1.00 55.87 146 TRP B CA 1
ATOM 6214 C C . TRP B 1 255 ? 62.694 -11.509 56.324 1.00 56.48 146 TRP B C 1
ATOM 6215 O O . TRP B 1 255 ? 63.462 -12.420 56.671 1.00 59.00 146 TRP B O 1
ATOM 6226 N N . GLU B 1 256 ? 62.453 -11.176 55.072 1.00 54.85 147 GLU B N 1
ATOM 6227 C CA . GLU B 1 256 ? 63.047 -11.831 53.956 1.00 55.18 147 GLU B CA 1
ATOM 6228 C C . GLU B 1 256 ? 64.132 -10.933 53.348 1.00 55.19 147 GLU B C 1
ATOM 6229 O O . GLU B 1 256 ? 63.824 -10.056 52.559 1.00 53.88 147 GLU B O 1
ATOM 6235 N N . PRO B 1 257 ? 65.406 -11.150 53.715 1.00 57.17 148 PRO B N 1
ATOM 6236 C CA . PRO B 1 257 ? 66.528 -10.398 53.122 1.00 58.85 148 PRO B CA 1
ATOM 6237 C C . PRO B 1 257 ? 66.849 -10.762 51.644 1.00 59.89 148 PRO B C 1
ATOM 6238 O O . PRO B 1 257 ? 67.686 -10.081 50.990 1.00 60.10 148 PRO B O 1
ATOM 6242 N N . ARG B 1 258 ? 66.253 -11.839 51.136 1.00 59.38 149 ARG B N 1
ATOM 6243 C CA . ARG B 1 258 ? 66.495 -12.205 49.753 1.00 61.07 149 ARG B CA 1
ATOM 6244 C C . ARG B 1 258 ? 65.927 -11.123 48.818 1.00 58.68 149 ARG B C 1
ATOM 6245 O O . ARG B 1 258 ? 66.214 -11.122 47.598 1.00 60.27 149 ARG B O 1
ATOM 6253 N N . ILE B 1 259 ? 65.127 -10.217 49.379 1.00 54.92 150 ILE B N 1
ATOM 6254 C CA . ILE B 1 259 ? 64.339 -9.333 48.557 1.00 51.62 150 ILE B CA 1
ATOM 6255 C C . ILE B 1 259 ? 65.284 -8.421 47.799 1.00 52.17 150 ILE B C 1
ATOM 6256 O O . ILE B 1 259 ? 64.906 -7.834 46.795 1.00 50.85 150 ILE B O 1
ATOM 6261 N N . SER B 1 260 ? 66.513 -8.269 48.269 1.00 53.80 151 SER B N 1
ATOM 6262 C CA . SER B 1 260 ? 67.399 -7.326 47.600 1.00 55.49 151 SER B CA 1
ATOM 6263 C C . SER B 1 260 ? 68.077 -7.921 46.376 1.00 57.24 151 SER B C 1
ATOM 6264 O O . SER B 1 260 ? 68.597 -7.171 45.542 1.00 57.92 151 SER B O 1
ATOM 6267 N N . GLN B 1 261 ? 68.080 -9.249 46.263 1.00 56.97 152 GLN B N 1
ATOM 6268 C CA . GLN B 1 261 ? 68.502 -9.876 45.033 1.00 58.82 152 GLN B CA 1
ATOM 6269 C C . GLN B 1 261 ? 67.402 -9.771 43.968 1.00 56.42 152 GLN B C 1
ATOM 6270 O O . GLN B 1 261 ? 67.682 -9.805 42.790 1.00 58.77 152 GLN B O 1
ATOM 6276 N N . VAL B 1 262 ? 66.163 -9.696 44.402 1.00 52.36 153 VAL B N 1
ATOM 6277 C CA . VAL B 1 262 ? 64.996 -9.703 43.509 1.00 49.40 153 VAL B CA 1
ATOM 6278 C C . VAL B 1 262 ? 64.674 -8.287 43.074 1.00 47.59 153 VAL B C 1
ATOM 6279 O O . VAL B 1 262 ? 64.466 -8.027 41.907 1.00 45.25 153 VAL B O 1
ATOM 6283 N N . SER B 1 263 ? 64.669 -7.376 44.057 1.00 47.98 154 SER B N 1
ATOM 6284 C CA . SER B 1 263 ? 64.308 -5.965 43.863 1.00 47.62 154 SER B CA 1
ATOM 6285 C C . SER B 1 263 ? 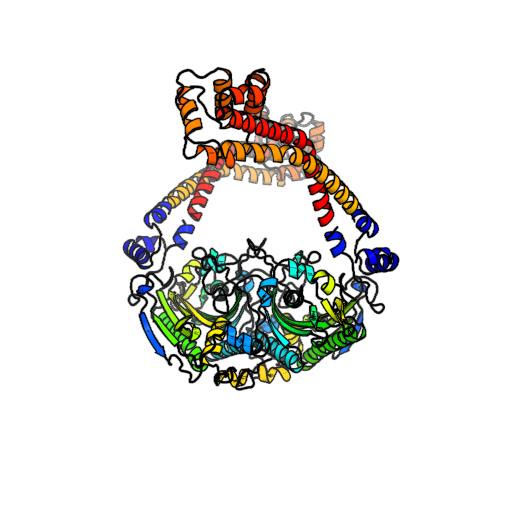65.415 -4.887 44.038 1.00 50.14 154 SER B C 1
ATOM 6286 O O . SER B 1 263 ? 65.115 -3.694 43.893 1.00 49.27 154 SER B O 1
ATOM 6289 N N . GLY B 1 264 ? 66.650 -5.276 44.379 1.00 51.08 155 GLY B N 1
ATOM 6290 C CA . GLY B 1 264 ? 67.709 -4.271 44.580 1.00 53.13 155 GLY B CA 1
ATOM 6291 C C . GLY B 1 264 ? 67.725 -3.723 46.014 1.00 55.03 155 GLY B C 1
ATOM 6292 O O . GLY B 1 264 ? 66.878 -4.095 46.845 1.00 52.75 155 GLY B O 1
ATOM 6293 N N . SER B 1 265 ? 68.673 -2.819 46.286 1.00 55.96 156 SER B N 1
ATOM 6294 C CA . SER B 1 265 ? 68.894 -2.255 47.592 1.00 57.63 156 SER B CA 1
ATOM 6295 C C . SER B 1 265 ? 67.782 -1.340 48.088 1.00 55.55 156 SER B C 1
ATOM 6296 O O . SER B 1 265 ? 66.993 -0.779 47.307 1.00 54.60 156 SER B O 1
ATOM 6299 N N . ARG B 1 266 ? 67.731 -1.166 49.407 1.00 55.20 157 ARG B N 1
ATOM 6300 C CA . ARG B 1 266 ? 66.730 -0.310 50.013 1.00 52.25 157 ARG B CA 1
ATOM 6301 C C . ARG B 1 266 ? 65.348 -0.844 49.803 1.00 49.98 157 ARG B C 1
ATOM 6302 O O . ARG B 1 266 ? 64.420 -0.081 49.695 1.00 49.33 157 ARG B O 1
ATOM 6310 N N . SER B 1 267 ? 65.209 -2.164 49.772 1.00 49.05 158 SER B N 1
ATOM 6311 C CA . SER B 1 267 ? 63.905 -2.823 49.707 1.00 46.32 158 SER B CA 1
ATOM 6312 C C . SER B 1 267 ? 63.676 -3.576 50.963 1.00 45.09 158 SER B C 1
ATOM 6313 O O . SER B 1 267 ? 64.599 -3.807 51.680 1.00 45.06 158 SER B O 1
ATOM 6316 N N . TYR B 1 268 ? 62.453 -4.031 51.206 1.00 44.59 159 TYR B N 1
ATOM 6317 C CA . TYR B 1 268 ? 62.153 -4.786 52.432 1.00 44.49 159 TYR B CA 1
ATOM 6318 C C . TYR B 1 268 ? 60.987 -5.711 52.200 1.00 43.26 159 TYR B C 1
ATOM 6319 O O . TYR B 1 268 ? 60.126 -5.410 51.405 1.00 42.01 159 TYR B O 1
ATOM 6328 N N . ALA B 1 269 ? 60.958 -6.852 52.879 1.00 43.91 160 ALA B N 1
ATOM 6329 C CA . ALA B 1 269 ? 59.796 -7.748 52.798 1.00 42.56 160 ALA B CA 1
ATOM 6330 C C . ALA B 1 269 ? 59.583 -8.300 54.203 1.00 43.88 160 ALA B C 1
ATOM 6331 O O . ALA B 1 269 ? 60.497 -8.919 54.763 1.00 45.59 160 ALA B O 1
ATOM 6333 N N . LEU B 1 270 ? 58.422 -8.058 54.788 1.00 42.24 161 LEU B N 1
ATOM 6334 C CA . LEU B 1 270 ? 58.136 -8.538 56.144 1.00 44.35 161 LEU B CA 1
ATOM 6335 C C . LEU B 1 270 ? 57.458 -9.903 56.002 1.00 45.25 161 LEU B C 1
ATOM 6336 O O . LEU B 1 270 ? 56.861 -10.165 54.948 1.00 43.30 161 LEU B O 1
ATOM 6341 N N . LYS B 1 271 ? 57.557 -10.745 57.036 1.00 46.36 162 LYS B N 1
ATOM 6342 C CA . LYS B 1 271 ? 56.896 -12.041 57.051 1.00 47.31 162 LYS B CA 1
ATOM 6343 C C . LYS B 1 271 ? 56.126 -12.227 58.344 1.00 46.85 162 LYS B C 1
ATOM 6344 O O . LYS B 1 271 ? 56.494 -11.645 59.337 1.00 46.67 162 LYS B O 1
ATOM 6350 N N . GLY B 1 272 ? 55.122 -13.097 58.322 1.00 45.94 163 GLY B N 1
ATOM 6351 C CA . GLY B 1 272 ? 54.475 -13.594 59.496 1.00 47.38 163 GLY B CA 1
ATOM 6352 C C . GLY B 1 272 ? 53.771 -12.511 60.265 1.00 47.89 163 GLY B C 1
ATOM 6353 O O . GLY B 1 272 ? 53.098 -11.668 59.667 1.00 45.46 163 GLY B O 1
ATOM 6354 N N . ASP B 1 273 ? 53.936 -12.543 61.603 1.00 50.53 164 ASP B N 1
ATOM 6355 C CA . ASP B 1 273 ? 53.317 -11.571 62.516 1.00 50.30 164 ASP B CA 1
ATOM 6356 C C . ASP B 1 273 ? 53.746 -10.129 62.226 1.00 48.81 164 ASP B C 1
ATOM 6357 O O . ASP B 1 273 ? 52.970 -9.210 62.381 1.00 47.47 164 ASP B O 1
ATOM 6362 N N . LEU B 1 274 ? 54.979 -9.918 61.803 1.00 48.07 165 LEU B N 1
ATOM 6363 C CA . LEU B 1 274 ? 55.318 -8.562 61.462 1.00 46.05 165 LEU B CA 1
ATOM 6364 C C . LEU B 1 274 ? 54.599 -8.023 60.189 1.00 43.92 165 LEU B C 1
ATOM 6365 O O . LEU B 1 274 ? 54.222 -6.836 60.125 1.00 42.45 165 LEU B O 1
ATOM 6370 N N . ALA B 1 275 ? 54.418 -8.870 59.179 1.00 42.44 166 ALA B N 1
ATOM 6371 C CA . ALA B 1 275 ? 53.654 -8.480 58.036 1.00 40.39 166 ALA B CA 1
ATOM 6372 C C . ALA B 1 275 ? 52.263 -8.030 58.457 1.00 40.24 166 ALA B C 1
ATOM 6373 O O . ALA B 1 275 ? 51.791 -6.932 58.147 1.00 38.55 166 ALA B O 1
ATOM 6375 N N . LEU B 1 276 ? 51.574 -8.909 59.164 1.00 41.95 167 LEU B N 1
ATOM 6376 C CA . LEU B 1 276 ? 50.279 -8.543 59.790 1.00 41.80 167 LEU B CA 1
ATOM 6377 C C . LEU B 1 276 ? 50.348 -7.217 60.620 1.00 41.32 167 LEU B C 1
ATOM 6378 O O . LEU B 1 276 ? 49.490 -6.349 60.491 1.00 40.45 167 LEU B O 1
ATOM 6383 N N . TYR B 1 277 ? 51.389 -7.041 61.424 1.00 40.75 168 TYR B N 1
ATOM 6384 C CA . TYR B 1 277 ? 51.513 -5.839 62.233 1.00 42.21 168 TYR B CA 1
ATOM 6385 C C . TYR B 1 277 ? 51.572 -4.548 61.390 1.00 39.91 168 TYR B C 1
ATOM 6386 O O . TYR B 1 277 ? 50.971 -3.549 61.765 1.00 39.37 168 TYR B O 1
ATOM 6395 N N . GLU B 1 278 ? 52.276 -4.596 60.257 1.00 39.08 169 GLU B N 1
ATOM 6396 C CA . GLU B 1 278 ? 52.371 -3.491 59.352 1.00 38.88 169 GLU B CA 1
ATOM 6397 C C . GLU B 1 278 ? 50.979 -3.039 58.860 1.00 39.73 169 GLU B C 1
ATOM 6398 O O . GLU B 1 278 ? 50.665 -1.843 58.906 1.00 40.05 169 GLU B O 1
ATOM 6404 N N . LEU B 1 279 ? 50.123 -3.979 58.458 1.00 39.72 170 LEU B N 1
ATOM 6405 C CA . LEU B 1 279 ? 48.785 -3.611 57.982 1.00 39.68 170 LEU B CA 1
ATOM 6406 C C . LEU B 1 279 ? 47.928 -3.162 59.122 1.00 38.92 170 LEU B C 1
ATOM 6407 O O . LEU B 1 279 ? 47.067 -2.294 58.969 1.00 39.29 170 LEU B O 1
ATOM 6412 N N . ALA B 1 280 ? 48.137 -3.764 60.284 1.00 38.87 171 ALA B N 1
ATOM 6413 C CA . ALA B 1 280 ? 47.352 -3.363 61.463 1.00 37.71 171 ALA B CA 1
ATOM 6414 C C . ALA B 1 280 ? 47.627 -1.886 61.826 1.00 37.72 171 ALA B C 1
ATOM 6415 O O . ALA B 1 280 ? 46.706 -1.145 62.239 1.00 37.81 171 ALA B O 1
ATOM 6417 N N . LEU B 1 281 ? 48.895 -1.485 61.723 1.00 36.54 172 LEU B N 1
ATOM 6418 C CA . LEU B 1 281 ? 49.331 -0.084 62.034 1.00 38.08 172 LEU B CA 1
ATOM 6419 C C . LEU B 1 281 ? 48.708 0.952 61.146 1.00 36.58 172 LEU B C 1
ATOM 6420 O O . LEU B 1 281 ? 48.384 2.062 61.606 1.00 38.26 172 LEU B O 1
ATOM 6425 N N . LEU B 1 282 ? 48.576 0.621 59.873 1.00 36.18 173 LEU B N 1
ATOM 6426 C CA . LEU B 1 282 ? 47.956 1.505 58.852 1.00 35.42 173 LEU B CA 1
ATOM 6427 C C . LEU B 1 282 ? 46.445 1.661 59.119 1.00 36.42 173 LEU B C 1
ATOM 6428 O O . LEU B 1 282 ? 45.918 2.796 59.154 1.00 36.98 173 LEU B O 1
ATOM 6433 N N . ARG B 1 283 ? 45.749 0.547 59.341 1.00 36.15 174 ARG B N 1
ATOM 6434 C CA . ARG B 1 283 ? 44.376 0.637 59.764 1.00 37.76 174 ARG B CA 1
ATOM 6435 C C . ARG B 1 283 ? 44.174 1.396 61.052 1.00 37.98 174 ARG B C 1
ATOM 6436 O O . ARG B 1 283 ? 43.273 2.219 61.147 1.00 39.66 174 ARG B O 1
ATOM 6444 N N . PHE B 1 284 ? 45.003 1.131 62.040 1.00 38.14 175 PHE B N 1
ATOM 6445 C CA . PHE B 1 284 ? 44.962 1.826 63.326 1.00 37.68 175 PHE B CA 1
ATOM 6446 C C . PHE B 1 284 ? 45.043 3.320 63.137 1.00 38.00 175 PHE B C 1
ATOM 6447 O O . PHE B 1 284 ? 44.259 4.077 63.717 1.00 40.22 175 PHE B O 1
ATOM 6455 N N . ALA B 1 285 ? 45.974 3.775 62.290 1.00 37.95 176 ALA B N 1
ATOM 6456 C CA . ALA B 1 285 ? 46.210 5.198 62.106 1.00 37.00 176 ALA B CA 1
ATOM 6457 C C . ALA B 1 285 ? 45.045 5.881 61.421 1.00 35.99 176 ALA B C 1
ATOM 6458 O O . ALA B 1 285 ? 44.707 6.993 61.784 1.00 35.22 176 ALA B O 1
ATOM 6460 N N . MET B 1 286 ? 44.479 5.206 60.409 1.00 38.52 177 MET B N 1
ATOM 6461 C CA . MET B 1 286 ? 43.228 5.571 59.697 1.00 37.82 177 MET B CA 1
ATOM 6462 C C . MET B 1 286 ? 42.003 5.657 60.589 1.00 38.85 177 MET B C 1
ATOM 6463 O O . MET B 1 286 ? 41.227 6.607 60.457 1.00 39.96 177 MET B O 1
ATOM 6468 N N . ASP B 1 287 ? 41.778 4.650 61.438 1.00 38.03 178 ASP B N 1
ATOM 6469 C CA . ASP B 1 287 ? 40.658 4.699 62.390 1.00 40.03 178 ASP B CA 1
ATOM 6470 C C . ASP B 1 287 ? 40.847 5.870 63.326 1.00 39.14 178 ASP B C 1
ATOM 6471 O O . ASP B 1 287 ? 39.913 6.541 63.668 1.00 40.99 178 ASP B O 1
ATOM 6476 N N . PHE B 1 288 ? 42.074 6.115 63.754 1.00 38.69 179 PHE B N 1
ATOM 6477 C CA . PHE B 1 288 ? 42.283 7.200 64.670 1.00 38.79 179 PHE B CA 1
ATOM 6478 C C . PHE B 1 288 ? 41.984 8.552 64.012 1.00 38.10 179 PHE B C 1
ATOM 6479 O O . PHE B 1 288 ? 41.419 9.473 64.629 1.00 36.74 179 PHE B O 1
ATOM 6487 N N . MET B 1 289 ? 42.412 8.697 62.756 1.00 36.59 180 MET B N 1
ATOM 6488 C CA . MET B 1 289 ? 42.196 9.953 62.060 1.00 36.42 180 MET B CA 1
ATOM 6489 C C . MET B 1 289 ? 40.708 10.181 61.806 1.00 38.10 180 MET B C 1
ATOM 6490 O O . MET B 1 289 ? 40.244 11.300 61.956 1.00 37.74 180 MET B O 1
ATOM 6495 N N . ALA B 1 290 ? 39.972 9.121 61.444 1.00 38.67 181 ALA B N 1
ATOM 6496 C CA . ALA B 1 290 ? 38.502 9.191 61.272 1.00 41.18 181 ALA B CA 1
ATOM 6497 C C . ALA B 1 290 ? 37.838 9.713 62.544 1.00 42.60 181 ALA B C 1
ATOM 6498 O O . ALA B 1 290 ? 36.986 10.618 62.518 1.00 44.52 181 ALA B O 1
ATOM 6500 N N . ARG B 1 291 ? 38.237 9.164 63.672 1.00 43.98 182 ARG B N 1
ATOM 6501 C CA . ARG B 1 291 ? 37.654 9.546 64.966 1.00 46.91 182 ARG B CA 1
ATOM 6502 C C . ARG B 1 291 ? 37.962 11.021 65.339 1.00 47.33 182 ARG B C 1
ATOM 6503 O O . ARG B 1 291 ? 37.284 11.621 66.189 1.00 48.58 182 ARG B O 1
ATOM 6511 N N . ARG B 1 292 ? 39.024 11.562 64.754 1.00 45.38 183 ARG B N 1
ATOM 6512 C CA . ARG B 1 292 ? 39.388 12.936 64.915 1.00 46.55 183 ARG B CA 1
ATOM 6513 C C . ARG B 1 292 ? 38.599 13.733 63.938 1.00 46.03 183 ARG B C 1
ATOM 6514 O O . ARG B 1 292 ? 38.785 14.920 63.852 1.00 47.61 183 ARG B O 1
ATOM 6522 N N . GLY B 1 293 ? 37.732 13.094 63.170 1.00 46.33 184 GLY B N 1
ATOM 6523 C CA . GLY B 1 293 ? 36.964 13.864 62.219 1.00 46.68 184 GLY B CA 1
ATOM 6524 C C . GLY B 1 293 ? 37.704 14.227 60.938 1.00 45.44 184 GLY B C 1
ATOM 6525 O O . GLY B 1 293 ? 37.254 15.122 60.199 1.00 47.01 184 GLY B O 1
ATOM 6526 N N . PHE B 1 294 ? 38.812 13.545 60.634 1.00 41.85 185 PHE B N 1
ATOM 6527 C CA . PHE B 1 294 ? 39.432 13.689 59.305 1.00 40.39 185 PHE B CA 1
ATOM 6528 C C . PHE B 1 294 ? 38.772 12.733 58.322 1.00 40.47 185 PHE B C 1
ATOM 6529 O O . PHE B 1 294 ? 38.283 11.707 58.742 1.00 41.93 185 PHE B O 1
ATOM 6537 N N . LEU B 1 295 ? 38.683 13.073 57.032 1.00 40.77 186 LEU B N 1
ATOM 6538 C CA . LEU B 1 295 ? 38.011 12.192 56.075 1.00 40.93 186 LEU B CA 1
ATOM 6539 C C . LEU B 1 295 ? 39.017 11.160 55.573 1.00 39.41 186 LEU B C 1
ATOM 6540 O O . LEU B 1 295 ? 39.972 11.544 54.922 1.00 37.25 186 LEU B O 1
ATOM 6545 N N . PRO B 1 296 ? 38.775 9.848 55.849 1.00 38.88 187 PRO B N 1
ATOM 6546 C CA . PRO B 1 296 ? 39.639 8.775 55.378 1.00 36.73 187 PRO B CA 1
ATOM 6547 C C . PRO B 1 296 ? 39.610 8.678 53.874 1.00 36.65 187 PRO B C 1
ATOM 6548 O O . PRO B 1 296 ? 38.538 8.757 53.287 1.00 37.83 187 PRO B O 1
ATOM 6552 N N . MET B 1 297 ? 40.764 8.517 53.221 1.00 35.99 188 MET B N 1
ATOM 6553 C CA . MET B 1 297 ? 40.750 8.230 51.784 1.00 36.39 188 MET B CA 1
ATOM 6554 C C . MET B 1 297 ? 41.870 7.226 51.432 1.00 35.86 188 MET B C 1
ATOM 6555 O O . MET B 1 297 ? 42.927 7.220 52.109 1.00 35.62 188 MET B O 1
ATOM 6560 N N . THR B 1 298 ? 41.678 6.419 50.375 1.00 33.93 189 THR B N 1
ATOM 6561 C CA . THR B 1 298 ? 42.751 5.607 49.844 1.00 33.10 189 THR B CA 1
ATOM 6562 C C . THR B 1 298 ? 42.995 6.087 48.421 1.00 34.42 189 THR B C 1
ATOM 6563 O O . THR B 1 298 ? 42.055 6.392 47.723 1.00 35.28 189 THR B O 1
ATOM 6567 N N . LEU B 1 299 ? 44.261 6.191 48.007 1.00 32.45 190 LEU B N 1
ATOM 6568 C CA . LEU B 1 299 ? 44.618 7.035 46.926 1.00 32.78 190 LEU B CA 1
ATOM 6569 C C . LEU B 1 299 ? 45.619 6.333 46.085 1.00 31.35 190 LEU B C 1
ATOM 6570 O O . LEU B 1 299 ? 46.312 5.423 46.547 1.00 31.60 190 LEU B O 1
ATOM 6575 N N . PRO B 1 300 ? 45.746 6.772 44.848 1.00 31.49 191 PRO B N 1
ATOM 6576 C CA . PRO B 1 300 ? 46.852 6.213 44.073 1.00 31.84 191 PRO B CA 1
ATOM 6577 C C . PRO B 1 300 ? 48.227 6.804 44.471 1.00 33.46 191 PRO B C 1
ATOM 6578 O O . PRO B 1 300 ? 48.300 7.847 45.189 1.00 33.73 191 PRO B O 1
ATOM 6582 N N . SER B 1 301 ? 49.287 6.189 43.920 1.00 32.63 192 SER B N 1
ATOM 6583 C CA . SER B 1 301 ? 50.633 6.593 44.211 1.00 34.83 192 SER B CA 1
ATOM 6584 C C . SER B 1 301 ? 51.336 7.196 43.036 1.00 36.41 192 SER B C 1
ATOM 6585 O O . SER B 1 301 ? 52.534 7.087 42.969 1.00 37.12 192 SER B O 1
ATOM 6588 N N . TYR B 1 302 ? 50.594 7.753 42.077 1.00 36.68 193 TYR B N 1
ATOM 6589 C CA . TYR B 1 302 ? 51.204 8.371 40.918 1.00 38.71 193 TYR B CA 1
ATOM 6590 C C . TYR B 1 302 ? 50.343 9.584 40.576 1.00 39.24 193 TYR B C 1
ATOM 6591 O O . TYR B 1 302 ? 49.179 9.641 40.937 1.00 36.63 193 TYR B O 1
ATOM 6600 N N . ALA B 1 303 ? 50.900 10.490 39.788 1.00 41.24 194 ALA B N 1
ATOM 6601 C CA . ALA B 1 303 ? 50.208 11.750 39.432 1.00 43.29 194 ALA B CA 1
ATOM 6602 C C . ALA B 1 303 ? 50.988 12.349 38.305 1.00 45.11 194 ALA B C 1
ATOM 6603 O O . ALA B 1 303 ? 52.128 11.947 38.116 1.00 45.63 194 ALA B O 1
ATOM 6605 N N . ARG B 1 304 ? 50.386 13.293 37.562 1.00 47.22 195 ARG B N 1
ATOM 6606 C CA . ARG B 1 304 ? 51.097 14.087 36.556 1.00 49.33 195 ARG B CA 1
ATOM 6607 C C . ARG B 1 304 ? 51.871 15.234 37.208 1.00 50.96 195 ARG B C 1
ATOM 6608 O O . ARG B 1 304 ? 51.796 15.473 38.410 1.00 49.88 195 ARG B O 1
ATOM 6616 N N . GLU B 1 305 ? 52.633 15.928 36.403 1.00 52.81 196 GLU B N 1
ATOM 6617 C CA . GLU B 1 305 ? 53.689 16.776 36.877 1.00 54.51 196 GLU B CA 1
ATOM 6618 C C . GLU B 1 305 ? 53.130 17.898 37.678 1.00 54.29 196 GLU B C 1
ATOM 6619 O O . GLU B 1 305 ? 53.642 18.291 38.749 1.00 53.93 196 GLU B O 1
ATOM 6625 N N . LYS B 1 306 ? 52.021 18.392 37.172 1.00 55.41 197 LYS B N 1
ATOM 6626 C CA . LYS B 1 306 ? 51.297 19.491 37.758 1.00 56.48 197 LYS B CA 1
ATOM 6627 C C . LYS B 1 306 ? 51.091 19.339 39.299 1.00 54.09 197 LYS B C 1
ATOM 6628 O O . LYS B 1 306 ? 51.243 20.306 40.064 1.00 55.18 197 LYS B O 1
ATOM 6634 N N . ALA B 1 307 ? 50.748 18.133 39.757 1.00 51.02 198 ALA B N 1
ATOM 6635 C CA . ALA B 1 307 ? 50.491 17.855 41.176 1.00 48.80 198 ALA B CA 1
ATOM 6636 C C . ALA B 1 307 ? 51.738 18.166 42.041 1.00 48.98 198 ALA B C 1
ATOM 6637 O O . ALA B 1 307 ? 51.688 18.795 43.113 1.00 48.44 198 ALA B O 1
ATOM 6639 N N . PHE B 1 308 ? 52.884 17.735 41.524 1.00 50.30 199 PHE B N 1
ATOM 6640 C CA . PHE B 1 308 ? 54.192 17.968 42.133 1.00 50.42 199 PHE B CA 1
ATOM 6641 C C . PHE B 1 308 ? 54.594 19.442 42.095 1.00 53.10 199 PHE B C 1
ATOM 6642 O O . PHE B 1 308 ? 55.167 19.967 43.029 1.00 54.08 199 PHE B O 1
ATOM 6650 N N . LEU B 1 309 ? 54.289 20.103 41.002 1.00 54.28 200 LEU B N 1
ATOM 6651 C CA . LEU B 1 309 ? 54.552 21.503 40.915 1.00 57.49 200 LEU B CA 1
ATOM 6652 C C . LEU B 1 309 ? 53.772 22.204 41.985 1.00 57.21 200 LEU B C 1
ATOM 6653 O O . LEU B 1 309 ? 54.305 23.090 42.645 1.00 58.55 200 LEU B O 1
ATOM 6658 N N . GLY B 1 310 ? 52.517 21.779 42.161 1.00 56.10 201 GLY B N 1
ATOM 6659 C CA . GLY B 1 310 ? 51.565 22.430 43.055 1.00 55.05 201 GLY B CA 1
ATOM 6660 C C . GLY B 1 310 ? 51.936 22.408 44.512 1.00 54.09 201 GLY B C 1
ATOM 6661 O O . GLY B 1 310 ? 51.661 23.360 45.240 1.00 55.71 201 GLY B O 1
ATOM 6662 N N . THR B 1 311 ? 52.591 21.342 44.936 1.00 52.85 202 THR B N 1
ATOM 6663 C CA . THR B 1 311 ? 52.958 21.166 46.324 1.00 52.00 202 THR B CA 1
ATOM 6664 C C . THR B 1 311 ? 54.330 21.820 46.644 1.00 53.54 202 THR B C 1
ATOM 6665 O O . THR B 1 311 ? 54.602 22.248 47.786 1.00 52.96 202 THR B O 1
ATOM 6669 N N . GLY B 1 312 ? 55.160 21.912 45.619 1.00 54.62 203 GLY B N 1
ATOM 6670 C CA . GLY B 1 312 ? 56.566 22.252 45.798 1.00 56.90 203 GLY B CA 1
ATOM 6671 C C . GLY B 1 312 ? 57.578 21.095 45.743 1.00 56.99 203 GLY B C 1
ATOM 6672 O O . GLY B 1 312 ? 58.792 21.348 45.895 1.00 58.20 203 GLY B O 1
ATOM 6673 N N . HIS B 1 313 ? 57.115 19.847 45.554 1.00 54.73 204 HIS B N 1
ATOM 6674 C CA . HIS B 1 313 ? 58.058 18.732 45.269 1.00 55.79 204 HIS B CA 1
ATOM 6675 C C . HIS B 1 313 ? 58.814 18.946 43.940 1.00 58.14 204 HIS B C 1
ATOM 6676 O O . HIS B 1 313 ? 60.019 18.700 43.856 1.00 59.41 204 HIS B O 1
ATOM 6683 N N . PHE B 1 314 ? 58.113 19.403 42.902 1.00 59.22 205 PHE B N 1
ATOM 6684 C CA . PHE B 1 314 ? 58.797 19.904 41.722 1.00 61.49 205 PHE B CA 1
ATOM 6685 C C . PHE B 1 314 ? 58.818 21.447 41.770 1.00 65.47 205 PHE B C 1
ATOM 6686 O O . PHE B 1 314 ? 57.809 22.103 42.153 1.00 65.05 205 PHE B O 1
ATOM 6694 N N . PRO B 1 315 ? 59.960 22.043 41.370 1.00 68.21 206 PRO B N 1
ATOM 6695 C CA . PRO B 1 315 ? 61.179 21.330 40.952 1.00 69.82 206 PRO B CA 1
ATOM 6696 C C . PRO B 1 315 ? 62.237 21.161 42.047 1.00 70.78 206 PRO B C 1
ATOM 6697 O O . PRO B 1 315 ? 63.233 20.464 41.820 1.00 71.76 206 PRO B O 1
ATOM 6701 N N . ALA B 1 316 ? 62.022 21.802 43.196 1.00 71.08 207 ALA B N 1
ATOM 6702 C CA . ALA B 1 316 ? 62.940 21.723 44.327 1.00 72.11 207 ALA B CA 1
ATOM 6703 C C . ALA B 1 316 ? 63.526 20.349 44.623 1.00 71.73 207 ALA B C 1
ATOM 6704 O O . ALA B 1 316 ? 64.731 20.235 44.777 1.00 73.53 207 ALA B O 1
ATOM 6706 N N . TYR B 1 317 ? 62.676 19.315 44.679 1.00 69.09 208 TYR B N 1
ATOM 6707 C CA . TYR B 1 317 ? 63.121 17.927 44.915 1.00 68.26 208 TYR B CA 1
ATOM 6708 C C . TYR B 1 317 ? 62.805 16.887 43.835 1.00 66.62 208 TYR B C 1
ATOM 6709 O O . TYR B 1 317 ? 62.575 15.731 44.157 1.00 64.60 208 TYR B O 1
ATOM 6718 N N . ARG B 1 318 ? 62.767 17.297 42.583 1.00 67.60 209 ARG B N 1
ATOM 6719 C CA . ARG B 1 318 ? 62.411 16.424 41.486 1.00 67.16 209 ARG B CA 1
ATOM 6720 C C . ARG B 1 318 ? 63.220 15.130 41.508 1.00 66.51 209 ARG B C 1
ATOM 6721 O O . ARG B 1 318 ? 62.813 14.112 40.941 1.00 65.51 209 ARG B O 1
ATOM 6729 N N . ASP B 1 319 ? 64.390 15.182 42.127 1.00 67.14 210 ASP B N 1
ATOM 6730 C CA . ASP B 1 319 ? 65.335 14.077 42.048 1.00 67.57 210 ASP B CA 1
ATOM 6731 C C . ASP B 1 319 ? 65.047 12.991 43.071 1.00 64.92 210 ASP B C 1
ATOM 6732 O O . ASP B 1 319 ? 65.729 11.966 43.042 1.00 64.84 210 ASP B O 1
ATOM 6737 N N . GLN B 1 320 ? 64.074 13.230 43.984 1.00 60.99 211 GLN B N 1
ATOM 6738 C CA . GLN B 1 320 ? 63.660 12.230 44.971 1.00 59.32 211 GLN B CA 1
ATOM 6739 C C . GLN B 1 320 ? 62.508 11.363 44.468 1.00 55.06 211 GLN B C 1
ATOM 6740 O O . GLN B 1 320 ? 62.077 10.472 45.125 1.00 52.35 211 GLN B O 1
ATOM 6746 N N . VAL B 1 321 ? 62.097 11.640 43.248 1.00 54.74 212 VAL B N 1
ATOM 6747 C CA . VAL B 1 321 ? 60.904 11.148 42.655 1.00 52.02 212 VAL B CA 1
ATOM 6748 C C . VAL B 1 321 ? 61.241 10.163 41.537 1.00 52.25 212 VAL B C 1
ATOM 6749 O O . VAL B 1 321 ? 62.184 10.359 40.778 1.00 54.03 212 VAL B O 1
ATOM 6753 N N . TRP B 1 322 ? 60.441 9.106 41.442 1.00 49.83 213 TRP B N 1
ATOM 6754 C CA . TRP B 1 322 ? 60.544 8.111 40.374 1.00 48.33 213 TRP B CA 1
ATOM 6755 C C . TRP B 1 322 ? 59.473 8.328 39.284 1.00 48.83 213 TRP B C 1
ATOM 6756 O O . TRP B 1 322 ? 58.255 8.332 39.549 1.00 48.80 213 TRP B O 1
ATOM 6767 N N . ALA B 1 323 ? 59.912 8.498 38.054 1.00 50.91 214 ALA B N 1
ATOM 6768 C CA . ALA B 1 323 ? 59.024 8.686 36.922 1.00 51.71 214 ALA B CA 1
ATOM 6769 C C . ALA B 1 323 ? 58.701 7.322 36.409 1.00 52.00 214 ALA B C 1
ATOM 6770 O O . ALA B 1 323 ? 59.460 6.366 36.655 1.00 53.37 214 ALA B O 1
ATOM 6772 N N . ILE B 1 324 ? 57.605 7.240 35.661 1.00 51.21 215 ILE B N 1
ATOM 6773 C CA . ILE B 1 324 ? 57.118 6.012 35.122 1.00 50.81 215 ILE B CA 1
ATOM 6774 C C . ILE B 1 324 ? 57.337 6.125 33.632 1.00 53.19 215 ILE B C 1
ATOM 6775 O O . ILE B 1 324 ? 56.804 7.056 33.013 1.00 54.02 215 ILE B O 1
ATOM 6780 N N . ALA B 1 325 ? 58.140 5.209 33.061 1.00 53.88 216 ALA B N 1
ATOM 6781 C CA . ALA B 1 325 ? 58.720 5.405 31.699 1.00 56.72 216 ALA B CA 1
ATOM 6782 C C . ALA B 1 325 ? 57.628 5.440 30.661 1.00 57.36 216 ALA B C 1
ATOM 6783 O O . ALA B 1 325 ? 56.631 4.786 30.810 1.00 54.95 216 ALA B O 1
ATOM 6785 N N . GLU B 1 326 ? 57.847 6.217 29.605 1.00 61.45 217 GLU B N 1
ATOM 6786 C CA . GLU B 1 326 ? 56.908 6.331 28.489 1.00 62.83 217 GLU B CA 1
ATOM 6787 C C . GLU B 1 326 ? 55.518 6.603 28.955 1.00 60.46 217 GLU B C 1
ATOM 6788 O O . GLU B 1 326 ? 54.587 6.031 28.430 1.00 59.85 217 GLU B O 1
ATOM 6794 N N . THR B 1 327 ? 55.418 7.501 29.938 1.00 59.09 218 THR B N 1
ATOM 6795 C CA . THR B 1 327 ? 54.185 7.944 30.520 1.00 57.24 218 THR B CA 1
ATOM 6796 C C . THR B 1 327 ? 54.384 9.421 30.899 1.00 58.29 218 THR B C 1
ATOM 6797 O O . THR B 1 327 ? 55.524 9.883 30.987 1.00 58.31 218 THR B O 1
ATOM 6801 N N . ASP B 1 328 ? 53.308 10.163 31.167 1.00 57.23 219 ASP B N 1
ATOM 6802 C CA . ASP B 1 328 ? 53.480 11.514 31.697 1.00 57.67 219 ASP B CA 1
ATOM 6803 C C . ASP B 1 328 ? 53.303 11.527 33.227 1.00 54.97 219 ASP B C 1
ATOM 6804 O O . ASP B 1 328 ? 53.106 12.592 33.823 1.00 55.20 219 ASP B O 1
ATOM 6809 N N . LEU B 1 329 ? 53.417 10.344 33.854 1.00 51.34 220 LEU B N 1
ATOM 6810 C CA . LEU B 1 329 ? 53.227 10.165 35.290 1.00 47.64 220 LEU B CA 1
ATOM 6811 C C . LEU B 1 329 ? 54.500 9.949 36.084 1.00 47.04 220 LEU B C 1
ATOM 6812 O O . LEU B 1 329 ? 55.478 9.474 35.548 1.00 46.57 220 LEU B O 1
ATOM 6817 N N . TYR B 1 330 ? 54.405 10.197 37.403 1.00 46.48 221 TYR B N 1
ATOM 6818 C CA . TYR B 1 330 ? 55.474 10.028 38.397 1.00 45.96 221 TYR B CA 1
ATOM 6819 C C . TYR B 1 330 ? 54.871 9.452 39.649 1.00 44.54 221 TYR B C 1
ATOM 6820 O O . TYR B 1 330 ? 53.704 9.759 39.983 1.00 42.74 221 TYR B O 1
ATOM 6829 N N . LEU B 1 331 ? 55.700 8.680 40.372 1.00 43.59 222 LEU B N 1
ATOM 6830 C CA . LEU B 1 331 ? 55.288 8.025 41.604 1.00 40.75 222 LEU B CA 1
ATOM 6831 C C . LEU B 1 331 ? 55.501 9.045 42.693 1.00 40.88 222 LEU B C 1
ATOM 6832 O O . LEU B 1 331 ? 56.517 9.778 42.710 1.00 39.70 222 LEU B O 1
ATOM 6837 N N . THR B 1 332 ? 54.521 9.103 43.607 1.00 40.39 223 THR B N 1
ATOM 6838 C CA . THR B 1 332 ? 54.453 10.148 44.624 1.00 39.06 223 THR B CA 1
ATOM 6839 C C . THR B 1 332 ? 55.103 9.599 45.871 1.00 39.32 223 THR B C 1
ATOM 6840 O O . THR B 1 332 ? 55.026 8.402 46.148 1.00 37.33 223 THR B O 1
ATOM 6844 N N . GLY B 1 333 ? 55.803 10.481 46.591 1.00 41.11 224 GLY B N 1
ATOM 6845 C CA . GLY B 1 333 ? 56.481 10.101 47.832 1.00 41.10 224 GLY B CA 1
ATOM 6846 C C . GLY B 1 333 ? 55.590 10.275 49.048 1.00 40.12 224 GLY B C 1
ATOM 6847 O O . GLY B 1 333 ? 55.988 9.925 50.172 1.00 40.55 224 GLY B O 1
ATOM 6848 N N . THR B 1 334 ? 54.392 10.830 48.830 1.00 38.82 225 THR B N 1
ATOM 6849 C CA . THR B 1 334 ? 53.433 11.113 49.910 1.00 38.10 225 THR B CA 1
ATOM 6850 C C . THR B 1 334 ? 52.072 11.431 49.283 1.00 38.62 225 THR B C 1
ATOM 6851 O O . THR B 1 334 ? 51.981 12.044 48.201 1.00 39.19 225 THR B O 1
ATOM 6855 N N . ALA B 1 335 ? 51.012 10.957 49.918 1.00 38.39 226 ALA B N 1
ATOM 6856 C CA . ALA B 1 335 ? 49.659 11.291 49.501 1.00 38.37 226 ALA B CA 1
ATOM 6857 C C . ALA B 1 335 ? 49.435 12.790 49.420 1.00 39.47 226 ALA B C 1
ATOM 6858 O O . ALA B 1 335 ? 48.498 13.256 48.746 1.00 41.53 226 ALA B O 1
ATOM 6860 N N . GLU B 1 336 ? 50.255 13.565 50.119 1.00 39.94 227 GLU B N 1
ATOM 6861 C CA . GLU B 1 336 ? 50.109 15.033 50.074 1.00 40.81 227 GLU B CA 1
ATOM 6862 C C . GLU B 1 336 ? 50.045 15.523 48.598 1.00 40.95 227 GLU B C 1
ATOM 6863 O O . GLU B 1 336 ? 49.411 16.527 48.293 1.00 42.20 227 GLU B O 1
ATOM 6869 N N . VAL B 1 337 ? 50.677 14.802 47.669 1.00 40.63 228 VAL B N 1
ATOM 6870 C CA . VAL B 1 337 ? 50.767 15.297 46.288 1.00 40.14 228 VAL B CA 1
ATOM 6871 C C . VAL B 1 337 ? 49.395 15.129 45.638 1.00 41.40 228 VAL B C 1
ATOM 6872 O O . VAL B 1 337 ? 48.873 16.062 45.059 1.00 44.31 228 VAL B O 1
ATOM 6876 N N . VAL B 1 338 ? 48.761 13.964 45.762 1.00 39.48 229 VAL B N 1
ATOM 6877 C CA . VAL B 1 338 ? 47.366 13.794 45.311 1.00 39.76 229 VAL B CA 1
ATOM 6878 C C . VAL B 1 338 ? 46.317 14.695 46.032 1.00 41.28 229 VAL B C 1
ATOM 6879 O O . VAL B 1 338 ? 45.426 15.326 45.429 1.00 42.14 229 VAL B O 1
ATOM 6883 N N . LEU B 1 339 ? 46.453 14.769 47.342 1.00 40.89 230 LEU B N 1
ATOM 6884 C CA . LEU B 1 339 ? 45.485 15.436 48.215 1.00 39.31 230 LEU B CA 1
ATOM 6885 C C . LEU B 1 339 ? 45.429 16.940 47.918 1.00 41.05 230 LEU B C 1
ATOM 6886 O O . LEU B 1 339 ? 44.343 17.495 47.815 1.00 41.49 230 LEU B O 1
ATOM 6891 N N . ASN B 1 340 ? 46.605 17.579 47.740 1.00 41.53 231 ASN B N 1
ATOM 6892 C CA . ASN B 1 340 ? 46.754 18.998 47.368 1.00 42.15 231 ASN B CA 1
ATOM 6893 C C . ASN B 1 340 ? 46.267 19.325 45.944 1.00 43.51 231 ASN B C 1
ATOM 6894 O O . ASN B 1 340 ? 45.810 20.409 45.657 1.00 45.15 231 ASN B O 1
ATOM 6899 N N . ALA B 1 341 ? 46.360 18.369 45.042 1.00 43.26 232 ALA B N 1
ATOM 6900 C CA . ALA B 1 341 ? 45.929 18.570 43.672 1.00 43.30 232 ALA B CA 1
ATOM 6901 C C . ALA B 1 341 ? 44.400 18.367 43.437 1.00 44.07 232 ALA B C 1
ATOM 6902 O O . ALA B 1 341 ? 43.831 18.882 42.479 1.00 46.22 232 ALA B O 1
ATOM 6904 N N . LEU B 1 342 ? 43.769 17.611 44.330 1.00 43.50 233 LEU B N 1
ATOM 6905 C CA . LEU B 1 342 ? 42.340 17.338 44.230 1.00 44.29 233 LEU B CA 1
ATOM 6906 C C . LEU B 1 342 ? 41.565 18.590 43.832 1.00 46.82 233 LEU B C 1
ATOM 6907 O O . LEU B 1 342 ? 40.958 18.642 42.762 1.00 48.08 233 LEU B O 1
ATOM 6912 N N . HIS B 1 343 ? 41.723 19.679 44.536 1.00 47.44 234 HIS B N 1
ATOM 6913 C CA . HIS B 1 343 ? 40.945 20.836 44.201 1.00 50.38 234 HIS B CA 1
ATOM 6914 C C . HIS B 1 343 ? 41.539 21.908 43.343 1.00 52.22 234 HIS B C 1
ATOM 6915 O O . HIS B 1 343 ? 40.958 22.936 43.220 1.00 52.62 234 HIS B O 1
ATOM 6922 N N . SER B 1 344 ? 42.670 21.651 42.723 1.00 53.05 235 SER B N 1
ATOM 6923 C CA . SER B 1 344 ? 43.232 22.588 41.781 1.00 56.90 235 SER B CA 1
ATOM 6924 C C . SER B 1 344 ? 42.155 23.070 40.881 1.00 58.99 235 SER B C 1
ATOM 6925 O O . SER B 1 344 ? 41.431 22.288 40.328 1.00 58.89 235 SER B O 1
ATOM 6928 N N . GLY B 1 345 ? 42.052 24.372 40.729 1.00 60.77 236 GLY B N 1
ATOM 6929 C CA . GLY B 1 345 ? 41.135 24.934 39.780 1.00 63.89 236 GLY B CA 1
ATOM 6930 C C . GLY B 1 345 ? 39.766 25.226 40.315 1.00 65.05 236 GLY B C 1
ATOM 6931 O O . GLY B 1 345 ? 39.015 25.925 39.680 1.00 66.37 236 GLY B O 1
ATOM 6932 N N . GLU B 1 346 ? 39.436 24.690 41.476 1.00 62.81 237 GLU B N 1
ATOM 6933 C CA . GLU B 1 346 ? 38.122 24.900 42.033 1.00 63.50 237 GLU B CA 1
ATOM 6934 C C . GLU B 1 346 ? 38.090 26.161 42.843 1.00 63.50 237 GLU B C 1
ATOM 6935 O O . GLU B 1 346 ? 39.104 26.651 43.267 1.00 62.64 237 GLU B O 1
ATOM 6941 N N . ILE B 1 347 ? 36.893 26.683 43.010 1.00 65.69 238 ILE B N 1
ATOM 6942 C CA . ILE B 1 347 ? 36.599 27.723 43.947 1.00 66.53 238 ILE B CA 1
ATOM 6943 C C . ILE B 1 347 ? 35.770 27.036 44.969 1.00 64.47 238 ILE B C 1
ATOM 6944 O O . ILE B 1 347 ? 34.613 26.772 44.757 1.00 64.87 238 ILE B O 1
ATOM 6949 N N . LEU B 1 348 ? 36.366 26.736 46.095 1.00 62.36 239 LEU B N 1
ATOM 6950 C CA . LEU B 1 348 ? 35.636 26.071 47.133 1.00 60.84 239 LEU B CA 1
ATOM 6951 C C . LEU B 1 348 ? 34.716 27.025 47.856 1.00 63.45 239 LEU B C 1
ATOM 6952 O O . LEU B 1 348 ? 35.058 28.142 48.129 1.00 64.74 239 LEU B O 1
ATOM 6957 N N . PRO B 1 349 ? 33.532 26.568 48.168 1.00 64.31 240 PRO B N 1
ATOM 6958 C CA . PRO B 1 349 ? 32.628 27.367 48.948 1.00 66.90 240 PRO B CA 1
ATOM 6959 C C . PRO B 1 349 ? 33.131 27.460 50.355 1.00 66.30 240 PRO B C 1
ATOM 6960 O O . PRO B 1 349 ? 33.681 26.538 50.898 1.00 64.48 240 PRO B O 1
ATOM 6964 N N . TYR B 1 350 ? 32.917 28.605 50.951 1.00 68.25 241 TYR B N 1
ATOM 6965 C CA . TYR B 1 350 ? 33.440 28.906 52.260 1.00 68.09 241 TYR B CA 1
ATOM 6966 C C . TYR B 1 350 ? 33.054 27.885 53.322 1.00 66.84 241 TYR B C 1
ATOM 6967 O O . TYR B 1 350 ? 33.825 27.556 54.242 1.00 65.25 241 TYR B O 1
ATOM 6976 N N . GLU B 1 351 ? 31.827 27.408 53.202 1.00 68.20 242 GLU B N 1
ATOM 6977 C CA . GLU B 1 351 ? 31.242 26.519 54.185 1.00 67.35 242 GLU B CA 1
ATOM 6978 C C . GLU B 1 351 ? 31.847 25.132 54.168 1.00 63.72 242 GLU B C 1
ATOM 6979 O O . GLU B 1 351 ? 31.691 24.427 55.141 1.00 62.96 242 GLU B O 1
ATOM 6985 N N . ALA B 1 352 ? 32.526 24.742 53.085 1.00 61.52 243 ALA B N 1
ATOM 6986 C CA . ALA B 1 352 ? 33.240 23.456 53.049 1.00 58.23 243 ALA B CA 1
ATOM 6987 C C . ALA B 1 352 ? 34.490 23.446 53.950 1.00 56.32 243 ALA B C 1
ATOM 6988 O O . ALA B 1 352 ? 35.020 22.379 54.277 1.00 55.17 243 ALA B O 1
ATOM 6990 N N . LEU B 1 353 ? 34.939 24.628 54.361 1.00 56.19 244 LEU B N 1
ATOM 6991 C CA . LEU B 1 353 ? 36.213 24.792 55.046 1.00 55.40 244 LEU B CA 1
ATOM 6992 C C . LEU B 1 353 ? 36.073 24.548 56.533 1.00 54.35 244 LEU B C 1
ATOM 6993 O O . LEU B 1 353 ? 35.104 24.986 57.142 1.00 55.91 244 LEU B O 1
ATOM 6998 N N . PRO B 1 354 ? 37.095 23.928 57.158 1.00 53.04 245 PRO B N 1
ATOM 6999 C CA . PRO B 1 354 ? 38.336 23.455 56.534 1.00 50.16 245 PRO B CA 1
ATOM 7000 C C . PRO B 1 354 ? 38.201 22.045 55.988 1.00 49.10 245 PRO B C 1
ATOM 7001 O O . PRO B 1 354 ? 37.392 21.266 56.510 1.00 48.88 245 PRO B O 1
ATOM 7005 N N . LEU B 1 355 ? 39.007 21.689 54.997 1.00 46.43 246 LEU B N 1
ATOM 7006 C CA . LEU B 1 355 ? 39.010 20.322 54.510 1.00 45.68 246 LEU B CA 1
ATOM 7007 C C . LEU B 1 355 ? 40.038 19.558 55.307 1.00 44.21 246 LEU B C 1
ATOM 7008 O O . LEU B 1 355 ? 41.194 20.013 55.436 1.00 44.66 246 LEU B O 1
ATOM 7013 N N . ARG B 1 356 ? 39.655 18.411 55.842 1.00 41.86 247 ARG B N 1
ATOM 7014 C CA . ARG B 1 356 ? 40.584 17.647 56.673 1.00 39.71 247 ARG B CA 1
ATOM 7015 C C . ARG B 1 356 ? 40.618 16.228 56.182 1.00 39.32 247 ARG B C 1
ATOM 7016 O O . ARG B 1 356 ? 39.627 15.502 56.338 1.00 37.17 247 ARG B O 1
ATOM 7024 N N . TYR B 1 357 ? 41.747 15.844 55.574 1.00 36.44 248 TYR B N 1
ATOM 7025 C CA . TYR B 1 357 ? 41.801 14.587 54.877 1.00 36.93 248 TYR B CA 1
ATOM 7026 C C . TYR B 1 357 ? 42.845 13.707 55.514 1.00 36.11 248 TYR B C 1
ATOM 7027 O O . TYR B 1 357 ? 43.888 14.216 55.850 1.00 36.43 248 TYR B O 1
ATOM 7036 N N . ALA B 1 358 ? 42.560 12.418 55.699 1.00 35.22 249 ALA B N 1
ATOM 7037 C CA . ALA B 1 358 ? 43.559 11.425 56.178 1.00 35.79 249 ALA B CA 1
ATOM 7038 C C . ALA B 1 358 ? 43.764 10.469 55.029 1.00 34.10 249 ALA B C 1
ATOM 7039 O O . ALA B 1 358 ? 43.012 9.537 54.900 1.00 32.47 249 ALA B O 1
ATOM 7041 N N . GLY B 1 359 ? 44.689 10.748 54.137 1.00 34.44 250 GLY B N 1
ATOM 7042 C CA . GLY B 1 359 ? 44.903 9.877 53.009 1.00 33.88 250 GLY B CA 1
ATOM 7043 C C . GLY B 1 359 ? 45.986 8.812 53.093 1.00 34.64 250 GLY B C 1
ATOM 7044 O O . GLY B 1 359 ? 47.173 9.087 53.394 1.00 35.87 250 GLY B O 1
ATOM 7045 N N . TYR B 1 360 ? 45.584 7.606 52.735 1.00 33.03 251 TYR B N 1
ATOM 7046 C CA . TYR B 1 360 ? 46.486 6.490 52.629 1.00 32.53 251 TYR B CA 1
ATOM 7047 C C . TYR B 1 360 ? 46.938 6.206 51.202 1.00 32.99 251 TYR B C 1
ATOM 7048 O O . TYR B 1 360 ? 46.112 6.095 50.261 1.00 33.34 251 TYR B O 1
ATOM 7057 N N . ALA B 1 361 ? 48.243 6.021 51.027 1.00 32.86 252 ALA B N 1
ATOM 7058 C CA . ALA B 1 361 ? 48.758 5.551 49.729 1.00 31.96 252 ALA B CA 1
ATOM 7059 C C . ALA B 1 361 ? 50.123 4.879 49.994 1.00 32.77 252 ALA B C 1
ATOM 7060 O O . ALA B 1 361 ? 50.866 5.299 50.902 1.00 32.47 252 ALA B O 1
ATOM 7062 N N . PRO B 1 362 ? 50.485 3.825 49.200 1.00 2.03 253 PRO B N 1
ATOM 7063 C CA . PRO B 1 362 ? 51.897 3.458 49.053 1.00 2.56 253 PRO B CA 1
ATOM 7064 C C . PRO B 1 362 ? 52.754 4.649 48.641 1.00 3.31 253 PRO B C 1
ATOM 7065 O O . PRO B 1 362 ? 52.276 5.507 47.832 1.00 34.09 253 PRO B O 1
ATOM 7069 N N . ALA B 1 363 ? 53.978 4.723 49.136 1.00 34.19 254 ALA B N 1
ATOM 7070 C CA . ALA B 1 363 ? 54.838 5.838 48.788 1.00 34.60 254 ALA B CA 1
ATOM 7071 C C . ALA B 1 363 ? 56.138 5.361 48.242 1.00 35.74 254 ALA B C 1
ATOM 7072 O O . ALA B 1 363 ? 56.640 4.374 48.685 1.00 35.88 254 ALA B O 1
ATOM 7074 N N . PHE B 1 364 ? 56.697 6.107 47.308 1.00 37.11 255 PHE B N 1
ATOM 7075 C CA . PHE B 1 364 ? 57.923 5.764 46.649 1.00 39.55 255 PHE B CA 1
ATOM 7076 C C . PHE B 1 364 ? 58.921 6.935 46.647 1.00 42.92 255 PHE B C 1
ATOM 7077 O O . PHE B 1 364 ? 58.545 8.062 46.296 1.00 44.57 255 PHE B O 1
ATOM 7085 N N . ARG B 1 365 ? 60.197 6.651 46.947 1.00 44.62 256 ARG B N 1
ATOM 7086 C CA . ARG B 1 365 ? 61.255 7.641 46.842 1.00 47.88 256 ARG B CA 1
ATOM 7087 C C . ARG B 1 365 ? 62.466 7.033 46.163 1.00 48.75 256 ARG B C 1
ATOM 7088 O O . ARG B 1 365 ? 62.751 5.853 46.376 1.00 46.94 256 ARG B O 1
ATOM 7096 N N . SER B 1 366 ? 63.158 7.837 45.347 1.00 51.12 257 SER B N 1
ATOM 7097 C CA . SER B 1 366 ? 64.382 7.374 44.698 1.00 54.68 257 SER B CA 1
ATOM 7098 C C . SER B 1 366 ? 65.437 7.284 45.761 1.00 56.96 257 SER B C 1
ATOM 7099 O O . SER B 1 366 ? 66.355 6.491 45.652 1.00 60.64 257 SER B O 1
ATOM 7102 N N . GLU B 1 367 ? 65.326 8.107 46.784 1.00 58.35 258 GLU B N 1
ATOM 7103 C CA . GLU B 1 367 ? 66.428 8.306 47.720 1.00 61.75 258 GLU B CA 1
ATOM 7104 C C . GLU B 1 367 ? 67.746 8.742 46.995 1.00 65.65 258 GLU B C 1
ATOM 7105 O O . GLU B 1 367 ? 68.853 8.274 47.338 1.00 67.83 258 GLU B O 1
ATOM 7111 N N . ALA B 1 368 ? 67.629 9.665 46.028 1.00 66.71 259 ALA B N 1
ATOM 7112 C CA . ALA B 1 368 ? 68.800 10.182 45.328 1.00 70.35 259 ALA B CA 1
ATOM 7113 C C . ALA B 1 368 ? 69.476 11.221 46.213 1.00 72.41 259 ALA B C 1
ATOM 7114 O O . ALA B 1 368 ? 68.811 12.096 46.804 1.00 72.82 259 ALA B O 1
ATOM 7116 N N . GLY B 1 369 ? 70.795 11.100 46.342 1.00 75.49 260 GLY B N 1
ATOM 7117 C CA . GLY B 1 369 ? 71.565 11.966 47.223 1.00 76.97 260 GLY B CA 1
ATOM 7118 C C . GLY B 1 369 ? 71.919 11.200 48.481 1.00 76.68 260 GLY B C 1
ATOM 7119 O O . GLY B 1 369 ? 73.032 11.268 48.949 1.00 79.45 260 GLY B O 1
ATOM 7120 N N . SER B 1 370 ? 70.977 10.436 49.017 1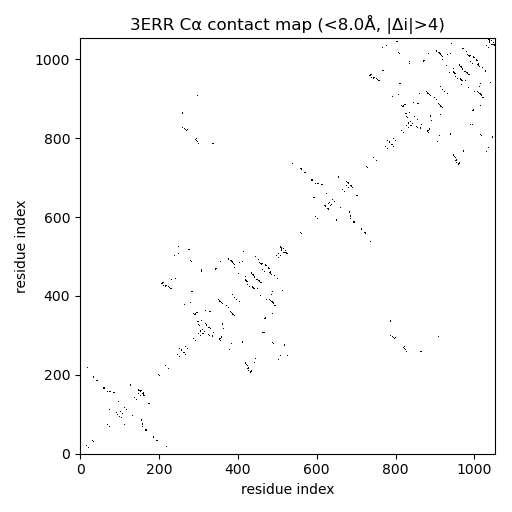.00 74.55 261 SER B N 1
ATOM 7121 C CA . SER B 1 370 ? 71.192 9.792 50.319 1.00 74.60 261 SER B CA 1
ATOM 7122 C C . SER B 1 370 ? 71.589 8.337 50.171 1.00 74.93 261 SER B C 1
ATOM 7123 O O . SER B 1 370 ? 70.715 7.438 50.256 1.00 73.87 261 SER B O 1
ATOM 7126 N N . PHE B 1 371 ? 72.880 8.094 49.929 1.00 76.85 262 PHE B N 1
ATOM 7127 C CA . PHE B 1 371 ? 73.393 6.705 49.729 1.00 77.41 262 PHE B CA 1
ATOM 7128 C C . PHE B 1 371 ? 74.690 6.505 50.559 1.00 79.93 262 PHE B C 1
ATOM 7129 O O . PHE B 1 371 ? 75.693 7.169 50.323 1.00 82.01 262 PHE B O 1
ATOM 7137 N N . GLY B 1 372 ? 74.627 5.613 51.552 1.00 79.83 263 GLY B N 1
ATOM 7138 C CA . GLY B 1 372 ? 75.616 5.564 52.620 1.00 82.07 263 GLY B CA 1
ATOM 7139 C C . GLY B 1 372 ? 74.921 6.128 53.858 1.00 81.76 263 GLY B C 1
ATOM 7140 O O . GLY B 1 372 ? 75.548 6.726 54.765 1.00 84.83 263 GLY B O 1
ATOM 7141 N N . LYS B 1 373 ? 73.613 6.001 53.877 1.00 77.73 264 LYS B N 1
ATOM 7142 C CA . LYS B 1 373 ? 72.835 6.344 55.062 1.00 76.98 264 LYS B CA 1
ATOM 7143 C C . LYS B 1 373 ? 71.648 5.415 55.116 1.00 73.13 264 LYS B C 1
ATOM 7144 O O . LYS B 1 373 ? 70.962 5.188 54.105 1.00 71.48 264 LYS B O 1
ATOM 7150 N N . ASP B 1 374 ? 71.420 4.824 56.273 1.00 72.84 265 ASP B N 1
ATOM 7151 C CA . ASP B 1 374 ? 70.244 3.994 56.395 1.00 71.65 265 ASP B CA 1
ATOM 7152 C C . ASP B 1 374 ? 70.178 3.104 55.158 1.00 72.22 265 ASP B C 1
ATOM 7153 O O . ASP B 1 374 ? 69.188 3.087 54.404 1.00 69.58 265 ASP B O 1
ATOM 7158 N N . VAL B 1 375 ? 71.263 2.364 54.920 1.00 20.00 266 VAL B N 1
ATOM 7159 C CA . VAL B 1 375 ? 71.258 1.469 53.769 1.00 20.00 266 VAL B CA 1
ATOM 7160 C C . VAL B 1 375 ? 70.720 0.092 54.144 1.00 20.00 266 VAL B C 1
ATOM 7161 O O . VAL B 1 375 ? 69.922 -0.506 53.381 1.00 74.58 266 VAL B O 1
ATOM 7165 N N . ARG B 1 376 ? 71.095 -0.411 55.329 1.00 77.39 267 ARG B N 1
ATOM 7166 C CA . ARG B 1 376 ? 70.404 -1.607 55.857 1.00 76.18 267 ARG B CA 1
ATOM 7167 C C . ARG B 1 376 ? 69.284 -1.369 56.884 1.00 72.39 267 ARG B C 1
ATOM 7168 O O . ARG B 1 376 ? 69.393 -0.494 57.747 1.00 72.33 267 ARG B O 1
ATOM 7176 N N . GLY B 1 377 ? 68.207 -2.160 56.754 1.00 68.52 268 GLY B N 1
ATOM 7177 C CA . GLY B 1 377 ? 67.053 -2.104 57.664 1.00 63.85 268 GLY B CA 1
ATOM 7178 C C . GLY B 1 377 ? 65.821 -1.412 57.124 1.00 59.69 268 GLY B C 1
ATOM 7179 O O . GLY B 1 377 ? 65.657 -1.272 55.906 1.00 58.16 268 GLY B O 1
ATOM 7180 N N . LEU B 1 378 ? 64.948 -0.956 58.027 1.00 57.25 269 LEU B N 1
ATOM 7181 C CA . LEU B 1 378 ? 63.697 -0.314 57.622 1.00 52.78 269 LEU B CA 1
ATOM 7182 C C . LEU B 1 378 ? 63.687 1.222 57.670 1.00 52.30 269 LEU B C 1
ATOM 7183 O O . LEU B 1 378 ? 62.609 1.850 57.621 1.00 50.85 269 LEU B O 1
ATOM 7188 N N . MET B 1 379 ? 64.852 1.849 57.757 1.00 52.66 270 MET B N 1
ATOM 7189 C CA . MET B 1 379 ? 64.885 3.288 57.975 1.00 53.34 270 MET B CA 1
ATOM 7190 C C . MET B 1 379 ? 64.636 4.122 56.702 1.00 53.26 270 MET B C 1
ATOM 7191 O O . MET B 1 379 ? 64.000 5.185 56.742 1.00 52.94 270 MET B O 1
ATOM 7196 N N . ARG B 1 380 ? 65.139 3.662 55.570 1.00 53.94 271 ARG B N 1
ATOM 7197 C CA . ARG B 1 380 ? 65.111 4.484 54.367 1.00 53.69 271 ARG B CA 1
ATOM 7198 C C . ARG B 1 380 ? 65.003 3.278 53.466 1.00 52.38 271 ARG B C 1
ATOM 7199 O O . ARG B 1 380 ? 65.949 2.518 53.330 1.00 55.28 271 ARG B O 1
ATOM 7207 N N . VAL B 1 381 ? 63.823 3.103 52.886 1.00 49.62 272 VAL B N 1
ATOM 7208 C CA . VAL B 1 381 ? 63.513 2.123 51.837 1.00 47.19 272 VAL B CA 1
ATOM 7209 C C . VAL B 1 381 ? 62.851 2.827 50.652 1.00 46.38 272 VAL B C 1
ATOM 7210 O O . VAL B 1 381 ? 62.409 3.974 50.772 1.00 45.54 272 VAL B O 1
ATOM 7214 N N . HIS B 1 382 ? 62.859 2.203 49.480 1.00 45.19 273 HIS B N 1
ATOM 7215 C CA . HIS B 1 382 ? 62.331 2.876 48.306 1.00 43.74 273 HIS B CA 1
ATOM 7216 C C . HIS B 1 382 ? 60.849 2.943 48.285 1.00 41.86 273 HIS B C 1
ATOM 7217 O O . HIS B 1 382 ? 60.281 3.901 47.766 1.00 42.37 273 HIS B O 1
ATOM 7224 N N . GLN B 1 383 ? 60.181 1.918 48.799 1.00 40.65 274 GLN B N 1
ATOM 7225 C CA . GLN B 1 383 ? 58.765 1.971 48.794 1.00 39.27 274 GLN B CA 1
ATOM 7226 C C . GLN B 1 383 ? 58.254 1.645 50.177 1.00 40.36 274 GLN B C 1
ATOM 7227 O O . GLN B 1 383 ? 58.808 0.751 50.871 1.00 41.24 274 GLN B O 1
ATOM 7233 N N . PHE B 1 384 ? 57.243 2.410 50.587 1.00 39.15 275 PHE B N 1
ATOM 7234 C CA . PHE B 1 384 ? 56.647 2.242 51.885 1.00 38.73 275 PHE B CA 1
ATOM 7235 C C . PHE B 1 384 ? 55.180 2.621 51.929 1.00 37.20 275 PHE B C 1
ATOM 7236 O O . PHE B 1 384 ? 54.544 2.940 50.916 1.00 37.84 275 PHE B O 1
ATOM 7244 N N . HIS B 1 385 ? 54.639 2.636 53.123 1.00 37.62 276 HIS B N 1
ATOM 7245 C CA . HIS B 1 385 ? 53.223 2.977 53.317 1.00 35.94 276 HIS B CA 1
ATOM 7246 C C . HIS B 1 385 ? 52.977 4.177 54.225 1.00 35.39 276 HIS B C 1
ATOM 7247 O O . HIS B 1 385 ? 53.509 4.249 55.302 1.00 35.91 276 HIS B O 1
ATOM 7254 N N . LYS B 1 386 ? 52.088 5.073 53.851 1.00 36.02 277 LYS B N 1
ATOM 7255 C CA . LYS B 1 386 ? 51.934 6.254 54.671 1.00 37.91 277 LYS B CA 1
ATOM 7256 C C . LYS B 1 386 ? 50.498 6.737 54.778 1.00 36.82 277 LYS B C 1
ATOM 7257 O O . LYS B 1 386 ? 49.759 6.770 53.766 1.00 36.61 277 LYS B O 1
ATOM 7263 N N . VAL B 1 387 ? 50.066 7.006 56.007 1.00 33.97 278 VAL B N 1
ATOM 7264 C CA . VAL B 1 387 ? 48.847 7.722 56.207 1.00 33.50 278 VAL B CA 1
ATOM 7265 C C . VAL B 1 387 ? 49.235 9.170 56.494 1.00 35.17 278 VAL B C 1
ATOM 7266 O O . VAL B 1 387 ? 50.123 9.400 57.280 1.00 35.75 278 VAL B O 1
ATOM 7270 N N . GLU B 1 388 ? 48.629 10.114 55.795 1.00 36.35 279 GLU B N 1
ATOM 7271 C CA . GLU B 1 388 ? 49.120 11.492 55.751 1.00 38.43 279 GLU B CA 1
ATOM 7272 C C . GLU B 1 388 ? 47.958 12.306 56.260 1.00 38.57 279 GLU B C 1
ATOM 7273 O O . GLU B 1 388 ? 46.867 11.971 55.911 1.00 39.93 279 GLU B O 1
ATOM 7279 N N . GLN B 1 389 ? 48.191 13.403 56.968 1.00 38.02 280 GLN B N 1
ATOM 7280 C CA . GLN B 1 389 ? 47.141 14.402 57.314 1.00 37.09 280 GLN B CA 1
ATOM 7281 C C . GLN B 1 389 ? 47.246 15.634 56.440 1.00 37.11 280 GLN B C 1
ATOM 7282 O O . GLN B 1 389 ? 48.312 16.159 56.257 1.00 37.26 280 GLN B O 1
ATOM 7288 N N . TYR B 1 390 ? 46.133 16.129 55.917 1.00 37.58 281 TYR B N 1
ATOM 7289 C CA . TYR B 1 390 ? 46.226 17.248 55.002 1.00 38.22 281 TYR B CA 1
ATOM 7290 C C . TYR B 1 390 ? 45.116 18.183 55.307 1.00 39.80 281 TYR B C 1
ATOM 7291 O O . TYR B 1 390 ? 44.000 17.743 55.520 1.00 38.92 281 TYR B O 1
ATOM 7300 N N . VAL B 1 391 ? 45.414 19.479 55.425 1.00 40.70 282 VAL B N 1
ATOM 7301 C CA . VAL B 1 391 ? 44.342 20.396 55.798 1.00 41.49 282 VAL B CA 1
ATOM 7302 C C . VAL B 1 391 ? 44.362 21.618 54.868 1.00 43.91 282 VAL B C 1
ATOM 7303 O O . VAL B 1 391 ? 45.425 22.117 54.483 1.00 44.61 282 VAL B O 1
ATOM 7307 N N . LEU B 1 392 ? 43.177 22.062 54.484 1.00 44.64 283 LEU B N 1
ATOM 7308 C CA . LEU B 1 392 ? 43.036 23.181 53.585 1.00 46.10 283 LEU B CA 1
ATOM 7309 C C . LEU B 1 392 ? 42.041 24.080 54.258 1.00 47.76 283 LEU B C 1
ATOM 7310 O O . LEU B 1 392 ? 40.936 23.649 54.646 1.00 48.59 283 LEU B O 1
ATOM 7315 N N . THR B 1 393 ? 42.440 25.334 54.445 1.00 49.41 284 THR B N 1
ATOM 7316 C CA . THR B 1 393 ? 41.736 26.178 55.379 1.00 50.45 284 THR B CA 1
ATOM 7317 C C . THR B 1 393 ? 41.437 27.598 54.838 1.00 51.82 284 THR B C 1
ATOM 7318 O O . THR B 1 393 ? 41.920 27.947 53.790 1.00 50.99 284 THR B O 1
ATOM 7322 N N . GLU B 1 394 ? 40.641 28.420 55.544 1.00 54.22 285 GLU B N 1
ATOM 7323 C CA . GLU B 1 394 ? 40.521 29.841 55.150 1.00 55.87 285 GLU B CA 1
ATOM 7324 C C . GLU B 1 394 ? 41.878 30.559 55.280 1.00 56.21 285 GLU B C 1
ATOM 7325 O O . GLU B 1 394 ? 42.753 30.127 56.054 1.00 55.08 285 GLU B O 1
ATOM 7331 N N . ALA B 1 395 ? 42.085 31.593 54.471 1.00 57.90 286 ALA B N 1
ATOM 7332 C CA . ALA B 1 395 ? 43.317 32.378 54.530 1.00 58.59 286 ALA B CA 1
ATOM 7333 C C . ALA B 1 395 ? 43.123 33.097 55.857 1.00 58.90 286 ALA B C 1
ATOM 7334 O O . ALA B 1 395 ? 42.515 34.205 55.947 1.00 61.20 286 ALA B O 1
ATOM 7336 N N . SER B 1 396 ? 43.626 32.475 56.917 1.00 56.26 287 SER B N 1
ATOM 7337 C CA . SER B 1 396 ? 43.539 33.104 58.231 1.00 56.21 287 SER B CA 1
ATOM 7338 C C . SER B 1 396 ? 44.611 32.537 59.162 1.00 54.01 287 SER B C 1
ATOM 7339 O O . SER B 1 396 ? 44.678 31.326 59.321 1.00 49.97 287 SER B O 1
ATOM 7342 N N . LEU B 1 397 ? 45.430 33.399 59.787 1.00 54.84 288 LEU B N 1
ATOM 7343 C CA . LEU B 1 397 ? 46.454 32.913 60.706 1.00 55.09 288 LEU B CA 1
ATOM 7344 C C . LEU B 1 397 ? 45.798 32.103 61.777 1.00 54.76 288 LEU B C 1
ATOM 7345 O O . LEU B 1 397 ? 46.366 31.116 62.261 1.00 53.13 288 LEU B O 1
ATOM 7350 N N . GLU B 1 398 ? 44.625 32.577 62.183 1.00 56.96 289 GLU B N 1
ATOM 7351 C CA . GLU B 1 398 ? 43.817 31.946 63.224 1.00 58.54 289 GLU B CA 1
ATOM 7352 C C . GLU B 1 398 ? 43.504 30.498 62.887 1.00 55.98 289 GLU B C 1
ATOM 7353 O O . GLU B 1 398 ? 43.768 29.614 63.683 1.00 55.53 289 GLU B O 1
ATOM 7359 N N . ALA B 1 399 ? 42.946 30.301 61.698 1.00 54.76 290 ALA B N 1
ATOM 7360 C CA . ALA B 1 399 ? 42.605 29.010 61.141 1.00 53.19 290 ALA B CA 1
ATOM 7361 C C . ALA B 1 399 ? 43.831 28.081 60.928 1.00 51.17 290 ALA B C 1
ATOM 7362 O O . ALA B 1 399 ? 43.809 26.895 61.292 1.00 49.59 290 ALA B O 1
ATOM 7364 N N . SER B 1 400 ? 44.910 28.623 60.378 1.00 51.33 291 SER B N 1
ATOM 7365 C CA . SER B 1 400 ? 46.126 27.856 60.200 1.00 49.20 291 SER B CA 1
ATOM 7366 C C . SER B 1 400 ? 46.760 27.451 61.536 1.00 49.03 291 SER B C 1
ATOM 7367 O O . SER B 1 400 ? 47.241 26.308 61.666 1.00 47.50 291 SER B O 1
ATOM 7370 N N . ASP B 1 401 ? 46.804 28.368 62.523 1.00 48.51 292 ASP B N 1
ATOM 7371 C CA . ASP B 1 401 ? 47.419 28.026 63.790 1.00 48.82 292 ASP B CA 1
ATOM 7372 C C . ASP B 1 401 ? 46.619 26.931 64.482 1.00 47.78 292 ASP B C 1
ATOM 7373 O O . ASP B 1 401 ? 47.186 26.067 65.106 1.00 47.09 292 ASP B O 1
ATOM 7378 N N . ARG B 1 402 ? 45.289 26.975 64.406 1.00 48.86 293 ARG B N 1
ATOM 7379 C CA . ARG B 1 402 ? 44.504 25.907 65.058 1.00 48.32 293 ARG B CA 1
ATOM 7380 C C . ARG B 1 402 ? 44.695 24.610 64.304 1.00 45.31 293 ARG B C 1
ATOM 7381 O O . ARG B 1 402 ? 44.837 23.559 64.906 1.00 44.14 293 ARG B O 1
ATOM 7389 N N . ALA B 1 403 ? 44.696 24.677 62.979 1.00 43.25 294 ALA B N 1
ATOM 7390 C CA . ALA B 1 403 ? 44.884 23.461 62.207 1.00 41.42 294 ALA B CA 1
ATOM 7391 C C . ALA B 1 403 ? 46.262 22.834 62.510 1.00 40.11 294 ALA B C 1
ATOM 7392 O O . ALA B 1 403 ? 46.386 21.653 62.598 1.00 39.45 294 ALA B O 1
ATOM 7394 N N . PHE B 1 404 ? 47.270 23.638 62.760 1.00 41.77 295 PHE B N 1
ATOM 7395 C CA . PHE B 1 404 ? 48.660 23.126 62.932 1.00 43.03 295 PHE B CA 1
ATOM 7396 C C . PHE B 1 404 ? 48.777 22.407 64.281 1.00 43.49 295 PHE B C 1
ATOM 7397 O O . PHE B 1 404 ? 49.404 21.378 64.378 1.00 42.41 295 PHE B O 1
ATOM 7405 N N . GLN B 1 405 ? 48.170 22.980 65.316 1.00 44.24 296 GLN B N 1
ATOM 7406 C CA . GLN B 1 405 ? 48.174 22.382 66.639 1.00 46.43 296 GLN B CA 1
ATOM 7407 C C . GLN B 1 405 ? 47.420 21.057 66.631 1.00 44.72 296 GLN B C 1
ATOM 7408 O O . GLN B 1 405 ? 47.851 20.111 67.250 1.00 44.73 296 GLN B O 1
ATOM 7414 N N . GLU B 1 406 ? 46.271 21.015 66.003 1.00 43.19 297 GLU B N 1
ATOM 7415 C CA . GLU B 1 406 ? 45.567 19.737 65.894 1.00 44.39 297 GLU B CA 1
ATOM 7416 C C . GLU B 1 406 ? 46.341 18.688 65.062 1.00 42.01 297 GLU B C 1
ATOM 7417 O O . GLU B 1 406 ? 46.376 17.545 65.428 1.00 42.03 297 GLU B O 1
ATOM 7423 N N . LEU B 1 407 ? 46.960 19.080 63.956 1.00 40.48 298 LEU B N 1
ATOM 7424 C CA . LEU B 1 407 ? 47.867 18.195 63.210 1.00 39.48 298 LEU B CA 1
ATOM 7425 C C . LEU B 1 407 ? 48.986 17.634 64.087 1.00 39.80 298 LEU B C 1
ATOM 7426 O O . LEU B 1 407 ? 49.295 16.459 64.066 1.00 39.38 298 LEU B O 1
ATOM 7431 N N . LEU B 1 408 ? 49.589 18.503 64.873 1.00 40.80 299 LEU B N 1
ATOM 7432 C CA . LEU B 1 408 ? 50.661 18.146 65.776 1.00 41.62 299 LEU B CA 1
ATOM 7433 C C . LEU B 1 408 ? 50.180 17.165 66.911 1.00 42.02 299 LEU B C 1
ATOM 7434 O O . LEU B 1 408 ? 50.791 16.086 67.171 1.00 39.53 299 LEU B O 1
ATOM 7439 N N . GLU B 1 409 ? 49.087 17.546 67.580 1.00 39.99 300 GLU B N 1
ATOM 7440 C CA . GLU B 1 409 ? 48.494 16.699 68.602 1.00 41.06 300 GLU B CA 1
ATOM 7441 C C . GLU B 1 409 ? 48.005 15.328 68.116 1.00 39.72 300 GLU B C 1
ATOM 7442 O O . GLU B 1 409 ? 48.118 14.339 68.826 1.00 39.79 300 GLU B O 1
ATOM 7448 N N . ASN B 1 410 ? 47.386 15.278 66.943 1.00 37.59 301 ASN B N 1
ATOM 7449 C CA . ASN B 1 410 ? 47.036 14.019 66.308 1.00 37.32 301 ASN B CA 1
ATOM 7450 C C . ASN B 1 410 ? 48.243 13.064 66.255 1.00 37.56 301 ASN B C 1
ATOM 7451 O O . ASN B 1 410 ? 48.144 11.964 66.739 1.00 39.30 301 ASN B O 1
ATOM 7456 N N . ALA B 1 411 ? 49.370 13.526 65.702 1.00 36.68 302 ALA B N 1
ATOM 7457 C CA . ALA B 1 411 ? 50.610 12.777 65.534 1.00 36.88 302 ALA B CA 1
ATOM 7458 C C . ALA B 1 411 ? 51.168 12.364 66.902 1.00 38.58 302 ALA B C 1
ATOM 7459 O O . ALA B 1 411 ? 51.559 11.196 67.062 1.00 38.88 302 ALA B O 1
ATOM 7461 N N . GLU B 1 412 ? 51.151 13.297 67.878 1.00 38.80 303 GLU B N 1
ATOM 7462 C CA . GLU B 1 412 ? 51.530 13.031 69.251 1.00 41.25 303 GLU B CA 1
ATOM 7463 C C . GLU B 1 412 ? 50.674 12.008 69.995 1.00 41.80 303 GLU B C 1
ATOM 7464 O O . GLU B 1 412 ? 51.218 11.186 70.766 1.00 43.15 303 GLU B O 1
ATOM 7470 N N . GLU B 1 413 ? 49.355 12.031 69.798 1.00 39.80 304 GLU B N 1
ATOM 7471 C CA . GLU B 1 413 ? 48.530 11.032 70.490 1.00 39.73 304 GLU B CA 1
ATOM 7472 C C . GLU B 1 413 ? 48.680 9.662 69.814 1.00 39.36 304 GLU B C 1
ATOM 7473 O O . GLU B 1 413 ? 48.595 8.646 70.473 1.00 40.01 304 GLU B O 1
ATOM 7479 N N . ILE B 1 414 ? 48.978 9.620 68.518 1.00 37.79 305 ILE B N 1
ATOM 7480 C CA . ILE B 1 414 ? 49.243 8.324 67.843 1.00 37.31 305 ILE B CA 1
ATOM 7481 C C . ILE B 1 414 ? 50.515 7.662 68.416 1.00 38.67 305 ILE B C 1
ATOM 7482 O O . ILE B 1 414 ? 50.497 6.498 68.760 1.00 40.00 305 ILE B O 1
ATOM 7487 N N . LEU B 1 415 ? 51.603 8.411 68.604 1.00 38.47 306 LEU B N 1
ATOM 7488 C CA . LEU B 1 415 ? 52.858 7.871 69.224 1.00 38.98 306 LEU B CA 1
ATOM 7489 C C . LEU B 1 415 ? 52.668 7.476 70.674 1.00 39.89 306 LEU B C 1
ATOM 7490 O O . LEU B 1 415 ? 53.173 6.440 71.138 1.00 40.49 306 LEU B O 1
ATOM 7495 N N . ARG B 1 416 ? 51.954 8.298 71.410 1.00 41.03 307 ARG B N 1
ATOM 7496 C CA . ARG B 1 416 ? 51.617 7.973 72.835 1.00 42.75 307 ARG B CA 1
ATOM 7497 C C . ARG B 1 416 ? 50.857 6.630 73.004 1.00 42.94 307 ARG B C 1
ATOM 7498 O O . ARG B 1 416 ? 51.170 5.827 73.867 1.00 44.32 307 ARG B O 1
ATOM 7506 N N . LEU B 1 417 ? 49.842 6.449 72.182 1.00 42.39 308 LEU B N 1
ATOM 7507 C CA . LEU B 1 417 ? 49.032 5.224 71.990 1.00 42.51 308 LEU B CA 1
ATOM 7508 C C . LEU B 1 417 ? 49.879 4.049 71.528 1.00 42.92 308 LEU B C 1
ATOM 7509 O O . LEU B 1 417 ? 49.606 2.894 71.832 1.00 44.61 308 LEU B O 1
ATOM 7514 N N . LEU B 1 418 ? 50.883 4.348 70.731 1.00 41.71 309 LEU B N 1
ATOM 7515 C CA . LEU B 1 418 ? 51.852 3.366 70.326 1.00 42.35 309 LEU B CA 1
ATOM 7516 C C . LEU B 1 418 ? 52.901 3.147 71.409 1.00 44.08 309 LEU B C 1
ATOM 7517 O O . LEU B 1 418 ? 53.724 2.302 71.260 1.00 45.29 309 LEU B O 1
ATOM 7522 N N . GLU B 1 419 ? 52.880 3.922 72.500 1.00 46.59 310 GLU B N 1
ATOM 7523 C CA . GLU B 1 419 ? 53.799 3.735 73.616 1.00 46.94 310 GLU B CA 1
ATOM 7524 C C . GLU B 1 419 ? 55.234 3.925 73.185 1.00 47.70 310 GLU B C 1
ATOM 7525 O O . GLU B 1 419 ? 56.098 3.094 73.450 1.00 50.06 310 GLU B O 1
ATOM 7531 N N . LEU B 1 420 ? 55.484 5.020 72.483 1.00 46.23 311 LEU B N 1
ATOM 7532 C CA . LEU B 1 420 ? 56.801 5.330 71.970 1.00 46.14 311 LEU B CA 1
ATOM 7533 C C . LEU B 1 420 ? 57.346 6.661 72.487 1.00 46.31 311 LEU B C 1
ATOM 7534 O O . LEU B 1 420 ? 56.717 7.700 72.299 1.00 47.10 311 LEU B O 1
ATOM 7539 N N . PRO B 1 421 ? 58.572 6.643 73.040 1.00 48.26 312 PRO B N 1
ATOM 7540 C CA . PRO B 1 421 ? 59.160 7.883 73.599 1.00 48.86 312 PRO B CA 1
ATOM 7541 C C . PRO B 1 421 ? 59.480 8.813 72.414 1.00 48.15 312 PRO B C 1
ATOM 7542 O O . PRO B 1 421 ? 60.045 8.360 71.407 1.00 48.41 312 PRO B O 1
ATOM 7546 N N . TYR B 1 422 ? 59.056 10.063 72.491 1.00 46.55 313 TYR B N 1
ATOM 7547 C CA . TYR B 1 422 ? 59.223 10.956 71.368 1.00 44.49 313 TYR B CA 1
ATOM 7548 C C . TYR B 1 422 ? 59.559 12.375 71.877 1.00 44.92 313 TYR B C 1
ATOM 7549 O O . TYR B 1 422 ? 59.490 12.673 73.088 1.00 45.35 313 TYR B O 1
ATOM 7558 N N . ARG B 1 423 ? 59.983 13.231 70.950 1.00 44.35 314 ARG B N 1
ATOM 7559 C CA . ARG B 1 423 ? 60.255 14.625 71.264 1.00 44.98 314 ARG B CA 1
ATOM 7560 C C . ARG B 1 423 ? 59.839 15.431 70.040 1.00 44.36 314 ARG B C 1
ATOM 7561 O O . ARG B 1 423 ? 59.680 14.884 68.958 1.00 41.58 314 ARG B O 1
ATOM 7569 N N . LEU B 1 424 ? 59.593 16.713 70.242 1.00 45.48 315 LEU B N 1
ATOM 7570 C CA . LEU B 1 424 ? 59.223 17.651 69.180 1.00 44.83 315 LEU B CA 1
ATOM 7571 C C . LEU B 1 424 ? 60.348 18.663 69.002 1.00 46.91 315 LEU B C 1
ATOM 7572 O O . LEU B 1 424 ? 60.920 19.134 69.999 1.00 46.57 315 LEU B O 1
ATOM 7577 N N . VAL B 1 425 ? 60.619 19.014 67.738 1.00 47.37 316 VAL B N 1
ATOM 7578 C CA . VAL B 1 425 ? 61.738 19.898 67.391 1.00 49.37 316 VAL B CA 1
ATOM 7579 C C . VAL B 1 425 ? 61.228 21.056 66.545 1.00 49.82 316 VAL B C 1
ATOM 7580 O O . VAL B 1 425 ? 60.616 20.852 65.487 1.00 46.98 316 VAL B O 1
ATOM 7584 N N . GLU B 1 426 ? 61.428 22.273 67.043 1.00 50.35 317 GLU B N 1
ATOM 7585 C CA . GLU B 1 426 ? 61.095 23.427 66.282 1.00 51.93 317 GLU B CA 1
ATOM 7586 C C . GLU B 1 426 ? 62.127 23.609 65.132 1.00 53.91 317 GLU B C 1
ATOM 7587 O O . GLU B 1 426 ? 63.314 23.779 65.398 1.00 54.12 317 GLU B O 1
ATOM 7593 N N . VAL B 1 427 ? 61.701 23.496 63.857 1.00 53.36 318 VAL B N 1
ATOM 7594 C CA . VAL B 1 427 ? 62.667 23.609 62.719 1.00 53.82 318 VAL B CA 1
ATOM 7595 C C . VAL B 1 427 ? 63.032 25.076 62.423 1.00 55.88 318 VAL B C 1
ATOM 7596 O O . VAL B 1 427 ? 62.153 25.951 62.386 1.00 55.09 318 VAL B O 1
ATOM 7600 N N . ALA B 1 428 ? 64.349 25.336 62.322 1.00 57.81 319 ALA B N 1
ATOM 7601 C CA . ALA B 1 428 ? 64.913 26.646 61.977 1.00 60.25 319 ALA B CA 1
ATOM 7602 C C . ALA B 1 428 ? 64.695 27.054 60.508 1.00 61.13 319 ALA B C 1
ATOM 7603 O O . ALA B 1 428 ? 64.618 26.219 59.637 1.00 60.42 319 ALA B O 1
ATOM 7605 N N . THR B 1 429 ? 64.608 28.354 60.266 1.00 64.19 320 THR B N 1
ATOM 7606 C CA . THR B 1 429 ? 64.409 28.928 58.928 1.00 66.09 320 THR B CA 1
ATOM 7607 C C . THR B 1 429 ? 65.271 28.254 57.852 1.00 67.91 320 THR B C 1
ATOM 7608 O O . THR B 1 429 ? 64.760 27.792 56.801 1.00 67.32 320 THR B O 1
ATOM 7612 N N . GLY B 1 430 ? 66.571 28.153 58.114 1.00 71.18 321 GLY B N 1
ATOM 7613 C CA . GLY B 1 430 ? 67.505 27.519 57.146 1.00 72.09 321 GLY B CA 1
ATOM 7614 C C . GLY B 1 430 ? 67.286 26.051 56.927 1.00 70.90 321 GLY B C 1
ATOM 7615 O O . GLY B 1 430 ? 67.950 25.423 56.104 1.00 72.55 321 GLY B O 1
ATOM 7616 N N . ASP B 1 431 ? 66.329 25.468 57.642 1.00 68.97 322 ASP B N 1
ATOM 7617 C CA . ASP B 1 431 ? 66.165 24.025 57.575 1.00 66.56 322 ASP B CA 1
ATOM 7618 C C . ASP B 1 431 ? 64.737 23.609 57.226 1.00 63.97 322 ASP B C 1
ATOM 7619 O O . ASP B 1 431 ? 64.491 22.415 56.983 1.00 61.32 322 ASP B O 1
ATOM 7624 N N . MET B 1 432 ? 63.795 24.570 57.201 1.00 63.91 323 MET B N 1
ATOM 7625 C CA . MET B 1 432 ? 62.350 24.220 56.978 1.00 62.22 323 MET B CA 1
ATOM 7626 C C . MET B 1 432 ? 61.876 23.945 55.511 1.00 62.15 323 MET B C 1
ATOM 7627 O O . MET B 1 432 ? 60.846 23.222 55.249 1.00 61.89 323 MET B O 1
ATOM 7632 N N . GLY B 1 433 ? 62.606 24.442 54.539 1.00 63.04 324 GLY B N 1
ATOM 7633 C CA . GLY B 1 433 ? 62.145 24.190 53.165 1.00 62.76 324 GLY B CA 1
ATOM 7634 C C . GLY B 1 433 ? 61.659 25.530 52.649 1.00 64.53 324 GLY B C 1
ATOM 7635 O O . GLY B 1 433 ? 61.433 26.454 53.442 1.00 64.78 324 GLY B O 1
ATOM 7636 N N . PRO B 1 434 ? 61.550 25.677 51.317 1.00 64.74 325 PRO B N 1
ATOM 7637 C CA . PRO B 1 434 ? 61.308 27.053 50.840 1.00 65.83 325 PRO B CA 1
ATOM 7638 C C . PRO B 1 434 ? 59.884 27.582 51.118 1.00 63.89 325 PRO B C 1
ATOM 7639 O O . PRO B 1 434 ? 59.709 28.767 51.414 1.00 66.43 325 PRO B O 1
ATOM 7643 N N . GLY B 1 435 ? 58.891 26.719 51.069 1.00 60.02 326 GLY B N 1
ATOM 7644 C CA . GLY B 1 435 ? 57.527 27.177 51.160 1.00 57.94 326 GLY B CA 1
ATOM 7645 C C . GLY B 1 435 ? 56.896 27.101 52.523 1.00 55.37 326 GLY B C 1
ATOM 7646 O O . GLY B 1 435 ? 55.761 27.470 52.681 1.00 54.57 326 GLY B O 1
ATOM 7647 N N . LYS B 1 436 ? 57.659 26.705 53.533 1.00 54.99 327 LYS B N 1
ATOM 7648 C CA . LYS B 1 436 ? 57.153 26.601 54.905 1.00 52.46 327 LYS B CA 1
ATOM 7649 C C . LYS B 1 436 ? 56.931 27.901 55.643 1.00 53.98 327 LYS B C 1
ATOM 7650 O O . LYS B 1 436 ? 57.761 28.808 55.591 1.00 55.92 327 LYS B O 1
ATOM 7656 N N . TRP B 1 437 ? 55.851 27.947 56.431 1.00 51.88 328 TRP B N 1
ATOM 7657 C CA . TRP B 1 437 ? 55.700 28.968 57.435 1.00 51.27 328 TRP B CA 1
ATOM 7658 C C . TRP B 1 437 ? 56.326 28.505 58.752 1.00 51.18 328 TRP B C 1
ATOM 7659 O O . TRP B 1 437 ? 57.176 29.225 59.329 1.00 52.75 328 TRP B O 1
ATOM 7670 N N . ARG B 1 438 ? 55.895 27.338 59.235 1.00 49.00 329 ARG B N 1
ATOM 7671 C CA . ARG B 1 438 ? 56.350 26.718 60.495 1.00 49.35 329 ARG B CA 1
ATOM 7672 C C . ARG B 1 438 ? 56.619 25.236 60.204 1.00 47.74 329 ARG B C 1
ATOM 7673 O O . ARG B 1 438 ? 55.842 24.616 59.498 1.00 45.73 329 ARG B O 1
ATOM 7681 N N . GLN B 1 439 ? 57.660 24.657 60.793 1.00 47.34 330 GLN B N 1
ATOM 7682 C CA . GLN B 1 439 ? 57.836 23.187 60.723 1.00 46.37 330 GLN B CA 1
ATOM 7683 C C . GLN B 1 439 ? 58.238 22.621 62.080 1.00 45.78 330 GLN B C 1
ATOM 7684 O O . GLN B 1 439 ? 59.218 23.032 62.651 1.00 45.65 330 GLN B O 1
ATOM 7690 N N . VAL B 1 440 ? 57.462 21.668 62.596 1.00 45.58 331 VAL B N 1
ATOM 7691 C CA . VAL B 1 440 ? 57.866 20.977 63.839 1.00 45.02 331 VAL B CA 1
ATOM 7692 C C . VAL B 1 440 ? 58.063 19.502 63.538 1.00 44.47 331 VAL B C 1
ATOM 7693 O O . VAL B 1 440 ? 57.161 18.823 63.108 1.00 43.28 331 VAL B O 1
ATOM 7697 N N . ASP B 1 441 ? 59.260 18.997 63.769 1.00 45.91 332 ASP B N 1
ATOM 7698 C CA . ASP B 1 441 ? 59.480 17.606 63.555 1.00 46.02 332 ASP B CA 1
ATOM 7699 C C . ASP B 1 441 ? 59.188 16.844 64.816 1.00 45.75 332 ASP B C 1
ATOM 7700 O O . ASP B 1 441 ? 59.407 17.324 65.914 1.00 48.33 332 ASP B O 1
ATOM 7705 N N . ILE B 1 442 ? 58.680 15.649 64.661 1.00 44.17 333 ILE B N 1
ATOM 7706 C CA . ILE B 1 442 ? 58.505 14.794 65.804 1.00 44.31 333 ILE B CA 1
ATOM 7707 C C . ILE B 1 442 ? 59.435 13.591 65.568 1.00 43.66 333 ILE B C 1
ATOM 7708 O O . ILE B 1 442 ? 59.442 13.064 64.484 1.00 43.43 333 ILE B O 1
ATOM 7713 N N . GLU B 1 443 ? 60.185 13.176 66.584 1.00 43.18 334 GLU B N 1
ATOM 7714 C CA . GLU B 1 443 ? 61.199 12.161 66.431 1.00 44.83 334 GLU B CA 1
ATOM 7715 C C . GLU B 1 443 ? 60.992 11.185 67.534 1.00 45.45 334 GLU B C 1
ATOM 7716 O O . GLU B 1 443 ? 60.621 11.580 68.623 1.00 43.90 334 GLU B O 1
ATOM 7722 N N . VAL B 1 444 ? 61.342 9.931 67.250 1.00 46.43 335 VAL B N 1
ATOM 7723 C CA . VAL B 1 444 ? 61.133 8.841 68.172 1.00 46.73 335 VAL B CA 1
ATOM 7724 C C . VAL B 1 444 ? 62.459 8.158 68.544 1.00 48.21 335 VAL B C 1
ATOM 7725 O O . VAL B 1 444 ? 63.314 7.975 67.709 1.00 48.09 335 VAL B O 1
ATOM 7729 N N . TYR B 1 445 ? 62.649 7.811 69.815 1.00 50.55 336 TYR B N 1
ATOM 7730 C CA . TYR B 1 445 ? 63.930 7.296 70.279 1.00 52.48 336 TYR B CA 1
ATOM 7731 C C . TYR B 1 445 ? 64.146 5.887 69.756 1.00 53.56 336 TYR B C 1
ATOM 7732 O O . TYR B 1 445 ? 63.305 4.983 69.948 1.00 52.10 336 TYR B O 1
ATOM 7741 N N . LEU B 1 446 ? 65.301 5.695 69.117 1.00 55.23 337 LEU B N 1
ATOM 7742 C CA . LEU B 1 446 ? 65.677 4.407 68.590 1.00 55.87 337 LEU B CA 1
ATOM 7743 C C . LEU B 1 446 ? 66.881 3.946 69.384 1.00 59.33 337 LEU B C 1
ATOM 7744 O O . LEU B 1 446 ? 67.977 4.460 69.177 1.00 61.68 337 LEU B O 1
ATOM 7749 N N . PRO B 1 447 ? 66.705 2.955 70.290 1.00 60.56 338 PRO B N 1
ATOM 7750 C CA . PRO B 1 447 ? 67.831 2.607 71.168 1.00 62.83 338 PRO B CA 1
ATOM 7751 C C . PRO B 1 447 ? 69.105 2.154 70.453 1.00 65.35 338 PRO B C 1
ATOM 7752 O O . PRO B 1 447 ? 70.217 2.544 70.858 1.00 66.01 338 PRO B O 1
ATOM 7756 N N . SER B 1 448 ? 68.965 1.325 69.413 1.00 65.18 339 SER B N 1
ATOM 7757 C CA . SER B 1 448 ? 70.189 0.757 68.769 1.00 68.13 339 SER B CA 1
ATOM 7758 C C . SER B 1 448 ? 71.129 1.851 68.265 1.00 69.07 339 SER B C 1
ATOM 7759 O O . SER B 1 448 ? 72.368 1.662 68.225 1.00 71.57 339 SER B O 1
ATOM 7762 N N . GLU B 1 449 ? 70.521 2.971 67.862 1.00 66.59 340 GLU B N 1
ATOM 7763 C CA . GLU B 1 449 ? 71.254 4.100 67.367 1.00 67.96 340 GLU B CA 1
ATOM 7764 C C . GLU B 1 449 ? 71.580 5.161 68.422 1.00 68.59 340 GLU B C 1
ATOM 7765 O O . GLU B 1 449 ? 72.395 6.034 68.132 1.00 71.39 340 GLU B O 1
ATOM 7771 N N . GLY B 1 450 ? 70.975 5.062 69.615 1.00 68.50 341 GLY B N 1
ATOM 7772 C CA . GLY B 1 450 ? 71.214 6.018 70.731 1.00 69.64 341 GLY B CA 1
ATOM 7773 C C . GLY B 1 450 ? 70.660 7.433 70.491 1.00 68.28 341 GLY B C 1
ATOM 7774 O O . GLY B 1 450 ? 71.110 8.418 71.104 1.00 70.50 341 GLY B O 1
ATOM 7775 N N . ARG B 1 451 ? 69.668 7.562 69.621 1.00 64.75 342 ARG B N 1
ATOM 7776 C CA . ARG B 1 451 ? 69.167 8.877 69.251 1.00 63.12 342 ARG B CA 1
ATOM 7777 C C . ARG B 1 451 ? 67.726 8.861 68.755 1.00 58.69 342 ARG B C 1
ATOM 7778 O O . ARG B 1 451 ? 67.179 7.794 68.467 1.00 57.79 342 ARG B O 1
ATOM 7786 N N . TYR B 1 452 ? 67.112 10.043 68.703 1.00 56.17 343 TYR B N 1
ATOM 7787 C CA . TYR B 1 452 ? 65.771 10.243 68.159 1.00 54.17 343 TYR B CA 1
ATOM 7788 C C . TYR B 1 452 ? 65.904 10.306 66.644 1.00 53.41 343 TYR B C 1
ATOM 7789 O O . TYR B 1 452 ? 66.846 10.892 66.127 1.00 54.33 343 TYR B O 1
ATOM 7798 N N . ARG B 1 453 ? 64.948 9.701 65.956 1.00 50.02 344 ARG B N 1
ATOM 7799 C CA . ARG B 1 453 ? 64.919 9.681 64.514 1.00 49.69 344 ARG B CA 1
ATOM 7800 C C . ARG B 1 453 ? 63.556 10.174 64.059 1.00 47.95 344 ARG B C 1
ATOM 7801 O O . ARG B 1 453 ? 62.518 9.748 64.577 1.00 46.10 344 ARG B O 1
ATOM 7809 N N . GLU B 1 454 ? 63.549 11.082 63.094 1.00 48.60 345 GLU B N 1
ATOM 7810 C CA . GLU B 1 454 ? 62.302 11.636 62.657 1.00 48.62 345 GLU B CA 1
ATOM 7811 C C . GLU B 1 454 ? 61.280 10.594 62.257 1.00 46.55 345 GLU B C 1
ATOM 7812 O O . GLU B 1 454 ? 61.587 9.623 61.586 1.00 47.62 345 GLU B O 1
ATOM 7818 N N . THR B 1 455 ? 60.041 10.803 62.671 1.00 44.53 346 THR B N 1
ATOM 7819 C CA . THR B 1 455 ? 58.947 10.042 62.122 1.00 43.13 346 THR B CA 1
ATOM 7820 C C . THR B 1 455 ? 57.834 10.917 61.517 1.00 42.17 346 THR B C 1
ATOM 7821 O O . THR B 1 455 ? 56.919 10.364 60.928 1.00 42.21 346 THR B O 1
ATOM 7825 N N . HIS B 1 456 ? 57.798 12.237 61.799 1.00 41.76 347 HIS B N 1
ATOM 7826 C CA . HIS B 1 456 ? 56.702 13.099 61.319 1.00 40.80 347 HIS B CA 1
ATOM 7827 C C . HIS B 1 456 ? 57.280 14.491 61.116 1.00 42.74 347 HIS B C 1
ATOM 7828 O O . HIS B 1 456 ? 58.088 14.944 61.925 1.00 44.34 347 HIS B O 1
ATOM 7835 N N . SER B 1 457 ? 56.766 15.204 60.113 1.00 42.45 348 SER B N 1
ATOM 7836 C CA . SER B 1 457 ? 57.171 16.569 59.899 1.00 45.41 348 SER B CA 1
ATOM 7837 C C . SER B 1 457 ? 55.895 17.366 59.710 1.00 45.57 348 SER B C 1
ATOM 7838 O O . SER B 1 457 ? 55.215 17.220 58.655 1.00 44.66 348 SER B O 1
ATOM 7841 N N . CYS B 1 458 ? 55.548 18.165 60.725 1.00 44.28 349 CYS B N 1
ATOM 7842 C CA . CYS B 1 458 ? 54.310 18.900 60.696 1.00 44.13 349 CYS B CA 1
ATOM 7843 C C . CYS B 1 458 ? 54.572 20.269 60.093 1.00 45.23 349 CYS B C 1
ATOM 7844 O O . CYS B 1 458 ? 55.344 21.049 60.678 1.00 45.91 349 CYS B O 1
ATOM 7847 N N . SER B 1 459 ? 53.937 20.583 58.958 1.00 44.00 350 SER B N 1
ATOM 7848 C CA . SER B 1 459 ? 54.099 21.923 58.345 1.00 44.92 350 SER B CA 1
ATOM 7849 C C . SER B 1 459 ? 52.854 22.723 58.055 1.00 44.27 350 SER B C 1
ATOM 7850 O O . SER B 1 459 ? 51.817 22.145 57.711 1.00 43.12 350 SER B O 1
ATOM 7853 N N . ALA B 1 460 ? 53.031 24.056 58.084 1.00 45.80 351 ALA B N 1
ATOM 7854 C CA . ALA B 1 460 ? 52.038 25.074 57.714 1.00 46.01 351 ALA B CA 1
ATOM 7855 C C . ALA B 1 460 ? 52.659 25.817 56.531 1.00 47.13 351 ALA B C 1
ATOM 7856 O O . ALA B 1 460 ? 53.838 26.064 56.569 1.00 48.30 351 ALA B O 1
ATOM 7858 N N . LEU B 1 461 ? 51.913 26.108 55.463 1.00 46.91 352 LEU B N 1
ATOM 7859 C CA . LEU B 1 461 ? 52.520 26.742 54.284 1.00 48.43 352 LEU B CA 1
ATOM 7860 C C . LEU B 1 461 ? 51.803 28.022 53.850 1.00 49.37 352 LEU B C 1
ATOM 7861 O O . LEU B 1 461 ? 52.080 28.570 52.797 1.00 50.26 352 LEU B O 1
ATOM 7866 N N . LEU B 1 462 ? 50.895 28.498 54.694 1.00 48.83 353 LEU B N 1
ATOM 7867 C CA . LEU B 1 462 ? 50.003 29.592 54.356 1.00 50.01 353 LEU B CA 1
ATOM 7868 C C . LEU B 1 462 ? 49.444 29.388 52.965 1.00 49.76 353 LEU B C 1
ATOM 7869 O O . LEU B 1 462 ? 48.886 28.342 52.701 1.00 48.57 353 LEU B O 1
ATOM 7874 N N . ASP B 1 463 ? 49.590 30.364 52.072 1.00 52.33 354 ASP B N 1
ATOM 7875 C CA . ASP B 1 463 ? 49.016 30.235 50.701 1.00 53.40 354 ASP B CA 1
ATOM 7876 C C . ASP B 1 463 ? 50.106 29.933 49.649 1.00 54.04 354 ASP B C 1
ATOM 7877 O O . ASP B 1 463 ? 49.955 30.227 48.449 1.00 56.07 354 ASP B O 1
ATOM 7882 N N . TRP B 1 464 ? 51.204 29.344 50.110 1.00 52.86 355 TRP B N 1
ATOM 7883 C CA . TRP B 1 464 ? 52.316 29.001 49.232 1.00 53.69 355 TRP B CA 1
ATOM 7884 C C . TRP B 1 464 ? 51.904 27.956 48.201 1.00 52.90 355 TRP B C 1
ATOM 7885 O O . TRP B 1 464 ? 52.117 28.136 47.002 1.00 56.17 355 TRP B O 1
ATOM 7896 N N . GLN B 1 465 ? 51.314 26.864 48.675 1.00 50.24 356 GLN B N 1
ATOM 7897 C CA . GLN B 1 465 ? 50.873 25.788 47.796 1.00 50.53 356 GLN B CA 1
ATOM 7898 C C . GLN B 1 465 ? 49.615 26.181 47.030 1.00 51.93 356 GLN B C 1
ATOM 7899 O O . GLN B 1 465 ? 49.434 25.797 45.875 1.00 53.85 356 GLN B O 1
ATOM 7905 N N . ALA B 1 466 ? 48.748 26.950 47.681 1.00 52.99 357 ALA B N 1
ATOM 7906 C CA . ALA B 1 466 ? 47.506 27.397 47.063 1.00 54.40 357 ALA B CA 1
ATOM 7907 C C . ALA B 1 466 ? 47.772 28.092 45.732 1.00 57.45 357 ALA B C 1
ATOM 7908 O O . ALA B 1 466 ? 47.356 27.613 44.677 1.00 58.68 357 ALA B O 1
ATOM 7910 N N . ARG B 1 467 ? 48.612 29.111 45.823 1.00 60.20 358 ARG B N 1
ATOM 7911 C CA . ARG B 1 467 ? 49.118 29.875 44.701 1.00 63.34 358 ARG B CA 1
ATOM 7912 C C . ARG B 1 467 ? 49.723 29.034 43.605 1.00 63.74 358 ARG B C 1
ATOM 7913 O O . ARG B 1 467 ? 49.378 29.207 42.466 1.00 66.87 358 ARG B O 1
ATOM 7921 N N . ARG B 1 468 ? 50.612 28.123 43.946 1.00 20.00 359 ARG B N 1
ATOM 7922 C CA . ARG B 1 468 ? 51.162 27.202 42.971 1.00 20.00 359 ARG B CA 1
ATOM 7923 C C . ARG B 1 468 ? 50.159 26.219 42.401 1.00 20.00 359 ARG B C 1
ATOM 7924 O O . ARG B 1 468 ? 50.244 25.877 41.261 1.00 60.18 359 ARG B O 1
ATOM 7932 N N . ALA B 1 469 ? 49.191 25.793 43.181 1.00 54.89 360 ALA B N 1
ATOM 7933 C CA . ALA B 1 469 ? 48.241 24.814 42.712 1.00 53.10 360 ALA B CA 1
ATOM 7934 C C . ALA B 1 469 ? 46.907 25.400 42.444 1.00 54.07 360 ALA B C 1
ATOM 7935 O O . ALA B 1 469 ? 45.972 24.692 42.261 1.00 53.84 360 ALA B O 1
ATOM 7937 N N . ASN B 1 470 ? 46.798 26.702 42.455 1.00 56.54 361 ASN B N 1
ATOM 7938 C CA . ASN B 1 470 ? 45.512 27.310 42.240 1.00 57.55 361 ASN B CA 1
ATOM 7939 C C . ASN B 1 470 ? 44.395 26.765 43.111 1.00 55.62 361 ASN B C 1
ATOM 7940 O O . ASN B 1 470 ? 43.374 26.348 42.626 1.00 56.17 361 ASN B O 1
ATOM 7945 N N . LEU B 1 471 ? 44.589 26.829 44.414 1.00 54.50 362 LEU B N 1
ATOM 7946 C CA . LEU B 1 471 ? 43.578 26.431 45.375 1.00 52.68 362 LEU B CA 1
ATOM 7947 C C . LEU B 1 471 ? 42.906 27.643 46.005 1.00 55.21 362 LEU B C 1
ATOM 7948 O O . LEU B 1 471 ? 43.555 28.446 46.639 1.00 56.72 362 LEU B O 1
ATOM 7953 N N . ARG B 1 472 ? 41.602 27.776 45.822 1.00 56.41 363 ARG B N 1
ATOM 7954 C CA . ARG B 1 472 ? 40.897 28.975 46.228 1.00 58.78 363 ARG B CA 1
ATOM 7955 C C . ARG B 1 472 ? 39.542 28.709 46.819 1.00 58.47 363 ARG B C 1
ATOM 7956 O O . ARG B 1 472 ? 38.961 27.679 46.613 1.00 56.85 363 ARG B O 1
ATOM 7964 N N . TYR B 1 473 ? 39.038 29.669 47.561 1.00 59.89 364 TYR B N 1
ATOM 7965 C CA . TYR B 1 473 ? 37.757 29.516 48.180 1.00 60.24 364 TYR B CA 1
ATOM 7966 C C . TYR B 1 473 ? 37.069 30.908 48.065 1.00 64.59 364 TYR B C 1
ATOM 7967 O O . TYR B 1 473 ? 37.731 31.918 47.843 1.00 65.34 364 TYR B O 1
ATOM 7976 N N . ARG B 1 474 ? 35.741 30.931 48.155 1.00 67.68 365 ARG B N 1
ATOM 7977 C CA . ARG B 1 474 ? 34.972 32.169 48.203 1.00 72.29 365 ARG B CA 1
ATOM 7978 C C . ARG B 1 474 ? 34.675 32.489 49.677 1.00 73.18 365 ARG B C 1
ATOM 7979 O O . ARG B 1 474 ? 34.051 31.685 50.393 1.00 72.51 365 ARG B O 1
ATOM 7987 N N . ASP B 1 475 ? 35.169 33.616 50.181 1.00 75.19 366 ASP B N 1
ATOM 7988 C CA . ASP B 1 475 ? 34.907 33.971 51.583 1.00 76.03 366 ASP B CA 1
ATOM 7989 C C . ASP B 1 475 ? 33.446 34.434 51.802 1.00 78.99 366 ASP B C 1
ATOM 7990 O O . ASP B 1 475 ? 32.649 34.491 50.870 1.00 81.46 366 ASP B O 1
ATOM 7995 N N . PRO B 1 476 ? 33.083 34.722 53.054 1.00 79.66 367 PRO B N 1
ATOM 7996 C CA . PRO B 1 476 ? 31.724 35.134 53.429 1.00 82.22 367 PRO B CA 1
ATOM 7997 C C . PRO B 1 476 ? 31.238 36.426 52.721 1.00 86.20 367 PRO B C 1
ATOM 7998 O O . PRO B 1 476 ? 30.053 36.531 52.433 1.00 88.05 367 PRO B O 1
ATOM 8002 N N . GLU B 1 477 ? 32.141 37.373 52.430 1.00 87.69 368 GLU B N 1
ATOM 8003 C CA . GLU B 1 477 ? 31.823 38.577 51.638 1.00 91.94 368 GLU B CA 1
ATOM 8004 C C . GLU B 1 477 ? 31.705 38.235 50.134 1.00 92.28 368 GLU B C 1
ATOM 8005 O O . GLU B 1 477 ? 31.214 39.023 49.326 1.00 95.53 368 GLU B O 1
ATOM 8011 N N . GLY B 1 478 ? 32.178 37.055 49.761 1.00 88.86 369 GLY B N 1
ATOM 8012 C CA . GLY B 1 478 ? 32.000 36.524 48.397 1.00 88.93 369 GLY B CA 1
ATOM 8013 C C . GLY B 1 478 ? 33.202 36.728 47.481 1.00 88.22 369 GLY B C 1
ATOM 8014 O O . GLY B 1 478 ? 33.037 36.775 46.256 1.00 90.06 369 GLY B O 1
ATOM 8015 N N . ARG B 1 479 ? 34.356 37.187 48.093 1.00 86.96 370 ARG B N 1
ATOM 8016 C CA . ARG B 1 479 ? 35.644 37.303 47.365 1.00 86.42 370 ARG B CA 1
ATOM 8017 C C . ARG B 1 479 ? 36.436 36.038 47.367 1.00 82.07 370 ARG B C 1
ATOM 8018 O O . ARG B 1 479 ? 36.573 35.352 48.369 1.00 79.13 370 ARG B O 1
ATOM 8026 N N . VAL B 1 480 ? 36.958 35.759 46.182 1.00 81.42 371 VAL B N 1
ATOM 8027 C CA . VAL B 1 480 ? 37.813 34.648 45.917 1.00 77.34 371 VAL B CA 1
ATOM 8028 C C . VAL B 1 480 ? 39.233 34.951 46.425 1.00 76.16 371 VAL B C 1
ATOM 8029 O O . VAL B 1 480 ? 39.835 35.974 46.092 1.00 78.31 371 VAL B O 1
ATOM 8033 N N . ARG B 1 481 ? 39.713 34.074 47.297 1.00 72.30 372 ARG B N 1
ATOM 8034 C CA . ARG B 1 481 ? 41.033 34.204 47.913 1.00 70.44 372 ARG B CA 1
ATOM 8035 C C . ARG B 1 481 ? 41.670 32.830 47.826 1.00 66.84 372 ARG B C 1
ATOM 8036 O O . ARG B 1 481 ? 40.964 31.828 47.727 1.00 64.83 372 ARG B O 1
ATOM 8044 N N . TYR B 1 482 ? 42.997 32.797 47.862 1.00 65.46 373 TYR B N 1
ATOM 8045 C CA . TYR B 1 482 ? 43.766 31.563 48.006 1.00 61.87 373 TYR B CA 1
ATOM 8046 C C . TYR B 1 482 ? 43.600 30.966 49.390 1.00 59.47 373 TYR B C 1
ATOM 8047 O O . TYR B 1 482 ? 43.461 31.689 50.352 1.00 61.46 373 TYR B O 1
ATOM 8056 N N . ALA B 1 483 ? 43.609 29.653 49.499 1.00 55.87 374 ALA B N 1
ATOM 8057 C CA . ALA B 1 483 ? 43.444 29.006 50.791 1.00 52.85 374 ALA B CA 1
ATOM 8058 C C . ALA B 1 483 ? 44.807 28.885 51.442 1.00 51.32 374 ALA B C 1
ATOM 8059 O O . ALA B 1 483 ? 45.840 29.202 50.807 1.00 51.62 374 ALA B O 1
ATOM 8061 N N . TYR B 1 484 ? 44.819 28.427 52.691 1.00 47.90 375 TYR B N 1
ATOM 8062 C CA . TYR B 1 484 ? 46.080 28.108 53.338 1.00 46.95 375 TYR B CA 1
ATOM 8063 C C . TYR B 1 484 ? 46.091 26.591 53.368 1.00 44.72 375 TYR B C 1
ATOM 8064 O O . TYR B 1 484 ? 45.051 25.985 53.480 1.00 43.59 375 TYR B O 1
ATOM 8073 N N . THR B 1 485 ? 47.256 25.985 53.308 1.00 44.90 376 THR B N 1
ATOM 8074 C CA . THR B 1 485 ? 47.348 24.519 53.382 1.00 43.89 376 THR B CA 1
ATOM 8075 C C . THR B 1 485 ? 48.313 24.159 54.481 1.00 44.21 376 THR B C 1
ATOM 8076 O O . THR B 1 485 ? 49.154 24.978 54.893 1.00 46.22 376 THR B O 1
ATOM 8080 N N . LEU B 1 486 ? 48.150 22.943 54.982 1.00 43.03 377 LEU B N 1
ATOM 8081 C CA . LEU B 1 486 ? 49.020 22.383 56.024 1.00 41.94 377 LEU B CA 1
ATOM 8082 C C . LEU B 1 486 ? 49.140 20.884 55.784 1.00 40.49 377 LEU B C 1
ATOM 8083 O O . LEU B 1 486 ? 48.291 20.301 55.097 1.00 40.42 377 LEU B O 1
ATOM 8088 N N . ASN B 1 487 ? 50.183 20.258 56.302 1.00 39.77 378 ASN B N 1
ATOM 8089 C CA . ASN B 1 487 ? 50.125 18.803 56.392 1.00 38.77 378 ASN B CA 1
ATOM 8090 C C . ASN B 1 487 ? 51.050 18.286 57.494 1.00 38.73 378 ASN B C 1
ATOM 8091 O O . ASN B 1 487 ? 51.813 19.079 58.040 1.00 38.79 378 ASN B O 1
ATOM 8096 N N . ASN B 1 488 ? 50.946 16.971 57.765 1.00 36.98 379 ASN B N 1
ATOM 8097 C CA . ASN B 1 488 ? 51.742 16.212 58.722 1.00 37.77 379 ASN B CA 1
ATOM 8098 C C . ASN B 1 488 ? 51.496 14.717 58.425 1.00 37.15 379 ASN B C 1
ATOM 8099 O O . ASN B 1 488 ? 50.375 14.328 58.136 1.00 37.35 379 ASN B O 1
ATOM 8104 N N . THR B 1 489 ? 52.489 13.867 58.586 1.00 37.34 380 THR B N 1
ATOM 8105 C CA . THR B 1 489 ? 52.225 12.407 58.608 1.00 36.20 380 THR B CA 1
ATOM 8106 C C . THR B 1 489 ? 51.237 12.046 59.721 1.00 36.34 380 THR B C 1
ATOM 8107 O O . THR B 1 489 ? 51.177 12.709 60.793 1.00 37.15 380 THR B O 1
ATOM 8111 N N . ALA B 1 490 ? 50.493 10.965 59.516 1.00 34.84 381 ALA B N 1
ATOM 8112 C CA . ALA B 1 490 ? 49.781 10.338 60.617 1.00 37.19 381 ALA B CA 1
ATOM 8113 C C . ALA B 1 490 ? 50.605 9.168 61.152 1.00 37.28 381 ALA B C 1
ATOM 8114 O O . ALA B 1 490 ? 50.976 9.143 62.347 1.00 37.96 381 ALA B O 1
ATOM 8116 N N . LEU B 1 491 ? 50.927 8.249 60.250 1.00 37.04 382 LEU B N 1
ATOM 8117 C CA . LEU B 1 491 ? 51.823 7.110 60.559 1.00 38.72 382 LEU B CA 1
ATOM 8118 C C . LEU B 1 491 ? 52.457 6.596 59.244 1.00 37.80 382 LEU B C 1
ATOM 8119 O O . LEU B 1 491 ? 51.787 6.602 58.213 1.00 35.68 382 LEU B O 1
ATOM 8124 N N . ALA B 1 492 ? 53.735 6.196 59.284 1.00 36.36 383 ALA B N 1
ATOM 8125 C CA . ALA B 1 492 ? 54.416 5.612 58.113 1.00 35.99 383 ALA B CA 1
ATOM 8126 C C . ALA B 1 492 ? 55.081 4.300 58.477 1.00 36.90 383 ALA B C 1
ATOM 8127 O O . ALA B 1 492 ? 55.746 4.213 59.454 1.00 38.72 383 ALA B O 1
ATOM 8129 N N . THR B 1 493 ? 54.937 3.257 57.668 1.00 37.84 384 THR B N 1
ATOM 8130 C CA . THR B 1 493 ? 55.684 2.033 57.901 1.00 36.81 384 THR B CA 1
ATOM 8131 C C . THR B 1 493 ? 56.670 1.909 56.711 1.00 37.38 384 THR B C 1
ATOM 8132 O O . THR B 1 493 ? 56.425 2.481 55.604 1.00 37.46 384 THR B O 1
ATOM 8136 N N . PRO B 1 494 ? 57.793 1.183 56.889 1.00 37.73 385 PRO B N 1
ATOM 8137 C CA . PRO B 1 494 ? 58.153 0.349 58.025 1.00 38.73 385 PRO B CA 1
ATOM 8138 C C . PRO B 1 494 ? 58.963 1.089 59.048 1.00 40.58 385 PRO B C 1
ATOM 8139 O O . PRO B 1 494 ? 59.323 0.509 60.089 1.00 42.17 385 PRO B O 1
ATOM 8143 N N . ARG B 1 495 ? 59.307 2.341 58.762 1.00 40.77 386 ARG B N 1
ATOM 8144 C CA . ARG B 1 495 ? 60.263 3.009 59.674 1.00 42.71 386 ARG B CA 1
ATOM 8145 C C . ARG B 1 495 ? 59.757 2.978 61.091 1.00 42.73 386 ARG B C 1
ATOM 8146 O O . ARG B 1 495 ? 60.522 2.811 62.021 1.00 45.35 386 ARG B O 1
ATOM 8154 N N . ILE B 1 496 ? 58.459 3.170 61.264 1.00 42.73 387 ILE B N 1
ATOM 8155 C CA . ILE B 1 496 ? 57.858 3.114 62.647 1.00 42.19 387 ILE B CA 1
ATOM 8156 C C . ILE B 1 496 ? 58.064 1.728 63.328 1.00 42.07 387 ILE B C 1
ATOM 8157 O O . ILE B 1 496 ? 58.171 1.612 64.539 1.00 44.63 387 ILE B O 1
ATOM 8162 N N . LEU B 1 497 ? 58.102 0.672 62.544 1.00 42.72 388 LEU B N 1
ATOM 8163 C CA . LEU B 1 497 ? 58.334 -0.682 63.075 1.00 43.54 388 LEU B CA 1
ATOM 8164 C C . LEU B 1 497 ? 59.738 -0.851 63.653 1.00 45.92 388 LEU B C 1
ATOM 8165 O O . LEU B 1 497 ? 59.946 -1.669 64.573 1.00 48.09 388 LEU B O 1
ATOM 8170 N N . ALA B 1 498 ? 60.724 -0.101 63.144 1.00 45.50 389 ALA B N 1
ATOM 8171 C CA . ALA B 1 498 ? 62.054 -0.224 63.709 1.00 47.94 389 ALA B CA 1
ATOM 8172 C C . ALA B 1 498 ? 62.052 0.364 65.155 1.00 49.42 389 ALA B C 1
ATOM 8173 O O . ALA B 1 498 ? 62.652 -0.143 66.100 1.00 49.78 389 ALA B O 1
ATOM 8175 N N . MET B 1 499 ? 61.307 1.431 65.339 1.00 49.13 390 MET B N 1
ATOM 8176 C CA . MET B 1 499 ? 61.190 1.977 66.703 1.00 50.65 390 MET B CA 1
ATOM 8177 C C . MET B 1 499 ? 60.307 1.094 67.615 1.00 50.00 390 MET B C 1
ATOM 8178 O O . MET B 1 499 ? 60.544 0.935 68.802 1.00 50.78 390 MET B O 1
ATOM 8183 N N . LEU B 1 500 ? 59.288 0.477 67.019 1.00 48.85 391 LEU B N 1
ATOM 8184 C CA . LEU B 1 500 ? 58.452 -0.438 67.805 1.00 47.95 391 LEU B CA 1
ATOM 8185 C C . LEU B 1 500 ? 59.173 -1.697 68.270 1.00 49.28 391 LEU B C 1
ATOM 8186 O O . LEU B 1 500 ? 59.059 -2.082 69.422 1.00 50.39 391 LEU B O 1
ATOM 8191 N N . LEU B 1 501 ? 59.890 -2.352 67.356 1.00 50.70 392 LEU B N 1
ATOM 8192 C CA . LEU B 1 501 ? 60.625 -3.567 67.701 1.00 52.53 392 LEU B CA 1
ATOM 8193 C C . LEU B 1 501 ? 61.533 -3.286 68.884 1.00 54.67 392 LEU B C 1
ATOM 8194 O O . LEU B 1 501 ? 61.398 -3.926 69.967 1.00 56.50 392 LEU B O 1
ATOM 8199 N N . GLU B 1 502 ? 62.423 -2.308 68.693 1.00 54.82 393 GLU B N 1
ATOM 8200 C CA . GLU B 1 502 ? 63.437 -1.985 69.652 1.00 57.68 393 GLU B CA 1
ATOM 8201 C C . GLU B 1 502 ? 62.975 -1.467 71.006 1.00 58.34 393 GLU B C 1
ATOM 8202 O O . GLU B 1 502 ? 63.483 -1.882 72.031 1.00 61.01 393 GLU B O 1
ATOM 8208 N N . ASN B 1 503 ? 61.981 -0.603 71.001 1.00 56.89 394 ASN B N 1
ATOM 8209 C CA . ASN B 1 503 ? 61.495 -0.036 72.271 1.00 57.16 394 ASN B CA 1
ATOM 8210 C C . ASN B 1 503 ? 60.682 -1.089 73.038 1.00 57.94 394 ASN B C 1
ATOM 8211 O O . ASN B 1 503 ? 60.647 -1.066 74.265 1.00 59.45 394 ASN B O 1
ATOM 8216 N N . HIS B 1 504 ? 60.046 -1.992 72.282 1.00 56.35 395 HIS B N 1
ATOM 8217 C CA . HIS B 1 504 ? 59.014 -2.902 72.783 1.00 56.51 395 HIS B CA 1
ATOM 8218 C C . HIS B 1 504 ? 59.494 -4.339 73.106 1.00 58.92 395 HIS B C 1
ATOM 8219 O O . HIS B 1 504 ? 58.701 -5.133 73.644 1.00 59.84 395 HIS B O 1
ATOM 8226 N N . GLN B 1 505 ? 60.730 -4.640 72.627 1.00 60.36 396 GLN B N 1
ATOM 8227 C CA . GLN B 1 505 ? 61.444 -5.959 72.781 1.00 63.12 396 GLN B CA 1
ATOM 8228 C C . GLN B 1 505 ? 61.548 -6.510 74.209 1.00 67.82 396 GLN B C 1
ATOM 8229 O O . GLN B 1 505 ? 61.885 -5.780 75.167 1.00 67.94 396 GLN B O 1
ATOM 8235 N N . LEU B 1 506 ? 61.240 -7.788 74.333 1.00 70.66 397 LEU B N 1
ATOM 8236 C CA . LEU B 1 506 ? 61.392 -8.442 75.608 1.00 75.05 397 LEU B CA 1
ATOM 8237 C C . LEU B 1 506 ? 62.708 -9.230 75.745 1.00 79.13 397 LEU B C 1
ATOM 8238 O O . LEU B 1 506 ? 63.369 -9.577 74.744 1.00 77.74 397 LEU B O 1
ATOM 8243 N N . GLN B 1 507 ? 63.075 -9.464 77.005 1.00 83.79 398 GLN B N 1
ATOM 8244 C CA . GLN B 1 507 ? 64.231 -10.288 77.411 1.00 89.91 398 GLN B CA 1
ATOM 8245 C C . GLN B 1 507 ? 64.442 -11.561 76.591 1.00 91.17 398 GLN B C 1
ATOM 8246 O O . GLN B 1 507 ? 65.549 -11.831 76.108 1.00 92.15 398 GLN B O 1
ATOM 8252 N N . ASP B 1 508 ? 63.367 -12.334 76.441 1.00 91.48 399 ASP B N 1
ATOM 8253 C CA . ASP B 1 508 ? 63.395 -13.594 75.692 1.00 92.14 399 ASP B CA 1
ATOM 8254 C C . ASP B 1 508 ? 63.503 -13.387 74.189 1.00 88.41 399 ASP B C 1
ATOM 8255 O O . ASP B 1 508 ? 63.572 -14.352 73.431 1.00 89.22 399 ASP B O 1
ATOM 8260 N N . GLY B 1 509 ? 63.510 -12.121 73.770 1.00 85.49 400 GLY B N 1
ATOM 8261 C CA . GLY B 1 509 ? 63.707 -11.764 72.358 1.00 80.71 400 GLY B CA 1
ATOM 8262 C C . GLY B 1 509 ? 62.446 -11.407 71.588 1.00 76.95 400 GLY B C 1
ATOM 8263 O O . GLY B 1 509 ? 62.511 -10.889 70.438 1.00 74.74 400 GLY B O 1
ATOM 8264 N N . ARG B 1 510 ? 61.286 -11.687 72.170 1.00 75.28 401 ARG B N 1
ATOM 8265 C CA . ARG B 1 510 ? 60.080 -11.386 71.428 1.00 71.48 401 ARG B CA 1
ATOM 8266 C C . ARG B 1 510 ? 59.630 -9.933 71.637 1.00 68.48 401 ARG B C 1
ATOM 8267 O O . ARG B 1 510 ? 60.265 -9.184 72.407 1.00 70.61 401 ARG B O 1
ATOM 8275 N N . VAL B 1 511 ? 58.592 -9.514 70.932 1.00 64.13 402 VAL B N 1
ATOM 8276 C CA . VAL B 1 511 ? 58.164 -8.117 70.939 1.00 61.32 402 VAL B CA 1
ATOM 8277 C C . VAL B 1 511 ? 56.695 -7.985 71.372 1.00 60.08 402 VAL B C 1
ATOM 8278 O O . VAL B 1 511 ? 55.792 -8.640 70.832 1.00 58.75 402 VAL B O 1
ATOM 8282 N N . ARG B 1 512 ? 56.496 -7.128 72.358 1.00 59.57 403 ARG B N 1
ATOM 8283 C CA . ARG B 1 512 ? 55.200 -6.738 72.901 1.00 59.02 403 ARG B CA 1
ATOM 8284 C C . ARG B 1 512 ? 54.400 -5.788 71.960 1.00 55.91 403 ARG B C 1
ATOM 8285 O O . ARG B 1 512 ? 54.949 -5.052 71.123 1.00 53.72 403 ARG B O 1
ATOM 8293 N N . VAL B 1 513 ? 53.078 -5.897 72.045 1.00 55.35 404 VAL B N 1
ATOM 8294 C CA . VAL B 1 513 ? 52.116 -5.141 71.231 1.00 49.82 404 VAL B CA 1
ATOM 8295 C C . VAL B 1 513 ? 51.499 -4.121 72.175 1.00 50.74 404 VAL B C 1
ATOM 8296 O O . VAL B 1 513 ? 50.901 -4.521 73.197 1.00 51.78 404 VAL B O 1
ATOM 8300 N N . PRO B 1 514 ? 51.658 -2.806 71.881 1.00 48.62 405 PRO B N 1
ATOM 8301 C CA . PRO B 1 514 ? 51.118 -1.826 72.794 1.00 50.38 405 PRO B CA 1
ATOM 8302 C C . PRO B 1 514 ? 49.584 -1.976 72.960 1.00 51.09 405 PRO B C 1
ATOM 8303 O O . PRO B 1 514 ? 48.936 -2.611 72.138 1.00 50.83 405 PRO B O 1
ATOM 8307 N N . GLN B 1 515 ? 49.025 -1.476 74.055 1.00 53.22 406 GLN B N 1
ATOM 8308 C CA . GLN B 1 515 ? 47.641 -1.776 74.370 1.00 54.81 406 GLN B CA 1
ATOM 8309 C C . GLN B 1 515 ? 46.696 -1.430 73.208 1.00 53.01 406 GLN B C 1
ATOM 8310 O O . GLN B 1 515 ? 45.757 -2.186 72.882 1.00 53.12 406 GLN B O 1
ATOM 8316 N N . ALA B 1 516 ? 46.935 -0.282 72.593 1.00 51.15 407 ALA B N 1
ATOM 8317 C CA . ALA B 1 516 ? 46.043 0.222 71.558 1.00 49.02 407 ALA B CA 1
ATOM 8318 C C . ALA B 1 516 ? 46.024 -0.703 70.320 1.00 48.77 407 ALA B C 1
ATOM 8319 O O . ALA B 1 516 ? 45.075 -0.684 69.539 1.00 47.99 407 ALA B O 1
ATOM 8321 N N . LEU B 1 517 ? 47.075 -1.511 70.127 1.00 49.36 408 LEU B N 1
ATOM 8322 C CA . LEU B 1 517 ? 47.104 -2.454 68.985 1.00 48.42 408 LEU B CA 1
ATOM 8323 C C . LEU B 1 517 ? 46.728 -3.888 69.316 1.00 49.87 408 LEU B C 1
ATOM 8324 O O . LEU B 1 517 ? 46.669 -4.719 68.442 1.00 49.61 408 LEU B O 1
ATOM 8329 N N . ILE B 1 518 ? 46.438 -4.171 70.584 1.00 52.51 409 ILE B N 1
ATOM 8330 C CA . ILE B 1 518 ? 46.028 -5.492 70.920 1.00 55.70 409 ILE B CA 1
ATOM 8331 C C . ILE B 1 518 ? 44.750 -5.919 70.163 1.00 57.06 409 ILE B C 1
ATOM 8332 O O . ILE B 1 518 ? 44.679 -7.019 69.638 1.00 57.38 409 ILE B O 1
ATOM 8337 N N . PRO B 1 519 ? 43.761 -5.017 70.078 1.00 57.91 410 PRO B N 1
ATOM 8338 C CA . PRO B 1 519 ? 42.497 -5.335 69.391 1.00 58.11 410 PRO B CA 1
ATOM 8339 C C . PRO B 1 519 ? 42.682 -5.510 67.906 1.00 56.42 410 PRO B C 1
ATOM 8340 O O . PRO B 1 519 ? 41.876 -6.170 67.250 1.00 58.07 410 PRO B O 1
ATOM 8344 N N . TYR B 1 520 ? 43.736 -4.927 67.347 1.00 55.05 411 TYR B N 1
ATOM 8345 C CA . TYR B 1 520 ? 44.043 -5.131 65.922 1.00 51.90 411 TYR B CA 1
ATOM 8346 C C . TYR B 1 520 ? 44.852 -6.431 65.760 1.00 52.93 411 TYR B C 1
ATOM 8347 O O . TYR B 1 520 ? 44.797 -7.085 64.728 1.00 51.91 411 TYR B O 1
ATOM 8356 N N . MET B 1 521 ? 45.632 -6.828 66.765 1.00 54.47 412 MET B N 1
ATOM 8357 C CA . MET B 1 521 ? 46.482 -8.020 66.507 1.00 55.66 412 MET B CA 1
ATOM 8358 C C . MET B 1 521 ? 45.878 -9.308 67.056 1.00 58.21 412 MET B C 1
ATOM 8359 O O . MET B 1 521 ? 46.267 -10.425 66.682 1.00 57.94 412 MET B O 1
ATOM 8364 N N . GLY B 1 522 ? 44.904 -9.151 67.936 1.00 59.70 413 GLY B N 1
ATOM 8365 C CA . GLY B 1 522 ? 44.306 -10.328 68.536 1.00 63.26 413 GLY B CA 1
ATOM 8366 C C . GLY B 1 522 ? 45.255 -10.936 69.553 1.00 65.88 413 GLY B C 1
ATOM 8367 O O . GLY B 1 522 ? 45.097 -12.100 69.960 1.00 67.69 413 GLY B O 1
ATOM 8368 N N . LYS B 1 523 ? 46.252 -10.159 69.982 1.00 65.38 414 LYS B N 1
ATOM 8369 C CA . LYS B 1 523 ? 47.214 -10.696 70.932 1.00 67.11 414 LYS B CA 1
ATOM 8370 C C . LYS B 1 523 ? 48.128 -9.614 71.489 1.00 67.70 414 LYS B C 1
ATOM 8371 O O . LYS B 1 523 ? 48.169 -8.498 70.987 1.00 65.25 414 LYS B O 1
ATOM 8377 N N . GLU B 1 524 ? 48.878 -9.984 72.530 1.00 70.49 415 GLU B N 1
ATOM 8378 C CA . GLU B 1 524 ? 49.666 -9.068 73.312 1.00 70.60 415 GLU B CA 1
ATOM 8379 C C . GLU B 1 524 ? 51.161 -9.105 73.021 1.00 68.93 415 GLU B C 1
ATOM 8380 O O . GLU B 1 524 ? 51.872 -8.176 73.372 1.00 67.26 415 GLU B O 1
ATOM 8386 N N . VAL B 1 525 ? 51.628 -10.187 72.416 1.00 68.12 416 VAL B N 1
ATOM 8387 C CA . VAL B 1 525 ? 53.033 -10.321 72.071 1.00 67.47 416 VAL B CA 1
ATOM 8388 C C . VAL B 1 525 ? 53.085 -10.889 70.676 1.00 66.69 416 VAL B C 1
ATOM 8389 O O . VAL B 1 525 ? 52.294 -11.768 70.321 1.00 66.95 416 VAL B O 1
ATOM 8393 N N . LEU B 1 526 ? 53.991 -10.352 69.868 1.00 65.58 417 LEU B N 1
ATOM 8394 C CA . LEU B 1 526 ? 54.288 -10.903 68.567 1.00 65.10 417 LEU B CA 1
ATOM 8395 C C . LEU B 1 526 ? 54.912 -12.326 68.651 1.00 68.54 417 LEU B C 1
ATOM 8396 O O . LEU B 1 526 ? 55.929 -12.587 69.339 1.00 70.42 417 LEU B O 1
ATOM 8401 N N . GLU B 1 527 ? 54.234 -13.220 67.946 1.00 69.69 418 GLU B N 1
ATOM 8402 C CA . GLU B 1 527 ? 54.641 -14.579 67.676 1.00 73.57 418 GLU B CA 1
ATOM 8403 C C . GLU B 1 527 ? 55.694 -14.673 66.598 1.00 72.73 418 GLU B C 1
ATOM 8404 O O . GLU B 1 527 ? 55.502 -14.196 65.454 1.00 70.27 418 GLU B O 1
ATOM 8410 N N . PRO B 1 528 ? 56.811 -15.314 66.943 1.00 75.46 419 PRO B N 1
ATOM 8411 C CA . PRO B 1 528 ? 57.842 -15.731 65.980 1.00 76.17 419 PRO B CA 1
ATOM 8412 C C . PRO B 1 528 ? 57.327 -16.799 65.024 1.00 76.68 419 PRO B C 1
ATOM 8413 O O . PRO B 1 528 ? 56.339 -17.450 65.326 1.00 77.19 419 PRO B O 1
ATOM 8417 N N . GLY B 1 529 ? 58.025 -16.976 63.898 1.00 68.65 420 GLY B N 1
ATOM 8418 C CA . GLY B 1 529 ? 57.774 -18.027 62.900 1.00 69.65 420 GLY B CA 1
ATOM 8419 C C . GLY B 1 529 ? 57.644 -19.456 63.424 1.00 70.38 420 GLY B C 1
ATOM 8420 O O . GLY B 1 529 ? 58.613 -20.201 63.466 1.00 70.79 420 GLY B O 1
#

InterPro domains:
  IPR002314 Aminoacyl-tRNA synthetase, class II (G/ P/ S/T) [PF00587] (218-395)
  IPR002317 Serine-tRNA ligase, type1 [MF_00176] (1-417)
  IPR002317 Serine-tRNA ligase, type1 [PIRSF001529] (1-415)
  IPR002317 Serine-tRNA ligase, type1 [PR00981] (258-270)
  IPR002317 Serine-tRNA ligase, type1 [PR00981] (270-283)
  IPR002317 Serine-tRNA ligase, type1 [PR00981] (312-325)
  IPR002317 Serine-tRNA ligase, type1 [PR00981] (329-345)
  IPR002317 Serine-tRNA ligase, type1 [PR00981] (347-363)
  IPR002317 Serine-tRNA ligase, type1 [TIGR00414] (1-412)
  IPR006195 Aminoacyl-tRNA synthetase, class II [PS50862] (135-405)
  IPR010978 Class I and II aminoacyl-tRNA synthetase, tRNA-binding arm [SSF46589] (1-110)
  IPR015866 Serine-tRNA synthetase, type1, N-terminal [PF02403] (1-102)
  IPR033729 Serine-tRNA ligase catalytic core domain [cd00770] (116-412)
  IPR042103 Serine-tRNA synthetase, type1, N-terminal domain superfamily [G3DSA:1.10.287.40] (1-49)
  IPR042103 Serine-tRNA synthetase, type1, N-terminal domain superfamily [G3DSA:1.10.287.40] (55-102)
  IPR045864 Class II Aminoacyl-tRNA synthetase/Biotinyl protein ligase (BPL) and lipoyl protein ligase (LPL) [G3DSA:3.30.930.10] (104-420)
  IPR045864 Class II Aminoacyl-tRNA synthetase/Biotinyl protein ligase (BPL) and lipoyl protein ligase (LPL) [SSF55681] (112-419)

B-factor: mean 64.72, std 24.09, range [2.03, 189.35]

Radius of gyration: 40.96 Å; Cα contacts (8 Å, |Δi|>4): 2029; chains: 2; bounding box: 119×87×111 Å